Protein AF-0000000067063088 (afdb_homodimer)

Foldseek 3Di:
DPCPDDDPPDDPDPPDPDDPPPDDDPPPPDPPVDDPPLFDAQWDDDQLWIWGFQLLCFPPDTDIDTQQALVSLLVCLLVPSAAALARLQLSNLLNVRNCLSVPPFDDDLVRNLVVLLVSLVSSCVSDVLQLLSVLSSVVLSVQLVVQSPDPPRHPVNSSVVSSVVSVVSLVVFAVQQLVLQQLLLVVLCVPLPVPQAAAEEEEEADFANRNHSHCGWQNVVVVNCVVVVRHPEYEYELQPLQRRRVGPVVSRCVSNVPHYDYDHLVCLLVCLVPVRHQAYEYEFSAAEQQGKTKDFPSLQVNLLSCLVSLHAYEYTYEPSRYHHVDPYPVPRDWDWADCCSRQPDPRHGDDDPDPCPPDVDDTDTGIDIHDCVSVVRHDDHSYPPPVVVVVVPPDPVVPCPPVPPPPPPVPPPPDDDD/DDDDDDDDPDDPDPPPPDDDPDDDDPPPPDPPVDDDPLFDAQWDDDQLWIWGFQLLCFPPDTDIDTQQALVSLLVCLLVPSAAALARLQLSNLLNVRNCLSVPPFDDDLVRNLVVLLVSLVSSCVSDVLQLLSVLSSVVLSVQLVVQSPDPPRHPVNSSVVSSVVSVVSLVVFAVQQLVLQQLLLVVLCVPLPVPQAAAEEEEEADFANRNHSHCGWQNVVVVNCVVVVRHPEYEYELQPLQRRRVGPVVSRCVSNVPHYDYDHLVCLLVCLVPVRHQAYEYEFSAAEQQGKTKDFPSLQVNLLSQLVSQHAAEYTYAPSRYDHVDHYPVPRDWDFADCCSRQPDPRHGDDDPDCCPPPVDDTDGGIDIHDCVSPPRHPDHSDDPPVVVVVVPPDPVVPCPPPPPPPPPVPPDDPPDD

Sequence (836 aa):
MRLLPGRPRPLRVFRLRPRCERAPGARRKAVSATVDSMTLEAIRYSRGSLQILDQLLLPQQSRYEAVGSVRQAWEAIRAMKVRGAPAIALVGCLSLAVELQAGAGGPGLAALVAFVQDALSFLVTARPTAVNMARAARDLADLAAQEAEREGATEEAVRERVICWAEDMLDKDLRDNRSIGDLGAHHLLKRAAPQGGKVTVLTHCNTGALATAGYGTALGVIRSLHNLGRLEHAFCTETRPYNQGARLTAFELVYEQIPATLIADSMAAAAMAHQGVSAVVVGADRVVANGDTANKVGTYQLAIAAKHHGIPFYVAAPSSSCDLRLETGREIVIEERPDQELTDVNGVRIAAPGRVIAPKKARIVQQQQLKKNLEVGIRKKIEHDVVMKASTSLPKKLALLKASTKKKEASSSTKMPAMRLLPGRPRPLRVFRLRPRCERAPGARRKAVSATVDSMTLEAIRYSRGSLQILDQLLLPQQSRYEAVGSVRQAWEAIRAMKVRGAPAIALVGCLSLAVELQAGAGGPGLAALVAFVQDALSFLVTARPTAVNMARAARDLADLAAQEAEREGATEEAVRERVICWAEDMLDKDLRDNRSIGDLGAHHLLKRAAPQGGKVTVLTHCNTGALATAGYGTALGVIRSLHNLGRLEHAFCTETRPYNQGARLTAFELVYEQIPATLIADSMAAAAMAHQGVSAVVVGADRVVANGDTANKVGTYQLAIAAKHHGIPFYVAAPSSSCDLRLETGREIVIEERPDQELTDVNGVRIAAPGRVIAPKKARIVQQQQLKKNLEVGIRKKIEHDVVMKASTSLPKKLALLKASTKKKEASSSTKMPA

InterPro domains:
  IPR000649 Initiation factor 2B-related [PF01008] (81-352)
  IPR005251 Methylthioribose-1-phosphate isomerase [MF_01678] (40-368)
  IPR005251 Methylthioribose-1-phosphate isomerase [TIGR00512] (41-354)
  IPR011559 Initiation factor 2B alpha/beta/delta [TIGR00524] (70-352)
  IPR019034 Uncharacterised protein family UPF0390 [PF09495] (354-405)
  IPR027363 Methylthioribose-1-phosphate isomerase, N-terminal [G3DSA:1.20.120.420] (38-194)
  IPR037171 NagB/RpiA transferase-like [SSF100950] (39-354)
  IPR042529 Initiation factor 2B-like, C-terminal [G3DSA:3.40.50.10470] (196-380)

Radius of gyration: 35.54 Å; Cα contacts (8 Å, |Δi|>4): 1618; chains: 2; bounding box: 61×159×111 Å

Organism: Bos taurus (NCBI:txid9913)

Nearest PDB structures (foldseek):
  4ldr-assembly1_A  TM=9.037E-01  e=3.752E-55  Homo sapiens
  4ldq-assembly1_A  TM=9.040E-01  e=6.317E-54  Homo sapiens
  2a0u-assembly1_B  TM=9.306E-01  e=2.472E-36  Leishmania major
  1t9k-assembly1_A  TM=9.252E-01  e=3.957E-32  Thermotoga maritima
  6a35-assembly2_D  TM=8.766E-01  e=3.534E-31  Pyrococcus horikoshii OT3

pLDDT: mean 77.97, std 26.9, range [16.92, 98.81]

Structure (mmCIF, N/CA/C/O backbone):
data_AF-0000000067063088-model_v1
#
loop_
_entity.id
_entity.type
_entity.pdbx_description
1 polymer 'Methylthioribose-1-phosphate isomerase'
#
loop_
_atom_site.group_PDB
_atom_site.id
_atom_site.type_symbol
_atom_site.label_atom_id
_atom_site.label_alt_id
_atom_site.label_comp_id
_atom_site.label_asym_id
_atom_site.label_entity_id
_atom_site.label_seq_id
_atom_site.pdbx_PDB_ins_code
_atom_site.Cartn_x
_atom_site.Cartn_y
_atom_site.Cartn_z
_atom_site.occupancy
_atom_site.B_iso_or_equiv
_atom_site.auth_seq_id
_atom_site.auth_comp_id
_atom_site.auth_asym_id
_atom_site.auth_atom_id
_atom_site.pdbx_PDB_model_num
ATOM 1 N N . MET A 1 1 ? -11.062 62.375 70.688 1 21.91 1 MET A N 1
ATOM 2 C CA . MET A 1 1 ? -11.219 61.25 69.75 1 21.91 1 MET A CA 1
ATOM 3 C C . MET A 1 1 ? -11.328 61.75 68.312 1 21.91 1 MET A C 1
ATOM 5 O O . MET A 1 1 ? -12.086 62.688 68 1 21.91 1 MET A O 1
ATOM 9 N N . ARG A 1 2 ? -10.281 61.312 67.5 1 20.12 2 ARG A N 1
ATOM 10 C CA . ARG A 1 2 ? -9.352 61.5 66.375 1 20.12 2 ARG A CA 1
ATOM 11 C C . ARG A 1 2 ? -10.016 61.125 65.062 1 20.12 2 ARG A C 1
ATOM 13 O O . ARG A 1 2 ? -10.148 59.938 64.688 1 20.12 2 ARG A O 1
ATOM 20 N N . LEU A 1 3 ? -11.039 61.625 64.75 1 21.88 3 LEU A N 1
ATOM 21 C CA . LEU A 1 3 ? -11.836 61.25 63.562 1 21.88 3 LEU A CA 1
ATOM 22 C C . LEU A 1 3 ? -11.07 61.562 62.25 1 21.88 3 LEU A C 1
ATOM 24 O O . LEU A 1 3 ? -10.984 62.719 61.844 1 21.88 3 LEU A O 1
ATOM 28 N N . LEU A 1 4 ? -9.797 61.156 62.125 1 26.42 4 LEU A N 1
ATOM 29 C CA . LEU A 1 4 ? -9.016 61.844 61.094 1 26.42 4 LEU A CA 1
ATOM 30 C C . LEU A 1 4 ? -9.531 61.5 59.719 1 26.42 4 LEU A C 1
ATOM 32 O O . LEU A 1 4 ? -9.875 60.344 59.438 1 26.42 4 LEU A O 1
ATOM 36 N N . PRO A 1 5 ? -10.062 62.469 58.969 1 27.62 5 PRO A N 1
ATOM 37 C CA . PRO A 1 5 ? -10.758 62.312 57.688 1 27.62 5 PRO A CA 1
ATOM 38 C C . PRO A 1 5 ? -9.922 61.594 56.656 1 27.62 5 PRO A C 1
ATOM 40 O O . PRO A 1 5 ? -8.695 61.531 56.781 1 27.62 5 PRO A O 1
ATOM 43 N N . GLY A 1 6 ? -10.492 60.719 55.719 1 24.66 6 GLY A N 1
ATOM 44 C CA . GLY A 1 6 ? -10.289 59.656 54.75 1 24.66 6 GLY A CA 1
ATOM 45 C C . GLY A 1 6 ? -9.5 60.125 53.531 1 24.66 6 GLY A C 1
ATOM 46 O O . GLY A 1 6 ? -9.523 61.281 53.156 1 24.66 6 GLY A O 1
ATOM 47 N N . ARG A 1 7 ? -8.328 59.5 53.125 1 27.36 7 ARG A N 1
ATOM 48 C CA . ARG A 1 7 ? -7.133 59.625 52.312 1 27.36 7 ARG A CA 1
ATOM 49 C C . ARG A 1 7 ? -7.488 59.625 50.812 1 27.36 7 ARG A C 1
ATOM 51 O O . ARG A 1 7 ? -7.996 58.625 50.312 1 27.36 7 ARG A O 1
ATOM 58 N N . PRO A 1 8 ? -8.023 60.656 50.156 1 24.83 8 PRO A N 1
ATOM 59 C CA . PRO A 1 8 ? -8.508 60.375 48.812 1 24.83 8 PRO A CA 1
ATOM 60 C C . PRO A 1 8 ? -7.387 59.938 47.844 1 24.83 8 PRO A C 1
ATOM 62 O O . PRO A 1 8 ? -6.273 60.469 47.938 1 24.83 8 PRO A O 1
ATOM 65 N N . ARG A 1 9 ? -7.18 58.656 47.469 1 25.56 9 ARG A N 1
ATOM 66 C CA . ARG A 1 9 ? -6.094 58.062 46.688 1 25.56 9 ARG A CA 1
ATOM 67 C C . ARG A 1 9 ? -6.031 58.656 45.281 1 25.56 9 ARG A C 1
ATOM 69 O O . ARG A 1 9 ? -7.043 58.719 44.594 1 25.56 9 ARG A O 1
ATOM 76 N N . PRO A 1 10 ? -5.152 59.625 44.969 1 23.69 10 PRO A N 1
ATOM 77 C CA . PRO A 1 10 ? -5.137 60.281 43.656 1 23.69 10 PRO A CA 1
ATOM 78 C C . PRO A 1 10 ? -5 59.312 42.5 1 23.69 10 PRO A C 1
ATOM 80 O O . PRO A 1 10 ? -4.457 58.219 42.656 1 23.69 10 PRO A O 1
ATOM 83 N N . LEU A 1 11 ? -5.875 59.312 41.5 1 23.61 11 LEU A N 1
ATOM 84 C CA . LEU A 1 11 ? -6.078 58.531 40.25 1 23.61 11 LEU A CA 1
ATOM 85 C C . LEU A 1 11 ? -4.867 58.656 39.344 1 23.61 11 LEU A C 1
ATOM 87 O O . LEU A 1 11 ? -4.473 59.781 38.969 1 23.61 11 LEU A O 1
ATOM 91 N N . ARG A 1 12 ? -3.777 57.906 39.531 1 22.5 12 ARG A N 1
ATOM 92 C CA . ARG A 1 12 ? -2.58 57.906 38.688 1 22.5 12 ARG A CA 1
ATOM 93 C C . ARG A 1 12 ? -2.943 57.844 37.219 1 22.5 12 ARG A C 1
ATOM 95 O O . ARG A 1 12 ? -3.73 56.969 36.812 1 22.5 12 ARG A O 1
ATOM 102 N N . VAL A 1 13 ? -2.875 58.906 36.469 1 21.75 13 VAL A N 1
ATOM 103 C CA . VAL A 1 13 ? -3.107 59.125 35.062 1 21.75 13 VAL A CA 1
ATOM 104 C C . VAL A 1 13 ? -2.27 58.156 34.219 1 21.75 13 VAL A C 1
ATOM 106 O O . VAL A 1 13 ? -1.056 58.062 34.438 1 21.75 13 VAL A O 1
ATOM 109 N N . PHE A 1 14 ? -2.799 57.062 33.688 1 22.58 14 PHE A N 1
ATOM 110 C CA . PHE A 1 14 ? -2.32 56 32.812 1 22.58 14 PHE A CA 1
ATOM 111 C C . PHE A 1 14 ? -1.728 56.594 31.531 1 22.58 14 PHE A C 1
ATOM 113 O O . PHE A 1 14 ? -2.457 57.125 30.688 1 22.58 14 PHE A O 1
ATOM 120 N N . ARG A 1 15 ? -0.672 57.406 31.562 1 21.72 15 ARG A N 1
ATOM 121 C CA . ARG A 1 15 ? -0.221 57.938 30.281 1 21.72 15 ARG A CA 1
ATOM 122 C C . ARG A 1 15 ? -0.039 56.812 29.266 1 21.72 15 ARG A C 1
ATOM 124 O O . ARG A 1 15 ? 0.511 55.75 29.578 1 21.72 15 ARG A O 1
ATOM 131 N N . LEU A 1 16 ? -0.808 56.812 28.156 1 21.91 16 LEU A N 1
ATOM 132 C CA . LEU A 1 16 ? -0.946 56.125 26.891 1 21.91 16 LEU A CA 1
ATOM 133 C C . LEU A 1 16 ? 0.383 56.062 26.141 1 21.91 16 LEU A C 1
ATOM 135 O O . LEU A 1 16 ? 0.998 57.094 25.906 1 21.91 16 LEU A O 1
ATOM 139 N N . ARG A 1 17 ? 1.258 55 26.359 1 24.42 17 ARG A N 1
ATOM 140 C CA . ARG A 1 17 ? 2.518 54.875 25.641 1 24.42 17 ARG A CA 1
ATOM 141 C C . ARG A 1 17 ? 2.32 55.094 24.141 1 24.42 17 ARG A C 1
ATOM 143 O O . ARG A 1 17 ? 1.34 54.625 23.562 1 24.42 17 ARG A O 1
ATOM 150 N N . PRO A 1 18 ? 2.92 56.125 23.625 1 25.06 18 PRO A N 1
ATOM 151 C CA . PRO A 1 18 ? 2.854 56.594 22.234 1 25.06 18 PRO A CA 1
ATOM 152 C C . PRO A 1 18 ? 3 55.438 21.234 1 25.06 18 PRO A C 1
ATOM 154 O O . PRO A 1 18 ? 3.529 54.375 21.578 1 25.06 18 PRO A O 1
ATOM 157 N N . ARG A 1 19 ? 2.338 55.531 20.047 1 24.09 19 ARG A N 1
ATOM 158 C CA . ARG A 1 19 ? 2.053 54.938 18.734 1 24.09 19 ARG A CA 1
ATOM 159 C C . ARG A 1 19 ? 3.34 54.562 18.016 1 24.09 19 ARG A C 1
ATOM 161 O O . ARG A 1 19 ? 4.391 55.156 18.25 1 24.09 19 ARG A O 1
ATOM 168 N N . CYS A 1 20 ? 3.311 53.344 17.406 1 25.97 20 CYS A N 1
ATOM 169 C CA . CYS A 1 20 ? 4.223 52.656 16.5 1 25.97 20 CYS A CA 1
ATOM 170 C C . CYS A 1 20 ? 4.711 53.594 15.406 1 25.97 20 CYS A C 1
ATOM 172 O O . CYS A 1 20 ? 3.959 53.906 14.484 1 25.97 20 CYS A O 1
ATOM 174 N N . GLU A 1 21 ? 5.422 54.719 15.711 1 27.42 21 GLU A N 1
ATOM 175 C CA . GLU A 1 21 ? 5.996 55.562 14.664 1 27.42 21 GLU A CA 1
ATOM 176 C C . GLU A 1 21 ? 6.609 54.719 13.547 1 27.42 21 GLU A C 1
ATOM 178 O O . GLU A 1 21 ? 7.355 53.781 13.812 1 27.42 21 GLU A O 1
ATOM 183 N N . ARG A 1 22 ? 6.039 54.906 12.336 1 28.98 22 ARG A N 1
ATOM 184 C CA . ARG A 1 22 ? 6.383 54.312 11.039 1 28.98 22 ARG A CA 1
ATOM 185 C C . ARG A 1 22 ? 7.793 54.719 10.617 1 28.98 22 ARG A C 1
ATOM 187 O O . ARG A 1 22 ? 8.086 55.906 10.438 1 28.98 22 ARG A O 1
ATOM 194 N N . ALA A 1 23 ? 8.844 54.219 11.094 1 29.02 23 ALA A N 1
ATOM 195 C CA . ALA A 1 23 ? 10.141 54.688 10.617 1 29.02 23 ALA A CA 1
ATOM 196 C C . ALA A 1 23 ? 10.188 54.75 9.094 1 29.02 23 ALA A C 1
ATOM 198 O O . ALA A 1 23 ? 9.484 54 8.414 1 29.02 23 ALA A O 1
ATOM 199 N N . PRO A 1 24 ? 10.867 55.812 8.469 1 28.05 24 PRO A N 1
ATOM 200 C CA . PRO A 1 24 ? 10.953 56.219 7.066 1 28.05 24 PRO A CA 1
ATOM 201 C C . PRO A 1 24 ? 11.18 55.031 6.121 1 28.05 24 PRO A C 1
ATOM 203 O O . PRO A 1 24 ? 11.43 53.906 6.574 1 28.05 24 PRO A O 1
ATOM 206 N N . GLY A 1 25 ? 11.789 55.406 4.781 1 26.08 25 GLY A N 1
ATOM 207 C CA . GLY A 1 25 ? 11.859 54.969 3.395 1 26.08 25 GLY A CA 1
ATOM 208 C C . GLY A 1 25 ? 12.719 53.75 3.201 1 26.08 25 GLY A C 1
ATOM 209 O O . GLY A 1 25 ? 13.773 53.812 2.561 1 26.08 25 GLY A O 1
ATOM 210 N N . ALA A 1 26 ? 12.914 53 4.098 1 26.48 26 ALA A N 1
ATOM 211 C CA . ALA A 1 26 ? 13.945 52.031 3.791 1 26.48 26 ALA A CA 1
ATOM 212 C C . ALA A 1 26 ? 13.688 51.375 2.439 1 26.48 26 ALA A C 1
ATOM 214 O O . ALA A 1 26 ? 12.57 50.938 2.156 1 26.48 26 ALA A O 1
ATOM 215 N N . ARG A 1 27 ? 14.547 51.844 1.46 1 27 27 ARG A N 1
ATOM 216 C CA . ARG A 1 27 ? 14.648 51.281 0.115 1 27 27 ARG A CA 1
ATOM 217 C C . ARG A 1 27 ? 14.469 49.781 0.134 1 27 27 ARG A C 1
ATOM 219 O O . ARG A 1 27 ? 15.164 49.062 0.864 1 27 27 ARG A O 1
ATOM 226 N N . ARG A 1 28 ? 13.312 49.375 -0.038 1 22.2 28 ARG A N 1
ATOM 227 C CA . ARG A 1 28 ? 13.086 47.938 -0.26 1 22.2 28 ARG A CA 1
ATOM 228 C C . ARG A 1 28 ? 14.086 47.375 -1.26 1 22.2 28 ARG A C 1
ATOM 230 O O . ARG A 1 28 ? 14.07 47.75 -2.438 1 22.2 28 ARG A O 1
ATOM 237 N N . LYS A 1 29 ? 15.367 47.375 -0.828 1 27.12 29 LYS A N 1
ATOM 238 C CA . LYS A 1 29 ? 16.156 46.562 -1.736 1 27.12 29 LYS A CA 1
ATOM 239 C C . LYS A 1 29 ? 15.289 45.469 -2.383 1 27.12 29 LYS A C 1
ATOM 241 O O . LYS A 1 29 ? 14.398 44.906 -1.738 1 27.12 29 LYS A O 1
ATOM 246 N N . ALA A 1 30 ? 15.195 45.594 -3.711 1 25.02 30 ALA A N 1
ATOM 247 C CA . ALA A 1 30 ? 14.727 44.562 -4.613 1 25.02 30 ALA A CA 1
ATOM 248 C C . ALA A 1 30 ? 14.914 43.156 -4 1 25.02 30 ALA A C 1
ATOM 250 O O . ALA A 1 30 ? 15.945 42.906 -3.379 1 25.02 30 ALA A O 1
ATOM 251 N N . VAL A 1 31 ? 13.898 42.656 -3.484 1 27.42 31 VAL A N 1
ATOM 252 C CA . VAL A 1 31 ? 14 41.219 -3.273 1 27.42 31 VAL A CA 1
ATOM 253 C C . VAL A 1 31 ? 14.906 40.625 -4.34 1 27.42 31 VAL A C 1
ATOM 255 O O . VAL A 1 31 ? 14.562 40.594 -5.523 1 27.42 31 VAL A O 1
ATOM 258 N N . SER A 1 32 ? 16.172 41.156 -4.395 1 27.31 32 SER A N 1
ATOM 259 C CA . SER A 1 32 ? 17.062 40.312 -5.172 1 27.31 32 SER A CA 1
ATOM 260 C C . SER A 1 32 ? 16.562 38.875 -5.211 1 27.31 32 SER A C 1
ATOM 262 O O . SER A 1 32 ? 16.188 38.312 -4.18 1 27.31 32 SER A O 1
ATOM 264 N N . ALA A 1 33 ? 16 38.469 -6.301 1 31.28 33 ALA A N 1
ATOM 265 C CA . ALA A 1 33 ? 15.922 37.062 -6.633 1 31.28 33 ALA A CA 1
ATOM 266 C C . ALA A 1 33 ? 17.109 36.281 -6.043 1 31.28 33 ALA A C 1
ATOM 268 O O . ALA A 1 33 ? 18.156 36.156 -6.684 1 31.28 33 ALA A O 1
ATOM 269 N N . THR A 1 34 ? 17.547 36.875 -4.898 1 29.47 34 THR A N 1
ATOM 270 C CA . THR A 1 34 ? 18.75 36.281 -4.34 1 29.47 34 THR A CA 1
ATOM 271 C C . THR A 1 34 ? 18.812 34.781 -4.633 1 29.47 34 THR A C 1
ATOM 273 O O . THR A 1 34 ? 17.812 34.188 -5.012 1 29.47 34 THR A O 1
ATOM 276 N N . VAL A 1 35 ? 19.641 34.188 -3.883 1 29.67 35 VAL A N 1
ATOM 277 C CA . VAL A 1 35 ? 20.141 32.812 -3.865 1 29.67 35 VAL A CA 1
ATOM 278 C C . VAL A 1 35 ? 18.984 31.828 -3.92 1 29.67 35 VAL A C 1
ATOM 280 O O . VAL A 1 35 ? 17.891 32.125 -3.434 1 29.67 35 VAL A O 1
ATOM 283 N N . ASP A 1 36 ? 18.828 30.703 -4.875 1 39.09 36 ASP A N 1
ATOM 284 C CA . ASP A 1 36 ? 18.297 29.375 -5.113 1 39.09 36 ASP A CA 1
ATOM 285 C C . ASP A 1 36 ? 17.766 28.75 -3.82 1 39.09 36 ASP A C 1
ATOM 287 O O . ASP A 1 36 ? 18.531 28.234 -3.01 1 39.09 36 ASP A O 1
ATOM 291 N N . SER A 1 37 ? 16.969 29.297 -3.127 1 47.91 37 SER A N 1
ATOM 292 C CA . SER A 1 37 ? 16.484 28.641 -1.917 1 47.91 37 SER A CA 1
ATOM 293 C C . SER A 1 37 ? 16.328 27.141 -2.125 1 47.91 37 SER A C 1
ATOM 295 O O . SER A 1 37 ? 15.75 26.703 -3.129 1 47.91 37 SER A O 1
ATOM 297 N N . MET A 1 38 ? 17.109 26.297 -1.516 1 65 38 MET A N 1
ATOM 298 C CA . MET A 1 38 ? 17.312 24.844 -1.493 1 65 38 MET A CA 1
ATOM 299 C C . MET A 1 38 ? 16.031 24.125 -1.09 1 65 38 MET A C 1
ATOM 301 O O . MET A 1 38 ? 15.961 22.891 -1.182 1 65 38 MET A O 1
ATOM 305 N N . THR A 1 39 ? 14.891 24.969 -0.604 1 74.25 39 THR A N 1
ATOM 306 C CA . THR A 1 39 ? 13.703 24.219 -0.221 1 74.25 39 THR A CA 1
ATOM 307 C C . THR A 1 39 ? 12.469 24.766 -0.93 1 74.25 39 THR A C 1
ATOM 309 O O . THR A 1 39 ? 12.398 25.953 -1.249 1 74.25 39 THR A O 1
ATOM 312 N N . LEU A 1 40 ? 11.5 24.031 -1.302 1 87.5 40 LEU A N 1
ATOM 313 C CA . LEU A 1 40 ? 10.242 24.359 -1.97 1 87.5 40 LEU A CA 1
ATOM 314 C C . LEU A 1 40 ? 9.359 25.219 -1.073 1 87.5 40 LEU A C 1
ATOM 316 O O . LEU A 1 40 ? 9.336 25.031 0.145 1 87.5 40 LEU A O 1
ATOM 320 N N . GLU A 1 41 ? 8.742 26.188 -1.642 1 92.88 41 GLU A N 1
ATOM 321 C CA . GLU A 1 41 ? 7.781 27.031 -0.929 1 92.88 41 GLU A CA 1
ATOM 322 C C . GLU A 1 41 ? 6.352 26.719 -1.362 1 92.88 41 GLU A C 1
ATOM 324 O O . GLU A 1 41 ? 6.004 26.891 -2.533 1 92.88 41 GLU A O 1
ATOM 329 N N . ALA A 1 42 ? 5.531 26.359 -0.368 1 95.62 42 ALA A N 1
ATOM 330 C CA . ALA A 1 42 ? 4.145 26.031 -0.687 1 95.62 42 ALA A CA 1
ATOM 331 C C . ALA A 1 42 ? 3.256 27.266 -0.623 1 95.62 42 ALA A C 1
ATOM 333 O O . ALA A 1 42 ? 2.195 27.312 -1.25 1 95.62 42 ALA A O 1
ATOM 334 N N . ILE A 1 43 ? 3.652 28.266 0.166 1 97.44 43 ILE A N 1
ATOM 335 C CA . ILE A 1 43 ? 2.869 29.469 0.436 1 97.44 43 ILE A CA 1
ATOM 336 C C . ILE A 1 43 ? 3.734 30.719 0.218 1 97.44 43 ILE A C 1
ATOM 338 O O . ILE A 1 43 ? 4.805 30.844 0.812 1 97.44 43 ILE A O 1
ATOM 342 N N . ARG A 1 44 ? 3.301 31.531 -0.651 1 96.94 44 ARG A N 1
ATOM 343 C CA . ARG A 1 44 ? 3.914 32.844 -0.859 1 96.94 44 ARG A CA 1
ATOM 344 C C . ARG A 1 44 ? 2.969 33.938 -0.439 1 96.94 44 ARG A C 1
ATOM 346 O O . ARG A 1 44 ? 1.884 34.094 -1.007 1 96.94 44 ARG A O 1
ATOM 353 N N . TYR A 1 45 ? 3.465 34.688 0.565 1 97.94 45 TYR A N 1
ATOM 354 C CA . TYR A 1 45 ? 2.582 35.719 1.107 1 97.94 45 TYR A CA 1
ATOM 355 C C . TYR A 1 45 ? 3.314 37.031 1.245 1 97.94 45 TYR A C 1
ATOM 357 O O . TYR A 1 45 ? 4.477 37.062 1.651 1 97.94 45 TYR A O 1
ATOM 365 N N . SER A 1 46 ? 2.711 38.094 0.805 1 97.38 46 SER A N 1
ATOM 366 C CA . SER A 1 46 ? 2.938 39.469 1.162 1 97.38 46 SER A CA 1
ATOM 367 C C . SER A 1 46 ? 1.624 40.188 1.449 1 97.38 46 SER A C 1
ATOM 369 O O . SER A 1 46 ? 0.565 39.781 0.98 1 97.38 46 SER A O 1
ATOM 371 N N . ARG A 1 47 ? 1.736 41.156 2.281 1 96.88 47 ARG A N 1
ATOM 372 C CA . ARG A 1 47 ? 0.493 41.812 2.684 1 96.88 47 ARG A CA 1
ATOM 373 C C . ARG A 1 47 ? -0.357 42.156 1.47 1 96.88 47 ARG A C 1
ATOM 375 O O . ARG A 1 47 ? 0.091 42.906 0.587 1 96.88 47 ARG A O 1
ATOM 382 N N . GLY A 1 48 ? -1.531 41.562 1.392 1 97.12 48 GLY A N 1
ATOM 383 C CA . GLY A 1 48 ? -2.471 41.812 0.309 1 97.12 48 GLY A CA 1
ATOM 384 C C . GLY A 1 48 ? -2.393 40.781 -0.797 1 97.12 48 GLY A C 1
ATOM 385 O O . GLY A 1 48 ? -3.227 40.75 -1.704 1 97.12 48 GLY A O 1
ATOM 386 N N . SER A 1 49 ? -1.439 39.938 -0.645 1 98.31 49 SER A N 1
ATOM 387 C CA . SER A 1 49 ? -1.259 38.969 -1.712 1 98.31 49 SER A CA 1
ATOM 388 C C . SER A 1 49 ? -0.905 37.594 -1.15 1 98.31 49 SER A C 1
ATOM 390 O O . SER A 1 49 ? 0.007 37.469 -0.33 1 98.31 49 SER A O 1
ATOM 392 N N . LEU A 1 50 ? -1.667 36.594 -1.628 1 98.56 50 LEU A N 1
ATOM 393 C CA . LEU A 1 50 ? -1.448 35.219 -1.242 1 98.56 50 LEU A CA 1
ATOM 394 C C . LEU A 1 50 ? -1.438 34.312 -2.467 1 98.56 50 LEU A C 1
ATOM 396 O O . LEU A 1 50 ? -2.359 34.344 -3.287 1 98.56 50 LEU A O 1
ATOM 400 N N . GLN A 1 51 ? -0.354 33.594 -2.617 1 98.56 51 GLN A N 1
ATOM 401 C CA . GLN A 1 51 ? -0.257 32.562 -3.652 1 98.56 51 GLN A CA 1
ATOM 402 C C . GLN A 1 51 ? 0.049 31.188 -3.047 1 98.56 51 GLN A C 1
ATOM 404 O O . GLN A 1 51 ? 0.824 31.094 -2.094 1 98.56 51 GLN A O 1
ATOM 409 N N . ILE A 1 52 ? -0.611 30.219 -3.584 1 98.38 52 ILE A N 1
ATOM 410 C CA . ILE A 1 52 ? -0.362 28.859 -3.121 1 98.38 52 ILE A CA 1
ATOM 411 C C . ILE A 1 52 ? 0.146 28 -4.277 1 98.38 52 ILE A C 1
ATOM 413 O O . ILE A 1 52 ? -0.219 28.234 -5.434 1 98.38 52 ILE A O 1
ATOM 417 N N . LEU A 1 53 ? 1.034 27.094 -3.971 1 97.44 53 LEU A N 1
ATOM 418 C CA . LEU A 1 53 ? 1.46 26.094 -4.941 1 97.44 53 LEU A CA 1
ATOM 419 C C . LEU A 1 53 ? 0.394 25.016 -5.113 1 97.44 53 LEU A C 1
ATOM 421 O O . LEU A 1 53 ? -0.004 24.359 -4.145 1 97.44 53 LEU A O 1
ATOM 425 N N . ASP A 1 54 ? -0.133 24.875 -6.332 1 97.12 54 ASP A N 1
ATOM 426 C CA . ASP A 1 54 ? -1.114 23.812 -6.598 1 97.12 54 ASP A CA 1
ATOM 427 C C . ASP A 1 54 ? -0.471 22.438 -6.539 1 97.12 54 ASP A C 1
ATOM 429 O O . ASP A 1 54 ? 0.049 21.938 -7.543 1 97.12 54 ASP A O 1
ATOM 433 N N . GLN A 1 55 ? -0.67 21.812 -5.473 1 94.75 55 GLN A N 1
ATOM 434 C CA . GLN A 1 55 ? 0.053 20.578 -5.219 1 94.75 55 GLN A CA 1
ATOM 435 C C . GLN A 1 55 ? -0.559 19.406 -6 1 94.75 55 GLN A C 1
ATOM 437 O O . GLN A 1 55 ? 0.046 18.344 -6.105 1 94.75 55 GLN A O 1
ATOM 442 N N . LEU A 1 56 ? -1.766 19.578 -6.539 1 91.69 56 LEU A N 1
ATOM 443 C CA . LEU A 1 56 ? -2.391 18.547 -7.363 1 91.69 56 LEU A CA 1
ATOM 444 C C . LEU A 1 56 ? -1.597 18.328 -8.648 1 91.69 56 LEU A C 1
ATOM 446 O O . LEU A 1 56 ? -1.677 17.266 -9.258 1 91.69 56 LEU A O 1
ATOM 450 N N . LEU A 1 57 ? -0.81 19.281 -8.977 1 91.56 57 LEU A N 1
ATOM 451 C CA . LEU A 1 57 ? -0.111 19.234 -10.25 1 91.56 57 LEU A CA 1
ATOM 452 C C . LEU A 1 57 ? 1.3 18.688 -10.086 1 91.56 57 LEU A C 1
ATOM 454 O O . LEU A 1 57 ? 1.957 18.328 -11.07 1 91.56 57 LEU A O 1
ATOM 458 N N . LEU A 1 58 ? 1.712 18.641 -8.867 1 89.81 58 LEU A N 1
ATOM 459 C CA . LEU A 1 58 ? 3.043 18.109 -8.594 1 89.81 58 LEU A CA 1
ATOM 460 C C . LEU A 1 58 ? 3.064 16.594 -8.758 1 89.81 58 LEU A C 1
ATOM 462 O O . LEU A 1 58 ? 2.066 15.914 -8.484 1 89.81 58 LEU A O 1
ATOM 466 N N . PRO A 1 59 ? 4.168 15.977 -9.281 1 89.25 59 PRO A N 1
ATOM 467 C CA . PRO A 1 59 ? 5.465 16.625 -9.516 1 89.25 59 PRO A CA 1
ATOM 468 C C . PRO A 1 59 ? 5.621 17.141 -10.945 1 89.25 59 PRO A C 1
ATOM 470 O O . PRO A 1 59 ? 6.664 17.703 -11.289 1 89.25 59 PRO A O 1
ATOM 473 N N . GLN A 1 60 ? 4.707 17.062 -11.766 1 85.69 60 GLN A N 1
ATOM 474 C CA . GLN A 1 60 ? 4.844 17.328 -13.188 1 85.69 60 GLN A CA 1
ATOM 475 C C . GLN A 1 60 ? 4.996 18.828 -13.445 1 85.69 60 GLN A C 1
ATOM 477 O O . GLN A 1 60 ? 5.762 19.234 -14.32 1 85.69 60 GLN A O 1
ATOM 482 N N . GLN A 1 61 ? 4.199 19.562 -12.688 1 89.62 61 GLN A N 1
ATOM 483 C CA . GLN A 1 61 ? 4.199 21.016 -12.891 1 89.62 61 GLN A CA 1
ATOM 484 C C . GLN A 1 61 ? 4.164 21.75 -11.555 1 89.62 61 GLN A C 1
ATOM 486 O O . GLN A 1 61 ? 3.461 21.344 -10.625 1 89.62 61 GLN A O 1
ATOM 491 N N . SER A 1 62 ? 4.914 22.828 -11.516 1 91.94 62 SER A N 1
ATOM 492 C CA . SER A 1 62 ? 4.855 23.75 -10.391 1 91.94 62 SER A CA 1
ATOM 493 C C . SER A 1 62 ? 4.156 25.047 -10.773 1 91.94 62 SER A C 1
ATOM 495 O O . SER A 1 62 ? 4.727 25.875 -11.477 1 91.94 62 SER A O 1
ATOM 497 N N . ARG A 1 63 ? 2.934 25.141 -10.32 1 96.56 63 ARG A N 1
ATOM 498 C CA . ARG A 1 63 ? 2.137 26.312 -10.664 1 96.56 63 ARG A CA 1
ATOM 499 C C . ARG A 1 63 ? 1.566 26.969 -9.414 1 96.56 63 ARG A C 1
ATOM 501 O O . ARG A 1 63 ? 0.933 26.312 -8.586 1 96.56 63 ARG A O 1
ATOM 508 N N . TYR A 1 64 ? 1.799 28.25 -9.328 1 97.56 64 TYR A N 1
ATOM 509 C CA . TYR A 1 64 ? 1.229 29.031 -8.234 1 97.56 64 TYR A CA 1
ATOM 510 C C . TYR A 1 64 ? -0.104 29.641 -8.641 1 97.56 64 TYR A C 1
ATOM 512 O O . TYR A 1 64 ? -0.271 30.094 -9.773 1 97.56 64 TYR A O 1
ATOM 520 N N . GLU A 1 65 ? -0.998 29.641 -7.695 1 98.12 65 GLU A N 1
ATOM 521 C CA . GLU A 1 65 ? -2.311 30.25 -7.887 1 98.12 65 GLU A CA 1
ATOM 522 C C . GLU A 1 65 ? -2.58 31.312 -6.836 1 98.12 65 GLU A C 1
ATOM 524 O O . GLU A 1 65 ? -2.229 31.156 -5.664 1 98.12 65 GLU A O 1
ATOM 529 N N . ALA A 1 66 ? -3.197 32.344 -7.348 1 98.31 66 ALA A N 1
ATOM 530 C CA . ALA A 1 66 ? -3.564 33.438 -6.426 1 98.31 66 ALA A CA 1
ATOM 531 C C . ALA A 1 66 ? -4.816 33.062 -5.633 1 98.31 66 ALA A C 1
ATOM 533 O O . ALA A 1 66 ? -5.762 32.5 -6.184 1 98.31 66 ALA A O 1
ATOM 534 N N . VAL A 1 67 ? -4.762 33.344 -4.355 1 98.38 67 VAL A N 1
ATOM 535 C CA . VAL A 1 67 ? -5.91 33.188 -3.469 1 98.38 67 VAL A CA 1
ATOM 536 C C . VAL A 1 67 ? -6.316 34.562 -2.916 1 98.38 67 VAL A C 1
ATOM 538 O O . VAL A 1 67 ? -5.727 35.031 -1.946 1 98.38 67 VAL A O 1
ATOM 541 N N . GLY A 1 68 ? -7.449 35.062 -3.439 1 97.5 68 GLY A N 1
ATOM 542 C CA . GLY A 1 68 ? -7.801 36.438 -3.107 1 97.5 68 GLY A CA 1
ATOM 543 C C . GLY A 1 68 ? -8.93 36.531 -2.098 1 97.5 68 GLY A C 1
ATOM 544 O O . GLY A 1 68 ? -9.312 37.625 -1.689 1 97.5 68 GLY A O 1
ATOM 545 N N . SER A 1 69 ? -9.422 35.312 -1.708 1 98 69 SER A N 1
ATOM 546 C CA . SER A 1 69 ? -10.57 35.344 -0.802 1 98 69 SER A CA 1
ATOM 547 C C . SER A 1 69 ? -10.625 34.094 0.064 1 98 69 SER A C 1
ATOM 549 O O . SER A 1 69 ? -9.992 33.062 -0.253 1 98 69 SER A O 1
ATOM 551 N N . VAL A 1 70 ? -11.43 34.219 1.102 1 98.56 70 VAL A N 1
ATOM 552 C CA . VAL A 1 70 ? -11.688 33.094 2.012 1 98.56 70 VAL A CA 1
ATOM 553 C C . VAL A 1 70 ? -12.375 31.969 1.258 1 98.56 70 VAL A C 1
ATOM 555 O O . VAL A 1 70 ? -12.055 30.797 1.47 1 98.56 70 VAL A O 1
ATOM 558 N N . ARG A 1 71 ? -13.25 32.281 0.374 1 98.44 71 ARG A N 1
ATOM 559 C CA . ARG A 1 71 ? -13.945 31.281 -0.417 1 98.44 71 ARG A CA 1
ATOM 560 C C . ARG A 1 71 ? -12.977 30.5 -1.299 1 98.44 71 ARG A C 1
ATOM 562 O O . ARG A 1 71 ? -13.039 29.281 -1.377 1 98.44 71 ARG A O 1
ATOM 569 N N . GLN A 1 72 ? -12.07 31.219 -1.872 1 98.44 72 GLN A N 1
ATOM 570 C CA . GLN A 1 72 ? -11.07 30.562 -2.711 1 98.44 72 GLN A CA 1
ATOM 571 C C . GLN A 1 72 ? -10.156 29.672 -1.882 1 98.44 72 GLN A C 1
ATOM 573 O O . GLN A 1 72 ? -9.773 28.594 -2.328 1 98.44 72 GLN A O 1
ATOM 578 N N . ALA A 1 73 ? -9.797 30.156 -0.719 1 98.62 73 ALA A N 1
ATOM 579 C CA . ALA A 1 73 ? -8.992 29.328 0.179 1 98.62 73 ALA A CA 1
ATOM 580 C C . ALA A 1 73 ? -9.734 28.062 0.576 1 98.62 73 ALA A C 1
ATOM 582 O O . ALA A 1 73 ? -9.164 26.969 0.575 1 98.62 73 ALA A O 1
ATOM 583 N N . TRP A 1 74 ? -11.008 28.188 0.897 1 98.31 74 TRP A N 1
ATOM 584 C CA . TRP A 1 74 ? -11.844 27.047 1.258 1 98.31 74 TRP A CA 1
ATOM 585 C C . TRP A 1 74 ? -11.859 26.016 0.142 1 98.31 74 TRP A C 1
ATOM 587 O O . TRP A 1 74 ? -11.672 24.812 0.394 1 98.31 74 TRP A O 1
ATOM 597 N N . GLU A 1 75 ? -11.977 26.469 -1.031 1 98.19 75 GLU A N 1
ATOM 598 C CA . GLU A 1 75 ? -12.023 25.578 -2.189 1 98.19 75 GLU A CA 1
ATOM 599 C C . GLU A 1 75 ? -10.68 24.875 -2.398 1 98.19 75 GLU A C 1
ATOM 601 O O . GLU A 1 75 ? -10.641 23.688 -2.691 1 98.19 75 GLU A O 1
ATOM 606 N N . ALA A 1 76 ? -9.602 25.641 -2.266 1 97.81 76 ALA A N 1
ATOM 607 C CA . ALA A 1 76 ? -8.266 25.078 -2.441 1 97.81 76 ALA A CA 1
ATOM 608 C C . ALA A 1 76 ? -7.98 24 -1.395 1 97.81 76 ALA A C 1
ATOM 610 O O . ALA A 1 76 ? -7.383 22.969 -1.703 1 97.81 76 ALA A O 1
ATOM 611 N N . ILE A 1 77 ? -8.414 24.25 -0.193 1 96.56 77 ILE A N 1
ATOM 612 C CA . ILE A 1 77 ? -8.211 23.312 0.911 1 96.56 77 ILE A CA 1
ATOM 613 C C . ILE A 1 77 ? -9.078 22.078 0.7 1 96.56 77 ILE A C 1
ATOM 615 O O . ILE A 1 77 ? -8.586 20.938 0.811 1 96.56 77 ILE A O 1
ATOM 619 N N . ARG A 1 78 ? -10.297 22.266 0.308 1 94.31 78 ARG A N 1
ATOM 620 C CA . ARG A 1 78 ? -11.227 21.156 0.089 1 94.31 78 ARG A CA 1
ATOM 621 C C . ARG A 1 78 ? -10.758 20.266 -1.058 1 94.31 78 ARG A C 1
ATOM 623 O O . ARG A 1 78 ? -10.875 19.047 -0.983 1 94.31 78 ARG A O 1
ATOM 630 N N . ALA A 1 79 ? -10.211 20.922 -2.039 1 92.81 79 ALA A N 1
ATOM 631 C CA . ALA A 1 79 ? -9.75 20.188 -3.221 1 92.81 79 ALA A CA 1
ATOM 632 C C . ALA A 1 79 ? -8.367 19.594 -2.992 1 92.81 79 ALA A C 1
ATOM 634 O O . ALA A 1 79 ? -7.84 18.875 -3.848 1 92.81 79 ALA A O 1
ATOM 635 N N . MET A 1 80 ? -7.723 19.938 -1.979 1 92.06 80 MET A N 1
ATOM 636 C CA . MET A 1 80 ? -6.418 19.438 -1.55 1 92.06 80 MET A CA 1
ATOM 637 C C . MET A 1 80 ? -5.309 19.984 -2.441 1 92.06 80 MET A C 1
ATOM 639 O O . MET A 1 80 ? -4.27 19.344 -2.615 1 92.06 80 MET A O 1
ATOM 643 N N . LYS A 1 81 ? -5.637 21.188 -3.039 1 95.31 81 LYS A N 1
ATOM 644 C CA . LYS A 1 81 ? -4.52 21.938 -3.619 1 95.31 81 LYS A CA 1
ATOM 645 C C . LYS A 1 81 ? -3.51 22.328 -2.547 1 95.31 81 LYS A C 1
ATOM 647 O O . LYS A 1 81 ? -2.314 22.438 -2.824 1 95.31 81 LYS A O 1
ATOM 652 N N . VAL A 1 82 ? -4.051 22.578 -1.447 1 94.69 82 VAL A N 1
ATOM 653 C CA . VAL A 1 82 ? -3.312 22.797 -0.208 1 94.69 82 VAL A CA 1
ATOM 654 C C . VAL A 1 82 ? -3.648 21.703 0.796 1 94.69 82 VAL A C 1
ATOM 656 O O . VAL A 1 82 ? -4.82 21.438 1.076 1 94.69 82 VAL A O 1
ATOM 659 N N . ARG A 1 83 ? -2.641 21.141 1.192 1 92.19 83 ARG A N 1
ATOM 660 C CA . ARG A 1 83 ? -2.84 20.094 2.193 1 92.19 83 ARG A CA 1
ATOM 661 C C . ARG A 1 83 ? -1.782 20.188 3.289 1 92.19 83 ARG A C 1
ATOM 663 O O . ARG A 1 83 ? -0.849 20.984 3.199 1 92.19 83 ARG A O 1
ATOM 670 N N . GLY A 1 84 ? -1.961 19.312 4.395 1 92.88 84 GLY A N 1
ATOM 671 C CA . GLY A 1 84 ? -1.19 19.438 5.621 1 92.88 84 GLY A CA 1
ATOM 672 C C . GLY A 1 84 ? -1.862 20.312 6.664 1 92.88 84 GLY A C 1
ATOM 673 O O . GLY A 1 84 ? -2.197 21.469 6.391 1 92.88 84 GLY A O 1
ATOM 674 N N . ALA A 1 85 ? -1.969 19.828 7.809 1 91.25 85 ALA A N 1
ATOM 675 C CA . ALA A 1 85 ? -2.771 20.469 8.836 1 91.25 85 ALA A CA 1
ATOM 676 C C . ALA A 1 85 ? -2.264 21.891 9.117 1 91.25 85 ALA A C 1
ATOM 678 O O . ALA A 1 85 ? -3.043 22.844 9.133 1 91.25 85 ALA A O 1
ATOM 679 N N . PRO A 1 86 ? -0.962 22.125 9.242 1 93.81 86 PRO A N 1
ATOM 680 C CA . PRO A 1 86 ? -0.478 23.484 9.469 1 93.81 86 PRO A CA 1
ATOM 681 C C . PRO A 1 86 ? -0.695 24.391 8.266 1 93.81 86 PRO A C 1
ATOM 683 O O . PRO A 1 86 ? -1.112 25.547 8.422 1 93.81 86 PRO A O 1
ATOM 686 N N . ALA A 1 87 ? -0.444 23.891 7.082 1 96.69 87 ALA A N 1
ATOM 687 C CA . ALA A 1 87 ? -0.584 24.703 5.875 1 96.69 87 ALA A CA 1
ATOM 688 C C . ALA A 1 87 ? -2.039 25.109 5.656 1 96.69 87 ALA A C 1
ATOM 690 O O . ALA A 1 87 ? -2.316 26.203 5.184 1 96.69 87 ALA A O 1
ATOM 691 N N . ILE A 1 88 ? -2.918 24.234 5.941 1 96.19 88 ILE A N 1
ATOM 692 C CA . ILE A 1 88 ? -4.344 24.516 5.82 1 96.19 88 ILE A CA 1
ATOM 693 C C . ILE A 1 88 ? -4.703 25.734 6.684 1 96.19 88 ILE A C 1
ATOM 695 O O . ILE A 1 88 ? -5.363 26.656 6.219 1 96.19 88 ILE A O 1
ATOM 699 N N . ALA A 1 89 ? -4.246 25.734 7.926 1 97.06 89 ALA A N 1
ATOM 700 C CA . ALA A 1 89 ? -4.531 26.828 8.844 1 97.06 89 ALA A CA 1
ATOM 701 C C . ALA A 1 89 ? -3.895 28.125 8.352 1 97.06 89 ALA A C 1
ATOM 703 O O . ALA A 1 89 ? -4.512 29.188 8.422 1 97.06 89 ALA A O 1
ATOM 704 N N . LEU A 1 90 ? -2.727 28.047 7.875 1 97.88 90 LEU A N 1
ATOM 705 C CA . LEU A 1 90 ? -2 29.219 7.395 1 97.88 90 LEU A CA 1
ATOM 706 C C . LEU A 1 90 ? -2.713 29.844 6.203 1 97.88 90 LEU A C 1
ATOM 708 O O . LEU A 1 90 ? -2.979 31.047 6.199 1 97.88 90 LEU A O 1
ATOM 712 N N . VAL A 1 91 ? -3.029 29.016 5.242 1 98.44 91 VAL A N 1
ATOM 713 C CA . VAL A 1 91 ? -3.678 29.5 4.031 1 98.44 91 VAL A CA 1
ATOM 714 C C . VAL A 1 91 ? -5.047 30.078 4.379 1 98.44 91 VAL A C 1
ATOM 716 O O . VAL A 1 91 ? -5.438 31.125 3.846 1 98.44 91 VAL A O 1
ATOM 719 N N . GLY A 1 92 ? -5.75 29.406 5.258 1 98.44 92 GLY A N 1
ATOM 720 C CA . GLY A 1 92 ? -7.031 29.922 5.695 1 98.44 92 GLY A CA 1
ATOM 721 C C . GLY A 1 92 ? -6.93 31.297 6.324 1 98.44 92 GLY A C 1
ATOM 722 O O . GLY A 1 92 ? -7.586 32.25 5.879 1 98.44 92 GLY A O 1
ATOM 723 N N . CYS A 1 93 ? -6.082 31.484 7.285 1 98.44 93 CYS A N 1
ATOM 724 C CA . CYS A 1 93 ? -5.953 32.75 8.016 1 98.44 93 CYS A CA 1
ATOM 725 C C . CYS A 1 93 ? -5.383 33.844 7.125 1 98.44 93 CYS A C 1
ATOM 727 O O . CYS A 1 93 ? -5.812 35 7.199 1 98.44 93 CYS A O 1
ATOM 729 N N . LEU A 1 94 ? -4.449 33.469 6.301 1 98.69 94 LEU A N 1
ATOM 730 C CA . LEU A 1 94 ? -3.838 34.438 5.426 1 98.69 94 LEU A CA 1
ATOM 731 C C . LEU A 1 94 ? -4.824 34.906 4.359 1 98.69 94 LEU A C 1
ATOM 733 O O . LEU A 1 94 ? -4.789 36.062 3.943 1 98.69 94 LEU A O 1
ATOM 737 N N . SER A 1 95 ? -5.691 34 3.912 1 98.81 95 SER A N 1
ATOM 738 C CA . SER A 1 95 ? -6.715 34.438 2.961 1 98.81 95 SER A CA 1
ATOM 739 C C . SER A 1 95 ? -7.652 35.469 3.578 1 98.81 95 SER A C 1
ATOM 741 O O . SER A 1 95 ? -8.086 36.406 2.902 1 98.81 95 SER A O 1
ATOM 743 N N . LEU A 1 96 ? -7.992 35.281 4.828 1 98.75 96 LEU A N 1
ATOM 744 C CA . LEU A 1 96 ? -8.773 36.281 5.559 1 98.75 96 LEU A CA 1
ATOM 745 C C . LEU A 1 96 ? -8.039 37.594 5.629 1 98.75 96 LEU A C 1
ATOM 747 O O . LEU A 1 96 ? -8.633 38.656 5.426 1 98.75 96 LEU A O 1
ATOM 751 N N . ALA A 1 97 ? -6.738 37.562 5.906 1 98.69 97 ALA A N 1
ATOM 752 C CA . ALA A 1 97 ? -5.914 38.75 5.949 1 98.69 97 ALA A CA 1
ATOM 753 C C . ALA A 1 97 ? -5.965 39.5 4.617 1 98.69 97 ALA A C 1
ATOM 755 O O . ALA A 1 97 ? -6.043 40.719 4.59 1 98.69 97 ALA A O 1
ATOM 756 N N . VAL A 1 98 ? -5.91 38.781 3.539 1 98.69 98 VAL A N 1
ATOM 757 C CA . VAL A 1 98 ? -5.949 39.375 2.205 1 98.69 98 VAL A CA 1
ATOM 758 C C . VAL A 1 98 ? -7.281 40.094 1.999 1 98.69 98 VAL A C 1
ATOM 760 O O . VAL A 1 98 ? -7.312 41.219 1.51 1 98.69 98 VAL A O 1
ATOM 763 N N . GLU A 1 99 ? -8.383 39.469 2.393 1 98.25 99 GLU A N 1
ATOM 764 C CA . GLU A 1 99 ? -9.695 40.094 2.252 1 98.25 99 GLU A CA 1
ATOM 765 C C . GLU A 1 99 ? -9.828 41.344 3.129 1 98.25 99 GLU A C 1
ATOM 767 O O . GLU A 1 99 ? -10.398 42.344 2.707 1 98.25 99 GLU A O 1
ATOM 772 N N . LEU A 1 100 ? -9.352 41.219 4.285 1 98.38 100 LEU A N 1
ATOM 773 C CA . LEU A 1 100 ? -9.406 42.344 5.203 1 98.38 100 LEU A CA 1
ATOM 774 C C . LEU A 1 100 ? -8.586 43.5 4.672 1 98.38 100 LEU A C 1
ATOM 776 O O . LEU A 1 100 ? -9.008 44.656 4.766 1 98.38 100 LEU A O 1
ATOM 780 N N . GLN A 1 101 ? -7.41 43.188 4.191 1 98.06 101 GLN A N 1
ATOM 781 C CA . GLN A 1 101 ? -6.551 44.219 3.611 1 98.06 101 GLN A CA 1
ATOM 782 C C . GLN A 1 101 ? -7.242 44.906 2.445 1 98.06 101 GLN A C 1
ATOM 784 O O . GLN A 1 101 ? -7.043 46.094 2.227 1 98.06 101 GLN A O 1
ATOM 789 N N . ALA A 1 102 ? -8.07 44.188 1.72 1 97 102 ALA A N 1
ATOM 790 C CA . ALA A 1 102 ? -8.805 44.75 0.576 1 97 102 ALA A CA 1
ATOM 791 C C . ALA A 1 102 ? -10.039 45.5 1.028 1 97 102 ALA A C 1
ATOM 793 O O . ALA A 1 102 ? -10.75 46.094 0.208 1 97 102 ALA A O 1
ATOM 794 N N . GLY A 1 103 ? -10.375 45.406 2.271 1 96.25 103 GLY A N 1
ATOM 795 C CA . GLY A 1 103 ? -11.43 46.281 2.797 1 96.25 103 GLY A CA 1
ATOM 796 C C . GLY A 1 103 ? -12.664 45.5 3.223 1 96.25 103 GLY A C 1
ATOM 797 O O . GLY A 1 103 ? -13.68 46.094 3.598 1 96.25 103 GLY A O 1
ATOM 798 N N . ALA A 1 104 ? -12.531 44.25 3.176 1 96.56 104 ALA A N 1
ATOM 799 C CA . ALA A 1 104 ? -13.688 43.438 3.564 1 96.56 104 ALA A CA 1
ATOM 800 C C . ALA A 1 104 ? -13.977 43.594 5.055 1 96.56 104 ALA A C 1
ATOM 802 O O . ALA A 1 104 ? -13.062 43.844 5.848 1 96.56 104 ALA A O 1
ATOM 803 N N . GLY A 1 105 ? -15.211 43.375 5.367 1 92.19 105 GLY A N 1
ATOM 804 C CA . GLY A 1 105 ? -15.633 43.5 6.754 1 92.19 105 GLY A CA 1
ATOM 805 C C . GLY A 1 105 ? -15.969 44.906 7.16 1 92.19 105 GLY A C 1
ATOM 806 O O . GLY A 1 105 ? -15.258 45.844 6.793 1 92.19 105 GLY A O 1
ATOM 807 N N . GLY A 1 106 ? -17.062 45.125 7.805 1 88.31 106 GLY A N 1
ATOM 808 C CA . GLY A 1 106 ? -17.484 46.469 8.188 1 88.31 106 GLY A CA 1
ATOM 809 C C . GLY A 1 106 ? -18.703 46.938 7.418 1 88.31 106 GLY A C 1
ATOM 810 O O . GLY A 1 106 ? -19.344 46.188 6.699 1 88.31 106 GLY A O 1
ATOM 811 N N . PRO A 1 107 ? -19.016 48.25 7.445 1 93.12 107 PRO A N 1
ATOM 812 C CA . PRO A 1 107 ? -18.406 49.219 8.344 1 93.12 107 PRO A CA 1
ATOM 813 C C . PRO A 1 107 ? -18.766 49 9.805 1 93.12 107 PRO A C 1
ATOM 815 O O . PRO A 1 107 ? -19.859 48.5 10.109 1 93.12 107 PRO A O 1
ATOM 818 N N . GLY A 1 108 ? -17.875 49.312 10.719 1 95.5 108 GLY A N 1
ATOM 819 C CA . GLY A 1 108 ? -18.094 49.25 12.156 1 95.5 108 GLY A CA 1
ATOM 820 C C . GLY A 1 108 ? -17.406 48.031 12.789 1 95.5 108 GLY A C 1
ATOM 821 O O . GLY A 1 108 ? -17.156 47.031 12.117 1 95.5 108 GLY A O 1
ATOM 822 N N . LEU A 1 109 ? -17.234 48.188 14.062 1 96.44 109 LEU A N 1
ATOM 823 C CA . LEU A 1 109 ? -16.484 47.156 14.812 1 96.44 109 LEU A CA 1
ATOM 824 C C . LEU A 1 109 ? -17.281 45.875 14.898 1 96.44 109 LEU A C 1
ATOM 826 O O . LEU A 1 109 ? -16.719 44.781 14.703 1 96.44 109 LEU A O 1
ATOM 830 N N . ALA A 1 110 ? -18.531 45.969 15.148 1 96.5 110 ALA A N 1
ATOM 831 C CA . ALA A 1 110 ? -19.375 44.781 15.297 1 96.5 110 ALA A CA 1
ATOM 832 C C . ALA A 1 110 ? -19.438 43.969 13.992 1 96.5 110 ALA A C 1
ATOM 834 O O . ALA A 1 110 ? -19.375 42.75 14 1 96.5 110 ALA A O 1
ATOM 835 N N . ALA A 1 111 ? -19.594 44.688 12.914 1 97.31 111 ALA A N 1
ATOM 836 C CA . ALA A 1 111 ? -19.672 44.031 11.602 1 97.31 111 ALA A CA 1
ATOM 837 C C . ALA A 1 111 ? -18.344 43.406 11.219 1 97.31 111 ALA A C 1
ATOM 839 O O . ALA A 1 111 ? -18.328 42.312 10.602 1 97.31 111 ALA A O 1
ATOM 840 N N . LEU A 1 112 ? -17.281 44.094 11.562 1 98.12 112 LEU A N 1
ATOM 841 C CA . LEU A 1 112 ? -15.961 43.562 11.281 1 98.12 112 LEU A CA 1
ATOM 842 C C . LEU A 1 112 ? -15.734 42.25 12.047 1 98.12 112 LEU A C 1
ATOM 844 O O . LEU A 1 112 ? -15.289 41.25 11.469 1 98.12 112 LEU A O 1
ATOM 848 N N . VAL A 1 113 ? -16.062 42.25 13.281 1 98.38 113 VAL A N 1
ATOM 849 C CA . VAL A 1 113 ? -15.875 41.062 14.133 1 98.38 113 VAL A CA 1
ATOM 850 C C . VAL A 1 113 ? -16.75 39.938 13.633 1 98.38 113 VAL A C 1
ATOM 852 O O . VAL A 1 113 ? -16.312 38.781 13.57 1 98.38 113 VAL A O 1
ATOM 855 N N . ALA A 1 114 ? -17.953 40.219 13.258 1 98.19 114 ALA A N 1
ATOM 856 C CA . ALA A 1 114 ? -18.859 39.188 12.727 1 98.19 114 ALA A CA 1
ATOM 857 C C . ALA A 1 114 ? -18.312 38.594 11.438 1 98.19 114 ALA A C 1
ATOM 859 O O . ALA A 1 114 ? -18.406 37.375 11.219 1 98.19 114 ALA A O 1
ATOM 860 N N . PHE A 1 115 ? -17.797 39.438 10.625 1 98.19 115 PHE A N 1
ATOM 861 C CA . PHE A 1 115 ? -17.219 39 9.367 1 98.19 115 PHE A CA 1
ATOM 862 C C . PHE A 1 115 ? -16.078 38.031 9.617 1 98.19 115 PHE A C 1
ATOM 864 O O . PHE A 1 115 ? -15.992 36.969 8.984 1 98.19 115 PHE A O 1
ATOM 871 N N . VAL A 1 116 ? -15.164 38.438 10.523 1 98.69 116 VAL A N 1
ATOM 872 C CA . VAL A 1 116 ? -14.008 37.594 10.867 1 98.69 116 VAL A CA 1
ATOM 873 C C . VAL A 1 116 ? -14.477 36.25 11.414 1 98.69 116 VAL A C 1
ATOM 875 O O . VAL A 1 116 ? -14.016 35.188 10.961 1 98.69 116 VAL A O 1
ATOM 878 N N . GLN A 1 117 ? -15.43 36.25 12.25 1 98.5 117 GLN A N 1
ATOM 879 C CA . GLN A 1 117 ? -15.93 35.031 12.883 1 98.5 117 GLN A CA 1
ATOM 880 C C . GLN A 1 117 ? -16.609 34.125 11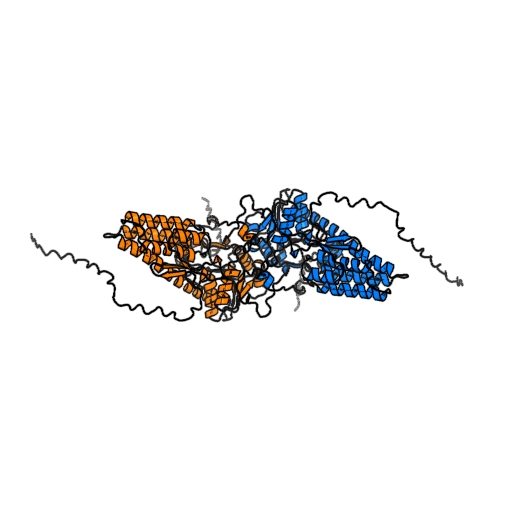.859 1 98.5 117 GLN A C 1
ATOM 882 O O . GLN A 1 117 ? -16.375 32.906 11.859 1 98.5 117 GLN A O 1
ATOM 887 N N . ASP A 1 118 ? -17.359 34.656 10.969 1 98.44 118 ASP A N 1
ATOM 888 C CA . ASP A 1 118 ? -18.062 33.906 9.945 1 98.44 118 ASP A CA 1
ATOM 889 C C . ASP A 1 118 ? -17.062 33.281 8.961 1 98.44 118 ASP A C 1
ATOM 891 O O . ASP A 1 118 ? -17.219 32.094 8.578 1 98.44 118 ASP A O 1
ATOM 895 N N . ALA A 1 119 ? -16.125 34.094 8.594 1 98.62 119 ALA A N 1
ATOM 896 C CA . ALA A 1 119 ? -15.102 33.594 7.668 1 98.62 119 ALA A CA 1
ATOM 897 C C . ALA A 1 119 ? -14.328 32.438 8.266 1 98.62 119 ALA A C 1
ATOM 899 O O . ALA A 1 119 ? -14.086 31.422 7.586 1 98.62 119 ALA A O 1
ATOM 900 N N . LEU A 1 120 ? -14.008 32.594 9.492 1 98.31 120 LEU A N 1
ATOM 901 C CA . LEU A 1 120 ? -13.234 31.547 10.18 1 98.31 120 LEU A CA 1
ATOM 902 C C . LEU A 1 120 ? -14.07 30.281 10.352 1 98.31 120 LEU A C 1
ATOM 904 O O . LEU A 1 120 ? -13.57 29.17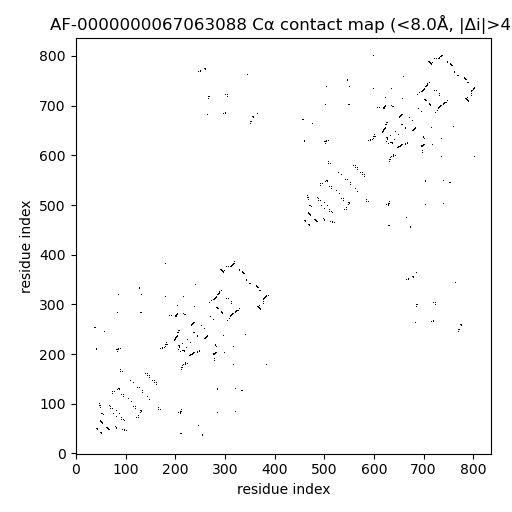2 10.141 1 98.31 120 LEU A O 1
ATOM 908 N N . SER A 1 121 ? -15.312 30.391 10.641 1 97.44 121 SER A N 1
ATOM 909 C CA . SER A 1 121 ? -16.219 29.25 10.766 1 97.44 121 SER A CA 1
ATOM 910 C C . SER A 1 121 ? -16.375 28.516 9.438 1 97.44 121 SER A C 1
ATOM 912 O O . SER A 1 121 ? -16.422 27.281 9.406 1 97.44 121 SER A O 1
ATOM 914 N N . PHE A 1 122 ? -16.453 29.281 8.414 1 97.75 122 PHE A N 1
ATOM 915 C CA . PHE A 1 122 ? -16.562 28.734 7.066 1 97.75 122 PHE A CA 1
ATOM 916 C C . PHE A 1 122 ? -15.32 27.938 6.699 1 97.75 122 PHE A C 1
ATOM 918 O O . PHE A 1 122 ? -15.422 26.812 6.199 1 97.75 122 PHE A O 1
ATOM 925 N N . LEU A 1 123 ? -14.148 28.438 7.047 1 98.06 123 LEU A N 1
ATOM 926 C CA . LEU A 1 123 ? -12.867 27.812 6.719 1 98.06 123 LEU A CA 1
ATOM 927 C C . LEU A 1 123 ? -12.711 26.484 7.449 1 98.06 123 LEU A C 1
ATOM 929 O O . LEU A 1 123 ? -12.148 25.531 6.898 1 98.06 123 LEU A O 1
ATOM 933 N N . VAL A 1 124 ? -13.211 26.344 8.633 1 96.12 124 VAL A N 1
ATOM 934 C CA . VAL A 1 124 ? -13.094 25.141 9.453 1 96.12 124 VAL A CA 1
ATOM 935 C C . VAL A 1 124 ? -13.828 23.984 8.781 1 96.12 124 VAL A C 1
ATOM 937 O O . VAL A 1 124 ? -13.445 22.828 8.938 1 96.12 124 VAL A O 1
ATOM 940 N N . THR A 1 125 ? -14.781 24.25 7.945 1 94.94 125 THR A N 1
ATOM 941 C CA . THR A 1 125 ? -15.617 23.203 7.344 1 94.94 125 THR A CA 1
ATOM 942 C C . THR A 1 125 ? -14.93 22.594 6.137 1 94.94 125 THR A C 1
ATOM 944 O O . THR A 1 125 ? -15.352 21.547 5.637 1 94.94 125 THR A O 1
ATOM 947 N N . ALA A 1 126 ? -13.859 23.188 5.738 1 93.75 126 ALA A N 1
ATOM 948 C CA . ALA A 1 126 ? -13.211 22.703 4.527 1 93.75 126 ALA A CA 1
ATOM 949 C C . ALA A 1 126 ? -12.656 21.297 4.73 1 93.75 126 ALA A C 1
ATOM 951 O O . ALA A 1 126 ? -12.789 20.438 3.855 1 93.75 126 ALA A O 1
ATOM 952 N N . ARG A 1 127 ? -12 20.984 5.852 1 87.75 127 ARG A N 1
ATOM 953 C CA . ARG A 1 127 ? -11.477 19.672 6.266 1 87.75 127 ARG A CA 1
ATOM 954 C C . ARG A 1 127 ? -11.461 19.547 7.785 1 87.75 127 ARG A C 1
ATOM 956 O O . ARG A 1 127 ? -10.422 19.734 8.414 1 87.75 127 ARG A O 1
ATOM 963 N N . PRO A 1 128 ? -12.484 19.047 8.367 1 82.19 128 PRO A N 1
ATOM 964 C CA . PRO A 1 128 ? -12.703 19.094 9.812 1 82.19 128 PRO A CA 1
ATOM 965 C C . PRO A 1 128 ? -11.703 18.25 10.594 1 82.19 128 PRO A C 1
ATOM 967 O O . PRO A 1 128 ? -11.531 18.453 11.797 1 82.19 128 PRO A O 1
ATOM 970 N N . THR A 1 129 ? -11.016 17.375 9.961 1 79.75 129 THR A N 1
ATOM 971 C CA . THR A 1 129 ? -10.062 16.531 10.672 1 79.75 129 THR A CA 1
ATOM 972 C C . THR A 1 129 ? -8.805 17.328 11.016 1 79.75 129 THR A C 1
ATOM 974 O O . THR A 1 129 ? -8.117 17.016 11.992 1 79.75 129 THR A O 1
ATOM 977 N N . ALA A 1 130 ? -8.547 18.281 10.18 1 79.19 130 ALA A N 1
ATOM 978 C CA . ALA A 1 130 ? -7.395 19.141 10.438 1 79.19 130 ALA A CA 1
ATOM 979 C C . ALA A 1 130 ? -7.672 20.094 11.586 1 79.19 130 ALA A C 1
ATOM 981 O O . ALA A 1 130 ? -8.312 21.141 11.398 1 79.19 130 ALA A O 1
ATOM 982 N N . VAL A 1 131 ? -7.078 19.812 12.719 1 86.56 131 VAL A N 1
ATOM 983 C CA . VAL A 1 131 ? -7.426 20.531 13.945 1 86.56 131 VAL A CA 1
ATOM 984 C C . VAL A 1 131 ? -6.801 21.922 13.922 1 86.56 131 VAL A C 1
ATOM 986 O O . VAL A 1 131 ? -7.309 22.844 14.562 1 86.56 131 VAL A O 1
ATOM 989 N N . ASN A 1 132 ? -5.73 22.062 13.164 1 91.94 132 ASN A N 1
ATOM 990 C CA . ASN A 1 132 ? -4.992 23.328 13.156 1 91.94 132 ASN A CA 1
ATOM 991 C C . ASN A 1 132 ? -5.879 24.5 12.734 1 91.94 132 ASN A C 1
ATOM 993 O O . ASN A 1 132 ? -5.82 25.578 13.336 1 91.94 132 ASN A O 1
ATOM 997 N N . MET A 1 133 ? -6.73 24.281 11.773 1 94.38 133 MET A N 1
ATOM 998 C CA . MET A 1 133 ? -7.609 25.344 11.305 1 94.38 133 MET A CA 1
ATOM 999 C C . MET A 1 133 ? -8.648 25.703 12.367 1 94.38 133 MET A C 1
ATOM 1001 O O . MET A 1 133 ? -8.922 26.891 12.594 1 94.38 133 MET A O 1
ATOM 1005 N N . ALA A 1 134 ? -9.148 24.703 12.969 1 92.88 134 ALA A N 1
ATOM 1006 C CA . ALA A 1 134 ? -10.141 24.938 14.016 1 92.88 134 ALA A CA 1
ATOM 1007 C C . ALA A 1 134 ? -9.531 25.719 15.18 1 92.88 134 ALA A C 1
ATOM 1009 O O . ALA A 1 134 ? -10.148 26.641 15.711 1 92.88 134 ALA A O 1
ATOM 1010 N N . ARG A 1 135 ? -8.391 25.328 15.617 1 92.19 135 ARG A N 1
ATOM 1011 C CA . ARG A 1 135 ? -7.703 26.016 16.703 1 92.19 135 ARG A CA 1
ATOM 1012 C C . ARG A 1 135 ? -7.383 27.453 16.312 1 92.19 135 ARG A C 1
ATOM 1014 O O . ARG A 1 135 ? -7.609 28.375 17.109 1 92.19 135 ARG A O 1
ATOM 1021 N N . ALA A 1 136 ? -6.812 27.641 15.156 1 95.81 136 ALA A N 1
ATOM 1022 C CA . ALA A 1 136 ? -6.5 28.984 14.68 1 95.81 136 ALA A CA 1
ATOM 1023 C C . ALA A 1 136 ? -7.758 29.844 14.602 1 95.81 136 ALA A C 1
ATOM 1025 O O . ALA A 1 136 ? -7.723 31.031 14.938 1 95.81 136 ALA A O 1
ATOM 1026 N N . ALA A 1 137 ? -8.828 29.219 14.141 1 97 137 ALA A N 1
ATOM 1027 C CA . ALA A 1 137 ? -10.102 29.938 14.039 1 97 137 ALA A CA 1
ATOM 1028 C C . ALA A 1 137 ? -10.562 30.422 15.414 1 97 137 ALA A C 1
ATOM 1030 O O . ALA A 1 137 ? -10.977 31.578 15.562 1 97 137 ALA A O 1
ATOM 1031 N N . ARG A 1 138 ? -10.492 29.562 16.359 1 95 138 ARG A N 1
ATOM 1032 C CA . ARG A 1 138 ? -10.898 29.938 17.719 1 95 138 ARG A CA 1
ATOM 1033 C C . ARG A 1 138 ? -10.016 31.047 18.266 1 95 138 ARG A C 1
ATOM 1035 O O . ARG A 1 138 ? -10.523 32.062 18.781 1 95 138 ARG A O 1
ATOM 1042 N N . ASP A 1 139 ? -8.734 30.891 18.188 1 95.88 139 ASP A N 1
ATOM 1043 C CA . ASP A 1 139 ? -7.785 31.859 18.734 1 95.88 139 ASP A CA 1
ATOM 1044 C C . ASP A 1 139 ? -7.945 33.219 18.062 1 95.88 139 ASP A C 1
ATOM 1046 O O . ASP A 1 139 ? -7.945 34.25 18.734 1 95.88 139 ASP A O 1
ATOM 1050 N N . LEU A 1 140 ? -8.062 33.219 16.766 1 97.69 140 LEU A N 1
ATOM 1051 C CA . LEU A 1 140 ? -8.148 34.469 16.016 1 97.69 140 LEU A CA 1
ATOM 1052 C C . LEU A 1 140 ? -9.484 35.156 16.25 1 97.69 140 LEU A C 1
ATOM 1054 O O . LEU A 1 140 ? -9.547 36.375 16.328 1 97.69 140 LEU A O 1
ATOM 1058 N N . ALA A 1 141 ? -10.57 34.375 16.266 1 97.94 141 ALA A N 1
ATOM 1059 C CA . ALA A 1 141 ? -11.875 34.938 16.594 1 97.94 141 ALA A CA 1
ATOM 1060 C C . ALA A 1 141 ? -11.867 35.594 17.969 1 97.94 141 ALA A C 1
ATOM 1062 O O . ALA A 1 141 ? -12.398 36.719 18.141 1 97.94 141 ALA A O 1
ATOM 1063 N N . ASP A 1 142 ? -11.305 34.906 18.922 1 97.44 142 ASP A N 1
ATOM 1064 C CA . ASP A 1 142 ? -11.203 35.438 20.266 1 97.44 142 ASP A CA 1
ATOM 1065 C C . ASP A 1 142 ? -10.375 36.719 20.281 1 97.44 142 ASP A C 1
ATOM 1067 O O . ASP A 1 142 ? -10.727 37.688 20.969 1 97.44 142 ASP A O 1
ATOM 1071 N N . LEU A 1 143 ? -9.312 36.656 19.609 1 97.75 143 LEU A N 1
ATOM 1072 C CA . LEU A 1 143 ? -8.461 37.844 19.531 1 97.75 143 LEU A CA 1
ATOM 1073 C C . LEU A 1 143 ? -9.234 39.031 18.969 1 97.75 143 LEU A C 1
ATOM 1075 O O . LEU A 1 143 ? -9.156 40.125 19.5 1 97.75 143 LEU A O 1
ATOM 1079 N N . ALA A 1 144 ? -9.922 38.844 17.828 1 98.06 144 ALA A N 1
ATOM 1080 C CA . ALA A 1 144 ? -10.695 39.906 17.203 1 98.06 144 ALA A CA 1
ATOM 1081 C C . ALA A 1 144 ? -11.734 40.5 18.156 1 98.06 144 ALA A C 1
ATOM 1083 O O . ALA A 1 144 ? -11.898 41.719 18.25 1 98.06 144 ALA A O 1
ATOM 1084 N N . ALA A 1 145 ? -12.406 39.594 18.859 1 97.62 145 ALA A N 1
ATOM 1085 C CA . ALA A 1 145 ? -13.43 40 19.812 1 97.62 145 ALA A CA 1
ATOM 1086 C C . ALA A 1 145 ? -12.82 40.812 20.953 1 97.62 145 ALA A C 1
ATOM 1088 O O . ALA A 1 145 ? -13.344 41.875 21.328 1 97.62 145 ALA A O 1
ATOM 1089 N N . GLN A 1 146 ? -11.742 40.312 21.516 1 97.62 146 GLN A N 1
ATOM 1090 C CA . GLN A 1 146 ? -11.07 40.969 22.625 1 97.62 146 GLN A CA 1
ATOM 1091 C C . GLN A 1 146 ? -10.555 42.344 22.219 1 97.62 146 GLN A C 1
ATOM 1093 O O . GLN A 1 146 ? -10.688 43.312 22.969 1 97.62 146 GLN A O 1
ATOM 1098 N N . GLU A 1 147 ? -9.906 42.375 21.047 1 97.31 147 GLU A N 1
ATOM 1099 C CA . GLU A 1 147 ? -9.391 43.656 20.562 1 97.31 147 GLU A CA 1
ATOM 1100 C C . GLU A 1 147 ? -10.516 44.656 20.344 1 97.31 147 GLU A C 1
ATOM 1102 O O . GLU A 1 147 ? -10.32 45.875 20.547 1 97.31 147 GLU A O 1
ATOM 1107 N N . ALA A 1 148 ? -11.633 44.25 19.859 1 96.88 148 ALA A N 1
ATOM 1108 C CA . ALA A 1 148 ? -12.773 45.125 19.594 1 96.88 148 ALA A CA 1
ATOM 1109 C C . ALA A 1 148 ? -13.359 45.688 20.891 1 96.88 148 ALA A C 1
ATOM 1111 O O . ALA A 1 148 ? -14 46.719 20.906 1 96.88 148 ALA A O 1
ATOM 1112 N N . GLU A 1 149 ? -13.211 44.938 21.969 1 96.44 149 GLU A N 1
ATOM 1113 C CA . GLU A 1 149 ? -13.773 45.344 23.25 1 96.44 149 GLU A CA 1
ATOM 1114 C C . GLU A 1 149 ? -12.859 46.312 24 1 96.44 149 GLU A C 1
ATOM 1116 O O . GLU A 1 149 ? -13.266 46.906 24.984 1 96.44 149 GLU A O 1
ATOM 1121 N N . ARG A 1 150 ? -11.695 46.438 23.516 1 95.62 150 ARG A N 1
ATOM 1122 C CA . ARG A 1 150 ? -10.766 47.375 24.172 1 95.62 150 ARG A CA 1
ATOM 1123 C C . ARG A 1 150 ? -11.258 48.812 24.078 1 95.62 150 ARG A C 1
ATOM 1125 O O . ARG A 1 150 ? -11.867 49.188 23.094 1 95.62 150 ARG A O 1
ATOM 1132 N N . GLU A 1 151 ? -10.922 49.531 25.109 1 95.5 151 GLU A N 1
ATOM 1133 C CA . GLU A 1 151 ? -11.273 50.969 25.094 1 95.5 151 GLU A CA 1
ATOM 1134 C C . GLU A 1 151 ? -10.57 51.688 23.953 1 95.5 151 GLU A C 1
ATOM 1136 O O . GLU A 1 151 ? -9.352 51.594 23.797 1 95.5 151 GLU A O 1
ATOM 1141 N N . GLY A 1 152 ? -11.383 52.438 23.188 1 95 152 GLY A N 1
ATOM 1142 C CA . GLY A 1 152 ? -10.828 53.219 22.109 1 95 152 GLY A CA 1
ATOM 1143 C C . GLY A 1 152 ? -10.547 52.406 20.859 1 95 152 GLY A C 1
ATOM 1144 O O . GLY A 1 152 ? -9.914 52.875 19.922 1 95 152 GLY A O 1
ATOM 1145 N N . ALA A 1 153 ? -11.062 51.156 20.859 1 96.62 153 ALA A N 1
ATOM 1146 C CA . ALA A 1 153 ? -10.852 50.281 19.703 1 96.62 153 ALA A CA 1
ATOM 1147 C C . ALA A 1 153 ? -11.461 50.875 18.438 1 96.62 153 ALA A C 1
ATOM 1149 O O . ALA A 1 153 ? -12.578 51.406 18.469 1 96.62 153 ALA A O 1
ATOM 1150 N N . THR A 1 154 ? -10.672 50.906 17.359 1 96.94 154 THR A N 1
ATOM 1151 C CA . THR A 1 154 ? -11.172 51.312 16.062 1 96.94 154 THR A CA 1
ATOM 1152 C C . THR A 1 154 ? -11.203 50.125 15.086 1 96.94 154 THR A C 1
ATOM 1154 O O . THR A 1 154 ? -10.516 49.125 15.297 1 96.94 154 THR A O 1
ATOM 1157 N N . GLU A 1 155 ? -12.016 50.25 14.102 1 97 155 GLU A N 1
ATOM 1158 C CA . GLU A 1 155 ? -12.094 49.25 13.047 1 97 155 GLU A CA 1
ATOM 1159 C C . GLU A 1 155 ? -10.711 49 12.438 1 97 155 GLU A C 1
ATOM 1161 O O . GLU A 1 155 ? -10.336 47.844 12.219 1 97 155 GLU A O 1
ATOM 1166 N N . GLU A 1 156 ? -10.039 50.062 12.219 1 96.69 156 GLU A N 1
ATOM 1167 C CA . GLU A 1 156 ? -8.719 49.969 11.602 1 96.69 156 GLU A CA 1
ATOM 1168 C C . GLU A 1 156 ? -7.73 49.219 12.492 1 96.69 156 GLU A C 1
ATOM 1170 O O . GLU A 1 156 ? -6.949 48.406 12.016 1 96.69 156 GLU A O 1
ATOM 1175 N N . ALA A 1 157 ? -7.801 49.469 13.758 1 97.19 157 ALA A N 1
ATOM 1176 C CA . ALA A 1 157 ? -6.883 48.812 14.703 1 97.19 157 ALA A CA 1
ATOM 1177 C C . ALA A 1 157 ? -7.16 47.344 14.82 1 97.19 157 ALA A C 1
ATOM 1179 O O . ALA A 1 157 ? -6.23 46.531 14.867 1 97.19 157 ALA A O 1
ATOM 1180 N N . VAL A 1 158 ? -8.438 47.031 14.922 1 98.06 158 VAL A N 1
ATOM 1181 C CA . VAL A 1 158 ? -8.812 45.625 15.039 1 98.06 158 VAL A CA 1
ATOM 1182 C C . VAL A 1 158 ? -8.445 44.875 13.75 1 98.06 158 VAL A C 1
ATOM 1184 O O . VAL A 1 158 ? -7.898 43.781 13.797 1 98.06 158 VAL A O 1
ATOM 1187 N N . ARG A 1 159 ? -8.734 45.469 12.609 1 98.06 159 ARG A N 1
ATOM 1188 C CA . ARG A 1 159 ? -8.367 44.938 11.312 1 98.06 159 ARG A CA 1
ATOM 1189 C C . ARG A 1 159 ? -6.871 44.656 11.227 1 98.06 159 ARG A C 1
ATOM 1191 O O . ARG A 1 159 ? -6.449 43.562 10.828 1 98.06 159 ARG A O 1
ATOM 1198 N N . GLU A 1 160 ? -6.133 45.625 11.641 1 98.06 160 GLU A N 1
ATOM 1199 C CA . GLU A 1 160 ? -4.68 45.5 11.609 1 98.06 160 GLU A CA 1
ATOM 1200 C C . GLU A 1 160 ? -4.191 44.375 12.516 1 98.06 160 GLU A C 1
ATOM 1202 O O . GLU A 1 160 ? -3.277 43.625 12.156 1 98.06 160 GLU A O 1
ATOM 1207 N N . ARG A 1 161 ? -4.762 44.25 13.648 1 98.06 161 ARG A N 1
ATOM 1208 C CA . ARG A 1 161 ? -4.352 43.219 14.602 1 98.06 161 ARG A CA 1
ATOM 1209 C C . ARG A 1 161 ? -4.625 41.812 14.055 1 98.06 161 ARG A C 1
ATOM 1211 O O . ARG A 1 161 ? -3.82 40.906 14.242 1 98.06 161 ARG A O 1
ATOM 1218 N N . VAL A 1 162 ? -5.762 41.625 13.43 1 98.44 162 VAL A N 1
ATOM 1219 C CA . VAL A 1 162 ? -6.121 40.344 12.859 1 98.44 162 VAL A CA 1
ATOM 1220 C C . VAL A 1 162 ? -5.141 40 11.742 1 98.44 162 VAL A C 1
ATOM 1222 O O . VAL A 1 162 ? -4.656 38.875 11.672 1 98.44 162 VAL A O 1
ATOM 1225 N N . ILE A 1 163 ? -4.848 40.969 10.875 1 98.5 163 ILE A N 1
ATOM 1226 C CA . ILE A 1 163 ? -3.93 40.75 9.766 1 98.5 163 ILE A CA 1
ATOM 1227 C C . ILE A 1 163 ? -2.549 40.375 10.297 1 98.5 163 ILE A C 1
ATOM 1229 O O . ILE A 1 163 ? -1.947 39.406 9.859 1 98.5 163 ILE A O 1
ATOM 1233 N N . CYS A 1 164 ? -2.072 41.062 11.305 1 98.31 164 CYS A N 1
ATOM 1234 C CA . CYS A 1 164 ? -0.758 40.812 11.883 1 98.31 164 CYS A CA 1
ATOM 1235 C C . CYS A 1 164 ? -0.697 39.438 12.523 1 98.31 164 CYS A C 1
ATOM 1237 O O . CYS A 1 164 ? 0.33 38.75 12.453 1 98.31 164 CYS A O 1
ATOM 1239 N N . TRP A 1 165 ? -1.731 39.062 13.133 1 97.88 165 TRP A N 1
ATOM 1240 C CA . TRP A 1 165 ? -1.784 37.75 13.758 1 97.88 165 TRP A CA 1
ATOM 1241 C C . TRP A 1 165 ? -1.59 36.625 12.719 1 97.88 165 TRP A C 1
ATOM 1243 O O . TRP A 1 165 ? -0.828 35.688 12.945 1 97.88 165 TRP A O 1
ATOM 1253 N N . ALA A 1 166 ? -2.279 36.781 11.625 1 97.88 166 ALA A N 1
ATOM 1254 C CA . ALA A 1 166 ? -2.156 35.781 10.547 1 97.88 166 ALA A CA 1
ATOM 1255 C C . ALA A 1 166 ? -0.737 35.75 9.984 1 97.88 166 ALA A C 1
ATOM 1257 O O . ALA A 1 166 ? -0.195 34.688 9.695 1 97.88 166 ALA A O 1
ATOM 1258 N N . GLU A 1 167 ? -0.122 36.938 9.836 1 97.75 167 GLU A N 1
ATOM 1259 C CA . GLU A 1 167 ? 1.251 37.031 9.352 1 97.75 167 GLU A CA 1
ATOM 1260 C C . GLU A 1 167 ? 2.236 36.406 10.336 1 97.75 167 GLU A C 1
ATOM 1262 O O . GLU A 1 167 ? 3.17 35.719 9.93 1 97.75 167 GLU A O 1
ATOM 1267 N N . ASP A 1 168 ? 1.999 36.625 11.602 1 96.94 168 ASP A N 1
ATOM 1268 C CA . ASP A 1 168 ? 2.852 36.062 12.641 1 96.94 168 ASP A CA 1
ATOM 1269 C C . ASP A 1 168 ? 2.756 34.531 12.672 1 96.94 168 ASP A C 1
ATOM 1271 O O . ASP A 1 168 ? 3.723 33.844 13.016 1 96.94 168 ASP A O 1
ATOM 1275 N N . MET A 1 169 ? 1.607 34.031 12.352 1 95.88 169 MET A N 1
ATOM 1276 C CA . MET A 1 169 ? 1.406 32.594 12.312 1 95.88 169 MET A CA 1
ATOM 1277 C C . MET A 1 169 ? 2.381 31.922 11.336 1 95.88 169 MET A C 1
ATOM 1279 O O . MET A 1 169 ? 2.871 30.828 11.594 1 95.88 169 MET A O 1
ATOM 1283 N N . LEU A 1 170 ? 2.588 32.594 10.227 1 95.12 170 LEU A N 1
ATOM 1284 C CA . LEU A 1 170 ? 3.492 32.062 9.211 1 95.12 170 LEU A CA 1
ATOM 1285 C C . LEU A 1 170 ? 4.914 31.938 9.75 1 95.12 170 LEU A C 1
ATOM 1287 O O . LEU A 1 170 ? 5.547 30.891 9.609 1 95.12 170 LEU A O 1
ATOM 1291 N N . ASP A 1 171 ? 5.363 32.938 10.398 1 93.94 171 ASP A N 1
ATOM 1292 C CA . ASP A 1 171 ? 6.703 32.969 10.969 1 93.94 171 ASP A CA 1
ATOM 1293 C C . ASP A 1 171 ? 6.832 31.969 12.109 1 93.94 171 ASP A C 1
ATOM 1295 O O . ASP A 1 171 ? 7.852 31.281 12.234 1 93.94 171 ASP A O 1
ATOM 1299 N N . LYS A 1 172 ? 5.867 31.922 12.906 1 93.44 172 LYS A N 1
ATOM 1300 C CA . LYS A 1 172 ? 5.871 31 14.047 1 93.44 172 LYS A CA 1
ATOM 1301 C C . LYS A 1 172 ? 5.93 29.547 13.578 1 93.44 172 LYS A C 1
ATOM 1303 O O . LYS A 1 172 ? 6.633 28.719 14.164 1 93.44 172 LYS A O 1
ATOM 1308 N N . ASP A 1 173 ? 5.137 29.25 12.57 1 94.38 173 ASP A N 1
ATOM 1309 C CA . ASP A 1 173 ? 5.117 27.891 12.047 1 94.38 173 ASP A CA 1
ATOM 1310 C C . ASP A 1 173 ? 6.492 27.469 11.531 1 94.38 173 ASP A C 1
ATOM 1312 O O . ASP A 1 173 ? 6.93 26.344 11.75 1 94.38 173 ASP A O 1
ATOM 1316 N N . LEU A 1 174 ? 7.168 28.406 10.867 1 93.5 174 LEU A N 1
ATOM 1317 C CA . LEU A 1 174 ? 8.5 28.125 10.344 1 93.5 174 LEU A CA 1
ATOM 1318 C C . LEU A 1 174 ? 9.484 27.859 11.477 1 93.5 174 LEU A C 1
ATOM 1320 O O . LEU A 1 174 ? 10.266 26.906 11.422 1 93.5 174 LEU A O 1
ATOM 1324 N N . ARG A 1 175 ? 9.43 28.656 12.5 1 92.56 175 ARG A N 1
ATOM 1325 C CA . ARG A 1 175 ? 10.305 28.5 13.656 1 92.56 175 ARG A CA 1
ATOM 1326 C C . ARG A 1 175 ? 10.016 27.188 14.383 1 92.56 175 ARG A C 1
ATOM 1328 O O . ARG A 1 175 ? 10.938 26.484 14.773 1 92.56 175 ARG A O 1
ATOM 1335 N N . ASP A 1 176 ? 8.781 26.891 14.547 1 91.44 176 ASP A N 1
ATOM 1336 C CA . ASP A 1 176 ? 8.375 25.656 15.203 1 91.44 176 ASP A CA 1
ATOM 1337 C C . ASP A 1 176 ? 8.867 24.438 14.43 1 91.44 176 ASP A C 1
ATOM 1339 O O . ASP A 1 176 ? 9.367 23.484 15.023 1 91.44 176 ASP A O 1
ATOM 1343 N N . ASN A 1 177 ? 8.734 24.5 13.117 1 93.31 177 ASN A N 1
ATOM 1344 C CA . ASN A 1 177 ? 9.148 23.375 12.281 1 93.31 177 ASN A CA 1
ATOM 1345 C C . ASN A 1 177 ? 10.648 23.141 12.359 1 93.31 177 ASN A C 1
ATOM 1347 O O . ASN A 1 177 ? 11.094 21.984 12.43 1 93.31 177 ASN A O 1
ATOM 1351 N N . ARG A 1 178 ? 11.414 24.234 12.375 1 93.06 178 ARG A N 1
ATOM 1352 C CA . ARG A 1 178 ? 12.859 24.094 12.516 1 93.06 178 ARG A CA 1
ATOM 1353 C C . ARG A 1 178 ? 13.219 23.5 13.875 1 93.06 178 ARG A C 1
ATOM 1355 O O . ARG A 1 178 ? 14.102 22.641 13.961 1 93.06 178 ARG A O 1
ATOM 1362 N N . SER A 1 179 ? 12.531 23.938 14.859 1 91.44 179 SER A N 1
ATOM 1363 C CA . SER A 1 179 ? 12.758 23.422 16.203 1 91.44 179 SER A CA 1
ATOM 1364 C C . SER A 1 179 ? 12.406 21.938 16.297 1 91.44 179 SER A C 1
ATOM 1366 O O . SER A 1 179 ? 13.164 21.156 16.875 1 91.44 179 SER A O 1
ATOM 1368 N N . ILE A 1 180 ? 11.305 21.547 15.734 1 91.94 180 ILE A N 1
ATOM 1369 C CA . ILE A 1 180 ? 10.891 20.141 15.711 1 91.94 180 ILE A CA 1
ATOM 1370 C C . ILE A 1 180 ? 11.953 19.297 15.023 1 91.94 180 ILE A C 1
ATOM 1372 O O . ILE A 1 180 ? 12.336 18.234 15.523 1 91.94 180 ILE A O 1
ATOM 1376 N N . GLY A 1 181 ? 12.398 19.812 13.859 1 93.81 181 GLY A N 1
ATOM 1377 C CA . GLY A 1 181 ? 13.43 19.094 13.117 1 93.81 181 GLY A CA 1
ATOM 1378 C C . GLY A 1 181 ? 14.695 18.875 13.922 1 93.81 181 GLY A C 1
ATOM 1379 O O . GLY A 1 181 ? 15.195 17.75 14.008 1 93.81 181 GLY A O 1
ATOM 1380 N N . ASP A 1 182 ? 15.148 19.922 14.555 1 92.5 182 ASP A N 1
ATOM 1381 C CA . ASP A 1 182 ? 16.422 19.875 15.273 1 92.5 182 ASP A CA 1
ATOM 1382 C C . ASP A 1 182 ? 16.297 19.031 16.531 1 92.5 182 ASP A C 1
ATOM 1384 O O . ASP A 1 182 ? 17.141 18.156 16.797 1 92.5 182 ASP A O 1
ATOM 1388 N N . LEU A 1 183 ? 15.305 19.234 17.312 1 90.31 183 LEU A N 1
ATOM 1389 C CA . LEU A 1 183 ? 15.102 18.484 18.531 1 90.31 183 LEU A CA 1
ATOM 1390 C C . LEU A 1 183 ? 14.852 17 18.234 1 90.31 183 LEU A C 1
ATOM 1392 O O . LEU A 1 183 ? 15.367 16.125 18.922 1 90.31 183 LEU A O 1
ATOM 1396 N N . GLY A 1 184 ? 14.039 16.828 17.203 1 92.5 184 GLY A N 1
ATOM 1397 C CA . GLY A 1 184 ? 13.773 15.461 16.797 1 92.5 184 GLY A CA 1
ATOM 1398 C C . GLY A 1 184 ? 15.016 14.711 16.359 1 92.5 184 GLY A C 1
ATOM 1399 O O . GLY A 1 184 ? 15.219 13.555 16.734 1 92.5 184 GLY A O 1
ATOM 1400 N N . ALA A 1 185 ? 15.82 15.367 15.547 1 94.25 185 ALA A N 1
ATOM 1401 C CA . ALA A 1 185 ? 17.062 14.758 15.078 1 94.25 185 ALA A CA 1
ATOM 1402 C C . ALA A 1 185 ? 17.969 14.398 16.25 1 94.25 185 ALA A C 1
ATOM 1404 O O . ALA A 1 185 ? 18.5 13.289 16.312 1 94.25 185 ALA A O 1
ATOM 1405 N N . HIS A 1 186 ? 18.078 15.273 17.219 1 91.44 186 HIS A N 1
ATOM 1406 C CA . HIS A 1 186 ? 18.938 15.039 18.375 1 91.44 186 HIS A CA 1
ATOM 1407 C C . HIS A 1 186 ? 18.422 13.883 19.219 1 91.44 186 HIS A C 1
ATOM 1409 O O . HIS A 1 186 ? 19.203 13.023 19.656 1 91.44 186 HIS A O 1
ATOM 1415 N N . HIS A 1 187 ? 17.141 13.844 19.484 1 89.06 187 HIS A N 1
ATOM 1416 C CA . HIS A 1 187 ? 16.562 12.781 20.297 1 89.06 187 HIS A CA 1
ATOM 1417 C C . HIS A 1 187 ? 16.734 11.422 19.609 1 89.06 187 HIS A C 1
ATOM 1419 O O . HIS A 1 187 ? 17.078 10.438 20.266 1 89.06 187 HIS A O 1
ATOM 1425 N N . LEU A 1 188 ? 16.453 11.461 18.312 1 90.5 188 LEU A N 1
ATOM 1426 C CA . LEU A 1 188 ? 16.547 10.227 17.531 1 90.5 188 LEU A CA 1
ATOM 1427 C C . LEU A 1 188 ? 17.969 9.688 17.547 1 90.5 188 LEU A C 1
ATOM 1429 O O . LEU A 1 188 ? 18.188 8.492 17.734 1 90.5 188 LEU A O 1
ATOM 1433 N N . LEU A 1 189 ? 18.938 10.555 17.406 1 93.19 189 LEU A N 1
ATOM 1434 C CA . LEU A 1 189 ? 20.344 10.141 17.391 1 93.19 189 LEU A CA 1
ATOM 1435 C C . LEU A 1 189 ? 20.766 9.609 18.75 1 93.19 189 LEU A C 1
ATOM 1437 O O . LEU A 1 189 ? 21.5 8.617 18.828 1 93.19 189 LEU A O 1
ATOM 1441 N N . LYS A 1 190 ? 20.312 10.234 19.797 1 88.94 190 LYS A N 1
ATOM 1442 C CA . LYS A 1 190 ? 20.656 9.797 21.141 1 88.94 190 LYS A CA 1
ATOM 1443 C C . LYS A 1 190 ? 20.156 8.375 21.406 1 88.94 190 LYS A C 1
ATOM 1445 O O . LYS A 1 190 ? 20.812 7.598 22.094 1 88.94 190 LYS A O 1
ATOM 1450 N N . ARG A 1 191 ? 19.094 8.039 20.781 1 86.19 191 ARG A N 1
ATOM 1451 C CA . ARG A 1 191 ? 18.484 6.742 21.047 1 86.19 191 ARG A CA 1
ATOM 1452 C C . ARG A 1 191 ? 18.969 5.699 20.031 1 86.19 191 ARG A C 1
ATOM 1454 O O . ARG A 1 191 ? 19.328 4.586 20.422 1 86.19 191 ARG A O 1
ATOM 1461 N N . ALA A 1 192 ? 18.969 6.047 18.781 1 89.56 192 ALA A N 1
ATOM 1462 C CA . ALA A 1 192 ? 19.188 5.066 17.719 1 89.56 192 ALA A CA 1
ATOM 1463 C C . ALA A 1 192 ? 20.672 4.941 17.391 1 89.56 192 ALA A C 1
ATOM 1465 O O . ALA A 1 192 ? 21.109 3.924 16.844 1 89.56 192 ALA A O 1
ATOM 1466 N N . ALA A 1 193 ? 21.406 5.992 17.672 1 92.62 193 ALA A N 1
ATOM 1467 C CA . ALA A 1 193 ? 22.828 5.98 17.359 1 92.62 193 ALA A CA 1
ATOM 1468 C C . ALA A 1 193 ? 23.641 6.672 18.469 1 92.62 193 ALA A C 1
ATOM 1470 O O . ALA A 1 193 ? 24.406 7.594 18.188 1 92.62 193 ALA A O 1
ATOM 1471 N N . PRO A 1 194 ? 23.672 6.094 19.547 1 87.81 194 PRO A N 1
ATOM 1472 C CA . PRO A 1 194 ? 24.344 6.754 20.672 1 87.81 194 PRO A CA 1
ATOM 1473 C C . PRO A 1 194 ? 25.859 6.824 20.484 1 87.81 194 PRO A C 1
ATOM 1475 O O . PRO A 1 194 ? 26.516 7.715 21.031 1 87.81 194 PRO A O 1
ATOM 1478 N N . GLN A 1 195 ? 26.391 6.031 19.656 1 92.62 195 GLN A N 1
ATOM 1479 C CA . GLN A 1 195 ? 27.844 6.004 19.453 1 92.62 195 GLN A CA 1
ATOM 1480 C C . GLN A 1 195 ? 28.25 6.879 18.281 1 92.62 195 GLN A C 1
ATOM 1482 O O . GLN A 1 195 ? 29.422 6.875 17.875 1 92.62 195 GLN A O 1
ATOM 1487 N N . GLY A 1 196 ? 27.391 7.598 17.703 1 90.88 196 GLY A N 1
ATOM 1488 C CA . GLY A 1 196 ? 27.734 8.57 16.688 1 90.88 196 GLY A CA 1
ATOM 1489 C C . GLY A 1 196 ? 27.547 8.047 15.266 1 90.88 196 GLY A C 1
ATOM 1490 O O . GLY A 1 196 ? 28.016 8.656 14.305 1 90.88 196 GLY A O 1
ATOM 1491 N N . GLY A 1 197 ? 26.922 7.016 14.977 1 94.69 197 GLY A N 1
ATOM 1492 C CA . GLY A 1 197 ? 26.688 6.496 13.633 1 94.69 197 GLY A CA 1
ATOM 1493 C C . GLY A 1 197 ? 25.547 7.184 12.914 1 94.69 197 GLY A C 1
ATOM 1494 O O . GLY A 1 197 ? 24.891 8.062 13.477 1 94.69 197 GLY A O 1
ATOM 1495 N N . LYS A 1 198 ? 25.453 6.926 11.586 1 97.94 198 LYS A N 1
ATOM 1496 C CA . LYS A 1 198 ? 24.344 7.441 10.789 1 97.94 198 LYS A CA 1
ATOM 1497 C C . LYS A 1 198 ? 23.094 6.598 10.977 1 97.94 198 LYS A C 1
ATOM 1499 O O . LYS A 1 198 ? 23.156 5.469 11.469 1 97.94 198 LYS A O 1
ATOM 1504 N N . VAL A 1 199 ? 22.016 7.223 10.641 1 97.88 199 VAL A N 1
ATOM 1505 C CA . VAL A 1 199 ? 20.75 6.52 10.852 1 97.88 199 VAL A CA 1
ATOM 1506 C C . VAL A 1 199 ? 19.969 6.453 9.539 1 97.88 199 VAL A C 1
ATOM 1508 O O . VAL A 1 199 ? 20.141 7.312 8.672 1 97.88 199 VAL A O 1
ATOM 1511 N N . THR A 1 200 ? 19.188 5.371 9.398 1 97.62 200 THR A N 1
ATOM 1512 C CA . THR A 1 200 ? 18.203 5.211 8.336 1 97.62 200 THR A CA 1
ATOM 1513 C C . THR A 1 200 ? 16.797 5.43 8.867 1 97.62 200 THR A C 1
ATOM 1515 O O . THR A 1 200 ? 16.391 4.801 9.852 1 97.62 200 THR A O 1
ATOM 1518 N N . VAL A 1 201 ? 16.062 6.359 8.195 1 97.62 201 VAL A N 1
ATOM 1519 C CA . VAL A 1 201 ? 14.773 6.758 8.734 1 97.62 201 VAL A CA 1
ATOM 1520 C C . VAL A 1 201 ? 13.68 6.477 7.711 1 97.62 201 VAL A C 1
ATOM 1522 O O . VAL A 1 201 ? 13.875 6.695 6.512 1 97.62 201 VAL A O 1
ATOM 1525 N N . LEU A 1 202 ? 12.562 5.93 8.188 1 97.44 202 LEU A N 1
ATOM 1526 C CA . LEU A 1 202 ? 11.375 5.711 7.359 1 97.44 202 LEU A CA 1
ATOM 1527 C C . LEU A 1 202 ? 10.281 6.707 7.711 1 97.44 202 LEU A C 1
ATOM 1529 O O . LEU A 1 202 ? 10.039 6.984 8.891 1 97.44 202 LEU A O 1
ATOM 1533 N N . THR A 1 203 ? 9.656 7.281 6.668 1 97.62 203 THR A N 1
ATOM 1534 C CA . THR A 1 203 ? 8.57 8.227 6.902 1 97.62 203 THR A CA 1
ATOM 1535 C C . THR A 1 203 ? 7.379 7.91 6.004 1 97.62 203 THR A C 1
ATOM 1537 O O . THR A 1 203 ? 7.461 7.035 5.141 1 97.62 203 THR A O 1
ATOM 1540 N N . HIS A 1 204 ? 6.234 8.555 6.293 1 97.06 204 HIS A N 1
ATOM 1541 C CA . HIS A 1 204 ? 4.953 8.297 5.648 1 97.06 204 HIS A CA 1
ATOM 1542 C C . HIS A 1 204 ? 4.219 9.602 5.332 1 97.06 204 HIS A C 1
ATOM 1544 O O . HIS A 1 204 ? 4.348 10.578 6.066 1 97.06 204 HIS A O 1
ATOM 1550 N N . CYS A 1 205 ? 3.502 9.578 4.227 1 96.62 205 CYS A N 1
ATOM 1551 C CA . CYS A 1 205 ? 2.773 10.75 3.756 1 96.62 205 CYS A CA 1
ATOM 1552 C C . CYS A 1 205 ? 3.725 11.914 3.479 1 96.62 205 CYS A C 1
ATOM 1554 O O . CYS A 1 205 ? 4.867 11.695 3.07 1 96.62 205 CYS A O 1
ATOM 1556 N N . ASN A 1 206 ? 3.254 13.094 3.422 1 96.94 206 ASN A N 1
ATOM 1557 C CA . ASN A 1 206 ? 4.094 14.273 3.236 1 96.94 206 ASN A CA 1
ATOM 1558 C C . ASN A 1 206 ? 3.984 15.234 4.418 1 96.94 206 ASN A C 1
ATOM 1560 O O . ASN A 1 206 ? 2.9 15.742 4.707 1 96.94 206 ASN A O 1
ATOM 1564 N N . THR A 1 207 ? 5.055 15.359 4.957 1 96.75 207 THR A N 1
ATOM 1565 C CA . THR A 1 207 ? 5.148 16.203 6.148 1 96.75 207 THR A CA 1
ATOM 1566 C C . THR A 1 207 ? 6.27 17.219 6.004 1 96.75 207 THR A C 1
ATOM 1568 O O . THR A 1 207 ? 6.953 17.547 6.98 1 96.75 207 THR A O 1
ATOM 1571 N N . GLY A 1 208 ? 6.543 17.672 4.801 1 96.81 208 GLY A N 1
ATOM 1572 C CA . GLY A 1 208 ? 7.648 18.562 4.512 1 96.81 208 GLY A CA 1
ATOM 1573 C C . GLY A 1 208 ? 7.219 20.016 4.336 1 96.81 208 GLY A C 1
ATOM 1574 O O . GLY A 1 208 ? 6.281 20.469 4.996 1 96.81 208 GLY A O 1
ATOM 1575 N N . ALA A 1 209 ? 7.988 20.672 3.584 1 95.94 209 ALA A N 1
ATOM 1576 C CA . ALA A 1 209 ? 7.766 22.094 3.326 1 95.94 209 ALA A CA 1
ATOM 1577 C C . ALA A 1 209 ? 6.43 22.312 2.623 1 95.94 209 ALA A C 1
ATOM 1579 O O . ALA A 1 209 ? 5.785 23.344 2.824 1 95.94 209 ALA A O 1
ATOM 1580 N N . LEU A 1 210 ? 5.949 21.359 1.876 1 96.25 210 LEU A N 1
ATOM 1581 C CA . LEU A 1 210 ? 4.711 21.5 1.121 1 96.25 210 LEU A CA 1
ATOM 1582 C C . LEU A 1 210 ? 3.498 21.391 2.043 1 96.25 210 LEU A C 1
ATOM 1584 O O . LEU 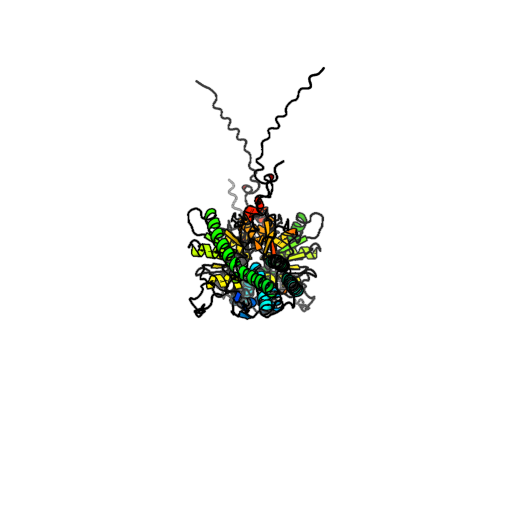A 1 210 ? 2.393 21.797 1.668 1 96.25 210 LEU A O 1
ATOM 1588 N N . ALA A 1 211 ? 3.717 20.844 3.246 1 96 211 ALA A N 1
ATOM 1589 C CA . ALA A 1 211 ? 2.615 20.625 4.18 1 96 211 ALA A CA 1
ATOM 1590 C C . ALA A 1 211 ? 2.609 21.688 5.277 1 96 211 ALA A C 1
ATOM 1592 O O . ALA A 1 211 ? 1.773 21.641 6.184 1 96 211 ALA A O 1
ATOM 1593 N N . THR A 1 212 ? 3.537 22.656 5.254 1 95.38 212 THR A N 1
ATOM 1594 C CA . THR A 1 212 ? 3.725 23.656 6.301 1 95.38 212 THR A CA 1
ATOM 1595 C C . THR A 1 212 ? 4.152 24.984 5.699 1 95.38 212 THR A C 1
ATOM 1597 O O . THR A 1 212 ? 4 25.203 4.496 1 95.38 212 THR A O 1
ATOM 1600 N N . ALA A 1 213 ? 4.605 25.891 6.629 1 94.25 213 ALA A N 1
ATOM 1601 C CA . ALA A 1 213 ? 5.168 27.156 6.156 1 94.25 213 ALA A CA 1
ATOM 1602 C C . ALA A 1 213 ? 6.555 26.953 5.551 1 94.25 213 ALA A C 1
ATOM 1604 O O . ALA A 1 213 ? 7.043 27.797 4.801 1 94.25 213 ALA A O 1
ATOM 1605 N N . GLY A 1 214 ? 7.129 25.859 5.875 1 93.75 214 GLY A N 1
ATOM 1606 C CA . GLY A 1 214 ? 8.469 25.5 5.438 1 93.75 214 GLY A CA 1
ATOM 1607 C C . GLY A 1 214 ? 9.148 24.5 6.352 1 93.75 214 GLY A C 1
ATOM 1608 O O . GLY A 1 214 ? 8.711 24.297 7.484 1 93.75 214 GLY A O 1
ATOM 1609 N N . TYR A 1 215 ? 10.148 23.828 5.809 1 93.81 215 TYR A N 1
ATOM 1610 C CA . TYR A 1 215 ? 10.992 22.875 6.523 1 93.81 215 TYR A CA 1
ATOM 1611 C C . TYR A 1 215 ? 10.258 21.562 6.777 1 93.81 215 TYR A C 1
ATOM 1613 O O . TYR A 1 215 ? 10.695 20.5 6.336 1 93.81 215 TYR A O 1
ATOM 1621 N N . GLY A 1 216 ? 9.031 21.688 7.504 1 95.38 216 GLY A N 1
ATOM 1622 C CA . GLY A 1 216 ? 8.227 20.484 7.75 1 95.38 216 GLY A CA 1
ATOM 1623 C C . GLY A 1 216 ? 8.352 19.969 9.172 1 95.38 216 GLY A C 1
ATOM 1624 O O . GLY A 1 216 ? 9.094 20.531 9.977 1 95.38 216 GLY A O 1
ATOM 1625 N N . THR A 1 217 ? 7.586 18.859 9.438 1 94.44 217 THR A N 1
ATOM 1626 C CA . THR A 1 217 ? 7.609 18.234 10.75 1 94.44 217 THR A CA 1
ATOM 1627 C C . THR A 1 217 ? 8.461 16.969 10.734 1 94.44 217 THR A C 1
ATOM 1629 O O . THR A 1 217 ? 9.68 17.031 10.93 1 94.44 217 THR A O 1
ATOM 1632 N N . ALA A 1 218 ? 7.855 15.852 10.305 1 96 218 ALA A N 1
ATOM 1633 C CA . ALA A 1 218 ? 8.633 14.609 10.242 1 96 218 ALA A CA 1
ATOM 1634 C C . ALA A 1 218 ? 9.742 14.719 9.203 1 96 218 ALA A C 1
ATOM 1636 O O . ALA A 1 218 ? 10.875 14.281 9.445 1 96 218 ALA A O 1
ATOM 1637 N N . LEU A 1 219 ? 9.422 15.266 8.062 1 97.25 219 LEU A N 1
ATOM 1638 C CA . LEU A 1 219 ? 10.453 15.453 7.047 1 97.25 219 LEU A CA 1
ATOM 1639 C C . LEU A 1 219 ? 11.484 16.484 7.504 1 97.25 219 LEU A C 1
ATOM 1641 O O . LEU A 1 219 ? 12.641 16.438 7.078 1 97.25 219 LEU A O 1
ATOM 1645 N N . GLY A 1 220 ? 11.031 17.469 8.375 1 96.25 220 GLY A N 1
ATOM 1646 C CA . GLY A 1 220 ? 11.977 18.375 9.008 1 96.25 220 GLY A CA 1
ATOM 1647 C C . GLY A 1 220 ? 13.031 17.656 9.828 1 96.25 220 GLY A C 1
ATOM 1648 O O . GLY A 1 220 ? 14.203 18.047 9.82 1 96.25 220 GLY A O 1
ATOM 1649 N N . VAL A 1 221 ? 12.633 16.594 10.516 1 95.62 221 VAL A N 1
ATOM 1650 C CA . VAL A 1 221 ? 13.57 15.781 11.289 1 95.62 221 VAL A CA 1
ATOM 1651 C C . VAL A 1 221 ? 14.594 15.141 10.352 1 95.62 221 VAL A C 1
ATOM 1653 O O . VAL A 1 221 ? 15.797 15.156 10.633 1 95.62 221 VAL A O 1
ATOM 1656 N N . ILE A 1 222 ? 14.156 14.633 9.273 1 97.62 222 ILE A N 1
ATOM 1657 C CA . ILE A 1 222 ? 15.023 14.008 8.289 1 97.62 222 ILE A CA 1
ATOM 1658 C C . ILE A 1 222 ? 15.984 15.047 7.711 1 97.62 222 ILE A C 1
ATOM 1660 O O . ILE A 1 222 ? 17.172 14.781 7.543 1 97.62 222 ILE A O 1
ATOM 1664 N N . ARG A 1 223 ? 15.477 16.25 7.449 1 97.12 223 ARG A N 1
ATOM 1665 C CA . ARG A 1 223 ? 16.312 17.344 6.953 1 97.12 223 ARG A CA 1
ATOM 1666 C C . ARG A 1 223 ? 17.406 17.688 7.953 1 97.12 223 ARG A C 1
ATOM 1668 O O . ARG A 1 223 ? 18.562 17.875 7.57 1 97.12 223 ARG A O 1
ATOM 1675 N N . SER A 1 224 ? 17 17.797 9.18 1 96.62 224 SER A N 1
ATOM 1676 C CA . SER A 1 224 ? 17.969 18.125 10.219 1 96.62 224 SER A CA 1
ATOM 1677 C C . SER A 1 224 ? 19.047 17.047 10.344 1 96.62 224 SER A C 1
ATOM 1679 O O . SER A 1 224 ? 20.219 17.359 10.5 1 96.62 224 SER A O 1
ATOM 1681 N N . LEU A 1 225 ? 18.641 15.766 10.281 1 97.69 225 LEU A N 1
ATOM 1682 C CA . LEU A 1 225 ? 19.594 14.664 10.297 1 97.69 225 LEU A CA 1
ATOM 1683 C C . LEU A 1 225 ? 20.562 14.773 9.133 1 97.69 225 LEU A C 1
ATOM 1685 O O . LEU A 1 225 ? 21.766 14.539 9.289 1 97.69 225 LEU A O 1
ATOM 1689 N N . HIS A 1 226 ? 20.047 15.094 7.984 1 97.56 226 HIS A N 1
ATOM 1690 C CA . HIS A 1 226 ? 20.875 15.25 6.785 1 97.56 226 HIS A CA 1
ATOM 1691 C C . HIS A 1 226 ? 21.859 16.406 6.938 1 97.56 226 HIS A C 1
ATOM 1693 O O . HIS A 1 226 ? 23.031 16.281 6.59 1 97.56 226 HIS A O 1
ATOM 1699 N N . ASN A 1 227 ? 21.375 17.5 7.422 1 97.06 227 ASN A N 1
ATOM 1700 C CA . ASN A 1 227 ? 22.203 18.688 7.625 1 97.06 227 ASN A CA 1
ATOM 1701 C C . ASN A 1 227 ? 23.344 18.406 8.609 1 97.06 227 ASN A C 1
ATOM 1703 O O . ASN A 1 227 ? 24.422 18.984 8.484 1 97.06 227 ASN A O 1
ATOM 1707 N N . LEU A 1 228 ? 23.078 17.516 9.555 1 97 228 LEU A N 1
ATOM 1708 C CA . LEU A 1 228 ? 24.078 17.141 10.547 1 97 228 LEU A CA 1
ATOM 1709 C C . LEU A 1 228 ? 25.047 16.109 9.977 1 97 228 LEU A C 1
ATOM 1711 O O . LEU A 1 228 ? 26.031 15.75 10.633 1 97 228 LEU A O 1
ATOM 1715 N N . GLY A 1 229 ? 24.75 15.648 8.758 1 97.44 229 GLY A N 1
ATOM 1716 C CA . GLY A 1 229 ? 25.562 14.602 8.164 1 97.44 229 GLY A CA 1
ATOM 1717 C C . GLY A 1 229 ? 25.359 13.25 8.828 1 97.44 229 GLY A C 1
ATOM 1718 O O . GLY A 1 229 ? 26.234 12.383 8.758 1 97.44 229 GLY A O 1
ATOM 1719 N N . ARG A 1 230 ? 24.234 13.102 9.484 1 98.06 230 ARG A N 1
ATOM 1720 C CA . ARG A 1 230 ? 24 11.898 10.273 1 98.06 230 ARG A CA 1
ATOM 1721 C C . ARG A 1 230 ? 22.859 11.07 9.68 1 98.06 230 ARG A C 1
ATOM 1723 O O . ARG A 1 230 ? 22.406 10.109 10.305 1 98.06 230 ARG A O 1
ATOM 1730 N N . LEU A 1 231 ? 22.375 11.453 8.531 1 98 231 LEU A N 1
ATOM 1731 C CA . LEU A 1 231 ? 21.422 10.641 7.785 1 98 231 LEU A CA 1
ATOM 1732 C C . LEU A 1 231 ? 22.141 9.719 6.805 1 98 231 LEU A C 1
ATOM 1734 O O . LEU A 1 231 ? 22.891 10.18 5.941 1 98 231 LEU A O 1
ATOM 1738 N N . GLU A 1 232 ? 21.984 8.492 7.012 1 97.12 232 GLU A N 1
ATOM 1739 C CA . GLU A 1 232 ? 22.469 7.535 6.02 1 97.12 232 GLU A CA 1
ATOM 1740 C C . GLU A 1 232 ? 21.531 7.457 4.816 1 97.12 232 GLU A C 1
ATOM 1742 O O . GLU A 1 232 ? 21.969 7.527 3.672 1 97.12 232 GLU A O 1
ATOM 1747 N N . HIS A 1 233 ? 20.25 7.312 5.141 1 95.44 233 HIS A N 1
ATOM 1748 C CA . HIS A 1 233 ? 19.25 7.094 4.09 1 95.44 233 HIS A CA 1
ATOM 1749 C C . HIS A 1 233 ? 17.844 7.316 4.613 1 95.44 233 HIS A C 1
ATOM 1751 O O . HIS A 1 233 ? 17.578 7.109 5.797 1 95.44 233 HIS A O 1
ATOM 1757 N N . ALA A 1 234 ? 16.984 7.809 3.719 1 96.38 234 ALA A N 1
ATOM 1758 C CA . ALA A 1 234 ? 15.562 7.922 4.051 1 96.38 234 ALA A CA 1
ATOM 1759 C C . ALA A 1 234 ? 14.719 7.027 3.154 1 96.38 234 ALA A C 1
ATOM 1761 O O . ALA A 1 234 ? 14.969 6.922 1.952 1 96.38 234 ALA A O 1
ATOM 1762 N N . PHE A 1 235 ? 13.742 6.336 3.777 1 95.25 235 PHE A N 1
ATOM 1763 C CA . PHE A 1 235 ? 12.695 5.645 3.033 1 95.25 235 PHE A CA 1
ATOM 1764 C C . PHE A 1 235 ? 11.367 6.387 3.146 1 95.25 235 PHE A C 1
ATOM 1766 O O . PHE A 1 235 ? 10.953 6.762 4.246 1 95.25 235 PHE A O 1
ATOM 1773 N N . CYS A 1 236 ? 10.742 6.66 2.053 1 96 236 CYS A N 1
ATOM 1774 C CA . CYS A 1 236 ? 9.383 7.195 2.088 1 96 236 CYS A CA 1
ATOM 1775 C C . CYS A 1 236 ? 8.414 6.27 1.365 1 96 236 CYS A C 1
ATOM 1777 O O . CYS A 1 236 ? 8.734 5.734 0.301 1 96 236 CYS A O 1
ATOM 1779 N N . THR A 1 237 ? 7.328 6.051 1.965 1 95.62 237 THR A N 1
ATOM 1780 C CA . THR A 1 237 ? 6.316 5.199 1.349 1 95.62 237 THR A CA 1
ATOM 1781 C C . THR A 1 237 ? 5.5 5.98 0.325 1 95.62 237 THR A C 1
ATOM 1783 O O . THR A 1 237 ? 5.371 7.203 0.428 1 95.62 237 THR A O 1
ATOM 1786 N N . GLU A 1 238 ? 4.98 5.305 -0.61 1 93.69 238 GLU A N 1
ATOM 1787 C CA . GLU A 1 238 ? 4.215 5.957 -1.669 1 93.69 238 GLU A CA 1
ATOM 1788 C C . GLU A 1 238 ? 2.945 6.598 -1.117 1 93.69 238 GLU A C 1
ATOM 1790 O O . GLU A 1 238 ? 2.488 7.621 -1.629 1 93.69 238 GLU A O 1
ATOM 1795 N N . THR A 1 239 ? 2.342 6.008 -0.101 1 94.94 239 THR A N 1
ATOM 1796 C CA . THR A 1 239 ? 1.203 6.535 0.642 1 94.94 239 THR A CA 1
ATOM 1797 C C . THR A 1 239 ? -0.058 6.52 -0.217 1 94.94 239 THR A C 1
ATOM 1799 O O . THR A 1 239 ? -0.689 7.562 -0.42 1 94.94 239 THR A O 1
ATOM 1802 N N . ARG A 1 240 ? -0.369 5.336 -0.584 1 92.06 240 ARG A N 1
ATOM 1803 C CA . ARG A 1 240 ? -1.674 5.152 -1.21 1 92.06 240 ARG A CA 1
ATOM 1804 C C . ARG A 1 240 ? -2.801 5.48 -0.237 1 92.06 240 ARG A C 1
ATOM 1806 O O . ARG A 1 240 ? -2.637 5.348 0.978 1 92.06 240 ARG A O 1
ATOM 1813 N N . PRO A 1 241 ? -4.012 6.059 -0.789 1 89.06 241 PRO A N 1
ATOM 1814 C CA . PRO A 1 241 ? -4.422 6.086 -2.195 1 89.06 241 PRO A CA 1
ATOM 1815 C C . PRO A 1 241 ? -4.016 7.379 -2.9 1 89.06 241 PRO A C 1
ATOM 1817 O O . PRO A 1 241 ? -3.957 7.422 -4.133 1 89.06 241 PRO A O 1
ATOM 1820 N N . TYR A 1 242 ? -3.68 8.453 -2.143 1 86.81 242 TYR A N 1
ATOM 1821 C CA . TYR A 1 242 ? -3.494 9.766 -2.764 1 86.81 242 TYR A CA 1
ATOM 1822 C C . TYR A 1 242 ? -2.047 9.961 -3.197 1 86.81 242 TYR A C 1
ATOM 1824 O O . TYR A 1 242 ? -1.729 10.914 -3.91 1 86.81 242 TYR A O 1
ATOM 1832 N N . ASN A 1 243 ? -1.146 9.109 -2.787 1 91.56 243 ASN A N 1
ATOM 1833 C CA . ASN A 1 243 ? 0.252 9.055 -3.201 1 91.56 243 ASN A CA 1
ATOM 1834 C C . ASN A 1 243 ? 1.015 10.297 -2.752 1 91.56 243 ASN A C 1
ATOM 1836 O O . ASN A 1 243 ? 1.851 10.82 -3.492 1 91.56 243 ASN A O 1
ATOM 1840 N N . GLN A 1 244 ? 0.713 10.758 -1.595 1 93.81 244 GLN A N 1
ATOM 1841 C CA . GLN A 1 244 ? 1.431 11.93 -1.119 1 93.81 244 GLN A CA 1
ATOM 1842 C C . GLN A 1 244 ? 2.926 11.656 -1 1 93.81 244 GLN A C 1
ATOM 1844 O O . GLN A 1 244 ? 3.748 12.539 -1.231 1 93.81 244 GLN A O 1
ATOM 1849 N N . GLY A 1 245 ? 3.271 10.469 -0.652 1 95.12 245 GLY A N 1
ATOM 1850 C CA . GLY A 1 245 ? 4.684 10.125 -0.569 1 95.12 245 GLY A CA 1
ATOM 1851 C C . GLY A 1 245 ? 5.371 10.102 -1.92 1 95.12 245 GLY A C 1
ATOM 1852 O O . GLY A 1 245 ? 6.418 10.719 -2.1 1 95.12 245 GLY A O 1
ATOM 1853 N N . ALA A 1 246 ? 4.789 9.5 -2.842 1 92.06 246 ALA A N 1
ATOM 1854 C CA . ALA A 1 246 ? 5.383 9.344 -4.168 1 92.06 246 ALA A CA 1
ATOM 1855 C C . ALA A 1 246 ? 5.426 10.672 -4.91 1 92.06 246 ALA A C 1
ATOM 1857 O O . ALA A 1 246 ? 6.391 10.961 -5.621 1 92.06 246 ALA A O 1
ATOM 1858 N N . ARG A 1 247 ? 4.445 11.484 -4.703 1 91.75 247 ARG A N 1
ATOM 1859 C CA . ARG A 1 247 ? 4.312 12.703 -5.496 1 91.75 247 ARG A CA 1
ATOM 1860 C C . ARG A 1 247 ? 5.031 13.867 -4.828 1 91.75 247 ARG A C 1
ATOM 1862 O O . ARG A 1 247 ? 5.66 14.688 -5.504 1 91.75 247 ARG A O 1
ATOM 1869 N N . LEU A 1 248 ? 4.883 13.891 -3.494 1 94.94 248 LEU A N 1
ATOM 1870 C CA . LEU A 1 248 ? 5.289 15.109 -2.812 1 94.94 248 LEU A CA 1
ATOM 1871 C C . LEU A 1 248 ? 6.551 14.883 -1.988 1 94.94 248 LEU A C 1
ATOM 1873 O O . LEU A 1 248 ? 7.547 15.586 -2.162 1 94.94 248 LEU A O 1
ATOM 1877 N N . THR A 1 249 ? 6.523 13.938 -1.141 1 96.25 249 THR A N 1
ATOM 1878 C CA . THR A 1 249 ? 7.688 13.688 -0.297 1 96.25 249 THR A CA 1
ATOM 1879 C C . THR A 1 249 ? 8.906 13.344 -1.147 1 96.25 249 THR A C 1
ATOM 1881 O O . THR A 1 249 ? 9.984 13.914 -0.954 1 96.25 249 THR A O 1
ATOM 1884 N N . ALA A 1 250 ? 8.711 12.445 -2.066 1 93.62 250 ALA A N 1
ATOM 1885 C CA . ALA A 1 250 ? 9.812 12.094 -2.967 1 93.62 250 ALA A CA 1
ATOM 1886 C C . ALA A 1 250 ? 10.289 13.32 -3.744 1 93.62 250 ALA A C 1
ATOM 1888 O O . ALA A 1 250 ? 11.5 13.492 -3.951 1 93.62 250 ALA A O 1
ATOM 1889 N N . PHE A 1 251 ? 9.398 14.125 -4.145 1 92.62 251 PHE A N 1
ATOM 1890 C CA . PHE A 1 251 ? 9.719 15.352 -4.871 1 92.62 251 PHE A CA 1
ATOM 1891 C C . PHE A 1 251 ? 10.609 16.266 -4.035 1 92.62 251 PHE A C 1
ATOM 1893 O O . PHE A 1 251 ? 11.625 16.75 -4.52 1 92.62 251 PHE A O 1
ATOM 1900 N N . GLU A 1 252 ? 10.266 16.453 -2.793 1 94.31 252 GLU A N 1
ATOM 1901 C CA . GLU A 1 252 ? 11.062 17.281 -1.899 1 94.31 252 GLU A CA 1
ATOM 1902 C C . GLU A 1 252 ? 12.445 16.688 -1.662 1 94.31 252 GLU A C 1
ATOM 1904 O O . GLU A 1 252 ? 13.445 17.406 -1.666 1 94.31 252 GLU A O 1
ATOM 1909 N N . LEU A 1 253 ? 12.508 15.414 -1.439 1 93.38 253 LEU A N 1
ATOM 1910 C CA . LEU A 1 253 ? 13.773 14.742 -1.162 1 93.38 253 LEU A CA 1
ATOM 1911 C C . LEU A 1 253 ? 14.719 14.844 -2.355 1 93.38 253 LEU A C 1
ATOM 1913 O O . LEU A 1 253 ? 15.906 15.109 -2.189 1 93.38 253 LEU A O 1
ATOM 1917 N N . VAL A 1 254 ? 14.148 14.672 -3.496 1 89.44 254 VAL A N 1
ATOM 1918 C CA . VAL A 1 254 ? 14.953 14.789 -4.711 1 89.44 254 VAL A CA 1
ATOM 1919 C C . VAL A 1 254 ? 15.391 16.234 -4.898 1 89.44 254 VAL A C 1
ATOM 1921 O O . VAL A 1 254 ? 16.562 16.5 -5.199 1 89.44 254 VAL A O 1
ATOM 1924 N N . TYR A 1 255 ? 14.453 17.125 -4.727 1 88.56 255 TYR A N 1
ATOM 1925 C CA . TYR A 1 255 ? 14.711 18.547 -4.891 1 88.56 255 TYR A CA 1
ATOM 1926 C C . TYR A 1 255 ? 15.867 19 -3.998 1 88.56 255 TYR A C 1
ATOM 1928 O O . TYR A 1 255 ? 16.688 19.812 -4.402 1 88.56 255 TYR A O 1
ATOM 1936 N N . GLU A 1 256 ? 15.984 18.391 -2.867 1 92.69 256 GLU A N 1
ATOM 1937 C CA . GLU A 1 256 ? 16.984 18.812 -1.883 1 92.69 256 GLU A CA 1
ATOM 1938 C C . GLU A 1 256 ? 18.172 17.859 -1.874 1 92.69 256 GLU A C 1
ATOM 1940 O O . GLU A 1 256 ? 19.062 17.984 -1.033 1 92.69 256 GLU A O 1
ATOM 1945 N N . GLN A 1 257 ? 18.188 16.891 -2.76 1 90.75 257 GLN A N 1
ATOM 1946 C CA . GLN A 1 257 ? 19.266 15.93 -2.936 1 90.75 257 GLN A CA 1
ATOM 1947 C C . GLN A 1 257 ? 19.531 15.164 -1.645 1 90.75 257 GLN A C 1
ATOM 1949 O O . GLN A 1 257 ? 20.688 14.977 -1.259 1 90.75 257 GLN A O 1
ATOM 1954 N N . ILE A 1 258 ? 18.547 14.867 -0.915 1 93.5 258 ILE A N 1
ATOM 1955 C CA . ILE A 1 258 ? 18.641 14 0.254 1 93.5 258 ILE A CA 1
ATOM 1956 C C . ILE A 1 258 ? 18.594 12.539 -0.184 1 93.5 258 ILE A C 1
ATOM 1958 O O . ILE A 1 258 ? 17.719 12.141 -0.961 1 93.5 258 ILE A O 1
ATOM 1962 N N . PRO A 1 259 ? 19.578 11.742 0.236 1 93.44 259 PRO A N 1
ATOM 1963 C CA . PRO A 1 259 ? 19.547 10.336 -0.163 1 93.44 259 PRO A CA 1
ATOM 1964 C C . PRO A 1 259 ? 18.281 9.609 0.323 1 93.44 259 PRO A C 1
ATOM 1966 O O . PRO A 1 259 ? 18.062 9.484 1.531 1 93.44 259 PRO A O 1
ATOM 1969 N N . ALA A 1 260 ? 17.5 9.148 -0.656 1 93.5 260 ALA A N 1
ATOM 1970 C CA . ALA A 1 260 ? 16.219 8.555 -0.277 1 93.5 260 ALA A CA 1
ATOM 1971 C C . ALA A 1 260 ? 15.773 7.516 -1.297 1 93.5 260 ALA A C 1
ATOM 1973 O O . ALA A 1 260 ? 16.312 7.457 -2.408 1 93.5 260 ALA A O 1
ATOM 1974 N N . THR A 1 261 ? 14.906 6.605 -0.853 1 91.94 261 THR A N 1
ATOM 1975 C CA . THR A 1 261 ? 14.281 5.598 -1.699 1 91.94 261 THR A CA 1
ATOM 1976 C C . THR A 1 261 ? 12.766 5.59 -1.494 1 91.94 261 THR A C 1
ATOM 1978 O O . THR A 1 261 ? 12.289 5.582 -0.358 1 91.94 261 THR A O 1
ATOM 1981 N N . LEU A 1 262 ? 12.047 5.668 -2.605 1 93.19 262 LEU A N 1
ATOM 1982 C CA . LEU A 1 262 ? 10.594 5.488 -2.58 1 93.19 262 LEU A CA 1
ATOM 1983 C C . LEU A 1 262 ? 10.234 4.004 -2.555 1 93.19 262 LEU A C 1
ATOM 1985 O O . LEU A 1 262 ? 10.766 3.219 -3.346 1 93.19 262 LEU A O 1
ATOM 1989 N N . ILE A 1 263 ? 9.383 3.65 -1.604 1 92.25 263 ILE A N 1
ATOM 1990 C CA . ILE A 1 263 ? 8.938 2.262 -1.548 1 92.25 263 ILE A CA 1
ATOM 1991 C C . ILE A 1 263 ? 7.41 2.207 -1.519 1 92.25 263 ILE A C 1
ATOM 1993 O O . ILE A 1 263 ? 6.754 3.199 -1.188 1 92.25 263 ILE A O 1
ATOM 1997 N N . ALA A 1 264 ? 6.855 1.07 -1.92 1 92.94 264 ALA A N 1
ATOM 1998 C CA . ALA A 1 264 ? 5.422 0.84 -1.751 1 92.94 264 ALA A CA 1
ATOM 1999 C C . ALA A 1 264 ? 5.055 0.73 -0.274 1 92.94 264 ALA A C 1
ATOM 2001 O O . ALA A 1 264 ? 5.902 0.394 0.559 1 92.94 264 ALA A O 1
ATOM 2002 N N . ASP A 1 265 ? 3.801 1.059 0.059 1 94.75 265 ASP A N 1
ATOM 2003 C CA . ASP A 1 265 ? 3.35 0.936 1.441 1 94.75 265 ASP A CA 1
ATOM 2004 C C . ASP A 1 265 ? 3.545 -0.488 1.959 1 94.75 265 ASP A C 1
ATOM 2006 O O . ASP A 1 265 ? 3.84 -0.689 3.139 1 94.75 265 ASP A O 1
ATOM 2010 N N . SER A 1 266 ? 3.455 -1.437 1.09 1 92.75 266 SER A N 1
ATOM 2011 C CA . SER A 1 266 ? 3.521 -2.852 1.438 1 92.75 266 SER A CA 1
ATOM 2012 C C . SER A 1 266 ? 4.957 -3.291 1.693 1 92.75 266 SER A C 1
ATOM 2014 O O . SER A 1 266 ? 5.199 -4.387 2.203 1 92.75 266 SER A O 1
ATOM 2016 N N . MET A 1 267 ? 5.934 -2.498 1.452 1 92.75 267 MET A N 1
ATOM 2017 C CA . MET A 1 267 ? 7.344 -2.863 1.547 1 92.75 267 MET A CA 1
ATOM 2018 C C . MET A 1 267 ? 7.949 -2.365 2.857 1 92.75 267 MET A C 1
ATOM 2020 O O . MET A 1 267 ? 9.102 -2.66 3.164 1 92.75 267 MET A O 1
ATOM 2024 N N . ALA A 1 268 ? 7.148 -1.676 3.637 1 94.44 268 ALA A N 1
ATOM 2025 C CA . ALA A 1 268 ? 7.695 -0.984 4.801 1 94.44 268 ALA A CA 1
ATOM 2026 C C . ALA A 1 268 ? 8.25 -1.978 5.82 1 94.44 268 ALA A C 1
ATOM 2028 O O . ALA A 1 268 ? 9.359 -1.801 6.332 1 94.44 268 ALA A O 1
ATOM 2029 N N . ALA A 1 269 ? 7.504 -3.033 6.109 1 92.31 269 ALA A N 1
ATOM 2030 C CA . ALA A 1 269 ? 7.965 -4.016 7.09 1 92.31 269 ALA A CA 1
ATOM 2031 C C . ALA A 1 269 ? 9.25 -4.691 6.625 1 92.31 269 ALA A C 1
ATOM 2033 O O . ALA A 1 269 ? 10.148 -4.945 7.426 1 92.31 269 ALA A O 1
ATOM 2034 N N . ALA A 1 270 ? 9.352 -4.988 5.363 1 90.06 270 ALA A N 1
ATOM 2035 C CA . ALA A 1 270 ? 10.562 -5.594 4.82 1 90.06 270 ALA A CA 1
ATOM 2036 C C . ALA A 1 270 ? 11.75 -4.645 4.945 1 90.06 270 ALA A C 1
ATOM 2038 O O . ALA A 1 270 ? 12.867 -5.078 5.234 1 90.06 270 ALA A O 1
ATOM 2039 N N . ALA A 1 271 ? 11.516 -3.379 4.668 1 92.38 271 ALA A N 1
ATOM 2040 C CA . ALA A 1 271 ? 12.57 -2.389 4.84 1 92.38 271 ALA A CA 1
ATOM 2041 C C . ALA A 1 271 ? 13.055 -2.346 6.285 1 92.38 271 ALA A C 1
ATOM 2043 O O . ALA A 1 271 ? 14.258 -2.262 6.543 1 92.38 271 ALA A O 1
ATOM 2044 N N . MET A 1 272 ? 12.141 -2.432 7.227 1 91.81 272 MET A N 1
ATOM 2045 C CA . MET A 1 272 ? 12.492 -2.436 8.641 1 91.81 272 MET A CA 1
ATOM 2046 C C . MET A 1 272 ? 13.312 -3.672 9 1 91.81 272 MET A C 1
ATOM 2048 O O . MET A 1 272 ? 14.242 -3.596 9.797 1 91.81 272 MET A O 1
ATOM 2052 N N . ALA A 1 273 ? 13 -4.727 8.359 1 88.88 273 ALA A N 1
ATOM 2053 C CA . ALA A 1 273 ? 13.656 -6 8.672 1 88.88 273 ALA A CA 1
ATOM 2054 C C . ALA A 1 273 ? 15.039 -6.074 8.031 1 88.88 273 ALA A C 1
ATOM 2056 O O . ALA A 1 273 ? 15.969 -6.645 8.609 1 88.88 273 ALA A O 1
ATOM 2057 N N . HIS A 1 274 ? 15.219 -5.457 6.82 1 87.56 274 HIS A N 1
ATOM 2058 C CA . HIS A 1 274 ? 16.375 -5.871 6.035 1 87.56 274 HIS A CA 1
ATOM 2059 C C . HIS A 1 274 ? 17.203 -4.664 5.598 1 87.56 274 HIS A C 1
ATOM 2061 O O . HIS A 1 274 ? 18.312 -4.824 5.066 1 87.56 274 HIS A O 1
ATOM 2067 N N . GLN A 1 275 ? 16.688 -3.479 5.797 1 91.94 275 GLN A N 1
ATOM 2068 C CA . GLN A 1 275 ? 17.391 -2.334 5.223 1 91.94 275 GLN A CA 1
ATOM 2069 C C . GLN A 1 275 ? 17.891 -1.397 6.316 1 91.94 275 GLN A C 1
ATOM 2071 O O . GLN A 1 275 ? 18.109 -0.208 6.074 1 91.94 275 GLN A O 1
ATOM 2076 N N . GLY A 1 276 ? 17.922 -1.842 7.543 1 92.75 276 GLY A N 1
ATOM 2077 C CA . GLY A 1 276 ? 18.594 -1.128 8.625 1 92.75 276 GLY A CA 1
ATOM 2078 C C . GLY A 1 276 ? 17.828 0.106 9.078 1 92.75 276 GLY A C 1
ATOM 2079 O O . GLY A 1 276 ? 18.438 1.101 9.477 1 92.75 276 GLY A O 1
ATOM 2080 N N . VAL A 1 277 ? 16.547 0.069 8.961 1 95.75 277 VAL A N 1
ATOM 2081 C CA . VAL A 1 277 ? 15.75 1.196 9.438 1 95.75 277 VAL A CA 1
ATOM 2082 C C . VAL A 1 277 ? 15.945 1.367 10.945 1 95.75 277 VAL A C 1
ATOM 2084 O O . VAL A 1 277 ? 15.734 0.428 11.711 1 95.75 277 VAL A O 1
ATOM 2087 N N . SER A 1 278 ? 16.297 2.625 11.367 1 94.56 278 SER A N 1
ATOM 2088 C CA . SER A 1 278 ? 16.625 2.904 12.758 1 94.56 278 SER A CA 1
ATOM 2089 C C . SER A 1 278 ? 15.438 3.514 13.5 1 94.56 278 SER A C 1
ATOM 2091 O O . SER A 1 278 ? 15.344 3.408 14.719 1 94.56 278 SER A O 1
ATOM 2093 N N . ALA A 1 279 ? 14.625 4.168 12.758 1 93.75 279 ALA A N 1
ATOM 2094 C CA . ALA A 1 279 ? 13.484 4.863 13.336 1 93.75 279 ALA A CA 1
ATOM 2095 C C . ALA A 1 279 ? 12.422 5.16 12.281 1 93.75 279 ALA A C 1
ATOM 2097 O O . ALA A 1 279 ? 12.719 5.211 11.086 1 93.75 279 ALA A O 1
ATOM 2098 N N . VAL A 1 280 ? 11.219 5.23 12.773 1 95.31 280 VAL A N 1
ATOM 2099 C CA . VAL A 1 280 ? 10.125 5.734 11.953 1 95.31 280 VAL A CA 1
ATOM 2100 C C . VAL A 1 280 ? 9.648 7.082 12.492 1 95.31 280 VAL A C 1
ATOM 2102 O O . VAL A 1 280 ? 9.453 7.238 13.703 1 95.31 280 VAL A O 1
ATOM 2105 N N . VAL A 1 281 ? 9.539 8.109 11.625 1 94.38 281 VAL A N 1
ATOM 2106 C CA . VAL A 1 281 ? 9.039 9.414 12.031 1 94.38 281 VAL A CA 1
ATOM 2107 C C . VAL A 1 281 ? 7.891 9.836 11.125 1 94.38 281 VAL A C 1
ATOM 2109 O O . VAL A 1 281 ? 8.023 9.836 9.898 1 94.38 281 VAL A O 1
ATOM 2112 N N . VAL A 1 282 ? 6.742 10.133 11.711 1 95.06 282 VAL A N 1
ATOM 2113 C CA . VAL A 1 282 ? 5.57 10.555 10.945 1 95.06 282 VAL A CA 1
ATOM 2114 C C . VAL A 1 282 ? 5.016 11.852 11.531 1 95.06 282 VAL A C 1
ATOM 2116 O O . VAL A 1 282 ? 5.449 12.297 12.594 1 95.06 282 VAL A O 1
ATOM 2119 N N . GLY A 1 283 ? 4.121 12.508 10.758 1 92 283 GLY A N 1
ATOM 2120 C CA . GLY A 1 283 ? 3.402 13.672 11.25 1 92 283 GLY A CA 1
ATOM 2121 C C . GLY A 1 283 ? 2.111 13.312 11.969 1 92 283 GLY A C 1
ATOM 2122 O O . GLY A 1 283 ? 1.911 12.164 12.367 1 92 283 GLY A O 1
ATOM 2123 N N . ALA A 1 284 ? 1.341 14.391 12.234 1 89.5 284 ALA A N 1
ATOM 2124 C CA . ALA A 1 284 ? 0.039 14.195 12.867 1 89.5 284 ALA A CA 1
ATOM 2125 C C . ALA A 1 284 ? -0.959 15.25 12.406 1 89.5 284 ALA A C 1
ATOM 2127 O O . ALA A 1 284 ? -0.606 16.422 12.258 1 89.5 284 ALA A O 1
ATOM 2128 N N . ASP A 1 285 ? -2.158 14.773 12.141 1 89 285 ASP A N 1
ATOM 2129 C CA . ASP A 1 285 ? -3.266 15.703 11.93 1 89 285 ASP A CA 1
ATOM 2130 C C . ASP A 1 285 ? -3.842 16.188 13.258 1 89 285 ASP A C 1
ATOM 2132 O O . ASP A 1 285 ? -4.324 17.312 13.367 1 89 285 ASP A O 1
ATOM 2136 N N . ARG A 1 286 ? -3.758 15.211 14.18 1 86.44 286 ARG A N 1
ATOM 2137 C CA . ARG A 1 286 ? -4.277 15.508 15.508 1 86.44 286 ARG A CA 1
ATOM 2138 C C . ARG A 1 286 ? -3.701 14.555 16.547 1 86.44 286 ARG A C 1
ATOM 2140 O O . ARG A 1 286 ? -3.598 13.352 16.312 1 86.44 286 ARG A O 1
ATOM 2147 N N . VAL A 1 287 ? -3.229 15.125 17.641 1 85.81 287 VAL A N 1
ATOM 2148 C CA . VAL A 1 287 ? -2.809 14.367 18.828 1 85.81 287 VAL A CA 1
ATOM 2149 C C . VAL A 1 287 ? -3.701 14.727 20.016 1 85.81 287 VAL A C 1
ATOM 2151 O O . VAL A 1 287 ? -3.844 15.898 20.359 1 85.81 287 VAL A O 1
ATOM 2154 N N . VAL A 1 288 ? -4.293 13.711 20.656 1 86.19 288 VAL A N 1
ATOM 2155 C CA . VAL A 1 288 ? -5.258 14.016 21.703 1 86.19 288 VAL A CA 1
ATOM 2156 C C . VAL A 1 288 ? -4.629 13.75 23.078 1 86.19 288 VAL A C 1
ATOM 2158 O O . VAL A 1 288 ? -3.451 13.398 23.172 1 86.19 288 VAL A O 1
ATOM 2161 N N . ALA A 1 289 ? -5.289 13.859 24.172 1 81.12 289 ALA A N 1
ATOM 2162 C CA . ALA A 1 289 ? -4.77 13.961 25.531 1 81.12 289 ALA A CA 1
ATOM 2163 C C . ALA A 1 289 ? -4.035 12.688 25.938 1 81.12 289 ALA A C 1
ATOM 2165 O O . ALA A 1 289 ? -2.996 12.75 26.609 1 81.12 289 ALA A O 1
ATOM 2166 N N . ASN A 1 290 ? -4.562 11.539 25.578 1 77.38 290 ASN A N 1
ATOM 2167 C CA . ASN A 1 290 ? -3.938 10.297 26.016 1 77.38 290 ASN A CA 1
ATOM 2168 C C . ASN A 1 290 ? -2.818 9.875 25.062 1 77.38 290 ASN A C 1
ATOM 2170 O O . ASN A 1 290 ? -2.266 8.781 25.203 1 77.38 290 ASN A O 1
ATOM 2174 N N . GLY A 1 291 ? -2.596 10.703 24 1 79.38 291 GLY A N 1
ATOM 2175 C CA . GLY A 1 291 ? -1.5 10.422 23.078 1 79.38 291 GLY A CA 1
ATOM 2176 C C . GLY A 1 291 ? -1.953 9.758 21.797 1 79.38 291 GLY A C 1
ATOM 2177 O O . GLY A 1 291 ? -1.17 9.625 20.859 1 79.38 291 GLY A O 1
ATOM 2178 N N . ASP A 1 292 ? -3.254 9.359 21.812 1 83.69 292 ASP A N 1
ATOM 2179 C CA . ASP A 1 292 ? -3.76 8.852 20.547 1 83.69 292 ASP A CA 1
ATOM 2180 C C . ASP A 1 292 ? -3.561 9.875 19.422 1 83.69 292 ASP A C 1
ATOM 2182 O O . ASP A 1 292 ? -3.68 11.078 19.656 1 83.69 292 ASP A O 1
ATOM 2186 N N . THR A 1 293 ? -3.197 9.352 18.25 1 87.38 293 THR A N 1
ATOM 2187 C CA . THR A 1 293 ? -2.828 10.242 17.156 1 87.38 293 THR A CA 1
ATOM 2188 C C . THR A 1 293 ? -3.564 9.852 15.875 1 87.38 293 THR A C 1
ATOM 2190 O O . THR A 1 293 ? -3.617 8.68 15.516 1 87.38 293 THR A O 1
ATOM 2193 N N . ALA A 1 294 ? -4.215 10.867 15.258 1 89.5 294 ALA A N 1
ATOM 2194 C CA . ALA A 1 294 ? -4.762 10.656 13.922 1 89.5 294 ALA A CA 1
ATOM 2195 C C . ALA A 1 294 ? -3.777 11.117 12.852 1 89.5 294 ALA A C 1
ATOM 2197 O O . ALA A 1 294 ? -3.242 12.227 12.922 1 89.5 294 ALA A O 1
ATOM 2198 N N . ASN A 1 295 ? -3.467 10.266 11.969 1 90.75 295 ASN A N 1
ATOM 2199 C CA . ASN A 1 295 ? -2.609 10.547 10.82 1 90.75 295 ASN A CA 1
ATOM 2200 C C . ASN A 1 295 ? -3.033 9.742 9.594 1 90.75 295 ASN A C 1
ATOM 2202 O O . ASN A 1 295 ? -4.047 9.039 9.625 1 90.75 295 ASN A O 1
ATOM 2206 N N . LYS A 1 296 ? -2.332 9.992 8.57 1 92.56 296 LYS A N 1
ATOM 2207 C CA . LYS A 1 296 ? -2.627 9.391 7.273 1 92.56 296 LYS A CA 1
ATOM 2208 C C . LYS A 1 296 ? -2.844 7.883 7.402 1 92.56 296 LYS A C 1
ATOM 2210 O O . LYS A 1 296 ? -2.17 7.223 8.195 1 92.56 296 LYS A O 1
ATOM 2215 N N . VAL A 1 297 ? -3.791 7.371 6.605 1 92.38 297 VAL A N 1
ATOM 2216 C CA . VAL A 1 297 ? -3.988 5.93 6.527 1 92.38 297 VAL A CA 1
ATOM 2217 C C . VAL A 1 297 ? -2.656 5.238 6.242 1 92.38 297 VAL A C 1
ATOM 2219 O O . VAL A 1 297 ? -1.854 5.73 5.445 1 92.38 297 VAL A O 1
ATOM 2222 N N . GLY A 1 298 ? -2.395 4.137 6.953 1 94 298 GLY A N 1
ATOM 2223 C CA . GLY A 1 298 ? -1.126 3.432 6.875 1 94 298 GLY A CA 1
ATOM 2224 C C . GLY A 1 298 ? -0.247 3.646 8.094 1 94 298 GLY A C 1
ATOM 2225 O O . GLY A 1 298 ? 0.651 2.848 8.367 1 94 298 GLY A O 1
ATOM 2226 N N . THR A 1 299 ? -0.485 4.754 8.781 1 93.12 299 THR A N 1
ATOM 2227 C CA . THR A 1 299 ? 0.324 5.074 9.953 1 93.12 299 THR A CA 1
ATOM 2228 C C . THR A 1 299 ? 0.167 4.004 11.023 1 93.12 299 THR A C 1
ATOM 2230 O O . THR A 1 299 ? 1.152 3.576 11.633 1 93.12 299 THR A O 1
ATOM 2233 N N . TYR A 1 300 ? -1.041 3.545 11.34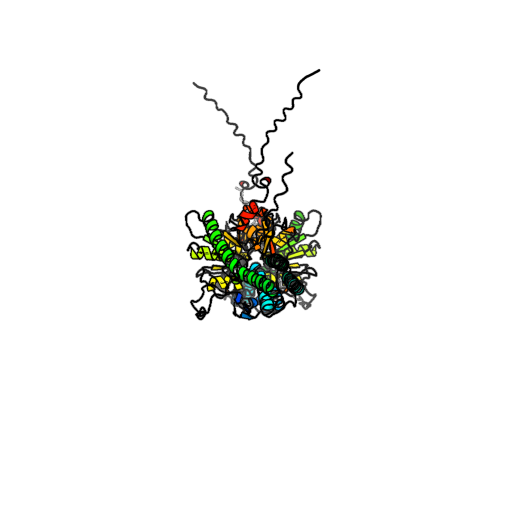4 1 91.25 300 TYR A N 1
ATOM 2234 C CA . TYR A 1 300 ? -1.318 2.502 12.32 1 91.25 300 TYR A CA 1
ATOM 2235 C C . TYR A 1 300 ? -0.562 1.222 11.984 1 91.25 300 TYR A C 1
ATOM 2237 O O . TYR A 1 300 ? 0.064 0.616 12.859 1 91.25 300 TYR A O 1
ATOM 2245 N N . GLN A 1 301 ? -0.603 0.888 10.758 1 93.12 301 GLN A N 1
ATOM 2246 C CA . GLN A 1 301 ? 0.078 -0.309 10.273 1 93.12 301 GLN A CA 1
ATOM 2247 C C . GLN A 1 301 ? 1.591 -0.179 10.422 1 93.12 301 GLN A C 1
ATOM 2249 O O . GLN A 1 301 ? 2.271 -1.147 10.758 1 93.12 301 GLN A O 1
ATOM 2254 N N . LEU A 1 302 ? 2.143 0.955 10.102 1 93.94 302 LEU A N 1
ATOM 2255 C CA . LEU A 1 302 ? 3.57 1.208 10.258 1 93.94 302 LEU A CA 1
ATOM 2256 C C . LEU A 1 302 ? 3.986 1.107 11.719 1 93.94 302 LEU A C 1
ATOM 2258 O O . LEU A 1 302 ? 5.059 0.587 12.031 1 93.94 302 LEU A O 1
ATOM 2262 N N . ALA A 1 303 ? 3.139 1.603 12.594 1 91.62 303 ALA A N 1
ATOM 2263 C CA . ALA A 1 303 ? 3.438 1.54 14.023 1 91.62 303 ALA A CA 1
ATOM 2264 C C . ALA A 1 303 ? 3.504 0.095 14.508 1 91.62 303 ALA A C 1
ATOM 2266 O O . ALA A 1 303 ? 4.379 -0.262 15.297 1 91.62 303 ALA A O 1
ATOM 2267 N N . ILE A 1 304 ? 2.584 -0.729 14.055 1 90.81 304 ILE A N 1
ATOM 2268 C CA . ILE A 1 304 ? 2.578 -2.146 14.398 1 90.81 304 ILE A CA 1
ATOM 2269 C C . ILE A 1 304 ? 3.867 -2.803 13.914 1 90.81 304 ILE A C 1
ATOM 2271 O O . ILE A 1 304 ? 4.504 -3.561 14.648 1 90.81 304 ILE A O 1
ATOM 2275 N N . ALA A 1 305 ? 4.258 -2.5 12.656 1 91.94 305 ALA A N 1
ATOM 2276 C CA . ALA A 1 305 ? 5.473 -3.072 12.07 1 91.94 305 ALA A CA 1
ATOM 2277 C C . ALA A 1 305 ? 6.711 -2.623 12.844 1 91.94 305 ALA A C 1
ATOM 2279 O O . ALA A 1 305 ? 7.613 -3.422 13.094 1 91.94 305 ALA A O 1
ATOM 2280 N N . ALA A 1 306 ? 6.746 -1.363 13.164 1 90.88 306 ALA A N 1
ATOM 2281 C CA . ALA A 1 306 ? 7.875 -0.844 13.938 1 90.88 306 ALA A CA 1
ATOM 2282 C C . ALA A 1 306 ? 7.984 -1.543 15.289 1 90.88 306 ALA A C 1
ATOM 2284 O O . ALA A 1 306 ? 9.078 -1.94 15.703 1 90.88 306 ALA A O 1
ATOM 2285 N N . LYS A 1 307 ? 6.871 -1.693 15.969 1 87.56 307 LYS A N 1
ATOM 2286 C CA . LYS A 1 307 ? 6.844 -2.391 17.25 1 87.56 307 LYS A CA 1
ATOM 2287 C C . LYS A 1 307 ? 7.371 -3.816 17.109 1 87.56 307 LYS A C 1
ATOM 2289 O O . LYS A 1 307 ? 8.18 -4.266 17.922 1 87.56 307 LYS A O 1
ATOM 2294 N N . HIS A 1 308 ? 6.922 -4.465 16.125 1 87.69 308 HIS A N 1
ATOM 2295 C CA . HIS A 1 308 ? 7.332 -5.844 15.883 1 87.69 308 HIS A CA 1
ATOM 2296 C C . HIS A 1 308 ? 8.844 -5.949 15.734 1 87.69 308 HIS A C 1
ATOM 2298 O O . HIS A 1 308 ? 9.453 -6.926 16.188 1 87.69 308 HIS A O 1
ATOM 2304 N N . HIS A 1 309 ? 9.477 -4.957 15.172 1 89.94 309 HIS A N 1
ATOM 2305 C CA . HIS A 1 309 ? 10.906 -5.012 14.867 1 89.94 309 HIS A CA 1
ATOM 2306 C C . HIS A 1 309 ? 11.727 -4.285 15.93 1 89.94 309 HIS A C 1
ATOM 2308 O O . HIS A 1 309 ? 12.945 -4.156 15.805 1 89.94 309 HIS A O 1
ATOM 2314 N N . GLY A 1 310 ? 11.062 -3.758 16.906 1 86.69 310 GLY A N 1
ATOM 2315 C CA . GLY A 1 310 ? 11.766 -3.053 17.969 1 86.69 310 GLY A CA 1
ATOM 2316 C C . GLY A 1 310 ? 12.344 -1.724 17.516 1 86.69 310 GLY A C 1
ATOM 2317 O O . GLY A 1 310 ? 13.414 -1.313 17.984 1 86.69 310 GLY A O 1
ATOM 2318 N N . ILE A 1 311 ? 11.734 -1.136 16.594 1 90 311 ILE A N 1
ATOM 2319 C CA . ILE A 1 311 ? 12.18 0.138 16.031 1 90 311 ILE A CA 1
ATOM 2320 C C . ILE A 1 311 ? 11.367 1.278 16.656 1 90 311 ILE A C 1
ATOM 2322 O O . ILE A 1 311 ? 10.141 1.215 16.703 1 90 311 ILE A O 1
ATOM 2326 N N . PRO A 1 312 ? 12.031 2.359 17.172 1 88.38 312 PRO A N 1
ATOM 2327 C CA . PRO A 1 312 ? 11.281 3.492 17.719 1 88.38 312 PRO A CA 1
ATOM 2328 C C . PRO A 1 312 ? 10.398 4.172 16.672 1 88.38 312 PRO A C 1
ATOM 2330 O O . PRO A 1 312 ? 10.805 4.32 15.516 1 88.38 312 PRO A O 1
ATOM 2333 N N . PHE A 1 313 ? 9.227 4.535 17.156 1 90.88 313 PHE A N 1
ATOM 2334 C CA . PHE A 1 313 ? 8.234 5.199 16.312 1 90.88 313 PHE A CA 1
ATOM 2335 C C . PHE A 1 313 ? 7.902 6.582 16.875 1 90.88 313 PHE A C 1
ATOM 2337 O O . PHE A 1 313 ? 7.371 6.707 17.969 1 90.88 313 PHE A O 1
ATOM 2344 N N . TYR A 1 314 ? 8.141 7.645 16.016 1 89.25 314 TYR A N 1
ATOM 2345 C CA . TYR A 1 314 ? 7.984 9.016 16.484 1 89.25 314 TYR A CA 1
ATOM 2346 C C . TYR A 1 314 ? 6.855 9.719 15.734 1 89.25 314 TYR A C 1
ATOM 2348 O O . TYR A 1 314 ? 6.707 9.555 14.516 1 89.25 314 TYR A O 1
ATOM 2356 N N . VAL A 1 315 ? 6.105 10.477 16.547 1 90.38 315 VAL A N 1
ATOM 2357 C CA . VAL A 1 315 ? 5.184 11.445 15.969 1 90.38 315 VAL A CA 1
ATOM 2358 C C . VAL A 1 315 ? 5.742 12.859 16.141 1 90.38 315 VAL A C 1
ATOM 2360 O O . VAL A 1 315 ? 5.926 13.328 17.266 1 90.38 315 VAL A O 1
ATOM 2363 N N . ALA A 1 316 ? 6.109 13.461 15.023 1 91.69 316 ALA A N 1
ATOM 2364 C CA . ALA A 1 316 ? 6.594 14.836 15.031 1 91.69 316 ALA A CA 1
ATOM 2365 C C . ALA A 1 316 ? 5.461 15.82 14.75 1 91.69 316 ALA A C 1
ATOM 2367 O O . ALA A 1 316 ? 4.93 15.867 13.633 1 91.69 316 ALA A O 1
ATOM 2368 N N . ALA A 1 317 ? 5.102 16.609 15.734 1 88.88 317 ALA A N 1
ATOM 2369 C CA . ALA A 1 317 ? 3.959 17.5 15.562 1 88.88 317 ALA A CA 1
ATOM 2370 C C . ALA A 1 317 ? 4.133 18.781 16.375 1 88.88 317 ALA A C 1
ATOM 2372 O O . ALA A 1 317 ? 4.668 18.75 17.484 1 88.88 317 ALA A O 1
ATOM 2373 N N . PRO A 1 318 ? 3.742 19.891 15.781 1 87.81 318 PRO A N 1
ATOM 2374 C CA . PRO A 1 318 ? 3.695 21.109 16.594 1 87.81 318 PRO A CA 1
ATOM 2375 C C . PRO A 1 318 ? 2.598 21.078 17.656 1 87.81 318 PRO A C 1
ATOM 2377 O O . PRO A 1 318 ? 1.672 20.266 17.562 1 87.81 318 PRO A O 1
ATOM 2380 N N . SER A 1 319 ? 2.705 21.922 18.562 1 85.12 319 SER A N 1
ATOM 2381 C CA . SER A 1 319 ? 1.718 21.984 19.641 1 85.12 319 SER A CA 1
ATOM 2382 C C . SER A 1 319 ? 0.334 22.328 19.094 1 85.12 319 SER A C 1
ATOM 2384 O O . SER A 1 319 ? -0.681 21.938 19.672 1 85.12 319 SER A O 1
ATOM 2386 N N . SER A 1 320 ? 0.292 23.016 17.953 1 86.12 320 SER A N 1
ATOM 2387 C CA . SER A 1 320 ? -0.981 23.391 17.344 1 86.12 320 SER A CA 1
ATOM 2388 C C . SER A 1 320 ? -1.74 22.156 16.844 1 86.12 320 SER A C 1
ATOM 2390 O O . SER A 1 320 ? -2.943 22.234 16.594 1 86.12 320 SER A O 1
ATOM 2392 N N . SER A 1 321 ? -1.062 21.016 16.703 1 87.38 321 SER A N 1
ATOM 2393 C CA . SER A 1 321 ? -1.713 19.781 16.266 1 87.38 321 SER A CA 1
ATOM 2394 C C . SER A 1 321 ? -2.221 18.984 17.469 1 87.38 321 SER A C 1
ATOM 2396 O O . SER A 1 321 ? -2.84 17.922 17.281 1 87.38 321 SER A O 1
ATOM 2398 N N . CYS A 1 322 ? -2.023 19.484 18.609 1 84.62 322 CYS A N 1
ATOM 2399 C CA . CYS A 1 322 ? -2.477 18.797 19.812 1 84.62 322 CYS A CA 1
ATOM 2400 C C . CYS A 1 322 ? -3.838 19.328 20.266 1 84.62 322 CYS A C 1
ATOM 2402 O O . CYS A 1 322 ? -4.043 20.531 20.344 1 84.62 322 CYS A O 1
ATOM 2404 N N . ASP A 1 323 ? -4.746 18.484 20.406 1 84.25 323 ASP A N 1
ATOM 2405 C CA . ASP A 1 323 ? -6.074 18.797 20.922 1 84.25 323 ASP A CA 1
ATOM 2406 C C . ASP A 1 323 ? -6.32 18.094 22.266 1 84.25 323 ASP A C 1
ATOM 2408 O O . ASP A 1 323 ? -6.91 17.016 22.312 1 84.25 323 ASP A O 1
ATOM 2412 N N . LEU A 1 324 ? -6 18.797 23.312 1 83.38 324 LEU A N 1
ATOM 2413 C CA . LEU A 1 324 ? -6.02 18.203 24.656 1 83.38 324 LEU A CA 1
ATOM 2414 C C . LEU A 1 324 ? -7.438 18.172 25.203 1 83.38 324 LEU A C 1
ATOM 2416 O O . LEU A 1 324 ? -7.68 17.562 26.25 1 83.38 324 LEU A O 1
ATOM 2420 N N . ARG A 1 325 ? -8.383 18.75 24.531 1 84.25 325 ARG A N 1
ATOM 2421 C CA . ARG A 1 325 ? -9.789 18.703 24.938 1 84.25 325 ARG A CA 1
ATOM 2422 C C . ARG A 1 325 ? -10.398 17.328 24.688 1 84.25 325 ARG A C 1
ATOM 2424 O O . ARG A 1 325 ? -11.367 16.953 25.344 1 84.25 325 ARG A O 1
ATOM 2431 N N . LEU A 1 326 ? -9.836 16.656 23.719 1 86.44 326 LEU A N 1
ATOM 2432 C CA . LEU A 1 326 ? -10.281 15.289 23.453 1 86.44 326 LEU A CA 1
ATOM 2433 C C . LEU A 1 326 ? -9.469 14.289 24.266 1 86.44 326 LEU A C 1
ATOM 2435 O O . LEU A 1 326 ? -8.242 14.297 24.234 1 86.44 326 LEU A O 1
ATOM 2439 N N . GLU A 1 327 ? -10.156 13.438 24.953 1 85.19 327 GLU A N 1
ATOM 2440 C CA . GLU A 1 327 ? -9.492 12.531 25.891 1 85.19 327 GLU A CA 1
ATOM 2441 C C . GLU A 1 327 ? -8.812 11.375 25.156 1 85.19 327 GLU A C 1
ATOM 2443 O O . GLU A 1 327 ? -7.703 10.977 25.5 1 85.19 327 GLU A O 1
ATOM 2448 N N . THR A 1 328 ? -9.648 10.867 24.188 1 85.06 328 THR A N 1
ATOM 2449 C CA . THR A 1 328 ? -9.125 9.711 23.469 1 85.06 328 THR A CA 1
ATOM 2450 C C . THR A 1 328 ? -9.359 9.852 21.969 1 85.06 328 THR A C 1
ATOM 2452 O O . THR A 1 328 ? -10.117 10.727 21.531 1 85.06 328 THR A O 1
ATOM 2455 N N . GLY A 1 329 ? -8.703 9.008 21.25 1 85.31 329 GLY A N 1
ATOM 2456 C CA . GLY A 1 329 ? -8.812 9.023 19.812 1 85.31 329 GLY A CA 1
ATOM 2457 C C . GLY A 1 329 ? -10.195 8.648 19.312 1 85.31 329 GLY A C 1
ATOM 2458 O O . GLY A 1 329 ? -10.539 8.898 18.156 1 85.31 329 GLY A O 1
ATOM 2459 N N . ARG A 1 330 ? -11.023 8.07 20.109 1 84.5 330 ARG A N 1
ATOM 2460 C CA . ARG A 1 330 ? -12.359 7.641 19.703 1 84.5 330 ARG A CA 1
ATOM 2461 C C . ARG A 1 330 ? -13.211 8.828 19.266 1 84.5 330 ARG A C 1
ATOM 2463 O O . ARG A 1 330 ? -14.141 8.68 18.469 1 84.5 330 ARG A O 1
ATOM 2470 N N . GLU A 1 331 ? -12.789 9.953 19.672 1 86.12 331 GLU A N 1
ATOM 2471 C CA . GLU A 1 331 ? -13.586 11.156 19.422 1 86.12 331 GLU A CA 1
ATOM 2472 C C . GLU A 1 331 ? -13.117 11.859 18.156 1 86.12 331 GLU A C 1
ATOM 2474 O O . GLU A 1 331 ? -13.75 12.82 17.703 1 86.12 331 GLU A O 1
ATOM 2479 N N . ILE A 1 332 ? -12.039 11.375 17.609 1 84.81 332 ILE A N 1
ATOM 2480 C CA . ILE A 1 332 ? -11.516 12.016 16.406 1 84.81 332 ILE A CA 1
ATOM 2481 C C . ILE A 1 332 ? -12.375 11.641 15.203 1 84.81 332 ILE A C 1
ATOM 2483 O O . ILE A 1 332 ? -12.625 10.461 14.961 1 84.81 332 ILE A O 1
ATOM 2487 N N . VAL A 1 333 ? -12.797 12.648 14.477 1 81.62 333 VAL A N 1
ATOM 2488 C CA . VAL A 1 333 ? -13.57 12.391 13.266 1 81.62 333 VAL A CA 1
ATOM 2489 C C . VAL A 1 333 ? -12.617 12.008 12.125 1 81.62 333 VAL A C 1
ATOM 2491 O O . VAL A 1 333 ? -11.703 12.766 11.797 1 81.62 333 VAL A O 1
ATOM 2494 N N . ILE A 1 334 ? -12.891 10.859 11.602 1 81.56 334 ILE A N 1
ATOM 2495 C CA . ILE A 1 334 ? -12.047 10.375 10.516 1 81.56 334 ILE A CA 1
ATOM 2496 C C . ILE A 1 334 ? -12.602 10.852 9.172 1 81.56 334 ILE A C 1
ATOM 2498 O O . ILE A 1 334 ? -13.805 10.758 8.93 1 81.56 334 ILE A O 1
ATOM 2502 N N . GLU A 1 335 ? -11.742 11.422 8.344 1 81.56 335 GLU A N 1
ATOM 2503 C CA . GLU A 1 335 ? -12.133 11.898 7.023 1 81.56 335 GLU A CA 1
ATOM 2504 C C . GLU A 1 335 ? -12.305 10.734 6.047 1 81.56 335 GLU A C 1
ATOM 2506 O O . GLU A 1 335 ? -11.438 9.875 5.941 1 81.56 335 GLU A O 1
ATOM 2511 N N . GLU A 1 336 ? -13.43 10.75 5.398 1 81.62 336 GLU A N 1
ATOM 2512 C CA . GLU A 1 336 ? -13.688 9.797 4.324 1 81.62 336 GLU A CA 1
ATOM 2513 C C . GLU A 1 336 ? -13.734 10.492 2.969 1 81.62 336 GLU A C 1
ATOM 2515 O O . GLU A 1 336 ? -14.266 11.602 2.854 1 81.62 336 GLU A O 1
ATOM 2520 N N . ARG A 1 337 ? -13.109 9.875 2.059 1 83.25 337 ARG A N 1
ATOM 2521 C CA . ARG A 1 337 ? -13.008 10.445 0.719 1 83.25 337 ARG A CA 1
ATOM 2522 C C . ARG A 1 337 ? -13.594 9.5 -0.323 1 83.25 337 ARG A C 1
ATOM 2524 O O . ARG A 1 337 ? -13.828 8.32 -0.035 1 83.25 337 ARG A O 1
ATOM 2531 N N . PRO A 1 338 ? -13.797 10.047 -1.545 1 82.38 338 PRO A N 1
ATOM 2532 C CA . PRO A 1 338 ? -14.398 9.219 -2.598 1 82.38 338 PRO A CA 1
ATOM 2533 C C . PRO A 1 338 ? -13.531 8.016 -2.965 1 82.38 338 PRO A C 1
ATOM 2535 O O . PRO A 1 338 ? -12.297 8.109 -2.957 1 82.38 338 PRO A O 1
ATOM 2538 N N . ASP A 1 339 ? -14.18 6.926 -3.443 1 84.06 339 ASP A N 1
ATOM 2539 C CA . ASP A 1 339 ? -13.516 5.668 -3.787 1 84.06 339 ASP A CA 1
ATOM 2540 C C . ASP A 1 339 ? -12.633 5.836 -5.016 1 84.06 339 ASP A C 1
ATOM 2542 O O . ASP A 1 339 ? -11.68 5.07 -5.211 1 84.06 339 ASP A O 1
ATOM 2546 N N . GLN A 1 340 ? -12.938 6.824 -5.773 1 84.38 340 GLN A N 1
ATOM 2547 C CA . GLN A 1 340 ? -12.203 7.062 -7.012 1 84.38 340 GLN A CA 1
ATOM 2548 C C . GLN A 1 340 ? -10.727 7.359 -6.73 1 84.38 340 GLN A C 1
ATOM 2550 O O . GLN A 1 340 ? -9.875 7.117 -7.582 1 84.38 340 GLN A O 1
ATOM 2555 N N . GLU A 1 341 ? -10.492 7.832 -5.508 1 85.19 341 GLU A N 1
ATOM 2556 C CA . GLU A 1 341 ? -9.109 8.109 -5.152 1 85.19 341 GLU A CA 1
ATOM 2557 C C . GLU A 1 341 ? -8.281 6.832 -5.098 1 85.19 341 GLU A C 1
ATOM 2559 O O . GLU A 1 341 ? -7.062 6.863 -5.273 1 85.19 341 GLU A O 1
ATOM 2564 N N . LEU A 1 342 ? -8.984 5.75 -4.859 1 86.38 342 LEU A N 1
ATOM 2565 C CA . LEU A 1 342 ? -8.312 4.453 -4.824 1 86.38 342 LEU A CA 1
ATOM 2566 C C . LEU A 1 342 ? -8.328 3.793 -6.195 1 86.38 342 LEU A C 1
ATOM 2568 O O . LEU A 1 342 ? -7.32 3.238 -6.637 1 86.38 342 LEU A O 1
ATOM 2572 N N . THR A 1 343 ? -9.383 3.955 -6.91 1 86.19 343 THR A N 1
ATOM 2573 C CA . THR A 1 343 ? -9.602 3.15 -8.109 1 86.19 343 THR A CA 1
ATOM 2574 C C . THR A 1 343 ? -9.008 3.838 -9.336 1 86.19 343 THR A C 1
ATOM 2576 O O . THR A 1 343 ? -8.781 3.197 -10.359 1 86.19 343 THR A O 1
ATOM 2579 N N . ASP A 1 344 ? -8.836 5.117 -9.148 1 83.19 344 ASP A N 1
ATOM 2580 C CA . ASP A 1 344 ? -8.367 5.879 -10.297 1 83.19 344 ASP A CA 1
ATOM 2581 C C . ASP A 1 344 ? -7.051 6.594 -9.984 1 83.19 344 ASP A C 1
ATOM 2583 O O . ASP A 1 344 ? -6.863 7.105 -8.883 1 83.19 344 ASP A O 1
ATOM 2587 N N . VAL A 1 345 ? -6.16 6.488 -11 1 75.62 345 VAL A N 1
ATOM 2588 C CA . VAL A 1 345 ? -4.922 7.254 -10.922 1 75.62 345 VAL A CA 1
ATOM 2589 C C . VAL A 1 345 ? -4.797 8.156 -12.148 1 75.62 345 VAL A C 1
ATOM 2591 O O . VAL A 1 345 ? -4.738 7.676 -13.281 1 75.62 345 VAL A O 1
ATOM 2594 N N . ASN A 1 346 ? -4.75 9.422 -11.938 1 73.06 346 ASN A N 1
ATOM 2595 C CA . ASN A 1 346 ? -4.664 10.406 -13.016 1 73.06 346 ASN A CA 1
ATOM 2596 C C . ASN A 1 346 ? -5.754 10.195 -14.062 1 73.06 346 ASN A C 1
ATOM 2598 O O . ASN A 1 346 ? -5.477 10.164 -15.258 1 73.06 346 ASN A O 1
ATOM 2602 N N . GLY A 1 347 ? -6.91 9.922 -13.562 1 72.69 347 GLY A N 1
ATOM 2603 C CA . GLY A 1 347 ? -8.07 9.812 -14.43 1 72.69 347 GLY A CA 1
ATOM 2604 C C . GLY A 1 347 ? -8.195 8.445 -15.086 1 72.69 347 GLY A C 1
ATOM 2605 O O . GLY A 1 347 ? -9.164 8.188 -15.805 1 72.69 347 GLY A O 1
ATOM 2606 N N . VAL A 1 348 ? -7.254 7.645 -14.859 1 75 348 VAL A N 1
ATOM 2607 C CA . VAL A 1 348 ? -7.305 6.312 -15.453 1 75 348 VAL A CA 1
ATOM 2608 C C . VAL A 1 348 ? -7.695 5.289 -14.383 1 75 348 VAL A C 1
ATOM 2610 O O . VAL A 1 348 ? -7.047 5.195 -13.344 1 75 348 VAL A O 1
ATOM 2613 N N . ARG A 1 349 ? -8.703 4.582 -14.719 1 81.38 349 ARG A N 1
ATOM 2614 C CA . ARG A 1 349 ? -9.18 3.57 -13.773 1 81.38 349 ARG A CA 1
ATOM 2615 C C . ARG A 1 349 ? -8.289 2.336 -13.805 1 81.38 349 ARG A C 1
ATOM 2617 O O . ARG A 1 349 ? -7.984 1.805 -14.875 1 81.38 349 ARG A O 1
ATOM 2624 N N . ILE A 1 350 ? -7.883 1.914 -12.68 1 75.88 350 ILE A N 1
ATOM 2625 C CA . ILE A 1 350 ? -6.977 0.774 -12.617 1 75.88 350 ILE A CA 1
ATOM 2626 C C . ILE A 1 350 ? -7.684 -0.413 -11.969 1 75.88 350 ILE A C 1
ATOM 2628 O O . ILE A 1 350 ? -7.215 -1.551 -12.062 1 75.88 350 ILE A O 1
ATOM 2632 N N . ALA A 1 351 ? -8.773 -0.15 -11.352 1 76 351 ALA A N 1
ATOM 2633 C CA . ALA A 1 351 ? -9.477 -1.208 -10.633 1 76 351 ALA A CA 1
ATOM 2634 C C . ALA A 1 351 ? -10.672 -1.72 -11.43 1 76 351 ALA A C 1
ATOM 2636 O O . ALA A 1 351 ? -11.234 -0.989 -12.25 1 76 351 ALA A O 1
ATOM 2637 N N . ALA A 1 352 ? -10.906 -3.053 -11.406 1 72.75 352 ALA A N 1
ATOM 2638 C CA . ALA A 1 352 ? -12.102 -3.633 -12.008 1 72.75 352 ALA A CA 1
ATOM 2639 C C . ALA A 1 352 ? -13.359 -2.955 -11.477 1 72.75 352 ALA A C 1
ATOM 2641 O O . ALA A 1 352 ? -13.391 -2.473 -10.344 1 72.75 352 ALA A O 1
ATOM 2642 N N . PRO A 1 353 ? -14.367 -2.812 -12.75 1 61.88 353 PRO A N 1
ATOM 2643 C CA . PRO A 1 353 ? -15.641 -2.279 -12.25 1 61.88 353 PRO A CA 1
ATOM 2644 C C . PRO A 1 353 ? -16.25 -3.146 -11.156 1 61.88 353 PRO A C 1
ATOM 2646 O O . PRO A 1 353 ? -16.078 -4.367 -11.156 1 61.88 353 PRO A O 1
ATOM 2649 N N . GLY A 1 354 ? -16.734 -2.904 -10.289 1 53.47 354 GLY A N 1
ATOM 2650 C CA . GLY A 1 354 ? -17.391 -3.6 -9.188 1 53.47 354 GLY A CA 1
ATOM 2651 C C . GLY A 1 354 ? -17.391 -2.803 -7.895 1 53.47 354 GLY A C 1
ATOM 2652 O O . GLY A 1 354 ? -16.797 -1.722 -7.828 1 53.47 354 GLY A O 1
ATOM 2653 N N . ARG A 1 355 ? -18.328 -3.195 -7.156 1 46.31 355 ARG A N 1
ATOM 2654 C CA . ARG A 1 355 ? -18.328 -2.535 -5.852 1 46.31 355 ARG A CA 1
ATOM 2655 C C . ARG A 1 355 ? -16.922 -2.459 -5.281 1 46.31 355 ARG A C 1
ATOM 2657 O O . ARG A 1 355 ? -16.25 -3.482 -5.145 1 46.31 355 ARG A O 1
ATOM 2664 N N . VAL A 1 356 ? -15.914 -1.802 -5.902 1 46.12 356 VAL A N 1
ATOM 2665 C CA . VAL A 1 356 ? -15.188 -1.515 -4.668 1 46.12 356 VAL A CA 1
ATOM 2666 C C . VAL A 1 356 ? -16.109 -1.704 -3.467 1 46.12 356 VAL A C 1
ATOM 2668 O O . VAL A 1 356 ? -17.094 -0.986 -3.318 1 46.12 356 VAL A O 1
ATOM 2671 N N . ILE A 1 357 ? -16.609 -3.045 -3.559 1 40.5 357 ILE A N 1
ATOM 2672 C CA . ILE A 1 357 ? -17.781 -3.574 -2.885 1 40.5 357 ILE A CA 1
ATOM 2673 C C . ILE A 1 357 ? -18.031 -2.812 -1.583 1 40.5 357 ILE A C 1
ATOM 2675 O O . ILE A 1 357 ? -17.453 -3.148 -0.547 1 40.5 357 ILE A O 1
ATOM 2679 N N . ALA A 1 358 ? -17.812 -1.778 -1.613 1 34.88 358 ALA A N 1
ATOM 2680 C CA . ALA A 1 358 ? -18.141 -0.948 -0.457 1 34.88 358 ALA A CA 1
ATOM 2681 C C . ALA A 1 358 ? -19.641 -1.032 -0.127 1 34.88 358 ALA A C 1
ATOM 2683 O O . ALA A 1 358 ? -20.469 -1.13 -1.027 1 34.88 358 ALA A O 1
ATOM 2684 N N . PRO A 1 359 ? -20.031 -1.777 0.755 1 35.41 359 PRO A N 1
ATOM 2685 C CA . PRO A 1 359 ? -21.375 -1.311 1.077 1 35.41 359 PRO A CA 1
ATOM 2686 C C . PRO A 1 359 ? -21.688 0.072 0.502 1 35.41 359 PRO A C 1
ATOM 2688 O O . PRO A 1 359 ? -20.75 0.817 0.165 1 35.41 359 PRO A O 1
ATOM 2691 N N . LYS A 1 360 ? -23.016 0.412 0.103 1 38.19 360 LYS A N 1
ATOM 2692 C CA . LYS A 1 360 ? -23.547 1.673 -0.399 1 38.19 360 LYS A CA 1
ATOM 2693 C C . LYS A 1 360 ? -22.594 2.826 -0.132 1 38.19 360 LYS A C 1
ATOM 2695 O O . LYS A 1 360 ? -22.5 3.766 -0.927 1 38.19 360 LYS A O 1
ATOM 2700 N N . LYS A 1 361 ? -21.766 3.002 0.935 1 47.53 361 LYS A N 1
ATOM 2701 C CA . LYS A 1 361 ? -20.969 4.18 1.298 1 47.53 361 LYS A CA 1
ATOM 2702 C C . LYS A 1 361 ? -19.484 3.852 1.343 1 47.53 361 LYS A C 1
ATOM 2704 O O . LYS A 1 361 ? -18.922 3.652 2.42 1 47.53 361 LYS A O 1
ATOM 2709 N N . ALA A 1 362 ? -18.906 3.193 0.31 1 49.97 362 ALA A N 1
ATOM 2710 C CA . ALA A 1 362 ? -17.469 2.967 0.441 1 49.97 362 ALA A CA 1
ATOM 2711 C C . ALA A 1 362 ? -16.688 4.285 0.416 1 49.97 362 ALA A C 1
ATOM 2713 O O . ALA A 1 362 ? -16.969 5.156 -0.413 1 49.97 362 ALA A O 1
ATOM 2714 N N . ARG A 1 363 ? -16.109 4.629 1.405 1 62.31 363 ARG A N 1
ATOM 2715 C CA . ARG A 1 363 ? -15.281 5.809 1.626 1 62.31 363 ARG A CA 1
ATOM 2716 C C . ARG A 1 363 ? -13.867 5.41 2.043 1 62.31 363 ARG A C 1
ATOM 2718 O O . ARG A 1 363 ? -13.664 4.359 2.654 1 62.31 363 ARG A O 1
ATOM 2725 N N . ILE A 1 364 ? -12.992 6.012 1.295 1 65.69 364 ILE A N 1
ATOM 2726 C CA . ILE A 1 364 ? -11.594 5.805 1.666 1 65.69 364 ILE A CA 1
ATOM 2727 C C . ILE A 1 364 ? -11.289 6.539 2.971 1 65.69 364 ILE A C 1
ATOM 2729 O O . ILE A 1 364 ? -11.656 7.707 3.131 1 65.69 364 ILE A O 1
ATOM 2733 N N . VAL A 1 365 ? -10.781 5.75 3.807 1 69.38 365 VAL A N 1
ATOM 2734 C CA . VAL A 1 365 ? -10.297 6.355 5.043 1 69.38 365 VAL A CA 1
ATOM 2735 C C . VAL A 1 365 ? -8.961 7.055 4.789 1 69.38 365 VAL A C 1
ATOM 2737 O O . VAL A 1 365 ? -8.031 6.453 4.242 1 69.38 365 VAL A O 1
ATOM 2740 N N . GLN A 1 366 ? -8.961 8.281 5.09 1 71.12 366 GLN A N 1
ATOM 2741 C CA . GLN A 1 366 ? -7.742 9.047 4.816 1 71.12 366 GLN A CA 1
ATOM 2742 C C . GLN A 1 366 ? -6.832 9.086 6.043 1 71.12 366 GLN A C 1
ATOM 2744 O O . GLN A 1 366 ? -5.641 9.367 5.926 1 71.12 366 GLN A O 1
ATOM 2749 N N . GLN A 1 367 ? -7.477 8.781 7.195 1 73.25 367 GLN A N 1
ATOM 2750 C CA . GLN A 1 367 ? -6.695 8.836 8.43 1 73.25 367 GLN A CA 1
ATOM 2751 C C . GLN A 1 367 ? -6.969 7.617 9.305 1 73.25 367 GLN A C 1
ATOM 2753 O O . GLN A 1 367 ? -8.031 7.004 9.211 1 73.25 367 GLN A O 1
ATOM 2758 N N . GLN A 1 368 ? -5.91 7.258 10.078 1 74.19 368 GLN A N 1
ATOM 2759 C CA . GLN A 1 368 ? -6.047 6.18 11.055 1 74.19 368 GLN A CA 1
ATOM 2760 C C . GLN A 1 368 ? -5.527 6.605 12.422 1 74.19 368 GLN A C 1
ATOM 2762 O O . GLN A 1 368 ? -4.625 7.441 12.516 1 74.19 368 GLN A O 1
ATOM 2767 N N . GLN A 1 369 ? -6.195 5.992 13.422 1 73.5 369 GLN A N 1
ATOM 2768 C CA . GLN A 1 369 ? -5.82 6.309 14.797 1 73.5 369 GLN A CA 1
ATOM 2769 C C . GLN A 1 369 ? -4.699 5.398 15.281 1 73.5 369 GLN A C 1
ATOM 2771 O O . GLN A 1 369 ? -4.746 4.184 15.086 1 73.5 369 GLN A O 1
ATOM 2776 N N . LEU A 1 370 ? -3.635 5.98 15.789 1 73.69 370 LEU A N 1
ATOM 2777 C CA . LEU A 1 370 ? -2.568 5.297 16.516 1 73.69 370 LEU A CA 1
ATOM 2778 C C . LEU A 1 370 ? -2.848 5.285 18.016 1 73.69 370 LEU A C 1
ATOM 2780 O O . LEU A 1 370 ? -2.967 6.344 18.625 1 73.69 370 LEU A O 1
ATOM 2784 N N . LYS A 1 371 ? -3.014 3.969 18.562 1 71.56 371 LYS A N 1
ATOM 2785 C CA . LYS A 1 371 ? -3.25 3.867 20 1 71.56 371 LYS A CA 1
ATOM 2786 C C . LYS A 1 371 ? -1.946 4.004 20.781 1 71.56 371 LYS A C 1
ATOM 2788 O O . LYS A 1 371 ? -0.917 3.453 20.391 1 71.56 371 LYS A O 1
ATOM 2793 N N . LYS A 1 372 ? -2.051 4.699 21.891 1 61.16 372 LYS A N 1
ATOM 2794 C CA . LYS A 1 372 ? -0.889 4.977 22.719 1 61.16 372 LYS A CA 1
ATOM 2795 C C . LYS A 1 372 ? -0.217 3.686 23.172 1 61.16 372 LYS A C 1
ATOM 2797 O O . LYS A 1 372 ? 1.009 3.625 23.297 1 61.16 372 LYS A O 1
ATOM 2802 N N . ASN A 1 373 ? -1.088 2.689 23.422 1 52.22 373 ASN A N 1
ATOM 2803 C CA . ASN A 1 373 ? -0.548 1.445 23.953 1 52.22 373 ASN A CA 1
ATOM 2804 C C . ASN A 1 373 ? 0.29 0.704 22.906 1 52.22 373 ASN A C 1
ATOM 2806 O O . ASN A 1 373 ? 0.967 -0.273 23.234 1 52.22 373 ASN A O 1
ATOM 2810 N N . LEU A 1 374 ? -0.078 1.021 21.672 1 50.78 374 LEU A N 1
ATOM 2811 C CA . LEU A 1 374 ? 0.909 0.49 20.734 1 50.78 374 LEU A CA 1
ATOM 2812 C C . LEU A 1 374 ? 2.297 1.043 21.047 1 50.78 374 LEU A C 1
ATOM 2814 O O . LEU A 1 374 ? 3.26 0.74 20.328 1 50.78 374 LEU A O 1
ATOM 2818 N N . GLU A 1 375 ? 2.293 1.903 22.094 1 47.12 375 GLU A N 1
ATOM 2819 C CA . GLU A 1 375 ? 3.328 2.814 22.562 1 47.12 375 GLU A CA 1
ATOM 2820 C C . GLU A 1 375 ? 4.617 2.064 22.891 1 47.12 375 GLU A C 1
ATOM 2822 O O . GLU A 1 375 ? 5.715 2.602 22.719 1 47.12 375 GLU A O 1
ATOM 2827 N N . VAL A 1 376 ? 4.473 0.856 23.328 1 40.5 376 VAL A N 1
ATOM 2828 C CA . VAL A 1 376 ? 5.816 0.438 23.703 1 40.5 376 VAL A CA 1
ATOM 2829 C C . VAL A 1 376 ? 6.801 0.778 22.594 1 40.5 376 VAL A C 1
ATOM 2831 O O . VAL A 1 376 ? 7.941 1.162 22.859 1 40.5 376 VAL A O 1
ATOM 2834 N N . GLY A 1 377 ? 6.316 0.726 21.484 1 39.34 377 GLY A N 1
ATOM 2835 C CA . GLY A 1 377 ? 7.227 1.07 20.406 1 39.34 377 GLY A CA 1
ATOM 2836 C C . GLY A 1 377 ? 7.145 2.529 20 1 39.34 377 GLY A C 1
ATOM 2837 O O . GLY A 1 377 ? 7.969 3.01 19.219 1 39.34 377 GLY A O 1
ATOM 2838 N N . ILE A 1 378 ? 6.008 3.135 20.328 1 44.25 378 ILE A N 1
ATOM 2839 C CA . ILE A 1 378 ? 5.871 4.512 19.875 1 44.25 378 ILE A CA 1
ATOM 2840 C C . ILE A 1 378 ? 6.582 5.453 20.844 1 44.25 378 ILE A C 1
ATOM 2842 O O . ILE A 1 378 ? 6.266 5.492 22.031 1 44.25 378 ILE A O 1
ATOM 2846 N N . ARG A 1 379 ? 7.785 5.75 20.516 1 45.84 379 ARG A N 1
ATOM 2847 C CA . ARG A 1 379 ? 8.5 6.746 21.312 1 45.84 379 ARG A CA 1
ATOM 2848 C C . ARG A 1 379 ? 7.832 8.117 21.203 1 45.84 379 ARG A C 1
ATOM 2850 O O . ARG A 1 379 ? 7.082 8.367 20.25 1 45.84 379 ARG A O 1
ATOM 2857 N N . LYS A 1 380 ? 8.172 8.992 22.188 1 47.22 380 LYS A N 1
ATOM 2858 C CA . LYS A 1 380 ? 7.621 10.289 22.578 1 47.22 380 LYS A CA 1
ATOM 2859 C C . LYS A 1 380 ? 7.504 11.219 21.375 1 47.22 380 LYS A C 1
ATOM 2861 O O . LYS A 1 380 ? 8.336 11.172 20.469 1 47.22 380 LYS A O 1
ATOM 2866 N N . LYS A 1 381 ? 6.285 11.617 21.312 1 51 381 LYS A N 1
ATOM 2867 C CA . LYS A 1 381 ? 6.074 12.797 20.484 1 51 381 LYS A CA 1
ATOM 2868 C C . LYS A 1 381 ? 7.195 13.82 20.688 1 51 381 LYS A C 1
ATOM 2870 O O . LYS A 1 381 ? 7.629 14.055 21.812 1 51 381 LYS A O 1
ATOM 2875 N N . ILE A 1 382 ? 7.953 14.078 19.672 1 45.53 382 ILE A N 1
ATOM 2876 C CA . ILE A 1 382 ? 8.961 15.133 19.734 1 45.53 382 ILE A CA 1
ATOM 2877 C C . ILE A 1 382 ? 8.266 16.484 19.859 1 45.53 382 ILE A C 1
ATOM 2879 O O . ILE A 1 382 ? 7.637 16.953 18.906 1 45.53 382 ILE A O 1
ATOM 2883 N N . GLU A 1 383 ? 7.527 16.609 20.922 1 46.97 383 GLU A N 1
ATOM 2884 C CA . GLU A 1 383 ? 6.953 17.938 21.156 1 46.97 383 GLU A CA 1
ATOM 2885 C C . GLU A 1 383 ? 8.016 18.938 21.578 1 46.97 383 GLU A C 1
ATOM 2887 O O . GLU A 1 383 ? 8.859 18.625 22.438 1 46.97 383 GLU A O 1
ATOM 2892 N N . HIS A 1 384 ? 8.539 19.828 20.891 1 38.72 384 HIS A N 1
ATOM 2893 C CA . HIS A 1 384 ? 9.375 20.859 21.516 1 38.72 384 HIS A CA 1
ATOM 2894 C C . HIS A 1 384 ? 8.695 21.453 22.75 1 38.72 384 HIS A C 1
ATOM 2896 O O . HIS A 1 384 ? 9.102 21.172 23.875 1 38.72 384 HIS A O 1
ATOM 2902 N N . ASP A 1 385 ? 8.648 22.938 22.828 1 34.75 385 ASP A N 1
ATOM 2903 C CA . ASP A 1 385 ? 8.328 23.797 23.953 1 34.75 385 ASP A CA 1
ATOM 2904 C C . ASP A 1 385 ? 6.957 23.469 24.531 1 34.75 385 ASP A C 1
ATOM 2906 O O . ASP A 1 385 ? 6.652 23.844 25.672 1 34.75 385 ASP A O 1
ATOM 2910 N N . VAL A 1 386 ? 5.988 23.25 23.797 1 32.22 386 VAL A N 1
ATOM 2911 C CA . VAL A 1 386 ? 4.66 23.266 24.406 1 32.22 386 VAL A CA 1
ATOM 2912 C C . VAL A 1 386 ? 4.426 21.969 25.188 1 32.22 386 VAL A C 1
ATOM 2914 O O . VAL A 1 386 ? 3.477 21.875 25.969 1 32.22 386 VAL A O 1
ATOM 2917 N N . VAL A 1 387 ? 4.965 20.844 24.844 1 31.72 387 VAL A N 1
ATOM 2918 C CA . VAL A 1 387 ? 4.516 19.766 25.734 1 31.72 387 VAL A CA 1
ATOM 2919 C C . VAL A 1 387 ? 5.031 20.031 27.156 1 31.72 387 VAL A C 1
ATOM 2921 O O . VAL A 1 387 ? 4.469 19.516 28.125 1 31.72 387 VAL A O 1
ATOM 2924 N N . MET A 1 388 ? 6.055 20.625 27.312 1 29.22 388 MET A N 1
ATOM 2925 C CA . MET A 1 388 ? 6.523 20.844 28.688 1 29.22 388 MET A CA 1
ATOM 2926 C C . MET A 1 388 ? 5.602 21.812 29.422 1 29.22 388 MET A C 1
ATOM 2928 O O . MET A 1 388 ? 5.457 21.719 30.641 1 29.22 388 MET A O 1
ATOM 2932 N N . LYS A 1 389 ? 5.188 23 28.828 1 30.83 389 LYS A N 1
ATOM 2933 C CA . LYS A 1 389 ? 4.367 23.875 29.672 1 30.83 389 LYS A CA 1
ATOM 2934 C C . LYS A 1 389 ? 3.021 23.219 29.984 1 30.83 389 LYS A C 1
ATOM 2936 O O . LYS A 1 389 ? 2.395 23.531 31 1 30.83 389 LYS A O 1
ATOM 2941 N N . ALA A 1 390 ? 2.414 22.5 29.156 1 28.69 390 ALA A N 1
ATOM 2942 C CA . ALA A 1 390 ? 1.129 21.938 29.562 1 28.69 390 ALA A CA 1
ATOM 2943 C C . ALA A 1 390 ? 1.314 20.844 30.609 1 28.69 390 ALA A C 1
ATOM 2945 O O . ALA A 1 390 ? 0.371 20.469 31.312 1 28.69 390 ALA A O 1
ATOM 2946 N N . SER A 1 391 ? 2.359 20.156 30.703 1 28.89 391 SER A N 1
ATOM 2947 C CA . SER A 1 391 ? 2.547 19.219 31.812 1 28.89 391 SER A CA 1
ATOM 2948 C C . SER A 1 391 ? 2.594 19.938 33.156 1 28.89 391 SER A C 1
ATOM 2950 O O . SER A 1 391 ? 2.547 19.312 34.188 1 28.89 391 SER A O 1
ATOM 2952 N N . THR A 1 392 ? 3.039 21.031 33.281 1 28.64 392 THR A N 1
ATOM 2953 C CA . THR A 1 392 ? 3.127 21.594 34.625 1 28.64 392 THR A CA 1
ATOM 2954 C C . THR A 1 392 ? 1.734 21.859 35.188 1 28.64 392 THR A C 1
ATOM 2956 O O . THR A 1 392 ? 1.574 22.047 36.406 1 28.64 392 THR A O 1
ATOM 2959 N N . SER A 1 393 ? 0.716 22.328 34.5 1 28.19 393 SER A N 1
ATOM 2960 C CA . SER A 1 393 ? -0.557 22.5 35.188 1 28.19 393 SER A CA 1
ATOM 2961 C C . SER A 1 393 ? -1.296 21.172 35.312 1 28.19 393 SER A C 1
ATOM 2963 O O . SER A 1 393 ? -2.459 21.141 35.719 1 28.19 393 SER A O 1
ATOM 2965 N N . LEU A 1 394 ? -0.845 20.094 34.656 1 26.66 394 LEU A N 1
ATOM 2966 C CA . LEU A 1 394 ? -1.521 18.859 35.031 1 26.66 394 LEU A CA 1
ATOM 2967 C C . LEU A 1 394 ? -1.107 18.422 36.438 1 26.66 394 LEU A C 1
ATOM 2969 O O . LEU A 1 394 ? 0.063 18.547 36.812 1 26.66 394 LEU A O 1
ATOM 2973 N N . PRO A 1 395 ? -2.082 18.281 37.438 1 26.56 395 PRO A N 1
ATOM 2974 C CA . PRO A 1 395 ? -1.732 17.797 38.781 1 26.56 395 PRO A CA 1
ATOM 2975 C C . PRO A 1 395 ? -0.794 16.594 38.719 1 26.56 395 PRO A C 1
ATOM 2977 O O . PRO A 1 395 ? -0.765 15.859 37.719 1 26.56 395 PRO A O 1
ATOM 2980 N N . LYS A 1 396 ? 0.175 16.469 39.625 1 26.67 396 LYS A N 1
ATOM 2981 C CA . LYS A 1 396 ? 1.21 15.508 40.031 1 26.67 396 LYS A CA 1
ATOM 2982 C C . LYS A 1 396 ? 0.719 14.07 39.844 1 26.67 396 LYS A C 1
ATOM 2984 O O . LYS A 1 396 ? 1.521 13.148 39.688 1 26.67 396 LYS A O 1
ATOM 2989 N N . LYS A 1 397 ? -0.547 13.805 40.188 1 26.41 397 LYS A N 1
ATOM 2990 C CA . LYS A 1 397 ? -0.91 12.406 40.438 1 26.41 397 LYS A CA 1
ATOM 2991 C C . LYS A 1 397 ? -0.689 11.57 39.156 1 26.41 397 LYS A C 1
ATOM 2993 O O . LYS A 1 397 ? -0.703 10.344 39.219 1 26.41 397 LYS A O 1
ATOM 2998 N N . LEU A 1 398 ? -0.985 12.156 38.062 1 22.89 398 LEU A N 1
ATOM 2999 C CA . LEU A 1 398 ? -0.998 11.141 37.031 1 22.89 398 LEU A CA 1
ATOM 3000 C C . LEU A 1 398 ? 0.419 10.82 36.562 1 22.89 398 LEU A C 1
ATOM 3002 O O . LEU A 1 398 ? 0.607 10.07 35.594 1 22.89 398 LEU A O 1
ATOM 3006 N N . ALA A 1 399 ? 1.393 11.594 37.062 1 23.59 399 ALA A N 1
ATOM 3007 C CA . ALA A 1 399 ? 2.771 11.211 36.781 1 23.59 399 ALA A CA 1
ATOM 3008 C C . ALA A 1 399 ? 3.043 9.773 37.25 1 23.59 399 ALA A C 1
ATOM 3010 O O . ALA A 1 399 ? 3.496 8.945 36.438 1 23.59 399 ALA A O 1
ATOM 3011 N N . LEU A 1 400 ? 3.934 9.586 38.375 1 24.41 400 LEU A N 1
ATOM 3012 C CA . LEU A 1 400 ? 4.617 8.445 38.969 1 24.41 400 LEU A CA 1
ATOM 3013 C C . LEU A 1 400 ? 3.654 7.609 39.812 1 24.41 400 LEU A C 1
ATOM 3015 O O . LEU A 1 400 ? 3.385 7.938 40.969 1 24.41 400 LEU A O 1
ATOM 3019 N N . LEU A 1 401 ? 2.424 7.488 39.438 1 23.81 401 LEU A N 1
ATOM 3020 C CA . LEU A 1 401 ? 1.735 6.621 40.375 1 23.81 401 LEU A CA 1
ATOM 3021 C C . LEU A 1 401 ? 2.498 5.312 40.562 1 23.81 401 LEU A C 1
ATOM 3023 O O . LEU A 1 401 ? 2.539 4.473 39.688 1 23.81 401 LEU A O 1
ATOM 3027 N N . LYS A 1 402 ? 3.793 5.543 41.094 1 25.38 402 LYS A N 1
ATOM 3028 C CA . LYS A 1 402 ? 4.438 4.41 41.75 1 25.38 402 LYS A CA 1
ATOM 3029 C C . LYS A 1 402 ? 3.461 3.68 42.656 1 25.38 402 LYS A C 1
ATOM 3031 O O . LYS A 1 402 ? 2.758 4.312 43.469 1 25.38 402 LYS A O 1
ATOM 3036 N N . ALA A 1 403 ? 2.98 2.455 42.156 1 23.34 403 ALA A N 1
ATOM 3037 C CA . ALA A 1 403 ? 2.246 1.476 42.969 1 23.34 403 ALA A CA 1
ATOM 3038 C C . ALA A 1 403 ? 2.775 1.422 44.406 1 23.34 403 ALA A C 1
ATOM 3040 O O . ALA A 1 403 ? 3.936 1.069 44.625 1 23.34 403 ALA A O 1
ATOM 3041 N N . SER A 1 404 ? 2.637 2.447 45.125 1 23.53 404 SER A N 1
ATOM 3042 C CA . SER A 1 404 ? 2.906 2.252 46.562 1 23.53 404 SER A CA 1
ATOM 3043 C C . SER A 1 404 ? 2.342 0.924 47.031 1 23.53 404 SER A C 1
ATOM 3045 O O . SER A 1 404 ? 1.162 0.63 46.844 1 23.53 404 SER A O 1
ATOM 3047 N N . THR A 1 405 ? 3.229 -0.125 46.875 1 25.89 405 THR A N 1
ATOM 3048 C CA . THR A 1 405 ? 3.045 -1.372 47.625 1 25.89 405 THR A CA 1
ATOM 3049 C C . THR A 1 405 ? 2.621 -1.096 49.062 1 25.89 405 THR A C 1
ATOM 3051 O O . THR A 1 405 ? 3.438 -0.674 49.875 1 25.89 405 THR A O 1
ATOM 3054 N N . LYS A 1 406 ? 1.685 -0.268 49.219 1 26.2 406 LYS A N 1
ATOM 3055 C CA . LYS A 1 406 ? 1.238 -0.199 50.594 1 26.2 406 LYS A CA 1
ATOM 3056 C C . LYS A 1 406 ? 1.126 -1.593 51.219 1 26.2 406 LYS A C 1
ATOM 3058 O O . LYS A 1 406 ? 0.386 -2.439 50.719 1 26.2 406 LYS A O 1
ATOM 3063 N N . LYS A 1 407 ? 2.227 -1.951 51.875 1 26.47 407 LYS A N 1
ATOM 3064 C CA . LYS A 1 407 ? 2.242 -2.963 52.938 1 26.47 407 LYS A CA 1
ATOM 3065 C C . LYS A 1 407 ? 1.08 -2.768 53.906 1 26.47 407 LYS A C 1
ATOM 3067 O O . LYS A 1 407 ? 1.166 -1.955 54.844 1 26.47 407 LYS A O 1
ATOM 3072 N N . LYS A 1 408 ? -0.074 -2.344 53.5 1 24.88 408 LYS A N 1
ATOM 3073 C CA . LYS A 1 408 ? -0.976 -2.367 54.656 1 24.88 408 LYS A CA 1
ATOM 3074 C C . LYS A 1 408 ? -0.977 -3.738 55.312 1 24.88 408 LYS A C 1
ATOM 3076 O O . LYS A 1 408 ? -1.391 -4.73 54.719 1 24.88 408 LYS A O 1
ATOM 3081 N N . GLU A 1 409 ? 0.063 -3.932 56.125 1 23.27 409 GLU A N 1
ATOM 3082 C CA . GLU A 1 409 ? -0.025 -4.938 57.188 1 23.27 409 GLU A CA 1
ATOM 3083 C C . GLU A 1 409 ? -1.336 -4.82 57.938 1 23.27 409 GLU A C 1
ATOM 3085 O O . GLU A 1 409 ? -1.588 -3.803 58.594 1 23.27 409 GLU A O 1
ATOM 3090 N N . ALA A 1 410 ? -2.48 -5.016 57.344 1 22.53 410 ALA A N 1
ATOM 3091 C CA . ALA A 1 410 ? -3.693 -5.199 58.125 1 22.53 410 ALA A CA 1
ATOM 3092 C C . ALA A 1 410 ? -3.422 -6.074 59.344 1 22.53 410 ALA A C 1
ATOM 3094 O O . ALA A 1 410 ? -2.988 -7.223 59.219 1 22.53 410 ALA A O 1
ATOM 3095 N N . SER A 1 411 ? -2.857 -5.457 60.438 1 23 411 SER A N 1
ATOM 3096 C CA . SER A 1 411 ? -2.809 -6.008 61.781 1 23 411 SER A CA 1
ATOM 3097 C C . SER A 1 411 ? -4.141 -6.645 62.156 1 23 411 SER A C 1
ATOM 3099 O O . SER A 1 411 ? -5.145 -5.945 62.344 1 23 411 SER A O 1
ATOM 3101 N N . SER A 1 412 ? -4.598 -7.652 61.406 1 20.86 412 SER A N 1
ATOM 3102 C CA . SER A 1 412 ? -5.707 -8.414 61.969 1 20.86 412 SER A CA 1
ATOM 3103 C C . SER A 1 412 ? -5.469 -8.719 63.438 1 20.86 412 SER A C 1
ATOM 3105 O O . SER A 1 412 ? -4.512 -9.406 63.781 1 20.86 412 SER A O 1
ATOM 3107 N N . SER A 1 413 ? -5.719 -7.746 64.312 1 21.95 413 SER A N 1
ATOM 3108 C CA . SER A 1 413 ? -5.762 -7.902 65.75 1 21.95 413 SER A CA 1
ATOM 3109 C C . SER A 1 413 ? -6.66 -9.062 66.188 1 21.95 413 SER A C 1
ATOM 3111 O O . SER A 1 413 ? -6.906 -9.281 67.375 1 21.95 413 SER A O 1
ATOM 3113 N N . THR A 1 414 ? -7.398 -9.836 65.438 1 21.38 414 THR A N 1
ATOM 3114 C CA . THR A 1 414 ? -8.422 -10.516 66.25 1 21.38 414 THR A CA 1
ATOM 3115 C C . THR A 1 414 ? -7.781 -11.414 67.312 1 21.38 414 THR A C 1
ATOM 3117 O O . THR A 1 414 ? -7.258 -12.484 67 1 21.38 414 THR A O 1
ATOM 3120 N N . LYS A 1 415 ? -6.984 -11.023 68.375 1 22.39 415 LYS A N 1
ATOM 3121 C CA . LYS A 1 415 ? -6.723 -11.969 69.438 1 22.39 415 LYS A CA 1
ATOM 3122 C C . LYS A 1 415 ? -8.016 -12.594 69.938 1 22.39 415 LYS A C 1
ATOM 3124 O O . LYS A 1 415 ? -8.133 -13.82 70.062 1 22.39 415 LYS A O 1
ATOM 3129 N N . MET A 1 416 ? -8.438 -12.312 71.312 1 21.14 416 MET A N 1
ATOM 3130 C CA . MET A 1 416 ? -8.367 -13.242 72.438 1 21.14 416 MET A CA 1
ATOM 3131 C C . MET A 1 416 ? -9.719 -13.898 72.688 1 21.14 416 MET A C 1
ATOM 3133 O O . MET A 1 416 ? -9.789 -15.094 72.938 1 21.14 416 MET A O 1
ATOM 3137 N N . PRO A 1 417 ? -10.828 -13.117 73.25 1 23.7 417 PRO A N 1
ATOM 3138 C CA . PRO A 1 417 ? -11.227 -13.664 74.562 1 23.7 417 PRO A CA 1
ATOM 3139 C C . PRO A 1 417 ? -11.656 -15.125 74.5 1 23.7 417 PRO A C 1
ATOM 3141 O O . PRO A 1 417 ? -11.133 -15.969 75.188 1 23.7 417 PRO A O 1
ATOM 3144 N N . ALA A 1 418 ? -13.141 -15.266 74.75 1 23.05 418 ALA A N 1
ATOM 3145 C CA . ALA A 1 418 ? -13.672 -16.203 75.75 1 23.05 418 ALA A CA 1
ATOM 3146 C C . ALA A 1 418 ? -13.727 -17.625 75.188 1 23.05 418 ALA A C 1
ATOM 3148 O O . ALA A 1 418 ? -14.023 -17.812 74 1 23.05 418 ALA A O 1
ATOM 3149 N N . MET B 1 1 ? 19.547 -96.312 -6.414 1 18.11 1 MET B N 1
ATOM 3150 C CA . MET B 1 1 ? 19.359 -96.312 -7.859 1 18.11 1 MET B CA 1
ATOM 3151 C C . MET B 1 1 ? 18.562 -95.062 -8.297 1 18.11 1 MET B C 1
ATOM 3153 O O . MET B 1 1 ? 18.906 -94.438 -9.289 1 18.11 1 MET B O 1
ATOM 3157 N N . ARG B 1 2 ? 17.188 -95.062 -8.016 1 16.92 2 ARG B N 1
ATOM 3158 C CA . ARG B 1 2 ? 16.203 -94.875 -9.07 1 16.92 2 ARG B CA 1
ATOM 3159 C C . ARG B 1 2 ? 16.172 -93.438 -9.523 1 16.92 2 ARG B C 1
ATOM 3161 O O . ARG B 1 2 ? 16.297 -92.5 -8.703 1 16.92 2 ARG B O 1
ATOM 3168 N N . LEU B 1 3 ? 15.922 -93.125 -10.789 1 19.14 3 LEU B N 1
ATOM 3169 C CA . LEU B 1 3 ? 16.109 -92.25 -11.93 1 19.14 3 LEU B CA 1
ATOM 3170 C C . LEU B 1 3 ? 15.055 -91.188 -11.93 1 19.14 3 LEU B C 1
ATOM 3172 O O . LEU B 1 3 ? 15.211 -90.125 -12.625 1 19.14 3 LEU B O 1
ATOM 3176 N N . LEU B 1 4 ? 13.875 -91.25 -11.273 1 22.16 4 LEU B N 1
ATOM 3177 C CA . LEU B 1 4 ? 12.812 -90.938 -12.227 1 22.16 4 LEU B CA 1
ATOM 3178 C C . LEU B 1 4 ? 12.906 -89.5 -12.703 1 22.16 4 LEU B C 1
ATOM 3180 O O . LEU B 1 4 ? 13.281 -88.625 -11.93 1 22.16 4 LEU B O 1
ATOM 3184 N N . PRO B 1 5 ? 12.508 -89.125 -13.984 1 23.44 5 PRO B N 1
ATOM 3185 C CA . PRO B 1 5 ? 12.742 -88.125 -15.055 1 23.44 5 PRO B CA 1
ATOM 3186 C C . PRO B 1 5 ? 11.945 -86.812 -14.867 1 23.44 5 PRO B C 1
ATOM 3188 O O . PRO B 1 5 ? 12.242 -85.812 -15.516 1 23.44 5 PRO B O 1
ATOM 3191 N N . GLY B 1 6 ? 10.859 -86.75 -14.062 1 22.72 6 GLY B N 1
ATOM 3192 C CA . GLY B 1 6 ? 9.648 -86.25 -14.711 1 22.72 6 GLY B CA 1
ATOM 3193 C C . GLY B 1 6 ? 9.773 -84.875 -15.227 1 22.72 6 GLY B C 1
ATOM 3194 O O . GLY B 1 6 ? 10.711 -84.125 -14.875 1 22.72 6 GLY B O 1
ATOM 3195 N N . ARG B 1 7 ? 8.578 -84.25 -15.867 1 25.11 7 ARG B N 1
ATOM 3196 C CA . ARG B 1 7 ? 8.156 -83.438 -17 1 25.11 7 ARG B CA 1
ATOM 3197 C C . ARG B 1 7 ? 8.391 -81.938 -16.719 1 25.11 7 ARG B C 1
ATOM 3199 O O . ARG B 1 7 ? 8.328 -81.5 -15.57 1 25.11 7 ARG B O 1
ATOM 3206 N N . PRO B 1 8 ? 8.766 -81.062 -17.75 1 24.7 8 PRO B N 1
ATOM 3207 C CA . PRO B 1 8 ? 9.297 -79.688 -17.922 1 24.7 8 PRO B CA 1
ATOM 3208 C C . PRO B 1 8 ? 8.258 -78.625 -17.672 1 24.7 8 PRO B C 1
ATOM 3210 O O . PRO B 1 8 ? 7.184 -78.625 -18.297 1 24.7 8 PRO B O 1
ATOM 3213 N N . ARG B 1 9 ? 7.676 -78.375 -16.531 1 25.47 9 ARG B N 1
ATOM 3214 C CA . ARG B 1 9 ? 6.441 -77.562 -16.453 1 25.47 9 ARG B CA 1
ATOM 3215 C C . ARG B 1 9 ? 6.555 -76.312 -17.281 1 25.47 9 ARG B C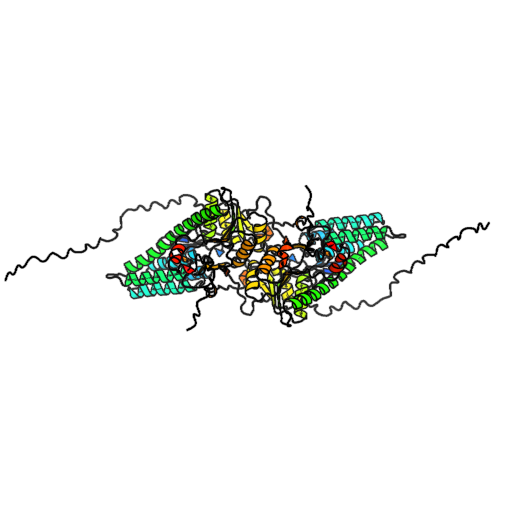 1
ATOM 3217 O O . ARG B 1 9 ? 7.559 -75.562 -17.188 1 25.47 9 ARG B O 1
ATOM 3224 N N . PRO B 1 10 ? 5.727 -76.125 -18.391 1 22.41 10 PRO B N 1
ATOM 3225 C CA . PRO B 1 10 ? 5.777 -75.062 -19.438 1 22.41 10 PRO B CA 1
ATOM 3226 C C . PRO B 1 10 ? 5.754 -73.625 -18.891 1 22.41 10 PRO B C 1
ATOM 3228 O O . PRO B 1 10 ? 5.309 -73.438 -17.766 1 22.41 10 PRO B O 1
ATOM 3231 N N . LEU B 1 11 ? 6.531 -72.688 -19.484 1 23.05 11 LEU B N 1
ATOM 3232 C CA . LEU B 1 11 ? 6.887 -71.25 -19.328 1 23.05 11 LEU B CA 1
ATOM 3233 C C . LEU B 1 11 ? 5.664 -70.375 -19.516 1 23.05 11 LEU B C 1
ATOM 3235 O O . LEU B 1 11 ? 5.062 -70.375 -20.594 1 23.05 11 LEU B O 1
ATOM 3239 N N . ARG B 1 12 ? 4.648 -70.438 -18.609 1 22.2 12 ARG B N 1
ATOM 3240 C CA . ARG B 1 12 ? 3.43 -69.625 -18.844 1 22.2 12 ARG B CA 1
ATOM 3241 C C . ARG B 1 12 ? 3.754 -68.25 -19.328 1 22.2 12 ARG B C 1
ATOM 3243 O O . ARG B 1 12 ? 4.508 -67.5 -18.672 1 22.2 12 ARG B O 1
ATOM 3250 N N . VAL B 1 13 ? 3.633 -67.938 -20.625 1 21.09 13 VAL B N 1
ATOM 3251 C CA . VAL B 1 13 ? 3.812 -66.75 -21.422 1 21.09 13 VAL B CA 1
ATOM 3252 C C . VAL B 1 13 ? 2.98 -65.625 -20.844 1 21.09 13 VAL 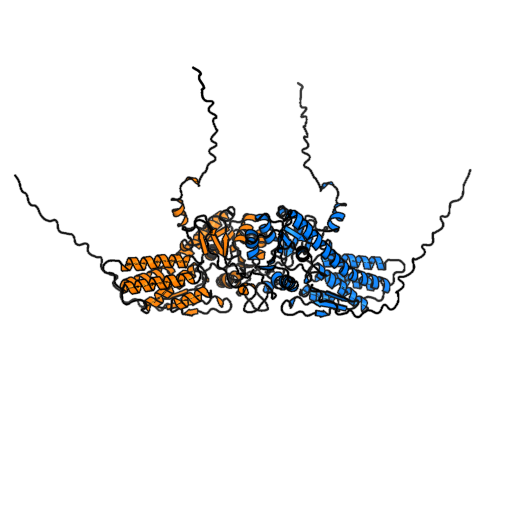B C 1
ATOM 3254 O O . VAL B 1 13 ? 1.809 -65.812 -20.5 1 21.09 13 VAL B O 1
ATOM 3257 N N . PHE B 1 14 ? 3.555 -64.562 -20.172 1 22.39 14 PHE B N 1
ATOM 3258 C CA . PHE B 1 14 ? 3.074 -63.344 -19.609 1 22.39 14 PHE B CA 1
ATOM 3259 C C . PHE B 1 14 ? 2.291 -62.562 -20.656 1 22.39 14 PHE B C 1
ATOM 3261 O O . PHE B 1 14 ? 2.854 -62.125 -21.672 1 22.39 14 PHE B O 1
ATOM 3268 N N . ARG B 1 15 ? 1.041 -62.938 -21.016 1 21.42 15 ARG B N 1
ATOM 3269 C CA . ARG B 1 15 ? 0.237 -62.25 -22.016 1 21.42 15 ARG B CA 1
ATOM 3270 C C . ARG B 1 15 ? 0.224 -60.75 -21.75 1 21.42 15 ARG B C 1
ATOM 3272 O O . ARG B 1 15 ? -0.104 -60.312 -20.656 1 21.42 15 ARG B O 1
ATOM 3279 N N . LEU B 1 16 ? 1.009 -59.969 -22.5 1 21.8 16 LEU B N 1
ATOM 3280 C CA . LEU B 1 16 ? 1.106 -58.531 -22.688 1 21.8 16 LEU B CA 1
ATOM 3281 C C . LEU B 1 16 ? -0.262 -57.938 -22.984 1 21.8 16 LEU B C 1
ATOM 3283 O O . LEU B 1 16 ? -0.945 -58.375 -23.922 1 21.8 16 LEU B O 1
ATOM 3287 N N . ARG B 1 17 ? -1.044 -57.469 -21.938 1 25.75 17 ARG B N 1
ATOM 3288 C CA . ARG B 1 17 ? -2.357 -56.875 -22.141 1 25.75 17 ARG B CA 1
ATOM 3289 C C . ARG B 1 17 ? -2.318 -55.844 -23.266 1 25.75 17 ARG B C 1
ATOM 3291 O O . ARG B 1 17 ? -1.422 -55 -23.312 1 25.75 17 ARG B O 1
ATOM 3298 N N . PRO B 1 18 ? -2.908 -56.188 -24.375 1 24.94 18 PRO B N 1
ATOM 3299 C CA . PRO B 1 18 ? -2.984 -55.344 -25.562 1 24.94 18 PRO B CA 1
ATOM 3300 C C . PRO B 1 18 ? -3.387 -53.906 -25.25 1 24.94 18 PRO B C 1
ATOM 3302 O O . PRO B 1 18 ? -3.965 -53.656 -24.188 1 24.94 18 PRO B O 1
ATOM 3305 N N . ARG B 1 19 ? -2.908 -52.938 -26.109 1 24.06 19 ARG B N 1
ATOM 3306 C CA . ARG B 1 19 ? -2.928 -51.531 -26.438 1 24.06 19 ARG B CA 1
ATOM 3307 C C . ARG B 1 19 ? -4.355 -51 -26.484 1 24.06 19 ARG B C 1
ATOM 3309 O O . ARG B 1 19 ? -5.297 -51.75 -26.719 1 24.06 19 ARG B O 1
ATOM 3316 N N . CYS B 1 20 ? -4.477 -49.719 -26.062 1 26.64 20 CYS B N 1
ATOM 3317 C CA . CYS B 1 20 ? -5.539 -48.719 -25.969 1 26.64 20 CYS B CA 1
ATOM 3318 C C . CYS B 1 20 ? -6.289 -48.594 -27.297 1 26.64 20 CYS B C 1
ATOM 3320 O O . CYS B 1 20 ? -5.785 -48 -28.25 1 26.64 20 CYS B O 1
ATOM 3322 N N . GLU B 1 21 ? -6.945 -49.719 -27.797 1 27.7 21 GLU B N 1
ATOM 3323 C CA . GLU B 1 21 ? -7.746 -49.531 -29 1 27.7 21 GLU B CA 1
ATOM 3324 C C . GLU B 1 21 ? -8.625 -48.312 -28.906 1 27.7 21 GLU B C 1
ATOM 3326 O O . GLU B 1 21 ? -9.203 -48.031 -27.859 1 27.7 21 GLU B O 1
ATOM 3331 N N . ARG B 1 22 ? -8.531 -47.469 -29.984 1 29.53 22 ARG B N 1
ATOM 3332 C CA . ARG B 1 22 ? -9.125 -46.156 -30.328 1 29.53 22 ARG B CA 1
ATOM 3333 C C . ARG B 1 22 ? -10.641 -46.281 -30.469 1 29.53 22 ARG B C 1
ATOM 3335 O O . ARG B 1 22 ? -11.133 -47 -31.344 1 29.53 22 ARG B O 1
ATOM 3342 N N . ALA B 1 23 ? -11.398 -46.406 -29.484 1 28.45 23 ALA B N 1
ATOM 3343 C CA . ALA B 1 23 ? -12.828 -46.531 -29.766 1 28.45 23 ALA B CA 1
ATOM 3344 C C . ALA B 1 23 ? -13.312 -45.406 -30.672 1 28.45 23 ALA B C 1
ATOM 3346 O O . ALA B 1 23 ? -12.852 -44.281 -30.578 1 28.45 23 ALA B O 1
ATOM 3347 N N . PRO B 1 24 ? -14.078 -45.844 -31.75 1 26.84 24 PRO B N 1
ATOM 3348 C CA . PRO B 1 24 ? -14.492 -45.062 -32.906 1 26.84 24 PRO B CA 1
ATOM 3349 C C . PRO B 1 24 ? -15.086 -43.719 -32.531 1 26.84 24 PRO B C 1
ATOM 3351 O O . PRO B 1 24 ? -14.648 -42.688 -33.031 1 26.84 24 PRO B O 1
ATOM 3354 N N . GLY B 1 25 ? -16.438 -43.688 -32.531 1 25.86 25 GLY B N 1
ATOM 3355 C CA . GLY B 1 25 ? -17.422 -42.781 -33.062 1 25.86 25 GLY B CA 1
ATOM 3356 C C . GLY B 1 25 ? -17.672 -41.562 -32.219 1 25.86 25 GLY B C 1
ATOM 3357 O O . GLY B 1 25 ? -18.719 -40.938 -32.281 1 25.86 25 GLY B O 1
ATOM 3358 N N . ALA B 1 26 ? -16.812 -41.25 -31.453 1 23.28 26 ALA B N 1
ATOM 3359 C CA . ALA B 1 26 ? -17.312 -40.281 -30.5 1 23.28 26 ALA B CA 1
ATOM 3360 C C . ALA B 1 26 ? -17.734 -39 -31.203 1 23.28 26 ALA B C 1
ATOM 3362 O O . ALA B 1 26 ? -16.922 -38.312 -31.828 1 23.28 26 ALA B O 1
ATOM 3363 N N . ARG B 1 27 ? -18.984 -39.062 -31.766 1 25.67 27 ARG B N 1
ATOM 3364 C CA . ARG B 1 27 ? -19.562 -37.812 -32.219 1 25.67 27 ARG B CA 1
ATOM 3365 C C . ARG B 1 27 ? -19.219 -36.688 -31.25 1 25.67 27 ARG B C 1
ATOM 3367 O O . ARG B 1 27 ? -19.516 -36.75 -30.062 1 25.67 27 ARG B O 1
ATOM 3374 N N . ARG B 1 28 ? -18.172 -36.125 -31.547 1 22.72 28 ARG B N 1
ATOM 3375 C CA . ARG B 1 28 ? -17.859 -34.938 -30.766 1 22.72 28 ARG B CA 1
ATOM 3376 C C . ARG B 1 28 ? -19.078 -34 -30.703 1 22.72 28 ARG B C 1
ATOM 3378 O O . ARG B 1 28 ? -19.516 -33.469 -31.719 1 22.72 28 ARG B O 1
ATOM 3385 N N . LYS B 1 29 ? -20.109 -34.531 -30.062 1 26.31 29 LYS B N 1
ATOM 3386 C CA . LYS B 1 29 ? -21.078 -33.469 -29.812 1 26.31 29 LYS B CA 1
ATOM 3387 C C . LYS B 1 29 ? -20.391 -32.125 -29.672 1 26.31 29 LYS B C 1
ATOM 3389 O O . LYS B 1 29 ? -19.25 -32.031 -29.188 1 26.31 29 LYS B O 1
ATOM 3394 N N . ALA B 1 30 ? -20.844 -31.234 -30.547 1 25.89 30 ALA B N 1
ATOM 3395 C CA . ALA B 1 30 ? -20.641 -29.797 -30.469 1 25.89 30 ALA B CA 1
ATOM 3396 C C . ALA B 1 30 ? -20.469 -29.344 -29.016 1 25.89 30 ALA B C 1
ATOM 3398 O O . ALA B 1 30 ? -21.219 -29.75 -28.141 1 25.89 30 ALA B O 1
ATOM 3399 N N . VAL B 1 31 ? -19.266 -29.297 -28.594 1 26.73 31 VAL B N 1
ATOM 3400 C CA . VAL B 1 31 ? -19.156 -28.5 -27.375 1 26.73 31 VAL B CA 1
ATOM 3401 C C . VAL B 1 31 ? -20.234 -27.422 -27.344 1 26.73 31 VAL B C 1
ATOM 3403 O O . VAL B 1 31 ? -20.266 -26.531 -28.188 1 26.73 31 VAL B O 1
ATOM 3406 N N . SER B 1 32 ? -21.484 -27.875 -27.328 1 27.69 32 SER B N 1
ATOM 3407 C CA . SER B 1 32 ? -22.469 -26.859 -26.938 1 27.69 32 SER B CA 1
ATOM 3408 C C . SER B 1 32 ? -21.844 -25.766 -26.094 1 27.69 32 SER B C 1
ATOM 3410 O O . SER B 1 32 ? -21.094 -26.062 -25.156 1 27.69 32 SER B O 1
ATOM 3412 N N . ALA B 1 33 ? -21.531 -24.672 -26.703 1 32.22 33 ALA B N 1
ATOM 3413 C CA . ALA B 1 33 ? -21.344 -23.422 -25.984 1 32.22 33 ALA B CA 1
ATOM 3414 C C . ALA B 1 33 ? -22.203 -23.391 -24.719 1 32.22 33 ALA B C 1
ATOM 3416 O O . ALA B 1 33 ? -23.359 -22.938 -24.75 1 32.22 33 ALA B O 1
ATOM 3417 N N . THR B 1 34 ? -22.344 -24.625 -24.188 1 29.56 34 THR B N 1
ATOM 3418 C CA . THR B 1 34 ? -23.25 -24.719 -23.031 1 29.56 34 THR B CA 1
ATOM 3419 C C . THR B 1 34 ? -23.172 -23.453 -22.188 1 29.56 34 THR B C 1
ATOM 3421 O O . THR B 1 34 ? -22.25 -22.656 -22.328 1 29.56 34 THR B O 1
ATOM 3424 N N . VAL B 1 35 ? -23.703 -23.562 -21.016 1 30.3 35 VAL B N 1
ATOM 3425 C CA . VAL B 1 35 ? -24.031 -22.656 -19.938 1 30.3 35 VAL B CA 1
ATOM 3426 C C . VAL B 1 35 ? -22.812 -21.812 -19.578 1 30.3 35 VAL B C 1
ATOM 3428 O O . VAL B 1 35 ? -21.672 -22.234 -19.781 1 30.3 35 VAL B O 1
ATOM 3431 N N . ASP B 1 36 ? -22.797 -20.297 -19.344 1 39.25 36 ASP B N 1
ATOM 3432 C CA . ASP B 1 36 ? -22.219 -19.125 -18.703 1 39.25 36 ASP B CA 1
ATOM 3433 C C . ASP B 1 36 ? -21.234 -19.531 -17.609 1 39.25 36 ASP B C 1
ATOM 3435 O O . ASP B 1 36 ? -21.641 -19.844 -16.484 1 39.25 36 ASP B O 1
ATOM 3439 N N . SER B 1 37 ? -20.359 -20.25 -17.781 1 47.72 37 SER B N 1
ATOM 3440 C CA . SER B 1 37 ? -19.453 -20.594 -16.688 1 47.72 37 SER B CA 1
ATOM 3441 C C . SER B 1 37 ? -19.156 -19.375 -15.812 1 47.72 37 SER B C 1
ATOM 3443 O O . SER B 1 37 ? -18.859 -18.297 -16.328 1 47.72 37 SER B O 1
ATOM 3445 N N . MET B 1 38 ? -19.594 -19.297 -14.578 1 65.06 38 MET B N 1
ATOM 3446 C CA . MET B 1 38 ? -19.594 -18.328 -13.477 1 65.06 38 MET B CA 1
ATOM 3447 C C . MET B 1 38 ? -18.172 -17.953 -13.086 1 65.06 38 MET B C 1
ATOM 3449 O O . MET B 1 38 ? -17.969 -17.031 -12.297 1 65.06 38 MET B O 1
ATOM 3453 N N . THR B 1 39 ? -17.062 -18.719 -13.734 1 74.31 39 THR B N 1
ATOM 3454 C CA . THR B 1 39 ? -15.719 -18.312 -13.312 1 74.31 39 THR B CA 1
ATOM 3455 C C . THR B 1 39 ? -14.836 -18.016 -14.523 1 74.31 39 THR B C 1
ATOM 3457 O O . THR B 1 39 ? -15.023 -18.609 -15.586 1 74.31 39 THR B O 1
ATOM 3460 N N . LEU B 1 40 ? -13.945 -17.109 -14.523 1 87.56 40 LEU B N 1
ATOM 3461 C CA . LEU B 1 40 ? -13 -16.703 -15.555 1 87.56 40 LEU B CA 1
ATOM 3462 C C . LEU B 1 40 ? -12.008 -17.812 -15.867 1 87.56 40 LEU B C 1
ATOM 3464 O O . LEU B 1 40 ? -11.594 -18.547 -14.961 1 87.56 40 LEU B O 1
ATOM 3468 N N . GLU B 1 41 ? -11.719 -18 -17.094 1 92.94 41 GLU B N 1
ATOM 3469 C CA . GLU B 1 41 ? -10.711 -18.969 -17.531 1 92.94 41 GLU B CA 1
ATOM 3470 C C . GLU B 1 41 ? -9.445 -18.266 -18.016 1 92.94 41 GLU B C 1
ATOM 3472 O O . GLU B 1 41 ? -9.492 -17.5 -18.984 1 92.94 41 GLU B O 1
ATOM 3477 N N . ALA B 1 42 ? -8.328 -18.625 -17.391 1 95.62 42 ALA B N 1
ATOM 3478 C CA . ALA B 1 42 ? -7.07 -17.984 -17.766 1 95.62 42 ALA B CA 1
ATOM 3479 C C . ALA B 1 42 ? -6.375 -18.766 -18.875 1 95.62 42 ALA B C 1
ATOM 3481 O O . ALA B 1 42 ? -5.566 -18.219 -19.625 1 95.62 42 ALA B O 1
ATOM 3482 N N . ILE B 1 43 ? -6.637 -20.078 -18.969 1 97.5 43 ILE B N 1
ATOM 3483 C CA . ILE B 1 43 ? -5.973 -21 -19.875 1 97.5 43 ILE B CA 1
ATOM 3484 C C . ILE B 1 43 ? -7.016 -21.812 -20.641 1 97.5 43 ILE B C 1
ATOM 3486 O O . ILE B 1 43 ? -7.863 -22.469 -20.016 1 97.5 43 ILE B O 1
ATOM 3490 N N . ARG B 1 44 ? -6.992 -21.703 -21.906 1 97 44 ARG B N 1
ATOM 3491 C CA . ARG B 1 44 ? -7.805 -22.547 -22.781 1 97 44 ARG B CA 1
ATOM 3492 C C . ARG B 1 44 ? -6.93 -23.5 -23.594 1 97 44 ARG B C 1
ATOM 3494 O O . ARG B 1 44 ? -6.102 -23.047 -24.391 1 97 44 ARG B O 1
ATOM 3501 N N . TYR B 1 45 ? -7.195 -24.781 -23.312 1 97.94 45 TYR B N 1
ATOM 3502 C CA . TYR B 1 45 ? -6.332 -25.75 -23.969 1 97.94 45 TYR B CA 1
ATOM 3503 C C . TYR B 1 45 ? -7.156 -26.875 -24.594 1 97.94 45 TYR B C 1
ATOM 3505 O O . TYR B 1 45 ? -8.133 -27.344 -24 1 97.94 45 TYR B O 1
ATOM 3513 N N . SER B 1 46 ? -6.852 -27.203 -25.812 1 97.5 46 SER B N 1
ATOM 3514 C CA . SER B 1 46 ? -7.137 -28.453 -26.5 1 97.5 46 SER B CA 1
ATOM 3515 C C . SER B 1 46 ? -5.906 -28.984 -27.234 1 97.5 46 SER B C 1
ATOM 3517 O O . SER B 1 46 ? -4.992 -28.219 -27.547 1 97.5 46 SER B O 1
ATOM 3519 N N . ARG B 1 47 ? -5.879 -30.25 -27.359 1 97 47 ARG B N 1
ATOM 3520 C CA . ARG B 1 47 ? -4.672 -30.828 -27.938 1 97 47 ARG B CA 1
ATOM 3521 C C . ARG B 1 47 ? -4.293 -30.094 -29.234 1 97 47 ARG B C 1
ATOM 3523 O O . ARG B 1 47 ? -5.082 -30.047 -30.172 1 97 47 ARG B O 1
ATOM 3530 N N . GLY B 1 48 ? -3.127 -29.469 -29.203 1 97.19 48 GLY B N 1
ATOM 3531 C CA . GLY B 1 48 ? -2.607 -28.75 -30.359 1 97.19 48 GLY B CA 1
ATOM 3532 C C . GLY B 1 48 ? -2.887 -27.25 -30.297 1 97.19 48 GLY B C 1
ATOM 3533 O O . GLY B 1 48 ? -2.377 -26.484 -31.125 1 97.19 48 GLY B O 1
ATOM 3534 N N . SER B 1 49 ? -3.629 -26.906 -29.328 1 98.38 49 SER B N 1
ATOM 3535 C CA . SER B 1 49 ? -3.998 -25.484 -29.25 1 98.38 49 SER B CA 1
ATOM 3536 C C . SER B 1 49 ? -3.975 -24.984 -27.812 1 98.38 49 SER B C 1
ATOM 3538 O O . SER B 1 49 ? -4.566 -25.594 -26.922 1 98.38 49 SER B O 1
ATOM 3540 N N . LEU B 1 50 ? -3.271 -23.875 -27.641 1 98.56 50 LEU B N 1
ATOM 3541 C CA . LEU B 1 50 ? -3.174 -23.219 -26.344 1 98.56 50 LEU B CA 1
ATOM 3542 C C . LEU B 1 50 ? -3.438 -21.719 -26.469 1 98.56 50 LEU B C 1
ATOM 3544 O O . LEU B 1 50 ? -2.826 -21.047 -27.297 1 98.56 50 LEU B O 1
ATOM 3548 N N . GLN B 1 51 ? -4.406 -21.25 -25.734 1 98.56 51 GLN B N 1
ATOM 3549 C CA . GLN B 1 51 ? -4.68 -19.812 -25.625 1 98.56 51 GLN B CA 1
ATOM 3550 C C . GLN B 1 51 ? -4.602 -19.344 -24.172 1 98.56 51 GLN B C 1
ATOM 3552 O O . GLN B 1 51 ? -5.027 -20.047 -23.266 1 98.56 51 GLN B O 1
ATOM 3557 N N . ILE B 1 52 ? -4.023 -18.203 -24.016 1 98.38 52 ILE B N 1
ATOM 3558 C CA . ILE B 1 52 ? -3.939 -17.625 -22.688 1 98.38 52 ILE B CA 1
ATOM 3559 C C . ILE B 1 52 ? -4.656 -16.281 -22.656 1 98.38 52 ILE B C 1
ATOM 3561 O O . ILE B 1 52 ? -4.695 -15.57 -23.672 1 98.38 52 ILE B O 1
ATOM 3565 N N . LEU B 1 53 ? -5.273 -15.977 -21.547 1 97.38 53 LEU B N 1
ATOM 3566 C CA . LEU B 1 53 ? -5.836 -14.648 -21.328 1 97.38 53 LEU B CA 1
ATOM 3567 C C . LEU B 1 53 ? -4.742 -13.641 -21 1 97.38 53 LEU B C 1
ATOM 3569 O O . LEU B 1 53 ? -3.982 -13.828 -20.047 1 97.38 53 LEU B O 1
ATOM 3573 N N . ASP B 1 54 ? -4.598 -12.602 -21.828 1 97.19 54 ASP B N 1
ATOM 3574 C CA . ASP B 1 54 ? -3.615 -11.562 -21.547 1 97.19 54 ASP B CA 1
ATOM 3575 C C . ASP B 1 54 ? -4.02 -10.727 -20.328 1 97.19 54 ASP B C 1
ATOM 3577 O O . ASP B 1 54 ? -4.754 -9.75 -20.453 1 97.19 54 ASP B O 1
ATOM 3581 N N . GLN B 1 55 ? -3.422 -11.031 -19.281 1 94.75 55 GLN B N 1
ATOM 3582 C CA . GLN B 1 55 ? -3.865 -10.445 -18.016 1 94.75 55 GLN B CA 1
ATOM 3583 C C . GLN B 1 55 ? -3.371 -9.016 -17.875 1 94.75 55 GLN B C 1
ATOM 3585 O O . GLN B 1 55 ? -3.834 -8.281 -17 1 94.75 55 GLN B O 1
ATOM 3590 N N . LEU B 1 56 ? -2.414 -8.578 -18.688 1 91.69 56 LEU B N 1
ATOM 3591 C CA . LEU B 1 56 ? -1.94 -7.199 -18.672 1 91.69 56 LEU B CA 1
ATOM 3592 C C . LEU B 1 56 ? -3.049 -6.238 -19.094 1 91.69 56 LEU B C 1
ATOM 3594 O O . LEU B 1 56 ? -3.018 -5.055 -18.734 1 91.69 56 LEU B O 1
ATOM 3598 N N . LEU B 1 57 ? -4.016 -6.77 -19.734 1 91.56 57 LEU B N 1
ATOM 3599 C CA . LEU B 1 57 ? -5.055 -5.922 -20.297 1 91.56 57 LEU B CA 1
ATOM 3600 C C . LEU B 1 57 ? -6.266 -5.848 -19.375 1 91.56 57 LEU B C 1
ATOM 3602 O O . LEU B 1 57 ? -7.137 -4.992 -19.547 1 91.56 57 LEU B O 1
ATOM 3606 N N . LEU B 1 58 ? -6.277 -6.734 -18.438 1 89.81 58 LEU B N 1
ATOM 3607 C CA . LEU B 1 58 ? -7.379 -6.73 -17.484 1 89.81 58 LEU B CA 1
ATOM 3608 C C . LEU B 1 58 ? -7.246 -5.57 -16.5 1 89.81 58 LEU B C 1
ATOM 3610 O O . LEU B 1 58 ? -6.133 -5.172 -16.156 1 89.81 58 LEU B O 1
ATOM 3614 N N . PRO B 1 59 ? -8.367 -4.91 -16.078 1 89.19 59 PRO B N 1
ATOM 3615 C CA . PRO B 1 59 ? -9.742 -5.363 -16.297 1 89.19 59 PRO B CA 1
ATOM 3616 C C . PRO B 1 59 ? -10.391 -4.723 -17.516 1 89.19 59 PRO B C 1
ATOM 3618 O O . PRO B 1 59 ? -11.562 -4.996 -17.812 1 89.19 59 PRO B O 1
ATOM 3621 N N . GLN B 1 60 ? -9.758 -3.969 -18.25 1 85.56 60 GLN B N 1
ATOM 3622 C CA . GLN B 1 60 ? -10.359 -3.168 -19.312 1 85.56 60 GLN B CA 1
ATOM 3623 C C . GLN B 1 60 ? -10.773 -4.043 -20.5 1 85.56 60 GLN B C 1
ATOM 3625 O O . GLN B 1 60 ? -11.812 -3.803 -21.125 1 85.56 60 GLN B O 1
ATOM 3630 N N . GLN B 1 61 ? -9.898 -4.992 -20.766 1 89.5 61 GLN B N 1
ATOM 3631 C CA . GLN B 1 61 ? -10.148 -5.848 -21.922 1 89.5 61 GLN B CA 1
ATOM 3632 C C . GLN B 1 61 ? -9.812 -7.305 -21.609 1 89.5 61 GLN B C 1
ATOM 3634 O O . GLN B 1 61 ? -8.812 -7.586 -20.953 1 89.5 61 GLN B O 1
ATOM 3639 N N . SER B 1 62 ? -10.656 -8.18 -22.125 1 91.94 62 SER B N 1
ATOM 3640 C CA . SER B 1 62 ? -10.383 -9.609 -22.078 1 91.94 62 SER B CA 1
ATOM 3641 C C . SER B 1 62 ? -10.008 -10.141 -23.469 1 91.94 62 SER B C 1
ATOM 3643 O O . SER B 1 62 ? -10.867 -10.289 -24.328 1 91.94 62 SER B O 1
ATOM 3645 N N . ARG B 1 63 ? -8.727 -10.375 -23.609 1 96.56 63 ARG B N 1
ATOM 3646 C CA . ARG B 1 63 ? -8.234 -10.836 -24.906 1 96.56 63 ARG B CA 1
ATOM 3647 C C . ARG B 1 63 ? -7.402 -12.102 -24.75 1 96.56 63 ARG B C 1
ATOM 3649 O O . ARG B 1 63 ? -6.469 -12.148 -23.953 1 96.56 63 ARG B O 1
ATOM 3656 N N . TYR B 1 64 ? -7.773 -13.078 -25.531 1 97.62 64 TYR B N 1
ATOM 3657 C CA . TYR B 1 64 ? -7.008 -14.32 -25.562 1 97.62 64 TYR B CA 1
ATOM 3658 C C . TYR B 1 64 ? -5.957 -14.289 -26.672 1 97.62 64 TYR B C 1
ATOM 3660 O O . TYR B 1 64 ? -6.207 -13.766 -27.766 1 97.62 64 TYR B O 1
ATOM 3668 N N . GLU B 1 65 ? -4.828 -14.836 -26.344 1 98.12 65 GLU B N 1
ATOM 3669 C CA . GLU B 1 65 ? -3.73 -14.945 -27.297 1 98.12 65 GLU B CA 1
ATOM 3670 C C . GLU B 1 65 ? -3.297 -16.406 -27.469 1 98.12 65 GLU B C 1
ATOM 3672 O O . GLU B 1 65 ? -3.25 -17.156 -26.5 1 98.12 65 GLU B O 1
ATOM 3677 N N . ALA B 1 66 ? -3.014 -16.688 -28.719 1 98.31 66 ALA B N 1
ATOM 3678 C CA . ALA B 1 66 ? -2.523 -18.031 -29 1 98.31 66 ALA B CA 1
ATOM 3679 C C . ALA B 1 66 ? -1.052 -18.172 -28.625 1 98.31 66 ALA B C 1
ATOM 3681 O O . ALA B 1 66 ? -0.256 -17.25 -28.859 1 98.31 66 ALA B O 1
ATOM 3682 N N . VAL B 1 67 ? -0.747 -19.266 -28 1 98.38 67 VAL B N 1
ATOM 3683 C CA . VAL B 1 67 ? 0.628 -19.641 -27.688 1 98.38 67 VAL B CA 1
ATOM 3684 C C . VAL B 1 67 ? 1.001 -20.922 -28.422 1 98.38 67 VAL B C 1
ATOM 3686 O O . VAL B 1 67 ? 0.683 -22.031 -27.969 1 98.38 67 VAL B O 1
ATOM 3689 N N . GLY B 1 68 ? 1.838 -20.734 -29.453 1 97.5 68 GLY B N 1
ATOM 3690 C CA . GLY B 1 68 ? 2.09 -21.875 -30.328 1 97.5 68 GLY B CA 1
ATOM 3691 C C . GLY B 1 68 ? 3.449 -22.516 -30.094 1 97.5 68 GLY B C 1
ATOM 3692 O O . GLY B 1 68 ? 3.793 -23.5 -30.75 1 97.5 68 GLY B O 1
ATOM 3693 N N . SER B 1 69 ? 4.191 -21.891 -29.141 1 98.06 69 SER B N 1
ATOM 3694 C CA . SER B 1 69 ? 5.543 -22.391 -28.938 1 98.06 69 SER B CA 1
ATOM 3695 C C . SER B 1 69 ? 6.027 -22.141 -27.516 1 98.06 69 SER B C 1
ATOM 3697 O O . SER B 1 69 ? 5.465 -21.297 -26.812 1 98.06 69 SER B O 1
ATOM 3699 N N . VAL B 1 70 ? 7.086 -22.859 -27.188 1 98.56 70 VAL B N 1
ATOM 3700 C CA . VAL B 1 70 ? 7.754 -22.703 -25.906 1 98.56 70 VAL B CA 1
ATOM 3701 C C . VAL B 1 70 ? 8.32 -21.297 -25.781 1 98.56 70 VAL B C 1
ATOM 3703 O O . VAL B 1 70 ? 8.234 -20.672 -24.719 1 98.56 70 VAL B O 1
ATOM 3706 N N . ARG B 1 71 ? 8.836 -20.766 -26.844 1 98.44 71 ARG B N 1
ATOM 3707 C CA . ARG B 1 71 ? 9.383 -19.406 -26.844 1 98.44 71 ARG B CA 1
ATOM 3708 C C . ARG B 1 71 ? 8.305 -18.375 -26.547 1 98.44 71 ARG B C 1
ATOM 3710 O O . ARG B 1 71 ? 8.508 -17.469 -25.75 1 98.44 71 ARG B O 1
ATOM 3717 N N . GLN B 1 72 ? 7.18 -18.594 -27.156 1 98.44 72 GLN B N 1
ATOM 3718 C CA . GLN B 1 72 ? 6.066 -17.672 -26.922 1 98.44 72 GLN B CA 1
ATOM 3719 C C . GLN B 1 72 ? 5.574 -17.766 -25.469 1 98.44 72 GLN B C 1
ATOM 3721 O O . GLN B 1 72 ? 5.219 -16.75 -24.875 1 98.44 72 GLN B O 1
ATOM 3726 N N . ALA B 1 73 ? 5.523 -18.969 -24.969 1 98.62 73 ALA B N 1
ATOM 3727 C CA . ALA B 1 73 ? 5.148 -19.141 -23.562 1 98.62 73 ALA B CA 1
ATOM 3728 C C . ALA B 1 73 ? 6.141 -18.453 -22.641 1 98.62 73 ALA B C 1
ATOM 3730 O O . ALA B 1 73 ? 5.742 -17.766 -21.688 1 98.62 73 ALA B O 1
ATOM 3731 N N . TRP B 1 74 ? 7.418 -18.594 -22.906 1 98.31 74 TRP B N 1
ATOM 3732 C CA . TRP B 1 74 ? 8.469 -17.953 -22.125 1 98.31 74 TRP B CA 1
ATOM 3733 C C . TRP B 1 74 ? 8.281 -16.438 -22.094 1 98.31 74 TRP B C 1
ATOM 3735 O O . TRP B 1 74 ? 8.344 -15.82 -21.031 1 98.31 74 TRP B O 1
ATOM 3745 N N . GLU B 1 75 ? 7.973 -15.906 -23.219 1 98.19 75 GLU B N 1
ATOM 3746 C CA . GLU B 1 75 ? 7.777 -14.461 -23.328 1 98.19 75 GLU B CA 1
ATOM 3747 C C . GLU B 1 75 ? 6.547 -14.008 -22.562 1 98.19 75 GLU B C 1
ATOM 3749 O O . GLU B 1 75 ? 6.578 -12.977 -21.891 1 98.19 75 GLU B O 1
ATOM 3754 N N . ALA B 1 76 ? 5.473 -14.773 -22.672 1 97.81 76 ALA B N 1
ATOM 3755 C CA . ALA B 1 76 ? 4.234 -14.438 -21.984 1 97.81 76 ALA B CA 1
ATOM 3756 C C . ALA B 1 76 ? 4.422 -14.477 -20.469 1 97.81 76 ALA B C 1
ATOM 3758 O O . ALA B 1 76 ? 3.9 -13.625 -19.75 1 97.81 76 ALA B O 1
ATOM 3759 N N . ILE B 1 77 ? 5.164 -15.438 -20.016 1 96.56 77 ILE B N 1
ATOM 3760 C CA . ILE B 1 77 ? 5.434 -15.609 -18.594 1 96.56 77 ILE B CA 1
ATOM 3761 C C . ILE B 1 77 ? 6.348 -14.484 -18.109 1 96.56 77 ILE B C 1
ATOM 3763 O O . ILE B 1 77 ? 6.066 -13.844 -17.094 1 96.56 77 ILE B O 1
ATOM 3767 N N . ARG B 1 78 ? 7.355 -14.172 -18.859 1 94.25 78 ARG B N 1
ATOM 3768 C CA . ARG B 1 78 ? 8.312 -13.133 -18.5 1 94.25 78 ARG B CA 1
ATOM 3769 C C . ARG B 1 78 ? 7.641 -11.758 -18.453 1 94.25 78 ARG B C 1
ATOM 3771 O O . ARG B 1 78 ? 7.93 -10.953 -17.578 1 94.25 78 ARG B O 1
ATOM 3778 N N . ALA B 1 79 ? 6.734 -11.586 -19.375 1 92.75 79 ALA B N 1
ATOM 3779 C CA . ALA B 1 79 ? 6.035 -10.305 -19.469 1 92.75 79 ALA B CA 1
ATOM 3780 C C . ALA B 1 79 ? 4.879 -10.234 -18.469 1 92.75 79 ALA B C 1
ATOM 3782 O O . ALA B 1 79 ? 4.219 -9.203 -18.359 1 92.75 79 ALA B O 1
ATOM 3783 N N . MET B 1 80 ? 4.543 -11.281 -17.875 1 92.06 80 MET B N 1
ATOM 3784 C CA . MET B 1 80 ? 3.506 -11.422 -16.859 1 92.06 80 MET B CA 1
ATOM 3785 C C . MET B 1 80 ? 2.115 -11.312 -17.469 1 92.06 80 MET B C 1
ATOM 3787 O O . MET B 1 80 ? 1.17 -10.883 -16.812 1 92.06 80 MET B O 1
ATOM 3791 N N . LYS B 1 81 ? 2.078 -11.672 -18.797 1 95.31 81 LYS B N 1
ATOM 3792 C CA . LYS B 1 81 ? 0.75 -11.922 -19.359 1 95.31 81 LYS B CA 1
ATOM 3793 C C . LYS B 1 81 ? 0.072 -13.094 -18.641 1 95.31 81 LYS B C 1
ATOM 3795 O O . LYS B 1 81 ? -1.154 -13.125 -18.531 1 95.31 81 LYS B O 1
ATOM 3800 N N . VAL B 1 82 ? 0.884 -13.961 -18.297 1 94.75 82 VAL B N 1
ATOM 3801 C CA . VAL B 1 82 ? 0.536 -15.094 -17.438 1 94.75 82 VAL B CA 1
ATOM 3802 C C . VAL B 1 82 ? 1.305 -15.008 -16.125 1 94.75 82 VAL B C 1
ATOM 3804 O O . VAL B 1 82 ? 2.529 -14.867 -16.125 1 94.75 82 VAL B O 1
ATOM 3807 N N . ARG B 1 83 ? 0.56 -15.031 -15.172 1 92.12 83 ARG B N 1
ATOM 3808 C CA . ARG B 1 83 ? 1.188 -14.992 -13.859 1 92.12 83 ARG B CA 1
ATOM 3809 C C . ARG B 1 83 ? 0.512 -15.961 -12.898 1 92.12 83 ARG B C 1
ATOM 3811 O O . ARG B 1 83 ? -0.503 -16.578 -13.242 1 92.12 83 ARG B O 1
ATOM 3818 N N . GLY B 1 84 ? 1.143 -16.141 -11.625 1 92.56 84 GLY B N 1
ATOM 3819 C CA . GLY B 1 84 ? 0.77 -17.188 -10.703 1 92.56 84 GLY B CA 1
ATOM 3820 C C . GLY B 1 84 ? 1.604 -18.453 -10.859 1 92.56 84 GLY B C 1
ATOM 3821 O O . GLY B 1 84 ? 1.688 -19.016 -11.961 1 92.56 84 GLY B O 1
ATOM 3822 N N . ALA B 1 85 ? 2.117 -18.906 -9.828 1 90.44 85 ALA B N 1
ATOM 3823 C CA . ALA B 1 85 ? 3.098 -20 -9.875 1 90.44 85 ALA B CA 1
ATOM 3824 C C . ALA B 1 85 ? 2.514 -21.234 -10.547 1 90.44 85 ALA B C 1
ATOM 3826 O O . ALA B 1 85 ? 3.127 -21.797 -11.453 1 90.44 85 ALA B O 1
ATOM 3827 N N . PRO B 1 86 ? 1.292 -21.641 -10.242 1 93.38 86 PRO B N 1
ATOM 3828 C CA . PRO B 1 86 ? 0.723 -22.812 -10.922 1 93.38 86 PRO B CA 1
ATOM 3829 C C . PRO B 1 86 ? 0.441 -22.562 -12.398 1 93.38 86 PRO B C 1
ATOM 3831 O O . PRO B 1 86 ? 0.729 -23.422 -13.242 1 93.38 86 PRO B O 1
ATOM 3834 N N . ALA B 1 87 ? -0.098 -21.406 -12.719 1 96.62 87 ALA B N 1
ATOM 3835 C CA . ALA B 1 87 ? -0.44 -21.094 -14.102 1 96.62 87 ALA B CA 1
ATOM 3836 C C . ALA B 1 87 ? 0.811 -21.031 -14.977 1 96.62 87 ALA B C 1
ATOM 3838 O O . ALA B 1 87 ? 0.783 -21.422 -16.141 1 96.62 87 ALA B O 1
ATOM 3839 N N . ILE B 1 88 ? 1.839 -20.516 -14.445 1 96.19 88 ILE B N 1
ATOM 3840 C CA . ILE B 1 88 ? 3.109 -20.438 -15.156 1 96.19 88 ILE B CA 1
ATOM 3841 C C . ILE B 1 88 ? 3.555 -21.844 -15.57 1 96.19 88 ILE B C 1
ATOM 3843 O O . ILE B 1 88 ? 3.906 -22.078 -16.734 1 96.19 88 ILE B O 1
ATOM 3847 N N . ALA B 1 89 ? 3.504 -22.781 -14.641 1 96.94 89 ALA B N 1
ATOM 3848 C CA . ALA B 1 89 ? 3.906 -24.156 -14.922 1 96.94 89 ALA B CA 1
ATOM 3849 C C . ALA B 1 89 ? 2.986 -24.797 -15.961 1 96.94 89 ALA B C 1
ATOM 3851 O O . ALA B 1 89 ? 3.449 -25.5 -16.859 1 96.94 89 ALA B O 1
ATOM 3852 N N . LEU B 1 90 ? 1.753 -24.547 -15.852 1 97.88 90 LEU B N 1
ATOM 3853 C CA . LEU B 1 90 ? 0.769 -25.125 -16.766 1 97.88 90 LEU B CA 1
ATOM 3854 C C . LEU B 1 90 ? 0.994 -24.609 -18.188 1 97.88 90 LEU B C 1
ATOM 3856 O O . LEU B 1 90 ? 1.088 -25.406 -19.125 1 97.88 90 LEU B O 1
ATOM 3860 N N . VAL B 1 91 ? 1.106 -23.312 -18.297 1 98.44 91 VAL B N 1
ATOM 3861 C CA . VAL B 1 91 ? 1.284 -22.703 -19.625 1 98.44 91 VAL B CA 1
ATOM 3862 C C . VAL B 1 91 ? 2.604 -23.172 -20.219 1 98.44 91 VAL B C 1
ATOM 3864 O O . VAL B 1 91 ? 2.674 -23.469 -21.422 1 98.44 91 VAL B O 1
ATOM 3867 N N . GLY B 1 92 ? 3.629 -23.234 -19.391 1 98.44 92 GLY B N 1
ATOM 3868 C CA . GLY B 1 92 ? 4.906 -23.734 -19.875 1 98.44 92 GLY B CA 1
ATOM 3869 C C . GLY B 1 92 ? 4.82 -25.141 -20.422 1 98.44 92 GLY B C 1
ATOM 3870 O O . GLY B 1 92 ? 5.176 -25.391 -21.578 1 98.44 92 GLY B O 1
ATOM 3871 N N . CYS B 1 93 ? 4.281 -26.062 -19.688 1 98.44 93 CYS B N 1
ATOM 3872 C CA . CYS B 1 93 ? 4.219 -27.469 -20.062 1 98.44 93 CYS B CA 1
ATOM 3873 C C . CYS B 1 93 ? 3.266 -27.672 -21.234 1 98.44 93 CYS B C 1
ATOM 3875 O O . CYS B 1 93 ? 3.545 -28.469 -22.141 1 98.44 93 CYS B O 1
ATOM 3877 N N . LEU B 1 94 ? 2.182 -26.953 -21.219 1 98.69 94 LEU B N 1
ATOM 3878 C CA . LEU B 1 94 ? 1.207 -27.094 -22.297 1 98.69 94 LEU B CA 1
ATOM 3879 C C . LEU B 1 94 ? 1.753 -26.547 -23.609 1 98.69 94 LEU B C 1
ATOM 3881 O O . LEU B 1 94 ? 1.439 -27.047 -24.672 1 98.69 94 LEU B O 1
ATOM 3885 N N . SER B 1 95 ? 2.553 -25.484 -23.516 1 98.81 95 SER B N 1
ATOM 3886 C CA . SER B 1 95 ? 3.174 -24.953 -24.719 1 98.81 95 SER B CA 1
ATOM 3887 C C . SER B 1 95 ? 4.113 -25.984 -25.344 1 98.81 95 SER B C 1
ATOM 3889 O O . SER B 1 95 ? 4.195 -26.094 -26.578 1 98.81 95 SER B O 1
ATOM 3891 N N . LEU B 1 96 ? 4.832 -26.703 -24.516 1 98.75 96 LEU B N 1
ATOM 3892 C CA . LEU B 1 96 ? 5.66 -27.812 -25 1 98.75 96 LEU B CA 1
ATOM 3893 C C . LEU B 1 96 ? 4.809 -28.875 -25.672 1 98.75 96 LEU B C 1
ATOM 3895 O O . LEU B 1 96 ? 5.176 -29.391 -26.734 1 98.75 96 LEU B O 1
ATOM 3899 N N . ALA B 1 97 ? 3.68 -29.219 -25.062 1 98.75 97 ALA B N 1
ATOM 3900 C CA . ALA B 1 97 ? 2.758 -30.188 -25.641 1 98.75 97 ALA B CA 1
ATOM 3901 C C . ALA B 1 97 ? 2.301 -29.75 -27.031 1 98.75 97 ALA B C 1
ATOM 3903 O O . ALA B 1 97 ? 2.207 -30.578 -27.953 1 98.75 97 ALA B O 1
ATOM 3904 N N . VAL B 1 98 ? 2.018 -28.484 -27.188 1 98.69 98 VAL B N 1
ATOM 3905 C CA . VAL B 1 98 ? 1.568 -27.938 -28.469 1 98.69 98 VAL B CA 1
ATOM 3906 C C . VAL B 1 98 ? 2.664 -28.125 -29.516 1 98.69 98 VAL B C 1
ATOM 3908 O O . VAL B 1 98 ? 2.395 -28.547 -30.641 1 98.69 98 VAL B O 1
ATOM 3911 N N . GLU B 1 99 ? 3.908 -27.844 -29.188 1 98.25 99 GLU B N 1
ATOM 3912 C CA . GLU B 1 99 ? 5.027 -27.984 -30.109 1 98.25 99 GLU B CA 1
ATOM 3913 C C . GLU B 1 99 ? 5.254 -29.453 -30.469 1 98.25 99 GLU B C 1
ATOM 3915 O O . GLU B 1 99 ? 5.527 -29.781 -31.625 1 98.25 99 GLU B O 1
ATOM 3920 N N . LEU B 1 100 ? 5.164 -30.25 -29.5 1 98.38 100 LEU B N 1
ATOM 3921 C CA . LEU B 1 100 ? 5.352 -31.672 -29.734 1 98.38 100 LEU B CA 1
ATOM 3922 C C . LEU B 1 100 ? 4.262 -32.219 -30.656 1 98.38 100 LEU B C 1
ATOM 3924 O O . LEU B 1 100 ? 4.539 -33.031 -31.531 1 98.38 100 LEU B O 1
ATOM 3928 N N . GLN B 1 101 ? 3.045 -31.797 -30.375 1 98.06 101 GLN B N 1
ATOM 3929 C CA . GLN B 1 101 ? 1.926 -32.219 -31.203 1 98.06 101 GLN B CA 1
ATOM 3930 C C . GLN B 1 101 ? 2.129 -31.781 -32.656 1 98.06 101 GLN B C 1
ATOM 3932 O O . GLN B 1 101 ? 1.718 -32.5 -33.594 1 98.06 101 GLN B O 1
ATOM 3937 N N . ALA B 1 102 ? 2.783 -30.672 -32.844 1 97.06 102 ALA B N 1
ATOM 3938 C CA . ALA B 1 102 ? 3.053 -30.141 -34.188 1 97.06 102 ALA B CA 1
ATOM 3939 C C . ALA B 1 102 ? 4.258 -30.828 -34.812 1 97.06 102 ALA B C 1
ATOM 3941 O O . ALA B 1 102 ? 4.594 -30.562 -35.969 1 97.06 102 ALA B O 1
ATOM 3942 N N . GLY B 1 103 ? 4.973 -31.609 -34.062 1 96.31 103 GLY B N 1
ATOM 3943 C CA . GLY B 1 103 ? 6.016 -32.438 -34.656 1 96.31 103 GLY B CA 1
ATOM 3944 C C . GLY B 1 103 ? 7.41 -32.031 -34.219 1 96.31 103 GLY B C 1
ATOM 3945 O O . GLY B 1 103 ? 8.398 -32.562 -34.719 1 96.31 103 GLY B O 1
ATOM 3946 N N . ALA B 1 104 ? 7.43 -31.141 -33.312 1 96.56 104 ALA B N 1
ATOM 3947 C CA . ALA B 1 104 ? 8.742 -30.703 -32.875 1 96.56 104 ALA B CA 1
ATOM 3948 C C . ALA B 1 104 ? 9.453 -31.828 -32.094 1 96.56 104 ALA B C 1
ATOM 3950 O O . ALA B 1 104 ? 8.805 -32.688 -31.5 1 96.56 104 ALA B O 1
ATOM 3951 N N . GLY B 1 105 ? 10.75 -31.75 -32.156 1 92.38 105 GLY B N 1
ATOM 3952 C CA . GLY B 1 105 ? 11.555 -32.75 -31.469 1 92.38 105 GLY B CA 1
ATOM 3953 C C . GLY B 1 105 ? 11.805 -33.969 -32.344 1 92.38 105 GLY B C 1
ATOM 3954 O O . GLY B 1 105 ? 10.898 -34.469 -33.031 1 92.38 105 GLY B O 1
ATOM 3955 N N . GLY B 1 106 ? 13 -34.438 -32.406 1 88.38 106 GLY B N 1
ATOM 3956 C CA . GLY B 1 106 ? 13.336 -35.594 -33.219 1 88.38 106 GLY B CA 1
ATOM 3957 C C . GLY B 1 106 ? 14.203 -35.219 -34.438 1 88.38 106 GLY B C 1
ATOM 3958 O O . GLY B 1 106 ? 14.695 -34.094 -34.531 1 88.38 106 GLY B O 1
ATOM 3959 N N . PRO B 1 107 ? 14.344 -36.094 -35.406 1 93.25 107 PRO B N 1
ATOM 3960 C CA . PRO B 1 107 ? 13.906 -37.5 -35.344 1 93.25 107 PRO B CA 1
ATOM 3961 C C . PRO B 1 107 ? 14.719 -38.312 -34.375 1 93.25 107 PRO B C 1
ATOM 3963 O O . PRO B 1 107 ? 15.898 -38.062 -34.156 1 93.25 107 PRO B O 1
ATOM 3966 N N . GLY B 1 108 ? 14.109 -39.312 -33.781 1 95.56 108 GLY B N 1
ATOM 3967 C CA . GLY B 1 108 ? 14.758 -40.219 -32.844 1 95.56 108 GLY B CA 1
ATOM 3968 C C . GLY B 1 108 ? 14.461 -39.938 -31.391 1 95.56 108 GLY B C 1
ATOM 3969 O O . GLY B 1 108 ? 14.141 -38.812 -31.031 1 95.56 108 GLY B O 1
ATOM 3970 N N . LEU B 1 109 ? 14.664 -40.969 -30.625 1 96.44 109 LEU B N 1
ATOM 3971 C CA . LEU B 1 109 ? 14.32 -40.906 -29.219 1 96.44 109 LEU B CA 1
ATOM 3972 C C . LEU B 1 109 ? 15.258 -39.938 -28.469 1 96.44 109 LEU B C 1
ATOM 3974 O O . LEU B 1 109 ? 14.812 -39.125 -27.656 1 96.44 109 LEU B O 1
ATOM 3978 N N . ALA B 1 110 ? 16.531 -40.031 -28.75 1 96.56 110 ALA B N 1
ATOM 3979 C CA . ALA B 1 110 ? 17.516 -39.188 -28.062 1 96.56 110 ALA B CA 1
ATOM 3980 C C . ALA B 1 110 ? 17.281 -37.719 -28.359 1 96.56 110 ALA B C 1
ATOM 3982 O O . ALA B 1 110 ? 17.391 -36.875 -27.469 1 96.56 110 ALA B O 1
ATOM 3983 N N . ALA B 1 111 ? 17 -37.406 -29.594 1 97.38 111 ALA B N 1
ATOM 3984 C CA . ALA B 1 111 ? 16.766 -36.031 -30 1 97.38 111 ALA B CA 1
ATOM 3985 C C . ALA B 1 111 ? 15.484 -35.5 -29.375 1 97.38 111 ALA B C 1
ATOM 3987 O O . ALA B 1 111 ? 15.414 -34.312 -29.016 1 97.38 111 ALA B O 1
ATOM 3988 N N . LEU B 1 112 ? 14.5 -36.375 -29.344 1 98.12 112 LEU B N 1
ATOM 3989 C CA . LEU B 1 112 ? 13.234 -35.969 -28.734 1 98.12 112 LEU B CA 1
ATOM 3990 C C . LEU B 1 112 ? 13.43 -35.625 -27.25 1 98.12 112 LEU B C 1
ATOM 3992 O O . LEU B 1 112 ? 12.961 -34.594 -26.781 1 98.12 112 LEU B O 1
ATOM 3996 N N . VAL B 1 113 ? 14.117 -36.469 -26.562 1 98.44 113 VAL B N 1
ATOM 3997 C CA . VAL B 1 113 ? 14.352 -36.281 -25.141 1 98.44 113 VAL B CA 1
ATOM 3998 C C . VAL B 1 113 ? 15.18 -35.031 -24.906 1 98.44 113 VAL B C 1
ATOM 4000 O O . VAL B 1 113 ? 14.898 -34.25 -24 1 98.44 113 VAL B O 1
ATOM 4003 N N . ALA B 1 114 ? 16.172 -34.781 -25.719 1 98.19 114 ALA B N 1
ATOM 4004 C CA . ALA B 1 114 ? 17 -33.594 -25.609 1 98.19 114 ALA B CA 1
ATOM 4005 C C . ALA B 1 114 ? 16.156 -32.312 -25.828 1 98.19 114 ALA B C 1
ATOM 4007 O O . ALA B 1 114 ? 16.344 -31.328 -25.141 1 98.19 114 ALA B O 1
ATOM 4008 N N . PHE B 1 115 ? 15.297 -32.406 -26.781 1 98.25 115 PHE B N 1
ATOM 4009 C CA . PHE B 1 115 ? 14.43 -31.281 -27.094 1 98.25 115 PHE B CA 1
ATOM 4010 C C . PHE B 1 115 ? 13.555 -30.938 -25.891 1 98.25 115 PHE B C 1
ATOM 4012 O O . PHE B 1 115 ? 13.43 -29.766 -25.516 1 98.25 115 PHE B O 1
ATOM 4019 N N . VAL B 1 116 ? 12.93 -31.984 -25.328 1 98.69 116 VAL B N 1
ATOM 4020 C CA . VAL B 1 116 ? 12.047 -31.812 -24.188 1 98.69 116 VAL B CA 1
ATOM 4021 C C . VAL B 1 116 ? 12.836 -31.203 -23.016 1 98.69 116 VAL B C 1
ATOM 4023 O O . VAL B 1 116 ? 12.398 -30.219 -22.422 1 98.69 116 VAL B O 1
ATOM 4026 N N . GLN B 1 117 ? 13.984 -31.672 -22.766 1 98.5 117 GLN B N 1
ATOM 4027 C CA . GLN B 1 117 ? 14.812 -31.219 -21.656 1 98.5 117 GLN B CA 1
ATOM 4028 C C . GLN B 1 117 ? 15.258 -29.766 -21.875 1 98.5 117 GLN B C 1
ATOM 4030 O O . GLN B 1 117 ? 15.203 -28.953 -20.938 1 98.5 117 GLN B O 1
ATOM 4035 N N . ASP B 1 118 ? 15.633 -29.406 -23.047 1 98.44 118 ASP B N 1
ATOM 4036 C CA . ASP B 1 118 ? 16.078 -28.062 -23.375 1 98.44 118 ASP B CA 1
ATOM 4037 C C . ASP B 1 118 ? 14.938 -27.062 -23.25 1 98.44 118 ASP B C 1
ATOM 4039 O O . ASP B 1 118 ? 15.109 -25.969 -22.703 1 98.44 118 ASP B O 1
ATOM 4043 N N . ALA B 1 119 ? 13.805 -27.484 -23.766 1 98.62 119 ALA B N 1
ATOM 4044 C CA . ALA B 1 119 ? 12.625 -26.625 -23.703 1 98.62 119 ALA B CA 1
ATOM 4045 C C . ALA B 1 119 ? 12.234 -26.344 -22.25 1 98.62 119 ALA B C 1
ATOM 4047 O O . ALA B 1 119 ? 11.938 -25.203 -21.906 1 98.62 119 ALA B O 1
ATOM 4048 N N . LEU B 1 120 ? 12.281 -27.359 -21.484 1 98.38 120 LEU B N 1
ATOM 4049 C CA . LEU B 1 120 ? 11.906 -27.234 -20.078 1 98.38 120 LEU B CA 1
ATOM 4050 C C . LEU B 1 120 ? 12.914 -26.375 -19.328 1 98.38 120 LEU B C 1
ATOM 4052 O O . LEU B 1 120 ? 12.523 -25.516 -18.516 1 98.38 120 LEU B O 1
ATOM 4056 N N . SER B 1 121 ? 14.164 -26.484 -19.594 1 97.5 121 SER B N 1
ATOM 4057 C CA . SER B 1 121 ? 15.203 -25.656 -18.984 1 97.5 121 SER B CA 1
ATOM 4058 C C . SER B 1 121 ? 15.039 -24.188 -19.344 1 97.5 121 SER B C 1
ATOM 4060 O O . SER B 1 121 ? 15.242 -23.312 -18.5 1 97.5 121 SER B O 1
ATOM 4062 N N . PHE B 1 122 ? 14.703 -23.969 -20.562 1 97.75 122 PHE B N 1
ATOM 4063 C CA . PHE B 1 122 ? 14.484 -22.609 -21.062 1 97.75 122 PHE B CA 1
ATOM 4064 C C . PHE B 1 122 ? 13.297 -21.969 -20.344 1 97.75 122 PHE B C 1
ATOM 4066 O O . PHE B 1 122 ? 13.391 -20.828 -19.906 1 97.75 122 PHE B O 1
ATOM 4073 N N . LEU B 1 123 ? 12.227 -22.734 -20.141 1 98.06 123 LEU B N 1
ATOM 4074 C CA . LEU B 1 123 ? 11 -22.234 -19.516 1 98.06 123 LEU B CA 1
ATOM 4075 C C . LEU B 1 123 ? 11.25 -21.859 -18.062 1 98.06 123 LEU B C 1
ATOM 4077 O O . LEU B 1 123 ? 10.68 -20.891 -17.562 1 98.06 123 LEU B O 1
ATOM 4081 N N . VAL B 1 124 ? 12.102 -22.531 -17.359 1 96.19 124 VAL B N 1
ATOM 4082 C CA . VAL B 1 124 ? 12.398 -22.297 -15.953 1 96.19 124 VAL B CA 1
ATOM 4083 C C . VAL B 1 124 ? 13.039 -20.922 -15.781 1 96.19 124 VAL B C 1
ATOM 4085 O O . VAL B 1 124 ? 12.883 -20.281 -14.742 1 96.19 124 VAL B O 1
ATOM 4088 N N . THR B 1 125 ? 13.656 -20.375 -16.797 1 94.94 125 THR B N 1
ATOM 4089 C CA . THR B 1 125 ? 14.391 -19.125 -16.703 1 94.94 125 THR B CA 1
ATOM 4090 C C . THR B 1 125 ? 13.453 -17.922 -16.812 1 94.94 125 THR B C 1
ATOM 4092 O O . THR B 1 125 ? 13.844 -16.797 -16.531 1 94.94 125 THR B O 1
ATOM 4095 N N . ALA B 1 126 ? 12.25 -18.203 -17.188 1 93.69 126 ALA B N 1
ATOM 4096 C CA . ALA B 1 126 ? 11.328 -17.094 -17.406 1 93.69 126 ALA B CA 1
ATOM 4097 C C . ALA B 1 126 ? 11.062 -16.328 -16.109 1 93.69 126 ALA B C 1
ATOM 4099 O O . ALA B 1 126 ? 11.039 -15.102 -16.094 1 93.69 126 ALA B O 1
ATOM 4100 N N . ARG B 1 127 ? 10.828 -17 -14.969 1 87.62 127 ARG B N 1
ATOM 4101 C CA . ARG B 1 127 ? 10.641 -16.469 -13.625 1 87.62 127 ARG B CA 1
ATOM 4102 C C . ARG B 1 127 ? 11.109 -17.453 -12.57 1 87.62 127 ARG B C 1
ATOM 4104 O O . ARG B 1 127 ? 10.305 -18.172 -11.984 1 87.62 127 ARG B O 1
ATOM 4111 N N . PRO B 1 128 ? 12.32 -17.391 -12.164 1 81.75 128 PRO B N 1
ATOM 4112 C CA . PRO B 1 128 ? 12.969 -18.422 -11.344 1 81.75 128 PRO B CA 1
ATOM 4113 C C . PRO B 1 128 ? 12.367 -18.516 -9.945 1 81.75 128 PRO B C 1
ATOM 4115 O O . PRO B 1 128 ? 12.555 -19.531 -9.266 1 81.75 128 PRO B O 1
ATOM 4118 N N . THR B 1 129 ? 11.633 -17.562 -9.539 1 79.12 129 THR B N 1
ATOM 4119 C CA . THR B 1 129 ? 11.055 -17.609 -8.195 1 79.12 129 THR B CA 1
ATOM 4120 C C . THR B 1 129 ? 9.867 -18.547 -8.148 1 79.12 129 THR B C 1
ATOM 4122 O O . THR B 1 129 ? 9.531 -19.094 -7.094 1 79.12 129 THR B O 1
ATOM 4125 N N . ALA B 1 130 ? 9.273 -18.672 -9.289 1 78.81 130 ALA B N 1
ATOM 4126 C CA . ALA B 1 130 ? 8.141 -19.594 -9.383 1 78.81 130 ALA B CA 1
ATOM 4127 C C . ALA B 1 130 ? 8.625 -21.047 -9.398 1 78.81 130 ALA B C 1
ATOM 4129 O O . ALA B 1 130 ? 9.031 -21.562 -10.445 1 78.81 130 ALA B O 1
ATOM 4130 N N . VAL B 1 131 ? 8.438 -21.719 -8.297 1 85.81 131 VAL B N 1
ATOM 4131 C CA . VAL B 1 131 ? 9.039 -23.031 -8.109 1 85.81 131 VAL B CA 1
ATOM 4132 C C . VAL B 1 131 ? 8.25 -24.078 -8.914 1 85.81 131 VAL B C 1
ATOM 4134 O O . VAL B 1 131 ? 8.805 -25.094 -9.312 1 85.81 131 VAL B O 1
ATOM 4137 N N . ASN B 1 132 ? 6.988 -23.766 -9.18 1 91.44 132 ASN B N 1
ATOM 4138 C CA . ASN B 1 132 ? 6.125 -24.734 -9.852 1 91.44 132 ASN B CA 1
ATOM 4139 C C . ASN B 1 132 ? 6.68 -25.125 -11.211 1 91.44 132 ASN B C 1
ATOM 4141 O O . ASN B 1 132 ? 6.66 -26.297 -11.578 1 91.44 132 ASN B O 1
ATOM 4145 N N . MET B 1 133 ? 7.219 -24.188 -11.938 1 94.38 133 MET B N 1
ATOM 4146 C CA . MET B 1 133 ? 7.766 -24.469 -13.266 1 94.38 133 MET B CA 1
ATOM 4147 C C . MET B 1 133 ? 9.016 -25.344 -13.156 1 94.38 133 MET B C 1
ATOM 4149 O O . MET B 1 133 ? 9.188 -26.281 -13.93 1 94.38 133 MET B O 1
ATOM 4153 N N . ALA B 1 134 ? 9.82 -25 -12.203 1 92.81 134 ALA B N 1
ATOM 4154 C CA . ALA B 1 134 ? 11.039 -25.781 -12.016 1 92.81 134 ALA B CA 1
ATOM 4155 C C . ALA B 1 134 ? 10.719 -27.219 -11.641 1 92.81 134 ALA B C 1
ATOM 4157 O O . ALA B 1 134 ? 11.336 -28.156 -12.148 1 92.81 134 ALA B O 1
ATOM 4158 N N . ARG B 1 135 ? 9.82 -27.406 -10.734 1 91.75 135 ARG B N 1
ATOM 4159 C CA . ARG B 1 135 ? 9.414 -28.75 -10.328 1 91.75 135 ARG B CA 1
ATOM 4160 C C . ARG B 1 135 ? 8.805 -29.516 -11.492 1 91.75 135 ARG B C 1
ATOM 4162 O O . ARG B 1 135 ? 9.133 -30.688 -11.719 1 91.75 135 ARG B O 1
ATOM 4169 N N . ALA B 1 136 ? 7.879 -28.891 -12.195 1 95.69 136 ALA B N 1
ATOM 4170 C CA . ALA B 1 136 ? 7.262 -29.531 -13.352 1 95.69 136 ALA B CA 1
ATOM 4171 C C . ALA B 1 136 ? 8.312 -29.906 -14.398 1 95.69 136 ALA B C 1
ATOM 4173 O O . ALA B 1 136 ? 8.227 -30.969 -15.016 1 95.69 136 ALA B O 1
ATOM 4174 N N . ALA B 1 137 ? 9.266 -29 -14.586 1 97 137 ALA B N 1
ATOM 4175 C CA . ALA B 1 137 ? 10.344 -29.266 -15.539 1 97 137 ALA B CA 1
ATOM 4176 C C . ALA B 1 137 ? 11.133 -30.516 -15.156 1 97 137 ALA B C 1
ATOM 4178 O O . ALA B 1 137 ? 11.414 -31.359 -16 1 97 137 ALA B O 1
ATOM 4179 N N . ARG B 1 138 ? 11.477 -30.609 -13.93 1 95 138 ARG B N 1
ATOM 4180 C CA . ARG B 1 138 ? 12.219 -31.766 -13.453 1 95 138 ARG B CA 1
ATOM 4181 C C . ARG B 1 138 ? 11.406 -33.031 -13.625 1 95 138 ARG B C 1
ATOM 4183 O O . ARG B 1 138 ? 11.906 -34.031 -14.164 1 95 138 ARG B O 1
ATOM 4190 N N . ASP B 1 139 ? 10.195 -33.062 -13.164 1 95.69 139 ASP B N 1
ATOM 4191 C CA . ASP B 1 139 ? 9.336 -34.219 -13.219 1 95.69 139 ASP B CA 1
ATOM 4192 C C . ASP B 1 139 ? 9.102 -34.688 -14.656 1 95.69 139 ASP B C 1
ATOM 4194 O O . ASP B 1 139 ? 9.172 -35.875 -14.961 1 95.69 139 ASP B O 1
ATOM 4198 N N . LEU B 1 140 ? 8.812 -33.75 -15.516 1 97.69 140 LEU B N 1
ATOM 4199 C CA . LEU B 1 140 ? 8.492 -34.062 -16.906 1 97.69 140 LEU B CA 1
ATOM 4200 C C . LEU B 1 140 ? 9.734 -34.531 -17.656 1 97.69 140 LEU B C 1
ATOM 4202 O O . LEU B 1 140 ? 9.656 -35.406 -18.5 1 97.69 140 LEU B O 1
ATOM 4206 N N . ALA B 1 141 ? 10.875 -33.875 -17.422 1 98 141 ALA B N 1
ATOM 4207 C CA . ALA B 1 141 ? 12.133 -34.312 -18.016 1 98 141 ALA B CA 1
ATOM 4208 C C . ALA B 1 141 ? 12.453 -35.75 -17.609 1 98 141 ALA B C 1
ATOM 4210 O O . ALA B 1 141 ? 12.859 -36.562 -18.453 1 98 141 ALA B O 1
ATOM 4211 N N . ASP B 1 142 ? 12.32 -36 -16.328 1 97.38 142 ASP B N 1
ATOM 4212 C CA . ASP B 1 142 ? 12.562 -37.344 -15.812 1 97.38 142 ASP B CA 1
ATOM 4213 C C . ASP B 1 142 ? 11.617 -38.344 -16.469 1 97.38 142 ASP B C 1
ATOM 4215 O O . ASP B 1 142 ? 12.031 -39.469 -16.828 1 97.38 142 ASP B O 1
ATOM 4219 N N . LEU B 1 143 ? 10.414 -38 -16.531 1 97.81 143 LEU B N 1
ATOM 4220 C CA . LEU B 1 143 ? 9.43 -38.844 -17.156 1 97.81 143 LEU B CA 1
ATOM 4221 C C . LEU B 1 143 ? 9.82 -39.156 -18.594 1 97.81 143 LEU B C 1
ATOM 4223 O O . LEU B 1 143 ? 9.766 -40.312 -19.016 1 97.81 143 LEU B O 1
ATOM 4227 N N . ALA B 1 144 ? 10.148 -38.156 -19.406 1 98.06 144 ALA B N 1
ATOM 4228 C CA . ALA B 1 144 ? 10.547 -38.344 -20.797 1 98.06 144 ALA B CA 1
ATOM 4229 C C . ALA B 1 144 ? 11.742 -39.281 -20.906 1 98.06 144 ALA B C 1
ATOM 4231 O O . ALA B 1 144 ? 11.766 -40.156 -21.766 1 98.06 144 ALA B O 1
ATOM 4232 N N . ALA B 1 145 ? 12.711 -39.062 -20.031 1 97.62 145 ALA B N 1
ATOM 4233 C CA . ALA B 1 145 ? 13.914 -39.906 -20.031 1 97.62 145 ALA B CA 1
ATOM 4234 C C . ALA B 1 145 ? 13.57 -41.344 -19.703 1 97.62 145 ALA B C 1
ATOM 4236 O O . ALA B 1 145 ? 14.055 -42.281 -20.359 1 97.62 145 ALA B O 1
ATOM 4237 N N . GLN B 1 146 ? 12.805 -41.531 -18.656 1 97.69 146 GLN B N 1
ATOM 4238 C CA . GLN B 1 146 ? 12.414 -42.875 -18.203 1 97.69 146 GLN B CA 1
ATOM 4239 C C . GLN B 1 146 ? 11.625 -43.594 -19.297 1 97.69 146 GLN B C 1
ATOM 4241 O O . GLN B 1 146 ? 11.852 -44.781 -19.547 1 97.69 146 GLN B O 1
ATOM 4246 N N . GLU B 1 147 ? 10.648 -42.875 -19.844 1 97.38 147 GLU B N 1
ATOM 4247 C CA . GLU B 1 147 ? 9.836 -43.469 -20.906 1 97.38 147 GLU B CA 1
ATOM 4248 C C . GLU B 1 147 ? 10.695 -43.875 -22.109 1 97.38 147 GLU B C 1
ATOM 4250 O O . GLU B 1 147 ? 10.422 -44.875 -22.766 1 97.38 147 GLU B O 1
ATOM 4255 N N . ALA B 1 148 ? 11.672 -43.094 -22.453 1 97 148 ALA B N 1
ATOM 4256 C CA . ALA B 1 148 ? 12.555 -43.375 -23.594 1 97 148 ALA B CA 1
ATOM 4257 C C . ALA B 1 148 ? 13.43 -44.594 -23.328 1 97 148 ALA B C 1
ATOM 4259 O O . ALA B 1 148 ? 13.891 -45.25 -24.281 1 97 148 ALA B O 1
ATOM 4260 N N . GLU B 1 149 ? 13.711 -44.875 -22.094 1 96.5 149 GLU B N 1
ATOM 4261 C CA . GLU B 1 149 ? 14.586 -45.969 -21.719 1 96.5 149 GLU B CA 1
ATOM 4262 C C . GLU B 1 149 ? 13.82 -47.312 -21.656 1 96.5 149 GLU B C 1
ATOM 4264 O O . GLU B 1 149 ? 14.422 -48.375 -21.594 1 96.5 149 GLU B O 1
ATOM 4269 N N . ARG B 1 150 ? 12.547 -47.219 -21.703 1 95.69 150 ARG B N 1
ATOM 4270 C CA . ARG B 1 150 ? 11.75 -48.438 -21.656 1 95.69 150 ARG B CA 1
ATOM 4271 C C . ARG B 1 150 ? 12 -49.312 -22.875 1 95.69 150 ARG B C 1
ATOM 4273 O O . ARG B 1 150 ? 12.219 -48.781 -23.984 1 95.69 150 ARG B O 1
ATOM 4280 N N . GLU B 1 151 ? 11.898 -50.594 -22.641 1 95.62 151 GLU B N 1
ATOM 4281 C CA . GLU B 1 151 ? 12.047 -51.5 -23.766 1 95.62 151 GLU B CA 1
ATOM 4282 C C . GLU B 1 151 ? 10.938 -51.312 -24.797 1 95.62 151 GLU B C 1
ATOM 4284 O O . GLU B 1 151 ? 9.758 -51.281 -24.453 1 95.62 151 GLU B O 1
ATOM 4289 N N . GLY B 1 152 ? 11.367 -51.188 -26.062 1 95.12 152 GLY B N 1
ATOM 4290 C CA . GLY B 1 152 ? 10.398 -51.031 -27.141 1 95.12 152 GLY B CA 1
ATOM 4291 C C . GLY B 1 152 ? 9.867 -49.594 -27.266 1 95.12 152 GLY B C 1
ATOM 4292 O O . GLY B 1 152 ? 8.914 -49.344 -28 1 95.12 152 GLY B O 1
ATOM 4293 N N . ALA B 1 153 ? 10.523 -48.656 -26.547 1 96.62 153 ALA B N 1
ATOM 4294 C CA . ALA B 1 153 ? 10.078 -47.281 -26.594 1 96.62 153 ALA B CA 1
ATOM 4295 C C . ALA B 1 153 ? 10.195 -46.719 -28 1 96.62 153 ALA B C 1
ATOM 4297 O O . ALA B 1 153 ? 11.188 -46.938 -28.703 1 96.62 153 ALA B O 1
ATOM 4298 N N . THR B 1 154 ? 9.117 -46.062 -28.469 1 97 154 THR B N 1
ATOM 4299 C CA . THR B 1 154 ? 9.141 -45.344 -29.75 1 97 154 THR B CA 1
ATOM 4300 C C . THR B 1 154 ? 9.031 -43.844 -29.531 1 97 154 THR B C 1
ATOM 4302 O O . THR B 1 154 ? 8.586 -43.375 -28.484 1 97 154 THR B O 1
ATOM 4305 N N . GLU B 1 155 ? 9.492 -43.125 -30.5 1 97 155 GLU B N 1
ATOM 4306 C CA . GLU B 1 155 ? 9.375 -41.688 -30.469 1 97 155 GLU B CA 1
ATOM 4307 C C . GLU B 1 155 ? 7.922 -41.25 -30.25 1 97 155 GLU B C 1
ATOM 4309 O O . GLU B 1 155 ? 7.652 -40.344 -29.453 1 97 155 GLU B O 1
ATOM 4314 N N . GLU B 1 156 ? 7.074 -41.906 -30.938 1 96.75 156 GLU B N 1
ATOM 4315 C CA . GLU B 1 156 ? 5.652 -41.594 -30.875 1 96.75 156 GLU B CA 1
ATOM 4316 C C . GLU B 1 156 ? 5.098 -41.844 -29.469 1 96.75 156 GLU B C 1
ATOM 4318 O O . GLU B 1 156 ? 4.32 -41.031 -28.953 1 96.75 156 GLU B O 1
ATOM 4323 N N . ALA B 1 157 ? 5.508 -42.875 -28.859 1 97.19 157 ALA B N 1
ATOM 4324 C CA . ALA B 1 157 ? 5.012 -43.25 -27.531 1 97.19 157 ALA B CA 1
ATOM 4325 C C . ALA B 1 157 ? 5.504 -42.25 -26.484 1 97.19 157 ALA B C 1
ATOM 4327 O O . ALA B 1 157 ? 4.75 -41.844 -25.594 1 97.19 157 ALA B O 1
ATOM 4328 N N . VAL B 1 158 ? 6.797 -41.938 -26.562 1 98.06 158 VAL B N 1
ATOM 4329 C CA . VAL B 1 158 ? 7.371 -40.969 -25.609 1 98.06 158 VAL B CA 1
ATOM 4330 C C . VAL B 1 158 ? 6.727 -39.625 -25.797 1 98.06 158 VAL B C 1
ATOM 4332 O O . VAL B 1 158 ? 6.367 -38.938 -24.828 1 98.06 158 VAL B O 1
ATOM 4335 N N . ARG B 1 159 ? 6.566 -39.188 -27.047 1 98.06 159 ARG B N 1
ATOM 4336 C CA . ARG B 1 159 ? 5.898 -37.938 -27.375 1 98.06 159 ARG B CA 1
ATOM 4337 C C . ARG B 1 159 ? 4.496 -37.875 -26.781 1 98.06 159 ARG B C 1
ATOM 4339 O O . ARG B 1 159 ? 4.121 -36.906 -26.141 1 98.06 159 ARG B O 1
ATOM 4346 N N . GLU B 1 160 ? 3.797 -38.938 -26.969 1 98.12 160 GLU B N 1
ATOM 4347 C CA . GLU B 1 160 ? 2.43 -39.031 -26.469 1 98.12 160 GLU B CA 1
ATOM 4348 C C . GLU B 1 160 ? 2.395 -38.969 -24.938 1 98.12 160 GLU B C 1
ATOM 4350 O O . GLU B 1 160 ? 1.522 -38.312 -24.359 1 98.12 160 GLU B O 1
ATOM 4355 N N . ARG B 1 161 ? 3.295 -39.594 -24.312 1 98.06 161 ARG B N 1
ATOM 4356 C CA . ARG B 1 161 ? 3.336 -39.625 -22.844 1 98.06 161 ARG B CA 1
ATOM 4357 C C . ARG B 1 161 ? 3.607 -38.219 -22.281 1 98.06 161 ARG B C 1
ATOM 4359 O O . ARG B 1 161 ? 3.025 -37.844 -21.281 1 98.06 161 ARG B O 1
ATOM 4366 N N . VAL B 1 162 ? 4.516 -37.5 -22.891 1 98.44 162 VAL B N 1
ATOM 4367 C CA . VAL B 1 162 ? 4.848 -36.156 -22.453 1 98.44 162 VAL B CA 1
ATOM 4368 C C . VAL B 1 162 ? 3.629 -35.25 -22.609 1 98.44 162 VAL B C 1
ATOM 4370 O O . VAL B 1 162 ? 3.295 -34.469 -21.703 1 98.44 162 VAL B O 1
ATOM 4373 N N . ILE B 1 163 ? 2.961 -35.344 -23.766 1 98.56 163 ILE B N 1
ATOM 4374 C CA . ILE B 1 163 ? 1.784 -34.531 -24.031 1 98.56 163 ILE B CA 1
ATOM 4375 C C . ILE B 1 163 ? 0.692 -34.844 -23.016 1 98.56 163 ILE B C 1
ATOM 4377 O O . ILE B 1 163 ? 0.119 -33.906 -22.422 1 98.56 163 ILE B O 1
ATOM 4381 N N . CYS B 1 164 ? 0.453 -36.094 -22.734 1 98.38 164 CYS B N 1
ATOM 4382 C CA . CYS B 1 164 ? -0.578 -36.5 -21.797 1 98.38 164 CYS B CA 1
ATOM 4383 C C . CYS B 1 164 ? -0.258 -36 -20.391 1 98.38 164 CYS B C 1
ATOM 4385 O O . CYS B 1 164 ? -1.158 -35.625 -19.641 1 98.38 164 CYS B O 1
ATOM 4387 N N . TRP B 1 165 ? 0.954 -36.062 -20.031 1 97.88 165 TRP B N 1
ATOM 4388 C CA . TRP B 1 165 ? 1.368 -35.562 -18.703 1 97.88 165 TRP B CA 1
ATOM 4389 C C . TRP B 1 165 ? 1.015 -34.094 -18.531 1 97.88 165 TRP B C 1
ATOM 4391 O O . TRP B 1 165 ? 0.485 -33.719 -17.484 1 97.88 165 TRP B O 1
ATOM 4401 N N . ALA B 1 166 ? 1.313 -33.312 -19.531 1 97.88 166 ALA B N 1
ATOM 4402 C CA . ALA B 1 166 ? 1 -31.891 -19.484 1 97.88 166 ALA B CA 1
ATOM 4403 C C . ALA B 1 166 ? -0.505 -31.656 -19.391 1 97.88 166 ALA B C 1
ATOM 4405 O O . ALA B 1 166 ? -0.962 -30.781 -18.641 1 97.88 166 ALA B O 1
ATOM 4406 N N . GLU B 1 167 ? -1.287 -32.438 -20.125 1 97.81 167 GLU B N 1
ATOM 4407 C CA . GLU B 1 167 ? -2.744 -32.344 -20.094 1 97.81 167 GLU B CA 1
ATOM 4408 C C . GLU B 1 167 ? -3.289 -32.75 -18.719 1 97.81 167 GLU B C 1
ATOM 4410 O O . GLU B 1 167 ? -4.199 -32.094 -18.203 1 97.81 167 GLU B O 1
ATOM 4415 N N . ASP B 1 168 ? -2.705 -33.75 -18.141 1 96.75 168 ASP B N 1
ATOM 4416 C CA . ASP B 1 168 ? -3.117 -34.219 -16.812 1 96.75 168 ASP B CA 1
ATOM 4417 C C . ASP B 1 168 ? -2.816 -33.156 -15.742 1 96.75 168 ASP B C 1
ATOM 4419 O O . ASP B 1 168 ? -3.537 -33.062 -14.75 1 96.75 168 ASP B O 1
ATOM 4423 N N . MET B 1 169 ? -1.753 -32.438 -15.93 1 95.62 169 MET B N 1
ATOM 4424 C CA . MET B 1 169 ? -1.385 -31.391 -14.992 1 95.62 169 MET B CA 1
ATOM 4425 C C . MET B 1 169 ? -2.512 -30.375 -14.852 1 95.62 169 MET B C 1
ATOM 4427 O O . MET B 1 169 ? -2.754 -29.859 -13.758 1 95.62 169 MET B O 1
ATOM 4431 N N . LEU B 1 170 ? -3.135 -30.062 -15.961 1 95.06 170 LEU B N 1
ATOM 4432 C CA . LEU B 1 170 ? -4.227 -29.094 -15.969 1 95.06 170 LEU B CA 1
ATOM 4433 C C . LEU B 1 170 ? -5.391 -29.578 -15.117 1 95.06 170 LEU B C 1
ATOM 4435 O O . LEU B 1 170 ? -5.898 -28.844 -14.266 1 95.06 170 LEU B O 1
ATOM 4439 N N . ASP B 1 171 ? -5.762 -30.797 -15.281 1 93.56 171 ASP B N 1
ATOM 4440 C CA . ASP B 1 171 ? -6.855 -31.406 -14.531 1 93.56 171 ASP B CA 1
ATOM 4441 C C . ASP B 1 171 ? -6.5 -31.531 -13.055 1 93.56 171 ASP B C 1
ATOM 4443 O O . ASP B 1 171 ? -7.34 -31.281 -12.18 1 93.56 171 ASP B O 1
ATOM 4447 N N . LYS B 1 172 ? -5.348 -31.938 -12.797 1 92.5 172 LYS B N 1
ATOM 4448 C CA . LYS B 1 172 ? -4.891 -32.125 -11.414 1 92.5 172 LYS B CA 1
ATOM 4449 C C . LYS B 1 172 ? -4.895 -30.781 -10.664 1 92.5 172 LYS B C 1
ATOM 4451 O O . LYS B 1 172 ? -5.273 -30.719 -9.492 1 92.5 172 LYS B O 1
ATOM 4456 N N . ASP B 1 173 ? -4.41 -29.75 -11.336 1 93.5 173 ASP B N 1
ATOM 4457 C CA . ASP B 1 173 ? -4.363 -28.438 -10.711 1 93.5 173 ASP B CA 1
ATOM 4458 C C . ASP B 1 173 ? -5.766 -27.969 -10.32 1 93.5 173 ASP B C 1
ATOM 4460 O O . ASP B 1 173 ? -5.961 -27.406 -9.242 1 93.5 173 ASP B O 1
ATOM 4464 N N . LEU B 1 174 ? -6.73 -28.219 -11.203 1 92.88 174 LEU B N 1
ATOM 4465 C CA . LEU B 1 174 ? -8.109 -27.828 -10.93 1 92.88 174 LEU B CA 1
ATOM 4466 C C . LEU B 1 174 ? -8.656 -28.578 -9.719 1 92.88 174 LEU B C 1
ATOM 4468 O O . LEU B 1 174 ? -9.281 -27.984 -8.844 1 92.88 174 LEU B O 1
ATOM 4472 N N . ARG B 1 175 ? -8.398 -29.859 -9.672 1 91.38 175 ARG B N 1
ATOM 4473 C CA . ARG B 1 175 ? -8.852 -30.688 -8.555 1 91.38 175 ARG B CA 1
ATOM 4474 C C . ARG B 1 175 ? -8.18 -30.266 -7.254 1 91.38 175 ARG B C 1
ATOM 4476 O O . ARG B 1 175 ? -8.844 -30.172 -6.215 1 91.38 175 ARG B O 1
ATOM 4483 N N . ASP B 1 176 ? -6.93 -30.016 -7.312 1 90 176 ASP B N 1
ATOM 4484 C CA . ASP B 1 176 ? -6.184 -29.578 -6.133 1 90 176 ASP B CA 1
ATOM 4485 C C . ASP B 1 176 ? -6.723 -28.25 -5.605 1 90 176 ASP B C 1
ATOM 4487 O O . ASP B 1 176 ? -6.883 -28.078 -4.398 1 90 176 ASP B O 1
ATOM 4491 N N . ASN B 1 177 ? -7.004 -27.328 -6.512 1 92.25 177 ASN B N 1
ATOM 4492 C CA . ASN B 1 177 ? -7.5 -26.016 -6.125 1 92.25 177 ASN B CA 1
ATOM 4493 C C . ASN B 1 177 ? -8.867 -26.109 -5.449 1 92.25 177 ASN B C 1
ATOM 4495 O O . ASN B 1 177 ? -9.109 -25.422 -4.453 1 92.25 177 ASN B O 1
ATOM 4499 N N . ARG B 1 178 ? -9.727 -26.969 -5.988 1 91.94 178 ARG B N 1
ATOM 4500 C CA . ARG B 1 178 ? -11.031 -27.172 -5.363 1 91.94 178 ARG B CA 1
ATOM 4501 C C . ARG B 1 178 ? -10.883 -27.766 -3.967 1 91.94 178 ARG B C 1
ATOM 4503 O O . ARG B 1 178 ? -11.57 -27.359 -3.033 1 91.94 178 ARG B O 1
ATOM 4510 N N . SER B 1 179 ? -9.992 -28.672 -3.857 1 89.62 179 SER B N 1
ATOM 4511 C CA . SER B 1 179 ? -9.727 -29.312 -2.568 1 89.62 179 SER B CA 1
ATOM 4512 C C . SER B 1 179 ? -9.18 -28.297 -1.561 1 89.62 179 SER B C 1
ATOM 4514 O O . SER B 1 179 ? -9.609 -28.281 -0.407 1 89.62 179 SER B O 1
ATOM 4516 N N . ILE B 1 180 ? -8.25 -27.484 -1.975 1 89.69 180 ILE B N 1
ATOM 4517 C CA . ILE B 1 180 ? -7.676 -26.438 -1.125 1 89.69 180 ILE B CA 1
ATOM 4518 C C . ILE B 1 180 ? -8.781 -25.516 -0.639 1 89.69 180 ILE B C 1
ATOM 4520 O O . ILE B 1 180 ? -8.852 -25.188 0.548 1 89.69 180 ILE B O 1
ATOM 4524 N N . GLY B 1 181 ? -9.625 -25.109 -1.603 1 92.31 181 GLY B N 1
ATOM 4525 C CA . GLY B 1 181 ? -10.727 -24.219 -1.26 1 92.31 181 GLY B CA 1
ATOM 4526 C C . GLY B 1 181 ? -11.656 -24.812 -0.214 1 92.31 181 GLY B C 1
ATOM 4527 O O . GLY B 1 181 ? -11.953 -24.156 0.795 1 92.31 181 GLY B O 1
ATOM 4528 N N . ASP B 1 182 ? -12.039 -26.047 -0.429 1 90.75 182 ASP B N 1
ATOM 4529 C CA . ASP B 1 182 ? -13.016 -26.688 0.446 1 90.75 182 ASP B CA 1
ATOM 4530 C C . ASP B 1 182 ? -12.406 -26.984 1.814 1 90.75 182 ASP B C 1
ATOM 4532 O O . ASP B 1 182 ? -13.008 -26.688 2.846 1 90.75 182 ASP B O 1
ATOM 4536 N N . LEU B 1 183 ? -11.281 -27.547 1.853 1 88.75 183 LEU B N 1
ATOM 4537 C CA . LEU B 1 183 ? -10.617 -27.875 3.111 1 88.75 183 LEU B CA 1
ATOM 4538 C C . LEU B 1 183 ? -10.281 -26.609 3.895 1 88.75 183 LEU B C 1
ATOM 4540 O O . LEU B 1 183 ? -10.445 -26.578 5.117 1 88.75 183 LEU B O 1
ATOM 4544 N N . GLY B 1 184 ? -9.789 -25.641 3.127 1 91.06 184 GLY B N 1
ATOM 4545 C CA . GLY B 1 184 ? -9.477 -24.375 3.76 1 91.06 184 GLY B CA 1
ATOM 4546 C C . GLY B 1 184 ? -10.688 -23.703 4.387 1 91.06 184 GLY B C 1
ATOM 4547 O O . GLY B 1 184 ? -10.617 -23.203 5.512 1 91.06 184 GLY B O 1
ATOM 4548 N N . ALA B 1 185 ? -11.781 -23.688 3.65 1 93.12 185 ALA B N 1
ATOM 4549 C CA . ALA B 1 185 ? -13.016 -23.094 4.16 1 93.12 185 ALA B CA 1
ATOM 4550 C C . ALA B 1 185 ? -13.477 -23.797 5.434 1 93.12 185 ALA B C 1
ATOM 4552 O O . ALA B 1 185 ? -13.82 -23.141 6.422 1 93.12 185 ALA B O 1
ATOM 4553 N N . HIS B 1 186 ? -13.414 -25.109 5.457 1 90.19 186 HIS B N 1
ATOM 4554 C CA . HIS B 1 186 ? -13.859 -25.875 6.613 1 90.19 186 HIS B CA 1
ATOM 4555 C C . HIS B 1 186 ? -12.961 -25.625 7.82 1 90.19 186 HIS B C 1
ATOM 4557 O O . HIS B 1 186 ? -13.453 -25.438 8.938 1 90.19 186 HIS B O 1
ATOM 4563 N N . HIS B 1 187 ? -11.672 -25.609 7.637 1 87.62 187 HIS B N 1
ATOM 4564 C CA . HIS B 1 187 ? -10.742 -25.375 8.734 1 87.62 187 HIS B CA 1
ATOM 4565 C C . HIS B 1 187 ? -10.922 -23.984 9.32 1 87.62 187 HIS B C 1
ATOM 4567 O O . HIS B 1 187 ? -10.922 -23.812 10.539 1 87.62 187 HIS B O 1
ATOM 4573 N N . LEU B 1 188 ? -11.039 -23.031 8.367 1 89.19 188 LEU B N 1
ATOM 4574 C CA . LEU B 1 188 ? -11.203 -21.641 8.773 1 89.19 188 LEU B CA 1
ATOM 4575 C C . LEU B 1 188 ? -12.477 -21.453 9.594 1 89.19 188 LEU B C 1
ATOM 4577 O O . LEU B 1 188 ? -12.461 -20.797 10.641 1 89.19 188 LEU B O 1
ATOM 4581 N N . LEU B 1 189 ? -13.547 -22.094 9.188 1 92.19 189 LEU B N 1
ATOM 4582 C CA . LEU B 1 189 ? -14.828 -21.984 9.883 1 92.19 189 LEU B CA 1
ATOM 4583 C C . LEU B 1 189 ? -14.758 -22.641 11.258 1 92.19 189 LEU B C 1
ATOM 4585 O O . LEU B 1 189 ? -15.297 -22.109 12.234 1 92.19 189 LEU B O 1
ATOM 4589 N N . LYS B 1 190 ? -14.102 -23.75 11.344 1 87.81 190 LYS B N 1
ATOM 4590 C CA . LYS B 1 190 ? -13.969 -24.453 12.617 1 87.81 190 LYS B CA 1
ATOM 4591 C C . LYS B 1 190 ? -13.234 -23.594 13.641 1 87.81 190 LYS B C 1
ATOM 4593 O O . LYS B 1 190 ? -13.547 -23.641 14.836 1 87.81 190 LYS B O 1
ATOM 4598 N N . ARG B 1 191 ? -12.367 -22.781 13.172 1 85 191 ARG B N 1
ATOM 4599 C CA . ARG B 1 191 ? -11.539 -22 14.07 1 85 191 ARG B CA 1
ATOM 4600 C C . ARG B 1 191 ? -12.156 -20.625 14.32 1 85 191 ARG B C 1
ATOM 4602 O O . ARG B 1 191 ? -12.242 -20.172 15.461 1 85 191 ARG B O 1
ATOM 4609 N N . ALA B 1 192 ? -12.586 -19.969 13.273 1 88.81 192 ALA B N 1
ATOM 4610 C CA . ALA B 1 192 ? -12.977 -18.562 13.359 1 88.81 192 ALA B CA 1
ATOM 4611 C C . ALA B 1 192 ? -14.461 -18.422 13.68 1 88.81 192 ALA B C 1
ATOM 4613 O O . ALA B 1 192 ? -14.906 -17.391 14.195 1 88.81 192 ALA B O 1
ATOM 4614 N N . ALA B 1 193 ? -15.203 -19.453 13.344 1 92.44 193 ALA B N 1
ATOM 4615 C CA . ALA B 1 193 ? -16.641 -19.422 13.586 1 92.44 193 ALA B CA 1
ATOM 4616 C C . ALA B 1 193 ? -17.172 -20.781 14.031 1 92.44 193 ALA B C 1
ATOM 4618 O O . ALA B 1 193 ? -18.094 -21.328 13.43 1 92.44 193 ALA B O 1
ATOM 4619 N N . PRO B 1 194 ? -16.797 -21.156 15.141 1 86.69 194 PRO B N 1
ATOM 4620 C CA . PRO B 1 194 ? -17.188 -22.5 15.578 1 86.69 194 PRO B CA 1
ATOM 4621 C C . PRO B 1 194 ? -18.672 -22.625 15.867 1 86.69 194 PRO B C 1
ATOM 4623 O O . PRO B 1 194 ? -19.25 -23.703 15.781 1 86.69 194 PRO B O 1
ATOM 4626 N N . GLN B 1 195 ? -19.328 -21.531 16.062 1 92.38 195 GLN B N 1
ATOM 4627 C CA . GLN B 1 195 ? -20.75 -21.578 16.391 1 92.38 195 GLN B CA 1
ATOM 4628 C C . GLN B 1 195 ? -21.609 -21.391 15.148 1 92.38 195 GLN B C 1
ATOM 4630 O O . GLN B 1 195 ? -22.844 -21.25 15.242 1 92.38 195 GLN B O 1
ATOM 4635 N N . GLY B 1 196 ? -21.062 -21.375 14.008 1 90.62 196 GLY B N 1
ATOM 4636 C CA . GLY B 1 196 ? -21.828 -21.359 12.773 1 90.62 196 GLY B CA 1
ATOM 4637 C C . GLY B 1 196 ? -22 -19.969 12.188 1 90.62 196 GLY B C 1
ATOM 4638 O O . GLY B 1 196 ? -22.797 -19.766 11.266 1 90.62 196 GLY B O 1
ATOM 4639 N N . GLY B 1 197 ? -21.375 -18.969 12.555 1 94.62 197 GLY B N 1
ATOM 4640 C CA . GLY B 1 197 ? -21.484 -17.625 12.008 1 94.62 197 GLY B CA 1
ATOM 4641 C C . GLY B 1 197 ? -20.703 -17.438 10.719 1 94.62 197 GLY B C 1
ATOM 4642 O O . GLY B 1 197 ? -20.031 -18.344 10.25 1 94.62 197 GLY B O 1
ATOM 4643 N N . LYS B 1 198 ? -20.969 -16.312 10.023 1 97.88 198 LYS B N 1
ATOM 4644 C CA . LYS B 1 198 ? -20.234 -15.945 8.82 1 97.88 198 LYS B CA 1
ATOM 4645 C C . LYS B 1 198 ? -18.891 -15.328 9.164 1 97.88 198 LYS B C 1
ATOM 4647 O O . LYS B 1 198 ? -18.656 -14.914 10.305 1 97.88 198 LYS B O 1
ATOM 4652 N N . VAL B 1 199 ? -18.047 -15.391 8.195 1 97.75 199 VAL B N 1
ATOM 4653 C CA . VAL B 1 199 ? -16.688 -14.891 8.453 1 97.75 199 VAL B CA 1
ATOM 4654 C C . VAL B 1 199 ? -16.344 -13.812 7.43 1 97.75 199 VAL B C 1
ATOM 4656 O O . VAL B 1 199 ? -16.859 -13.805 6.316 1 97.75 199 VAL B O 1
ATOM 4659 N N . THR B 1 200 ? -15.508 -12.852 7.875 1 97.5 200 THR B N 1
ATOM 4660 C CA . THR B 1 200 ? -14.875 -11.852 7.016 1 97.5 200 THR B CA 1
ATOM 4661 C C . THR B 1 200 ? -13.406 -12.203 6.777 1 97.5 200 THR B C 1
ATOM 4663 O O . THR B 1 200 ? -12.656 -12.414 7.723 1 97.5 200 THR B O 1
ATOM 4666 N N . VAL B 1 201 ? -13.055 -12.266 5.469 1 97.38 201 VAL B N 1
ATOM 4667 C CA . VAL B 1 201 ? -11.719 -12.758 5.137 1 97.38 201 VAL B CA 1
ATOM 4668 C C . VAL B 1 201 ? -10.961 -11.688 4.352 1 97.38 201 VAL B C 1
ATOM 4670 O O . VAL B 1 201 ? -11.531 -11.016 3.492 1 97.38 201 VAL B O 1
ATOM 4673 N N . LEU B 1 202 ? -9.688 -11.508 4.707 1 97.25 202 LEU B N 1
ATOM 4674 C CA . LEU B 1 202 ? -8.797 -10.617 3.982 1 97.25 202 LEU B CA 1
ATOM 4675 C C . LEU B 1 202 ? -7.781 -11.406 3.164 1 97.25 202 LEU B C 1
ATOM 4677 O O . LEU B 1 202 ? -7.238 -12.406 3.639 1 97.25 202 LEU B O 1
ATOM 4681 N N . THR B 1 203 ? -7.578 -10.977 1.904 1 97.38 203 THR B N 1
ATOM 4682 C CA . THR B 1 203 ? -6.605 -11.648 1.052 1 97.38 203 THR B CA 1
ATOM 4683 C C . THR B 1 203 ? -5.711 -10.633 0.346 1 97.38 203 THR B C 1
ATOM 4685 O O . THR B 1 203 ? -5.934 -9.43 0.443 1 97.38 203 THR B O 1
ATOM 4688 N N . HIS B 1 204 ? -4.625 -11.148 -0.273 1 96.69 204 HIS B N 1
ATOM 4689 C CA . HIS B 1 204 ? -3.574 -10.344 -0.886 1 96.69 204 HIS B CA 1
ATOM 4690 C C . HIS B 1 204 ? -3.152 -10.922 -2.232 1 96.69 204 HIS B C 1
ATOM 4692 O O . HIS B 1 204 ? -3.17 -12.141 -2.426 1 96.69 204 HIS B O 1
ATOM 4698 N N . CYS B 1 205 ? -2.812 -10.031 -3.141 1 96.38 205 CYS B N 1
ATOM 4699 C CA . CYS B 1 205 ? -2.422 -10.406 -4.496 1 96.38 205 CYS B CA 1
ATOM 4700 C C . CYS B 1 205 ? -3.557 -11.133 -5.207 1 96.38 205 CYS B C 1
ATOM 4702 O O . CYS B 1 205 ? -4.73 -10.844 -4.969 1 96.38 205 CYS B O 1
ATOM 4704 N N . ASN B 1 206 ? -3.285 -11.844 -6.234 1 96.75 206 ASN B N 1
ATOM 4705 C CA . ASN B 1 206 ? -4.289 -12.641 -6.938 1 96.75 206 ASN B CA 1
ATOM 4706 C C . ASN B 1 206 ? -3.951 -14.125 -6.906 1 96.75 206 ASN B C 1
ATOM 4708 O O . ASN B 1 206 ? -2.908 -14.539 -7.422 1 96.75 206 ASN B O 1
ATOM 4712 N N . THR B 1 207 ? -4.816 -14.734 -6.328 1 96.38 207 THR B N 1
ATOM 4713 C CA . THR B 1 207 ? -4.652 -16.172 -6.141 1 96.38 207 THR B CA 1
ATOM 4714 C C . THR B 1 207 ? -5.883 -16.922 -6.629 1 96.38 207 THR B C 1
ATOM 4716 O O . THR B 1 207 ? -6.27 -17.938 -6.039 1 96.38 207 THR B O 1
ATOM 4719 N N . GLY B 1 208 ? -6.562 -16.406 -7.613 1 96.75 208 GLY B N 1
ATOM 4720 C CA . GLY B 1 208 ? -7.812 -16.969 -8.094 1 96.75 208 GLY B CA 1
ATOM 4721 C C . GLY B 1 208 ? -7.648 -17.781 -9.367 1 96.75 208 GLY B C 1
ATOM 4722 O O . GLY B 1 208 ? -6.625 -18.453 -9.555 1 96.75 208 GLY B O 1
ATOM 4723 N N . ALA B 1 209 ? -8.688 -17.797 -10.094 1 95.94 209 ALA B N 1
ATOM 4724 C CA . ALA B 1 209 ? -8.742 -18.578 -11.336 1 95.94 209 ALA B CA 1
ATOM 4725 C C . ALA B 1 209 ? -7.723 -18.047 -12.344 1 95.94 209 ALA B C 1
ATOM 4727 O O . ALA B 1 209 ? -7.188 -18.828 -13.148 1 95.94 209 ALA B O 1
ATOM 4728 N N . LEU B 1 210 ? -7.375 -16.797 -12.281 1 96.25 210 LEU B N 1
ATOM 4729 C CA . LEU B 1 210 ? -6.449 -16.188 -13.227 1 96.25 210 LEU B CA 1
ATOM 4730 C C . LEU B 1 210 ? -5.016 -16.609 -12.938 1 96.25 210 LEU B C 1
ATOM 4732 O O . LEU B 1 210 ? -4.137 -16.469 -13.789 1 96.25 210 LEU B O 1
ATOM 4736 N N . ALA B 1 211 ? -4.781 -17.125 -11.727 1 95.94 211 ALA B N 1
ATOM 4737 C CA . ALA B 1 211 ? -3.43 -17.5 -11.312 1 95.94 211 ALA B CA 1
ATOM 4738 C C . ALA B 1 211 ? -3.229 -19.016 -11.367 1 95.94 211 ALA B C 1
ATOM 4740 O O . ALA B 1 211 ? -2.16 -19.516 -11.008 1 95.94 211 ALA B O 1
ATOM 4741 N N . THR B 1 212 ? -4.246 -19.781 -11.781 1 95.19 212 THR B N 1
ATOM 4742 C CA . THR B 1 212 ? -4.238 -21.234 -11.766 1 95.19 212 THR B CA 1
ATOM 4743 C C . THR B 1 212 ? -5 -21.797 -12.969 1 95.19 212 THR B C 1
ATOM 4745 O O . THR B 1 212 ? -5.254 -21.078 -13.938 1 95.19 212 THR B O 1
ATOM 4748 N N . ALA B 1 213 ? -5.262 -23.156 -12.891 1 94.19 213 ALA B N 1
ATOM 4749 C CA . ALA B 1 213 ? -6.105 -23.766 -13.914 1 94.19 213 ALA B CA 1
ATOM 4750 C C . ALA B 1 213 ? -7.566 -23.375 -13.727 1 94.19 213 ALA B C 1
ATOM 4752 O O . ALA B 1 213 ? -8.375 -23.484 -14.656 1 94.19 213 ALA B O 1
ATOM 4753 N N . GLY B 1 214 ? -7.875 -22.938 -12.586 1 93.81 214 GLY B N 1
ATOM 4754 C CA . GLY B 1 214 ? -9.227 -22.547 -12.203 1 93.81 214 GLY B CA 1
ATOM 4755 C C . GLY B 1 214 ? -9.453 -22.594 -10.703 1 93.81 214 GLY B C 1
ATOM 4756 O O . GLY B 1 214 ? -8.664 -23.188 -9.969 1 93.81 214 GLY B O 1
ATOM 4757 N N . TYR B 1 215 ? -10.461 -21.859 -10.258 1 93.56 215 TYR B N 1
ATOM 4758 C CA . TYR B 1 215 ? -10.922 -21.828 -8.875 1 93.56 215 TYR B CA 1
ATOM 4759 C C . TYR B 1 215 ? -9.984 -21 -8 1 93.56 215 TYR B C 1
ATOM 4761 O O . TYR B 1 215 ? -10.398 -20.031 -7.379 1 93.56 215 TYR B O 1
ATOM 4769 N N . GLY B 1 216 ? -8.625 -21.438 -8.016 1 94.94 216 GLY B N 1
ATOM 4770 C CA . GLY B 1 216 ? -7.641 -20.688 -7.25 1 94.94 216 GLY B CA 1
ATOM 4771 C C . GLY B 1 216 ? -7.258 -21.359 -5.945 1 94.94 216 GLY B C 1
ATOM 4772 O O . GLY B 1 216 ? -7.789 -22.406 -5.602 1 94.94 216 GLY B O 1
ATOM 4773 N N . THR B 1 217 ? -6.309 -20.672 -5.207 1 93.62 217 THR B N 1
ATOM 4774 C CA . THR B 1 217 ? -5.848 -21.188 -3.922 1 93.62 217 THR B CA 1
ATOM 4775 C C . THR B 1 217 ? -6.488 -20.406 -2.771 1 93.62 217 THR B C 1
ATOM 4777 O O . THR B 1 217 ? -7.582 -20.75 -2.32 1 93.62 217 THR B O 1
ATOM 4780 N N . ALA B 1 218 ? -5.91 -19.25 -2.428 1 95 218 ALA B N 1
ATOM 4781 C CA . ALA B 1 218 ? -6.496 -18.453 -1.357 1 95 218 ALA B CA 1
ATOM 4782 C C . ALA B 1 218 ? -7.875 -17.938 -1.753 1 95 218 ALA B C 1
ATOM 4784 O O . ALA B 1 218 ? -8.812 -17.953 -0.947 1 95 218 ALA B O 1
ATOM 4785 N N . LEU B 1 219 ? -7.992 -17.453 -2.971 1 97 219 LEU B N 1
ATOM 4786 C CA . LEU B 1 219 ? -9.297 -17 -3.438 1 97 219 LEU B CA 1
ATOM 4787 C C . LEU B 1 219 ? -10.266 -18.188 -3.568 1 97 219 LEU B C 1
ATOM 4789 O O . LEU B 1 219 ? -11.477 -18 -3.461 1 97 219 LEU B O 1
ATO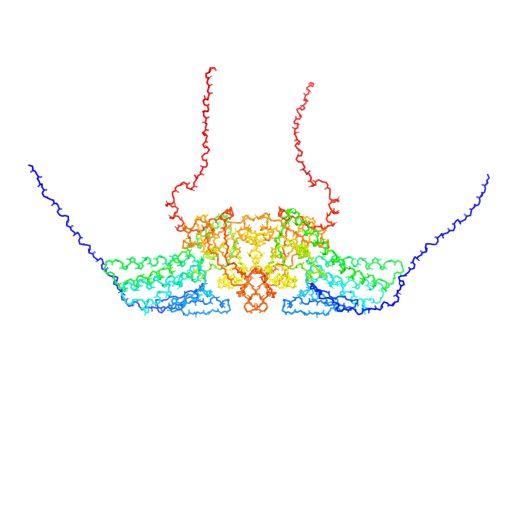M 4793 N N . GLY B 1 220 ? -9.695 -19.406 -3.838 1 95.81 220 GLY B N 1
ATOM 4794 C CA . GLY B 1 220 ? -10.516 -20.609 -3.793 1 95.81 220 GLY B CA 1
ATOM 4795 C C . GLY B 1 220 ? -11.172 -20.844 -2.445 1 95.81 220 GLY B C 1
ATOM 4796 O O . GLY B 1 220 ? -12.328 -21.25 -2.373 1 95.81 220 GLY B O 1
ATOM 4797 N N . VAL B 1 221 ? -10.445 -20.531 -1.378 1 94.75 221 VAL B N 1
ATOM 4798 C CA . VAL B 1 221 ? -10.992 -20.656 -0.031 1 94.75 221 VAL B CA 1
ATOM 4799 C C . VAL B 1 221 ? -12.156 -19.672 0.14 1 94.75 221 VAL B C 1
ATOM 4801 O O . VAL B 1 221 ? -13.211 -20.047 0.667 1 94.75 221 VAL B O 1
ATOM 4804 N N . ILE B 1 222 ? -12 -18.5 -0.316 1 97.31 222 ILE B N 1
ATOM 4805 C CA . ILE B 1 222 ? -13.039 -17.484 -0.232 1 97.31 222 ILE B CA 1
ATOM 4806 C C . ILE B 1 222 ? -14.25 -17.906 -1.053 1 97.31 222 ILE B C 1
ATOM 4808 O O . ILE B 1 222 ? -15.391 -17.766 -0.61 1 97.31 222 ILE B O 1
ATOM 4812 N N . ARG B 1 223 ? -14.008 -18.5 -2.227 1 97 223 ARG B N 1
ATOM 4813 C CA . ARG B 1 223 ? -15.086 -19 -3.066 1 97 223 ARG B CA 1
ATOM 4814 C C . ARG B 1 223 ? -15.867 -20.094 -2.35 1 97 223 ARG B C 1
ATOM 4816 O O . ARG B 1 223 ? -17.094 -20.109 -2.377 1 97 223 ARG B O 1
ATOM 4823 N N . SER B 1 224 ? -15.133 -21 -1.767 1 95.94 224 SER B N 1
ATOM 4824 C CA . SER B 1 224 ? -15.773 -22.078 -1.049 1 95.94 224 SER B CA 1
ATOM 4825 C C . SER B 1 224 ? -16.609 -21.562 0.118 1 95.94 224 SER B C 1
ATOM 4827 O O . SER B 1 224 ? -17.719 -22.047 0.358 1 95.94 224 SER B O 1
ATOM 4829 N N . LEU B 1 225 ? -16.094 -20.594 0.877 1 97.31 225 LEU B N 1
ATOM 4830 C CA . LEU B 1 225 ? -16.844 -19.969 1.959 1 97.31 225 LEU B CA 1
ATOM 4831 C C . LEU B 1 225 ? -18.125 -19.328 1.433 1 97.31 225 LEU B C 1
ATOM 4833 O O . LEU B 1 225 ? -19.188 -19.453 2.062 1 97.31 225 LEU B O 1
ATOM 4837 N N . HIS B 1 226 ? -18.016 -18.672 0.313 1 97.5 226 HIS B N 1
ATOM 4838 C CA . HIS B 1 226 ? -19.172 -18.031 -0.313 1 97.5 226 HIS B CA 1
ATOM 4839 C C . HIS B 1 226 ? -20.203 -19.062 -0.742 1 97.5 226 HIS B C 1
ATOM 4841 O O . HIS B 1 226 ? -21.406 -18.891 -0.518 1 97.5 226 HIS B O 1
ATOM 4847 N N . ASN B 1 227 ? -19.75 -20.109 -1.351 1 96.88 227 ASN B N 1
ATOM 4848 C CA . ASN B 1 227 ? -20.641 -21.172 -1.806 1 96.88 227 ASN B CA 1
ATOM 4849 C C . ASN B 1 227 ? -21.375 -21.828 -0.64 1 96.88 227 ASN B C 1
ATOM 4851 O O . ASN B 1 227 ? -22.516 -22.281 -0.794 1 96.88 227 ASN B O 1
ATOM 4855 N N . LEU B 1 228 ? -20.719 -21.859 0.508 1 96.75 228 LEU B N 1
ATOM 4856 C CA . LEU B 1 228 ? -21.312 -22.438 1.71 1 96.75 228 LEU B CA 1
ATOM 4857 C C . LEU B 1 228 ? -22.266 -21.438 2.371 1 96.75 228 LEU B C 1
ATOM 4859 O O . LEU B 1 228 ? -22.953 -21.797 3.334 1 96.75 228 LEU B O 1
ATOM 4863 N N . GLY B 1 229 ? -22.281 -20.219 1.824 1 97.38 229 GLY B N 1
ATOM 4864 C CA . GLY B 1 229 ? -23.094 -19.188 2.439 1 97.38 229 GLY B CA 1
ATOM 4865 C C . GLY B 1 229 ? -22.531 -18.688 3.76 1 97.38 229 GLY B C 1
ATOM 4866 O O . GLY B 1 229 ? -23.266 -18.156 4.594 1 97.38 229 GLY B O 1
ATOM 4867 N N . ARG B 1 230 ? -21.266 -18.906 3.945 1 97.94 230 ARG B N 1
ATOM 4868 C CA . ARG B 1 230 ? -20.656 -18.609 5.234 1 97.94 230 ARG B CA 1
ATOM 4869 C C . ARG B 1 230 ? -19.641 -17.469 5.109 1 97.94 230 ARG B C 1
ATOM 4871 O O . ARG B 1 230 ? -18.891 -17.188 6.047 1 97.94 230 ARG B O 1
ATOM 4878 N N . LEU B 1 231 ? -19.594 -16.844 3.949 1 97.88 231 LEU B N 1
ATOM 4879 C CA . LEU B 1 231 ? -18.797 -15.625 3.768 1 97.88 231 LEU B CA 1
ATOM 4880 C C . LEU B 1 231 ? -19.656 -14.383 4.02 1 97.88 231 LEU B C 1
ATOM 4882 O O . LEU B 1 231 ? -20.672 -14.188 3.365 1 97.88 231 LEU B O 1
ATOM 4886 N N . GLU B 1 232 ? -19.266 -13.664 4.988 1 96.94 232 GLU B N 1
ATOM 4887 C CA . GLU B 1 232 ? -19.906 -12.367 5.188 1 96.94 232 GLU B CA 1
ATOM 4888 C C . GLU B 1 232 ? -19.359 -11.336 4.195 1 96.94 232 GLU B C 1
ATOM 4890 O O . GLU B 1 232 ? -20.141 -10.625 3.555 1 96.94 232 GLU B O 1
ATOM 4895 N N . HIS B 1 233 ? -18.031 -11.289 4.109 1 95.25 233 HIS B N 1
ATOM 4896 C CA . HIS B 1 233 ? -17.391 -10.266 3.299 1 95.25 233 HIS B CA 1
ATOM 4897 C C . HIS B 1 233 ? -15.93 -10.602 3.047 1 95.25 233 HIS B C 1
ATOM 4899 O O . HIS B 1 233 ? -15.289 -11.266 3.865 1 95.25 233 HIS B O 1
ATOM 4905 N N . ALA B 1 234 ? -15.453 -10.203 1.863 1 96.31 234 ALA B N 1
ATOM 4906 C CA . ALA B 1 234 ? -14.031 -10.328 1.568 1 96.31 234 ALA B CA 1
ATOM 4907 C C . ALA B 1 234 ? -13.383 -8.961 1.381 1 96.31 234 ALA B C 1
ATOM 4909 O O . ALA B 1 234 ? -13.969 -8.07 0.767 1 96.31 234 ALA B O 1
ATOM 4910 N N . PHE B 1 235 ? -12.188 -8.797 1.979 1 95.25 235 PHE B N 1
ATOM 4911 C CA . PHE B 1 235 ? -11.328 -7.652 1.683 1 95.25 235 PHE B CA 1
ATOM 4912 C C . PHE B 1 235 ? -10.141 -8.07 0.822 1 95.25 235 PHE B C 1
ATOM 4914 O O . PHE B 1 235 ? -9.469 -9.055 1.122 1 95.25 235 PHE B O 1
ATOM 4921 N N . CYS B 1 236 ? -9.922 -7.406 -0.254 1 96 236 CYS B N 1
ATOM 4922 C CA . CYS B 1 236 ? -8.703 -7.621 -1.024 1 96 236 CYS B CA 1
ATOM 4923 C C . CYS B 1 236 ? -7.883 -6.34 -1.115 1 96 236 CYS B C 1
ATOM 4925 O O . CYS B 1 236 ? -8.43 -5.258 -1.311 1 96 236 CYS B O 1
ATOM 4927 N N . THR B 1 237 ? -6.645 -6.48 -0.905 1 95.62 237 THR B N 1
ATOM 4928 C CA . THR B 1 237 ? -5.762 -5.32 -0.994 1 95.62 237 THR B CA 1
ATOM 4929 C C . THR B 1 237 ? -5.402 -5.023 -2.447 1 95.62 237 THR B C 1
ATOM 4931 O O . THR B 1 237 ? -5.41 -5.922 -3.289 1 95.62 237 THR B O 1
ATOM 4934 N N . GLU B 1 238 ? -5.105 -3.828 -2.719 1 93.62 238 GLU B N 1
ATOM 4935 C CA . GLU B 1 238 ? -4.793 -3.424 -4.086 1 93.62 238 GLU B CA 1
ATOM 4936 C C . GLU B 1 238 ? -3.506 -4.086 -4.574 1 93.62 238 GLU B C 1
ATOM 4938 O O . GLU B 1 238 ? -3.361 -4.367 -5.766 1 93.62 238 GLU B O 1
ATOM 4943 N N . THR B 1 239 ? -2.555 -4.32 -3.686 1 94.69 239 THR B N 1
ATOM 4944 C CA . THR B 1 239 ? -1.323 -5.062 -3.932 1 94.69 239 THR B CA 1
ATOM 4945 C C . THR B 1 239 ? -0.39 -4.277 -4.848 1 94.69 239 THR B C 1
ATOM 4947 O O . THR B 1 239 ? 0.009 -4.766 -5.906 1 94.69 239 THR B O 1
ATOM 4950 N N . ARG B 1 240 ? -0.052 -3.154 -4.328 1 91.75 240 ARG B N 1
ATOM 4951 C CA . ARG B 1 240 ? 1.013 -2.41 -4.992 1 91.75 240 ARG B CA 1
ATOM 4952 C C . ARG B 1 240 ? 2.328 -3.182 -4.957 1 91.75 240 ARG B C 1
ATOM 4954 O O . ARG B 1 240 ? 2.559 -3.979 -4.043 1 91.75 240 ARG B O 1
ATOM 4961 N N . PRO B 1 241 ? 3.221 -3.039 -6.078 1 88.75 241 PRO B N 1
ATOM 4962 C CA . PRO B 1 241 ? 3.178 -2.004 -7.113 1 88.75 241 PRO B CA 1
ATOM 4963 C C . PRO B 1 241 ? 2.408 -2.445 -8.352 1 88.75 241 PRO B C 1
ATOM 4965 O O . PRO B 1 241 ? 1.963 -1.605 -9.141 1 88.75 241 PRO B O 1
ATOM 4968 N N . TYR B 1 242 ? 2.184 -3.766 -8.562 1 86.56 242 TYR B N 1
ATOM 4969 C CA . TYR B 1 242 ? 1.645 -4.25 -9.828 1 86.56 242 TYR B CA 1
ATOM 4970 C C . TYR B 1 242 ? 0.121 -4.27 -9.805 1 86.56 242 TYR B C 1
ATOM 4972 O O . TYR B 1 242 ? -0.522 -4.453 -10.836 1 86.56 242 TYR B O 1
ATOM 4980 N N . ASN B 1 243 ? -0.487 -4.094 -8.656 1 91.5 243 ASN B N 1
ATOM 4981 C CA . ASN B 1 243 ? -1.926 -3.951 -8.461 1 91.5 243 ASN B CA 1
ATOM 4982 C C . ASN B 1 243 ? -2.672 -5.23 -8.836 1 91.5 243 ASN B C 1
ATOM 4984 O O . ASN B 1 243 ? -3.754 -5.172 -9.422 1 91.5 243 ASN B O 1
ATOM 4988 N N . GLN B 1 244 ? -2.098 -6.324 -8.516 1 93.56 244 GLN B N 1
ATOM 4989 C CA . GLN B 1 244 ? -2.787 -7.57 -8.836 1 93.56 244 GLN B CA 1
ATOM 4990 C C . GLN B 1 244 ? -4.125 -7.66 -8.109 1 93.56 244 GLN B C 1
ATOM 4992 O O . GLN B 1 244 ? -5.086 -8.219 -8.633 1 93.56 244 GLN B O 1
ATOM 4997 N N . GLY B 1 245 ? -4.191 -7.137 -6.941 1 95 245 GLY B N 1
ATOM 4998 C CA . GLY B 1 245 ? -5.453 -7.152 -6.219 1 95 245 GLY B CA 1
ATOM 4999 C C . GLY B 1 245 ? -6.508 -6.262 -6.848 1 95 245 GLY B C 1
ATOM 5000 O O . GLY B 1 245 ? -7.637 -6.703 -7.086 1 95 245 GLY B O 1
ATOM 5001 N N . ALA B 1 246 ? -6.156 -5.109 -7.176 1 92.06 246 ALA B N 1
ATOM 5002 C CA . ALA B 1 246 ? -7.098 -4.137 -7.723 1 92.06 246 ALA B CA 1
ATOM 5003 C C . ALA B 1 246 ? -7.543 -4.531 -9.125 1 92.06 246 ALA B C 1
ATOM 5005 O O . ALA B 1 246 ? -8.703 -4.355 -9.492 1 92.06 246 ALA B O 1
ATOM 5006 N N . ARG B 1 247 ? -6.66 -5.109 -9.875 1 91.69 247 ARG B N 1
ATOM 5007 C CA . ARG B 1 247 ? -6.938 -5.363 -11.281 1 91.69 247 ARG B CA 1
ATOM 5008 C C . ARG B 1 247 ? -7.562 -6.742 -11.477 1 91.69 247 ARG B C 1
ATOM 5010 O O . ARG B 1 247 ? -8.461 -6.914 -12.297 1 91.69 247 ARG B O 1
ATOM 5017 N N . LEU B 1 248 ? -7.016 -7.688 -10.688 1 94.81 248 LEU B N 1
ATOM 5018 C CA . LEU B 1 248 ? -7.348 -9.07 -11 1 94.81 248 LEU B CA 1
ATOM 5019 C C . LEU B 1 248 ? -8.258 -9.672 -9.938 1 94.81 248 LEU B C 1
ATOM 5021 O O . LEU B 1 248 ? -9.344 -10.164 -10.242 1 94.81 248 LEU B O 1
ATOM 5025 N N . THR B 1 249 ? -7.848 -9.609 -8.734 1 96.06 249 THR B N 1
ATOM 5026 C CA . THR B 1 249 ? -8.656 -10.188 -7.668 1 96.06 249 THR B CA 1
ATOM 5027 C C . THR B 1 249 ? -10.023 -9.516 -7.598 1 96.06 249 THR B C 1
ATOM 5029 O O . THR B 1 249 ? -11.055 -10.188 -7.555 1 96.06 249 THR B O 1
ATOM 5032 N N . ALA B 1 250 ? -10.008 -8.211 -7.59 1 93.5 250 ALA B N 1
ATOM 5033 C CA . ALA B 1 250 ? -11.266 -7.477 -7.582 1 93.5 250 ALA B CA 1
ATOM 5034 C C . ALA B 1 250 ? -12.117 -7.832 -8.797 1 93.5 250 ALA B C 1
ATOM 5036 O O . ALA B 1 250 ? -13.336 -7.969 -8.695 1 93.5 250 ALA B O 1
ATOM 5037 N N . PHE B 1 251 ? -11.5 -7.988 -9.906 1 92.69 251 PHE B N 1
ATOM 5038 C CA . PHE B 1 251 ? -12.188 -8.359 -11.141 1 92.69 251 PHE B CA 1
ATOM 5039 C C . PHE B 1 251 ? -12.891 -9.695 -10.992 1 92.69 251 PHE B C 1
ATOM 5041 O O . PHE B 1 251 ? -14.062 -9.828 -11.344 1 92.69 251 PHE B O 1
ATOM 5048 N N . GLU B 1 252 ? -12.219 -10.672 -10.438 1 94.31 252 GLU B N 1
ATOM 5049 C CA . GLU B 1 252 ? -12.805 -11.992 -10.227 1 94.31 252 GLU B CA 1
ATOM 5050 C C . GLU B 1 252 ? -13.961 -11.938 -9.242 1 94.31 252 GLU B C 1
ATOM 5052 O O . GLU B 1 252 ? -15 -12.562 -9.453 1 94.31 252 GLU B O 1
ATOM 5057 N N . LEU B 1 253 ? -13.789 -11.219 -8.164 1 93.38 253 LEU B N 1
ATOM 5058 C CA . LEU B 1 253 ? -14.812 -11.125 -7.125 1 93.38 253 LEU B CA 1
ATOM 5059 C C . LEU B 1 253 ? -16.078 -10.469 -7.672 1 93.38 253 LEU B C 1
ATOM 5061 O O . LEU B 1 253 ? -17.188 -10.93 -7.395 1 93.38 253 LEU B O 1
ATOM 5065 N N . VAL B 1 254 ? -15.859 -9.453 -8.438 1 89.56 254 VAL B N 1
ATOM 5066 C CA . VAL B 1 254 ? -17 -8.773 -9.055 1 89.56 254 VAL B CA 1
ATOM 5067 C C . VAL B 1 254 ? -17.656 -9.703 -10.07 1 89.56 254 VAL B C 1
ATOM 5069 O O . VAL B 1 254 ? -18.891 -9.828 -10.094 1 89.56 254 VAL B O 1
ATOM 5072 N N . TYR B 1 255 ? -16.844 -10.32 -10.883 1 88.75 255 TYR B N 1
ATOM 5073 C CA . TYR B 1 255 ? -17.328 -11.219 -11.914 1 88.75 255 TYR B CA 1
ATOM 5074 C C . TYR B 1 255 ? -18.203 -12.312 -11.32 1 88.75 255 TYR B C 1
ATOM 5076 O O . TYR B 1 255 ? -19.203 -12.711 -11.914 1 88.75 255 TYR B O 1
ATOM 5084 N N . GLU B 1 256 ? -17.891 -12.719 -10.141 1 92.56 256 GLU B N 1
ATOM 5085 C CA . GLU B 1 256 ? -18.594 -13.836 -9.508 1 92.56 256 GLU B CA 1
ATOM 5086 C C . GLU B 1 256 ? -19.594 -13.344 -8.461 1 92.56 256 GLU B C 1
ATOM 5088 O O . GLU B 1 256 ? -20.203 -14.141 -7.75 1 92.56 256 GLU B O 1
ATOM 5093 N N . GLN B 1 257 ? -19.734 -12.031 -8.336 1 90.44 257 GLN B N 1
ATOM 5094 C CA . GLN B 1 257 ? -20.688 -11.391 -7.434 1 90.44 257 GLN B CA 1
ATOM 5095 C C . GLN B 1 257 ? -20.453 -11.812 -5.988 1 90.44 257 GLN B C 1
ATOM 5097 O O . GLN B 1 257 ? -21.391 -12.109 -5.262 1 90.44 257 GLN B O 1
ATOM 5102 N N . ILE B 1 258 ? -19.266 -12 -5.617 1 93.38 258 ILE B N 1
ATOM 5103 C CA . ILE B 1 258 ? -18.875 -12.25 -4.23 1 93.38 258 ILE B CA 1
ATOM 5104 C C . ILE B 1 258 ? -18.766 -10.922 -3.484 1 93.38 258 ILE B C 1
ATOM 5106 O O . ILE B 1 258 ? -18.125 -9.984 -3.963 1 93.38 258 ILE B O 1
ATOM 5110 N N . PRO B 1 259 ? -19.453 -10.789 -2.352 1 93.38 259 PRO B N 1
ATOM 5111 C CA . PRO B 1 259 ? -19.359 -9.523 -1.615 1 93.38 259 PRO B CA 1
ATOM 5112 C C . PRO B 1 259 ? -17.938 -9.203 -1.171 1 93.38 259 PRO B C 1
ATOM 5114 O O . PRO B 1 259 ? -17.359 -9.945 -0.376 1 93.38 259 PRO B O 1
ATOM 5117 N N . ALA B 1 260 ? -17.438 -8.086 -1.701 1 93.62 260 ALA B N 1
ATOM 5118 C CA . ALA B 1 260 ? -16.031 -7.781 -1.427 1 93.62 260 ALA B CA 1
ATOM 5119 C C . ALA B 1 260 ? -15.789 -6.273 -1.464 1 93.62 260 ALA B C 1
ATOM 5121 O O . ALA B 1 260 ? -16.625 -5.516 -1.965 1 93.62 260 ALA B O 1
ATOM 5122 N N . THR B 1 261 ? -14.727 -5.84 -0.784 1 92 261 THR B N 1
ATOM 5123 C CA . THR B 1 261 ? -14.258 -4.457 -0.797 1 92 261 THR B CA 1
ATOM 5124 C C . THR B 1 261 ? -12.766 -4.398 -1.115 1 92 261 THR B C 1
ATOM 5126 O O . THR B 1 261 ? -11.969 -5.137 -0.53 1 92 261 THR B O 1
ATOM 5129 N N . LEU B 1 262 ? -12.438 -3.586 -2.1 1 93.38 262 LEU B N 1
ATOM 5130 C CA . LEU B 1 262 ? -11.039 -3.283 -2.391 1 93.38 262 LEU B CA 1
ATOM 5131 C C . LEU B 1 262 ? -10.5 -2.232 -1.428 1 93.38 262 LEU B C 1
ATOM 5133 O O . LEU B 1 262 ? -11.133 -1.199 -1.207 1 93.38 262 LEU B O 1
ATOM 5137 N N . ILE B 1 263 ? -9.352 -2.549 -0.839 1 92.56 263 ILE B N 1
ATOM 5138 C CA . ILE B 1 263 ? -8.734 -1.571 0.051 1 92.56 263 ILE B CA 1
ATOM 5139 C C . ILE B 1 263 ? -7.277 -1.354 -0.35 1 92.56 263 ILE B C 1
ATOM 5141 O O . ILE B 1 263 ? -6.684 -2.186 -1.042 1 92.56 263 ILE B O 1
ATOM 5145 N N . ALA B 1 264 ? -6.723 -0.217 0.031 1 93.19 264 ALA B N 1
ATOM 5146 C CA . ALA B 1 264 ? -5.289 0.007 -0.13 1 93.19 264 ALA B CA 1
ATOM 5147 C C . ALA B 1 264 ? -4.484 -0.922 0.774 1 93.19 264 ALA B C 1
ATOM 5149 O O . ALA B 1 264 ? -4.984 -1.389 1.8 1 93.19 264 ALA B O 1
ATOM 5150 N N . ASP B 1 265 ? -3.24 -1.215 0.376 1 94.81 265 ASP B N 1
ATOM 5151 C CA . ASP B 1 265 ? -2.381 -2.057 1.204 1 94.81 265 ASP B CA 1
ATOM 5152 C C . ASP B 1 265 ? -2.225 -1.469 2.605 1 94.81 265 ASP B C 1
ATOM 5154 O O . ASP B 1 265 ? -2.135 -2.207 3.588 1 94.81 265 ASP B O 1
ATOM 5158 N N . SER B 1 266 ? -2.268 -0.177 2.697 1 93.12 266 SER B N 1
ATOM 5159 C CA . SER B 1 266 ? -2.039 0.545 3.945 1 93.12 266 SER B CA 1
ATOM 5160 C C . SER B 1 266 ? -3.262 0.48 4.855 1 93.12 266 SER B C 1
ATOM 5162 O O . SER B 1 266 ? -3.188 0.845 6.027 1 93.12 266 SER B O 1
ATOM 5164 N N . MET B 1 267 ? -4.359 -0.022 4.426 1 93.25 267 MET B N 1
ATOM 5165 C CA . MET B 1 267 ? -5.617 -0.025 5.176 1 93.25 267 MET B CA 1
ATOM 5166 C C . MET B 1 267 ? -5.855 -1.38 5.832 1 93.25 267 MET B C 1
ATOM 5168 O O . MET B 1 267 ? -6.809 -1.546 6.594 1 93.25 267 MET B O 1
ATOM 5172 N N . ALA B 1 268 ? -4.945 -2.314 5.59 1 94.81 268 ALA B N 1
ATOM 5173 C CA . ALA B 1 268 ? -5.203 -3.693 5.996 1 94.81 268 ALA B CA 1
ATOM 5174 C C . ALA B 1 268 ? -5.285 -3.811 7.516 1 94.81 268 ALA B C 1
ATOM 5176 O O . ALA B 1 268 ? -6.203 -4.441 8.047 1 94.81 268 ALA B O 1
ATOM 5177 N N . ALA B 1 269 ? -4.352 -3.199 8.242 1 92.94 269 ALA B N 1
ATOM 5178 C CA . ALA B 1 269 ? -4.359 -3.281 9.695 1 92.94 269 ALA B CA 1
ATOM 5179 C C . ALA B 1 269 ? -5.625 -2.652 10.273 1 92.94 269 ALA B C 1
ATOM 5181 O O . ALA B 1 269 ? -6.199 -3.172 11.234 1 92.94 269 ALA B O 1
ATOM 5182 N N . ALA B 1 270 ? -6.07 -1.554 9.719 1 90.69 270 ALA B N 1
ATOM 5183 C CA . ALA B 1 270 ? -7.297 -0.911 10.18 1 90.69 270 ALA B CA 1
ATOM 5184 C C . ALA B 1 270 ? -8.508 -1.808 9.938 1 90.69 270 ALA B C 1
ATOM 5186 O O . ALA B 1 270 ? -9.422 -1.866 10.766 1 90.69 270 ALA B O 1
ATOM 5187 N N . ALA B 1 271 ? -8.531 -2.447 8.789 1 92.88 271 ALA B N 1
ATOM 5188 C CA . ALA B 1 271 ? -9.617 -3.391 8.516 1 92.88 271 ALA B CA 1
ATOM 5189 C C . ALA B 1 271 ? -9.641 -4.516 9.547 1 92.88 271 ALA B C 1
ATOM 5191 O O . ALA B 1 271 ? -10.703 -4.914 10.016 1 92.88 271 ALA B O 1
ATOM 5192 N N . MET B 1 272 ? -8.484 -5.008 9.93 1 92.25 272 MET B N 1
ATOM 5193 C CA . MET B 1 272 ? -8.383 -6.062 10.93 1 92.25 272 MET B CA 1
ATOM 5194 C C . MET B 1 272 ? -8.883 -5.574 12.289 1 92.25 272 MET B C 1
ATOM 5196 O O . MET B 1 272 ? -9.523 -6.324 13.023 1 92.25 272 MET B O 1
ATOM 5200 N N . ALA B 1 273 ? -8.641 -4.348 12.547 1 89.5 273 ALA B N 1
ATOM 5201 C CA . ALA B 1 273 ? -9 -3.777 13.844 1 89.5 273 ALA B CA 1
ATOM 5202 C C . ALA B 1 273 ? -10.484 -3.451 13.906 1 89.5 273 ALA B C 1
ATOM 5204 O O . ALA B 1 273 ? -11.109 -3.594 14.961 1 89.5 273 ALA B O 1
ATOM 5205 N N . HIS B 1 274 ? -11.109 -3.037 12.758 1 88.25 274 HIS B N 1
ATOM 5206 C CA . HIS B 1 274 ? -12.383 -2.344 12.906 1 88.25 274 HIS B CA 1
ATOM 5207 C C . HIS B 1 274 ? -13.453 -2.969 12.016 1 88.25 274 HIS B C 1
ATOM 5209 O O . HIS B 1 274 ? -14.633 -2.629 12.133 1 88.25 274 HIS B O 1
ATOM 5215 N N . GLN B 1 275 ? -13.062 -3.875 11.133 1 92.5 275 GLN B N 1
ATOM 5216 C CA . GLN B 1 275 ? -14.055 -4.34 10.164 1 92.5 275 GLN B CA 1
ATOM 5217 C C . GLN B 1 275 ? -14.336 -5.828 10.336 1 92.5 275 GLN B C 1
ATOM 5219 O O . GLN B 1 275 ? -14.773 -6.496 9.398 1 92.5 275 GLN B O 1
ATOM 5224 N N . GLY B 1 276 ? -13.938 -6.391 11.445 1 93.12 276 GLY B N 1
ATOM 5225 C CA . GLY B 1 276 ? -14.336 -7.738 11.82 1 93.12 276 GLY B CA 1
ATOM 5226 C C . GLY B 1 276 ? -13.641 -8.812 11 1 93.12 276 GLY B C 1
ATOM 5227 O O . GLY B 1 276 ? -14.227 -9.867 10.727 1 93.12 276 GLY B O 1
ATOM 5228 N N . VAL B 1 277 ? -12.445 -8.547 10.57 1 95.75 277 VAL B N 1
ATOM 5229 C CA . VAL B 1 277 ? -11.695 -9.562 9.836 1 95.75 277 VAL B CA 1
ATOM 5230 C C . VAL B 1 277 ? -11.453 -10.773 10.727 1 95.75 277 VAL B C 1
ATOM 5232 O O . VAL B 1 277 ? -10.906 -10.641 11.828 1 95.75 277 VAL B O 1
ATOM 5235 N N . SER B 1 278 ? -11.82 -11.984 10.211 1 94.38 278 SER B N 1
ATOM 5236 C CA . SER B 1 278 ? -11.75 -13.211 11 1 94.38 278 SER B CA 1
ATOM 5237 C C . SER B 1 278 ? -10.484 -14 10.672 1 94.38 278 SER B C 1
ATOM 5239 O O . SER B 1 278 ? -10.008 -14.789 11.492 1 94.38 278 SER B O 1
ATOM 5241 N N . ALA B 1 279 ? -10.039 -13.812 9.477 1 93.06 279 ALA B N 1
ATOM 5242 C CA . ALA B 1 279 ? -8.875 -14.562 9.008 1 93.06 279 ALA B CA 1
ATOM 5243 C C . ALA B 1 279 ? -8.227 -13.875 7.812 1 93.06 279 ALA B C 1
ATOM 5245 O O . ALA B 1 279 ? -8.875 -13.102 7.105 1 93.06 279 ALA B O 1
ATOM 5246 N N . VAL B 1 280 ? -6.953 -14.117 7.715 1 94.31 280 VAL B N 1
ATOM 5247 C CA . VAL B 1 280 ? -6.234 -13.734 6.504 1 94.31 280 VAL B CA 1
ATOM 5248 C C . VAL B 1 280 ? -5.805 -14.984 5.742 1 94.31 280 VAL B C 1
ATOM 5250 O O . VAL B 1 280 ? -5.277 -15.93 6.332 1 94.31 280 VAL B O 1
ATOM 5253 N N . VAL B 1 281 ? -6.086 -15.055 4.43 1 93.25 281 VAL B N 1
ATOM 5254 C CA . VAL B 1 281 ? -5.668 -16.188 3.605 1 93.25 281 VAL B CA 1
ATOM 5255 C C . VAL B 1 281 ? -4.91 -15.672 2.379 1 93.25 281 VAL B C 1
ATOM 5257 O O . VAL B 1 281 ? -5.402 -14.812 1.648 1 93.25 281 VAL B O 1
ATOM 5260 N N . VAL B 1 282 ? -3.689 -16.156 2.193 1 93.94 282 VAL B N 1
ATOM 5261 C CA . VAL B 1 282 ? -2.867 -15.75 1.059 1 93.94 282 VAL B CA 1
ATOM 5262 C C . VAL B 1 282 ? -2.34 -16.984 0.333 1 93.94 282 VAL B C 1
ATOM 5264 O O . VAL B 1 282 ? -2.488 -18.109 0.82 1 93.94 282 VAL B O 1
ATOM 5267 N N . GLY B 1 283 ? -1.802 -16.766 -0.879 1 90.75 283 GLY B N 1
ATOM 5268 C CA . GLY B 1 283 ? -1.126 -17.828 -1.614 1 90.75 283 GLY B CA 1
ATOM 5269 C C . GLY B 1 283 ? 0.355 -17.922 -1.299 1 90.75 283 GLY B C 1
ATOM 5270 O O . GLY B 1 283 ? 0.815 -17.391 -0.291 1 90.75 283 GLY B O 1
ATOM 5271 N N . ALA B 1 284 ? 1.025 -18.75 -2.131 1 88.25 284 ALA B N 1
ATOM 5272 C CA . ALA B 1 284 ? 2.471 -18.906 -1.986 1 88.25 284 ALA B CA 1
ATOM 5273 C C . ALA B 1 284 ? 3.135 -19.156 -3.336 1 88.25 284 ALA B C 1
ATOM 5275 O O . ALA B 1 284 ? 2.604 -19.906 -4.164 1 88.25 284 ALA B O 1
ATOM 5276 N N . ASP B 1 285 ? 4.246 -18.469 -3.527 1 88.06 285 ASP B N 1
ATOM 5277 C CA . ASP B 1 285 ? 5.105 -18.812 -4.66 1 88.06 285 ASP B CA 1
ATOM 5278 C C . ASP B 1 285 ? 5.992 -20 -4.336 1 88.06 285 ASP B C 1
ATOM 5280 O O . ASP B 1 285 ? 6.316 -20.797 -5.223 1 88.06 285 ASP B O 1
ATOM 5284 N N . ARG B 1 286 ? 6.32 -20 -3.053 1 85 286 ARG B N 1
ATOM 5285 C CA . ARG B 1 286 ? 7.176 -21.078 -2.582 1 85 286 ARG B CA 1
ATOM 5286 C C . ARG B 1 286 ? 7.07 -21.25 -1.069 1 85 286 ARG B C 1
ATOM 5288 O O . ARG B 1 286 ? 7.047 -20.266 -0.332 1 85 286 ARG B O 1
ATOM 5295 N N . VAL B 1 287 ? 6.891 -22.484 -0.631 1 84.5 287 VAL B N 1
ATOM 5296 C CA . VAL B 1 287 ? 6.953 -22.859 0.777 1 84.5 287 VAL B CA 1
ATOM 5297 C C . VAL B 1 287 ? 8.109 -23.828 1.003 1 84.5 287 VAL B C 1
ATOM 5299 O O . VAL B 1 287 ? 8.195 -24.859 0.34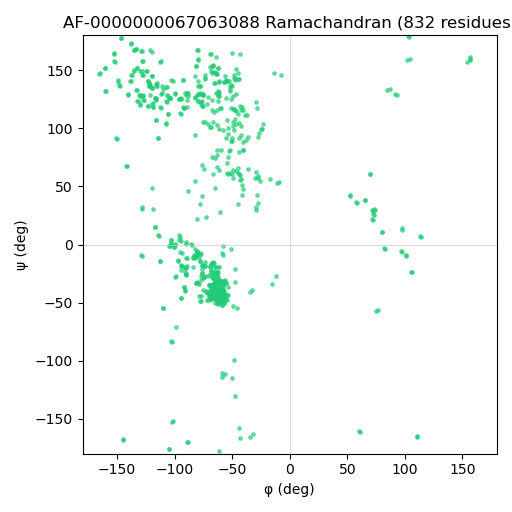1 1 84.5 287 VAL B O 1
ATOM 5302 N N . VAL B 1 288 ? 9 -23.5 1.951 1 84.94 288 VAL B N 1
ATOM 5303 C CA . VAL B 1 288 ? 10.195 -24.312 2.107 1 84.94 288 VAL B CA 1
ATOM 5304 C C . VAL B 1 288 ? 10.055 -25.203 3.348 1 84.94 288 VAL B C 1
ATOM 5306 O O . VAL B 1 288 ? 9.016 -25.188 4.012 1 84.94 288 VAL B O 1
ATOM 5309 N N . ALA B 1 289 ? 11 -25.969 3.779 1 80 289 ALA B N 1
ATOM 5310 C CA . ALA B 1 289 ? 10.914 -27.078 4.723 1 80 289 ALA B CA 1
ATOM 5311 C C . ALA B 1 289 ? 10.516 -26.594 6.113 1 80 289 ALA B C 1
ATOM 5313 O O . ALA B 1 289 ? 9.727 -27.234 6.801 1 80 289 ALA B O 1
ATOM 5314 N N . ASN B 1 290 ? 11.055 -25.469 6.543 1 76.44 290 ASN B N 1
ATOM 5315 C CA . ASN B 1 290 ? 10.758 -24.984 7.891 1 76.44 290 ASN B CA 1
ATOM 5316 C C . ASN B 1 290 ? 9.469 -24.172 7.934 1 76.44 290 ASN B C 1
ATOM 5318 O O . ASN B 1 290 ? 9.125 -23.594 8.961 1 76.44 290 ASN B O 1
ATOM 5322 N N . GLY B 1 291 ? 8.812 -24.016 6.719 1 78.06 291 GLY B N 1
ATOM 5323 C CA . GLY B 1 291 ? 7.535 -23.328 6.672 1 78.06 291 GLY B CA 1
ATOM 5324 C C . GLY B 1 291 ? 7.648 -21.891 6.191 1 78.06 291 GLY B C 1
ATOM 5325 O O . GLY B 1 291 ? 6.637 -21.234 5.938 1 78.06 291 GLY B O 1
ATOM 5326 N N . ASP B 1 292 ? 8.93 -21.453 6.105 1 82.44 292 ASP B N 1
ATOM 5327 C CA . ASP B 1 292 ? 9.078 -20.141 5.508 1 82.44 292 ASP B CA 1
ATOM 5328 C C . ASP B 1 292 ? 8.414 -20.078 4.133 1 82.44 292 ASP B C 1
ATOM 5330 O O . ASP B 1 292 ? 8.445 -21.047 3.379 1 82.44 292 ASP B O 1
ATOM 5334 N N . THR B 1 293 ? 7.77 -18.938 3.873 1 85.62 293 THR B N 1
ATOM 5335 C CA . THR B 1 293 ? 6.969 -18.812 2.658 1 85.62 293 THR B CA 1
ATOM 5336 C C . THR B 1 293 ? 7.328 -17.531 1.901 1 85.62 293 THR B C 1
ATOM 5338 O O . THR B 1 293 ? 7.426 -16.469 2.496 1 85.62 293 THR B O 1
ATOM 5341 N N . ALA B 1 294 ? 7.625 -17.734 0.609 1 88.38 294 ALA B N 1
ATOM 5342 C CA . ALA B 1 294 ? 7.77 -16.562 -0.258 1 88.38 294 ALA B CA 1
ATOM 5343 C C . ALA B 1 294 ? 6.457 -16.25 -0.972 1 88.38 294 ALA B C 1
ATOM 5345 O O . ALA B 1 294 ? 5.828 -17.141 -1.55 1 88.38 294 ALA B O 1
ATOM 5346 N N . ASN B 1 295 ? 6.008 -15.062 -0.839 1 89.81 295 ASN B N 1
ATOM 5347 C CA . ASN B 1 295 ? 4.816 -14.555 -1.51 1 89.81 295 ASN B CA 1
ATOM 5348 C C . ASN B 1 295 ? 4.953 -13.07 -1.849 1 89.81 295 ASN B C 1
ATOM 5350 O O . ASN B 1 295 ? 6.012 -12.477 -1.631 1 89.81 295 ASN B O 1
ATOM 5354 N N . LYS B 1 296 ? 3.957 -12.602 -2.473 1 91.75 296 LYS B N 1
ATOM 5355 C CA . LYS B 1 296 ? 3.926 -11.227 -2.947 1 91.75 296 LYS B CA 1
ATOM 5356 C C . LYS B 1 296 ? 4.367 -10.258 -1.852 1 91.75 296 LYS B C 1
ATOM 5358 O O . LYS B 1 296 ? 4.051 -10.453 -0.677 1 91.75 296 LYS B O 1
ATOM 5363 N N . VAL B 1 297 ? 5.086 -9.219 -2.264 1 91.56 297 VAL B N 1
ATOM 5364 C CA . VAL B 1 297 ? 5.438 -8.148 -1.341 1 91.56 297 VAL B CA 1
ATOM 5365 C C . VAL B 1 297 ? 4.184 -7.652 -0.624 1 91.56 297 VAL B C 1
ATOM 5367 O O . VAL B 1 297 ? 3.119 -7.523 -1.236 1 91.56 297 VAL B O 1
ATOM 5370 N N . GLY B 1 298 ? 4.297 -7.426 0.684 1 93.25 298 GLY B N 1
ATOM 5371 C CA . GLY B 1 298 ? 3.168 -7.051 1.521 1 93.25 298 GLY B CA 1
ATOM 5372 C C . GLY B 1 298 ? 2.676 -8.18 2.404 1 93.25 298 GLY B C 1
ATOM 5373 O O . GLY B 1 298 ? 2.012 -7.941 3.414 1 93.25 298 GLY B O 1
ATOM 5374 N N . THR B 1 299 ? 2.961 -9.406 1.979 1 92.06 299 THR B N 1
ATOM 5375 C CA . THR B 1 299 ? 2.506 -10.562 2.734 1 92.06 299 THR B CA 1
ATOM 5376 C C . THR B 1 299 ? 3.119 -10.578 4.133 1 92.06 299 THR B C 1
ATOM 5378 O O . THR B 1 299 ? 2.428 -10.844 5.117 1 92.06 299 THR B O 1
ATOM 5381 N N . TYR B 1 300 ? 4.418 -10.336 4.305 1 90.25 300 TYR B N 1
ATOM 5382 C CA . TYR B 1 300 ? 5.113 -10.281 5.586 1 90.25 300 TYR B CA 1
ATOM 5383 C C . TYR B 1 300 ? 4.469 -9.25 6.512 1 90.25 300 TYR B C 1
ATOM 5385 O O . TYR B 1 300 ? 4.219 -9.539 7.684 1 90.25 300 TYR B O 1
ATOM 5393 N N . GLN B 1 301 ? 4.18 -8.133 5.957 1 92.44 301 GLN B N 1
ATOM 5394 C CA . GLN B 1 301 ? 3.551 -7.051 6.711 1 92.44 301 GLN B CA 1
ATOM 5395 C C . GLN B 1 301 ? 2.148 -7.445 7.164 1 92.44 301 GLN B C 1
ATOM 5397 O O . GLN B 1 301 ? 1.735 -7.113 8.281 1 92.44 301 GLN B O 1
ATOM 5402 N N . LEU B 1 302 ? 1.389 -8.07 6.309 1 93.25 302 LEU B N 1
ATOM 5403 C CA . LEU B 1 302 ? 0.054 -8.547 6.656 1 93.25 302 LEU B CA 1
ATOM 5404 C C . LEU B 1 302 ? 0.119 -9.57 7.781 1 93.25 302 LEU B C 1
ATOM 5406 O O . LEU B 1 302 ? -0.731 -9.578 8.672 1 93.25 302 LEU B O 1
ATOM 5410 N N . ALA B 1 303 ? 1.112 -10.422 7.723 1 90.94 303 ALA B N 1
ATOM 5411 C CA . ALA B 1 303 ? 1.273 -11.438 8.766 1 90.94 303 ALA B CA 1
ATOM 5412 C C . ALA B 1 303 ? 1.551 -10.789 10.117 1 90.94 303 ALA B C 1
ATOM 5414 O O . ALA B 1 303 ? 1.013 -11.227 11.141 1 90.94 303 ALA B O 1
ATOM 5415 N N . ILE B 1 304 ? 2.395 -9.789 10.148 1 89.75 304 ILE B N 1
ATOM 5416 C CA . ILE B 1 304 ? 2.693 -9.055 11.375 1 89.75 304 ILE B CA 1
ATOM 5417 C C . ILE B 1 304 ? 1.415 -8.422 11.922 1 89.75 304 ILE B C 1
ATOM 5419 O O . ILE B 1 304 ? 1.138 -8.508 13.125 1 89.75 304 ILE B O 1
ATOM 5423 N N . ALA B 1 305 ? 0.617 -7.789 11.031 1 91.56 305 ALA B N 1
ATOM 5424 C CA . ALA B 1 305 ? -0.626 -7.141 11.445 1 91.56 305 ALA B CA 1
ATOM 5425 C C . ALA B 1 305 ? -1.623 -8.164 11.984 1 91.56 305 ALA B C 1
ATOM 5427 O O . ALA B 1 305 ? -2.291 -7.914 12.992 1 91.56 305 ALA B O 1
ATOM 5428 N N . ALA B 1 306 ? -1.729 -9.266 11.297 1 90.12 306 ALA B N 1
ATOM 5429 C CA . ALA B 1 306 ? -2.629 -10.32 11.758 1 90.12 306 ALA B CA 1
ATOM 5430 C C . ALA B 1 306 ? -2.23 -10.82 13.141 1 90.12 306 ALA B C 1
ATOM 5432 O O . ALA B 1 306 ? -3.084 -10.992 14.016 1 90.12 306 ALA B O 1
ATOM 5433 N N . LYS B 1 307 ? -0.957 -11.047 13.344 1 86.88 307 LYS B N 1
ATOM 5434 C CA . LYS B 1 307 ? -0.451 -11.477 14.648 1 86.88 307 LYS B CA 1
ATOM 5435 C C . LYS B 1 307 ? -0.801 -10.461 15.734 1 86.88 307 LYS B C 1
ATOM 5437 O O . LYS B 1 307 ? -1.263 -10.836 16.812 1 86.88 307 LYS B O 1
ATOM 5442 N N . HIS B 1 308 ? -0.594 -9.242 15.438 1 87.31 308 HIS B N 1
ATOM 5443 C CA . HIS B 1 308 ? -0.874 -8.172 16.391 1 87.31 308 HIS B CA 1
ATOM 5444 C C . HIS B 1 308 ? -2.334 -8.195 16.828 1 87.31 308 HIS B C 1
ATOM 5446 O O . HIS B 1 308 ? -2.641 -7.922 18 1 87.31 308 HIS B O 1
ATOM 5452 N N . HIS B 1 309 ? -3.23 -8.57 15.961 1 89.62 309 HIS B N 1
ATOM 5453 C CA . HIS B 1 309 ? -4.66 -8.508 16.234 1 89.62 309 HIS B CA 1
ATOM 5454 C C . HIS B 1 309 ? -5.207 -9.867 16.641 1 89.62 309 HIS B C 1
ATOM 5456 O O . HIS B 1 309 ? -6.414 -10.023 16.828 1 89.62 309 HIS B O 1
ATOM 5462 N N . GLY B 1 310 ? -4.355 -10.852 16.672 1 85.44 310 GLY B N 1
ATOM 5463 C CA . GLY B 1 310 ? -4.793 -12.18 17.062 1 85.44 310 GLY B CA 1
ATOM 5464 C C . GLY B 1 310 ? -5.652 -12.852 16 1 85.44 310 GLY B C 1
ATOM 5465 O O . GLY B 1 310 ? -6.578 -13.594 16.328 1 85.44 310 GLY B O 1
ATOM 5466 N N . ILE B 1 311 ? -5.438 -12.523 14.812 1 89 311 ILE B N 1
ATOM 5467 C CA . ILE B 1 311 ? -6.199 -13.062 13.688 1 89 311 ILE B CA 1
ATOM 5468 C C . ILE B 1 311 ? -5.402 -14.18 13.016 1 89 311 ILE B C 1
ATOM 5470 O O . ILE B 1 311 ? -4.215 -14.016 12.727 1 89 311 ILE B O 1
ATOM 5474 N N . PRO B 1 312 ? -6.008 -15.367 12.789 1 87.38 312 PRO B N 1
ATOM 5475 C CA . PRO B 1 312 ? -5.285 -16.438 12.102 1 87.38 312 PRO B CA 1
ATOM 5476 C C . PRO B 1 312 ? -4.859 -16.047 10.688 1 87.38 312 PRO B C 1
ATOM 5478 O O . PRO B 1 312 ? -5.609 -15.375 9.969 1 87.38 312 PRO B O 1
ATOM 5481 N N . PHE B 1 313 ? -3.646 -16.484 10.375 1 89.5 313 PHE B N 1
ATOM 5482 C CA . PHE B 1 313 ? -3.045 -16.219 9.07 1 89.5 313 PHE B CA 1
ATOM 5483 C C . PHE B 1 313 ? -2.764 -17.531 8.328 1 89.5 313 PHE B C 1
ATOM 5485 O O . PHE B 1 313 ? -1.953 -18.344 8.781 1 89.5 313 PHE B O 1
ATOM 5492 N N . TYR B 1 314 ? -3.383 -17.656 7.109 1 87.81 314 TYR B N 1
ATOM 5493 C CA . TYR B 1 314 ? -3.291 -18.922 6.371 1 87.81 314 TYR B CA 1
ATOM 5494 C C . TYR B 1 314 ? -2.541 -18.719 5.059 1 87.81 314 TYR B C 1
ATOM 5496 O O . TYR B 1 314 ? -2.744 -17.734 4.359 1 87.81 314 TYR B O 1
ATOM 5504 N N . VAL B 1 315 ? -1.682 -19.719 4.805 1 89 315 VAL B N 1
ATOM 5505 C CA . VAL B 1 315 ? -1.105 -19.859 3.473 1 89 315 VAL B CA 1
ATOM 5506 C C . VAL B 1 315 ? -1.768 -21.031 2.746 1 89 315 VAL B C 1
ATOM 5508 O O . VAL B 1 315 ? -1.671 -22.172 3.184 1 89 315 VAL B O 1
ATOM 5511 N N . ALA B 1 316 ? -2.512 -20.719 1.714 1 89.75 316 ALA B N 1
ATOM 5512 C CA . ALA B 1 316 ? -3.15 -21.734 0.879 1 89.75 316 ALA B CA 1
ATOM 5513 C C . ALA B 1 316 ? -2.299 -22.047 -0.346 1 89.75 316 ALA B C 1
ATOM 5515 O O . ALA B 1 316 ? -2.131 -21.203 -1.229 1 89.75 316 ALA B O 1
ATOM 5516 N N . ALA B 1 317 ? -1.765 -23.25 -0.411 1 86.94 317 ALA B N 1
ATOM 5517 C CA . ALA B 1 317 ? -0.861 -23.594 -1.508 1 86.94 317 ALA B CA 1
ATOM 5518 C C . ALA B 1 317 ? -0.948 -25.078 -1.854 1 86.94 317 ALA B C 1
ATOM 5520 O O . ALA B 1 317 ? -1.115 -25.922 -0.969 1 86.94 317 ALA B O 1
ATOM 5521 N N . PRO B 1 318 ? -0.887 -25.375 -3.115 1 86.25 318 PRO B N 1
ATOM 5522 C CA . PRO B 1 318 ? -0.754 -26.781 -3.492 1 86.25 318 PRO B CA 1
ATOM 5523 C C . PRO B 1 318 ? 0.607 -27.359 -3.121 1 86.25 318 PRO B C 1
ATOM 5525 O O . PRO B 1 318 ? 1.56 -26.625 -2.883 1 86.25 318 PRO B O 1
ATOM 5528 N N . SER B 1 319 ? 0.674 -28.641 -3.121 1 83.69 319 SER B N 1
ATOM 5529 C CA . SER B 1 319 ? 1.923 -29.312 -2.783 1 83.69 319 SER B CA 1
ATOM 5530 C C . SER B 1 319 ? 3.021 -28.984 -3.787 1 83.69 319 SER B C 1
ATOM 5532 O O . SER B 1 319 ? 4.203 -28.984 -3.441 1 83.69 319 SER B O 1
ATOM 5534 N N . SER B 1 320 ? 2.625 -28.625 -4.996 1 84.69 320 SER B N 1
ATOM 5535 C CA . SER B 1 320 ? 3.594 -28.281 -6.035 1 84.69 320 SER B CA 1
ATOM 5536 C C . SER B 1 320 ? 4.32 -26.984 -5.707 1 84.69 320 SER B C 1
ATOM 5538 O O . SER B 1 320 ? 5.367 -26.688 -6.285 1 84.69 320 SER B O 1
ATOM 5540 N N . SER B 1 321 ? 3.779 -26.172 -4.773 1 86.25 321 SER B N 1
ATOM 5541 C CA . SER B 1 321 ? 4.426 -24.938 -4.371 1 86.25 321 SER B CA 1
ATOM 5542 C C . SER B 1 321 ? 5.371 -25.156 -3.195 1 86.25 321 SER B C 1
ATOM 5544 O O . SER B 1 321 ? 6.035 -24.219 -2.742 1 86.25 321 SER B O 1
ATOM 5546 N N . CYS B 1 322 ? 5.496 -26.344 -2.777 1 83.44 322 CYS B N 1
ATOM 5547 C CA . CYS B 1 322 ? 6.383 -26.672 -1.665 1 83.44 322 CYS B CA 1
ATOM 5548 C C . CYS B 1 322 ? 7.73 -27.156 -2.172 1 83.44 322 CYS B C 1
ATOM 5550 O O . CYS B 1 322 ? 7.793 -28.031 -3.047 1 83.44 322 CYS B O 1
ATOM 5552 N N . ASP B 1 323 ? 8.727 -26.547 -1.743 1 83.38 323 ASP B N 1
ATOM 5553 C CA . ASP B 1 323 ? 10.102 -26.953 -2.043 1 83.38 323 ASP B CA 1
ATOM 5554 C C . ASP B 1 323 ? 10.828 -27.406 -0.779 1 83.38 323 ASP B C 1
ATOM 5556 O O . ASP B 1 323 ? 11.531 -26.609 -0.15 1 83.38 323 ASP B O 1
ATOM 5560 N N . LEU B 1 324 ? 10.766 -28.672 -0.511 1 82 324 LEU B N 1
ATOM 5561 C CA . LEU B 1 324 ? 11.266 -29.219 0.751 1 82 324 LEU B CA 1
ATOM 5562 C C . LEU B 1 324 ? 12.773 -29.391 0.711 1 82 324 LEU B C 1
ATOM 5564 O O . LEU B 1 324 ? 13.398 -29.672 1.736 1 82 324 LEU B O 1
ATOM 5568 N N . ARG B 1 325 ? 13.398 -29.172 -0.42 1 83.5 325 ARG B N 1
ATOM 5569 C CA . ARG B 1 325 ? 14.844 -29.25 -0.553 1 83.5 325 ARG B CA 1
ATOM 5570 C C . ARG B 1 325 ? 15.523 -28.047 0.083 1 83.5 325 ARG B C 1
ATOM 5572 O O . ARG B 1 325 ? 16.688 -28.109 0.475 1 83.5 325 ARG B O 1
ATOM 5579 N N . LEU B 1 326 ? 14.781 -26.953 0.105 1 85.25 326 LEU B N 1
ATOM 5580 C CA . LEU B 1 326 ? 15.297 -25.766 0.776 1 85.25 326 LEU B CA 1
ATOM 5581 C C . LEU B 1 326 ? 14.914 -25.781 2.254 1 85.25 326 LEU B C 1
ATOM 5583 O O . LEU B 1 326 ? 13.742 -25.938 2.596 1 85.25 326 LEU B O 1
ATOM 5587 N N . GLU B 1 327 ? 15.883 -25.562 3.098 1 83.62 327 GLU B N 1
ATOM 5588 C CA . GLU B 1 327 ? 15.664 -25.703 4.535 1 83.62 327 GLU B CA 1
ATOM 5589 C C . GLU B 1 327 ? 14.953 -24.469 5.098 1 83.62 327 GLU B C 1
ATOM 5591 O O . GLU B 1 327 ? 14.062 -24.594 5.941 1 83.62 327 GLU B O 1
ATOM 5596 N N . THR B 1 328 ? 15.508 -23.312 4.598 1 83.56 328 THR B N 1
ATOM 5597 C CA . THR B 1 328 ? 14.938 -22.078 5.121 1 83.56 328 THR B CA 1
ATOM 5598 C C . THR B 1 328 ? 14.68 -21.078 3.994 1 83.56 328 THR B C 1
ATOM 5600 O O . THR B 1 328 ? 15.156 -21.266 2.871 1 83.56 328 THR B O 1
ATOM 5603 N N . GLY B 1 329 ? 13.945 -20.078 4.34 1 83.5 329 GLY B N 1
ATOM 5604 C CA . GLY B 1 329 ? 13.602 -19.047 3.371 1 83.5 329 GLY B CA 1
ATOM 5605 C C . GLY B 1 329 ? 14.805 -18.234 2.906 1 83.5 329 GLY B C 1
ATOM 5606 O O . GLY B 1 329 ? 14.734 -17.531 1.894 1 83.5 329 GLY B O 1
ATOM 5607 N N . ARG B 1 330 ? 15.906 -18.281 3.582 1 83.75 330 ARG B N 1
ATOM 5608 C CA . ARG B 1 330 ? 17.094 -17.516 3.225 1 83.75 330 ARG B CA 1
ATOM 5609 C C . ARG B 1 330 ? 17.609 -17.922 1.851 1 83.75 330 ARG B C 1
ATOM 5611 O O . ARG B 1 330 ? 18.266 -17.125 1.167 1 83.75 330 ARG B O 1
ATOM 5618 N N . GLU B 1 331 ? 17.203 -19.047 1.45 1 84.81 331 GLU B N 1
ATOM 5619 C CA . GLU B 1 331 ? 17.719 -19.594 0.2 1 84.81 331 GLU B CA 1
ATOM 5620 C C . GLU B 1 331 ? 16.812 -19.25 -0.974 1 84.81 331 GLU B C 1
ATOM 5622 O O . GLU B 1 331 ? 17.156 -19.516 -2.129 1 84.81 331 GLU B O 1
ATOM 5627 N N . ILE B 1 332 ? 15.68 -18.672 -0.652 1 83.19 332 ILE B N 1
ATOM 5628 C CA . ILE B 1 332 ? 14.742 -18.344 -1.72 1 83.19 332 ILE B CA 1
ATOM 5629 C C . ILE B 1 332 ? 15.242 -17.125 -2.482 1 83.19 332 ILE B C 1
ATOM 5631 O O . ILE B 1 332 ? 15.547 -16.094 -1.88 1 83.19 332 ILE B O 1
ATOM 5635 N N . VAL B 1 333 ? 15.297 -17.266 -3.779 1 80.62 333 VAL B N 1
ATOM 5636 C CA . VAL B 1 333 ? 15.688 -16.125 -4.605 1 80.62 333 VAL B CA 1
ATOM 5637 C C . VAL B 1 333 ? 14.508 -15.188 -4.781 1 80.62 333 VAL B C 1
ATOM 5639 O O . VAL B 1 333 ? 13.438 -15.594 -5.238 1 80.62 333 VAL B O 1
ATOM 5642 N N . ILE B 1 334 ? 14.75 -13.984 -4.395 1 79.75 334 ILE B N 1
ATOM 5643 C CA . ILE B 1 334 ? 13.688 -12.992 -4.496 1 79.75 334 ILE B CA 1
ATOM 5644 C C . ILE B 1 334 ? 13.766 -12.289 -5.848 1 79.75 334 ILE B C 1
ATOM 5646 O O . ILE B 1 334 ? 14.844 -11.883 -6.285 1 79.75 334 ILE B O 1
ATOM 5650 N N . GLU B 1 335 ? 12.625 -12.211 -6.531 1 80.31 335 GLU B N 1
ATOM 5651 C CA . GLU B 1 335 ? 12.547 -11.547 -7.828 1 80.31 335 GLU B CA 1
ATOM 5652 C C . GLU B 1 335 ? 12.562 -10.023 -7.672 1 80.31 335 GLU B C 1
ATOM 5654 O O . GLU B 1 335 ? 11.812 -9.469 -6.867 1 80.31 335 GLU B O 1
ATOM 5659 N N . GLU B 1 336 ? 13.43 -9.43 -8.43 1 80.12 336 GLU B N 1
ATOM 5660 C CA . GLU B 1 336 ? 13.469 -7.969 -8.508 1 80.12 336 GLU B CA 1
ATOM 5661 C C . GLU B 1 336 ? 12.984 -7.473 -9.867 1 80.12 336 GLU B C 1
ATOM 5663 O O . GLU B 1 336 ? 13.289 -8.078 -10.898 1 80.12 336 GLU B O 1
ATOM 5668 N N . ARG B 1 337 ? 12.172 -6.512 -9.805 1 82.62 337 ARG B N 1
ATOM 5669 C CA . ARG B 1 337 ? 11.578 -5.965 -11.016 1 82.62 337 ARG B CA 1
ATOM 5670 C C . ARG B 1 337 ? 11.93 -4.488 -11.18 1 82.62 337 ARG B C 1
ATOM 5672 O O . ARG B 1 337 ? 12.391 -3.848 -10.234 1 82.62 337 ARG B O 1
ATOM 5679 N N . PRO B 1 338 ? 11.688 -3.961 -12.398 1 81.44 338 PRO B N 1
ATOM 5680 C CA . PRO B 1 338 ? 12.039 -2.562 -12.656 1 81.44 338 PRO B CA 1
ATOM 5681 C C . PRO B 1 338 ? 11.273 -1.584 -11.766 1 81.44 338 PRO B C 1
ATOM 5683 O O . PRO B 1 338 ? 10.102 -1.812 -11.453 1 81.44 338 PRO B O 1
ATOM 5686 N N . ASP B 1 339 ? 11.891 -0.405 -11.492 1 83.31 339 ASP B N 1
ATOM 5687 C CA . ASP B 1 339 ? 11.336 0.622 -10.617 1 83.31 339 ASP B CA 1
ATOM 5688 C C . ASP B 1 339 ? 10.102 1.263 -11.234 1 83.31 339 ASP B C 1
ATOM 5690 O O . ASP B 1 339 ? 9.25 1.796 -10.523 1 83.31 339 ASP B O 1
ATOM 5694 N N . GLN B 1 340 ? 10.023 1.159 -12.508 1 84 340 GLN B N 1
ATOM 5695 C CA . GLN B 1 340 ? 8.922 1.781 -13.234 1 84 340 GLN B CA 1
ATOM 5696 C C . GLN B 1 340 ? 7.578 1.183 -12.82 1 84 340 GLN B C 1
ATOM 5698 O O . GLN B 1 340 ? 6.543 1.84 -12.93 1 84 340 GLN B O 1
ATOM 5703 N N . GLU B 1 341 ? 7.668 -0.05 -12.305 1 84.44 341 GLU B N 1
ATOM 5704 C CA . GLU B 1 341 ? 6.43 -0.681 -11.859 1 84.44 341 GLU B CA 1
ATOM 5705 C C . GLU B 1 341 ? 5.836 0.053 -10.656 1 84.44 341 GLU B C 1
ATOM 5707 O O . GLU B 1 341 ? 4.629 -0.009 -10.422 1 84.44 341 GLU B O 1
ATOM 5712 N N . LEU B 1 342 ? 6.719 0.716 -9.953 1 86 342 LEU B N 1
ATOM 5713 C CA . LEU B 1 342 ? 6.266 1.494 -8.797 1 86 342 LEU B CA 1
ATOM 5714 C C . LEU B 1 342 ? 5.953 2.932 -9.203 1 86 342 LEU B C 1
ATOM 5716 O O . LEU B 1 342 ? 4.945 3.494 -8.781 1 86 342 LEU B O 1
ATOM 5720 N N . THR B 1 343 ? 6.711 3.465 -10.102 1 86.06 343 THR B N 1
ATOM 5721 C CA . THR B 1 343 ? 6.656 4.902 -10.344 1 86.06 343 THR B CA 1
ATOM 5722 C C . THR B 1 343 ? 5.641 5.227 -11.438 1 86.06 343 THR B C 1
ATOM 5724 O O . THR B 1 343 ? 5.211 6.375 -11.57 1 86.06 343 THR B O 1
ATOM 5727 N N . ASP B 1 344 ? 5.363 4.184 -12.18 1 83.06 344 ASP B N 1
ATOM 5728 C CA . ASP B 1 344 ? 4.477 4.422 -13.312 1 83.06 344 ASP B CA 1
ATOM 5729 C C . ASP B 1 344 ? 3.234 3.535 -13.234 1 83.06 344 ASP B C 1
ATOM 5731 O O . ASP B 1 344 ? 3.32 2.369 -12.844 1 83.06 344 ASP B O 1
ATOM 5735 N N . VAL B 1 345 ? 2.105 4.211 -13.539 1 75.5 345 VAL B N 1
ATOM 5736 C CA . VAL B 1 345 ? 0.855 3.469 -13.672 1 75.5 345 VAL B CA 1
ATOM 5737 C C . VAL B 1 345 ? 0.257 3.709 -15.055 1 75.5 345 VAL B C 1
ATOM 5739 O O . VAL B 1 345 ? -0.064 4.844 -15.414 1 75.5 345 VAL B O 1
ATOM 5742 N N . ASN B 1 346 ? 0.11 2.686 -15.812 1 73.06 346 ASN B N 1
ATOM 5743 C CA . ASN B 1 346 ? -0.42 2.768 -17.172 1 73.06 346 ASN B CA 1
ATOM 5744 C C . ASN B 1 346 ? 0.33 3.803 -18 1 73.06 346 ASN B C 1
ATOM 5746 O O . ASN B 1 346 ? -0.288 4.645 -18.656 1 73.06 346 ASN B O 1
ATOM 5750 N N . GLY B 1 347 ? 1.601 3.789 -17.844 1 72.88 347 GLY B N 1
ATOM 5751 C CA . GLY B 1 347 ? 2.455 4.637 -18.656 1 72.88 347 GLY B CA 1
ATOM 5752 C C . GLY B 1 347 ? 2.553 6.059 -18.141 1 72.88 347 GLY B C 1
ATOM 5753 O O . GLY B 1 347 ? 3.287 6.879 -18.703 1 72.88 347 GLY B O 1
ATOM 5754 N N . VAL B 1 348 ? 1.843 6.324 -17.125 1 75.12 348 VAL B N 1
ATOM 5755 C CA . VAL B 1 348 ? 1.892 7.668 -16.562 1 75.12 348 VAL B CA 1
ATOM 5756 C C . VAL B 1 348 ? 2.717 7.66 -15.281 1 75.12 348 VAL B C 1
ATOM 5758 O O . VAL B 1 348 ? 2.43 6.895 -14.359 1 75.12 348 VAL B O 1
ATOM 5761 N N . ARG B 1 349 ? 3.664 8.523 -15.281 1 81.5 349 ARG B N 1
ATOM 5762 C CA . ARG B 1 349 ? 4.523 8.609 -14.109 1 81.5 349 ARG B CA 1
ATOM 5763 C C . ARG B 1 349 ? 3.832 9.359 -12.969 1 81.5 349 ARG B C 1
ATOM 5765 O O . ARG B 1 349 ? 3.299 10.445 -13.18 1 81.5 349 ARG B O 1
ATOM 5772 N N . ILE B 1 350 ? 3.842 8.789 -11.844 1 75.94 350 ILE B N 1
ATOM 5773 C CA . ILE B 1 350 ? 3.148 9.406 -10.719 1 75.94 350 ILE B CA 1
ATOM 5774 C C . ILE B 1 350 ? 4.164 9.852 -9.672 1 75.94 350 ILE B C 1
ATOM 5776 O O . ILE B 1 350 ? 3.838 10.625 -8.766 1 75.94 350 ILE B O 1
ATOM 5780 N N . ALA B 1 351 ? 5.359 9.383 -9.805 1 75.81 351 ALA B N 1
ATOM 5781 C CA . ALA B 1 351 ? 6.379 9.68 -8.805 1 75.81 351 ALA B CA 1
ATOM 5782 C C . ALA B 1 351 ? 7.336 10.758 -9.305 1 75.81 351 ALA B C 1
ATOM 5784 O O . ALA B 1 351 ? 7.535 10.906 -10.508 1 75.81 351 ALA B O 1
ATOM 5785 N N . ALA B 1 352 ? 7.762 11.672 -8.375 1 73.12 352 ALA B N 1
ATOM 5786 C CA . ALA B 1 352 ? 8.797 12.648 -8.703 1 73.12 352 ALA B CA 1
ATOM 5787 C C . ALA B 1 352 ? 10.062 11.961 -9.211 1 73.12 352 ALA B C 1
ATOM 5789 O O . ALA B 1 352 ? 10.344 10.82 -8.844 1 73.12 352 ALA B O 1
ATOM 5790 N N . PRO B 1 353 ? 10.656 12.867 -10.383 1 63.12 353 PRO B N 1
ATOM 5791 C CA . PRO B 1 353 ? 11.93 12.297 -10.812 1 63.12 353 PRO B CA 1
ATOM 5792 C C . PRO B 1 353 ? 12.938 12.164 -9.68 1 63.12 353 PRO B C 1
ATOM 5794 O O . PRO B 1 353 ? 12.938 12.984 -8.75 1 63.12 353 PRO B O 1
ATOM 5797 N N . GLY B 1 354 ? 13.625 11.406 -9.438 1 55.28 354 GLY B N 1
ATOM 5798 C CA . GLY B 1 354 ? 14.648 11.18 -8.43 1 55.28 354 GLY B CA 1
ATOM 5799 C C . GLY B 1 354 ? 14.953 9.711 -8.211 1 55.28 354 GLY B C 1
ATOM 5800 O O . GLY B 1 354 ? 14.32 8.844 -8.82 1 55.28 354 GLY B O 1
ATOM 5801 N N . ARG B 1 355 ? 16.172 9.617 -7.598 1 47.72 355 ARG B N 1
ATOM 5802 C CA . ARG B 1 355 ? 16.531 8.234 -7.305 1 47.72 355 ARG B CA 1
ATOM 5803 C C . ARG B 1 355 ? 15.383 7.512 -6.613 1 47.72 355 ARG B C 1
ATOM 5805 O O . ARG B 1 355 ? 14.914 7.945 -5.559 1 47.72 355 ARG B O 1
ATOM 5812 N N . VAL B 1 356 ? 14.273 7.477 -7.223 1 46.66 356 VAL B N 1
ATOM 5813 C CA . VAL B 1 356 ? 13.727 6.301 -6.547 1 46.66 356 VAL B CA 1
ATOM 5814 C C . VAL B 1 356 ? 14.875 5.426 -6.039 1 46.66 356 VAL B C 1
ATOM 5816 O O . VAL B 1 356 ? 15.664 4.906 -6.828 1 46.66 356 VAL B O 1
ATOM 5819 N N . ILE B 1 357 ? 15.711 6.305 -5.211 1 38.19 357 ILE B N 1
ATOM 5820 C CA . ILE B 1 357 ? 17.062 5.98 -4.758 1 38.19 357 ILE B CA 1
ATOM 5821 C C . ILE B 1 357 ? 17.203 4.465 -4.621 1 38.19 357 ILE B C 1
ATOM 5823 O O . ILE B 1 357 ? 16.766 3.879 -3.631 1 38.19 357 ILE B O 1
ATOM 5827 N N . ALA B 1 358 ? 16.766 3.891 -5.414 1 33.78 358 ALA B N 1
ATOM 5828 C CA . ALA B 1 358 ? 17.297 2.533 -5.34 1 33.78 358 ALA B CA 1
ATOM 5829 C C . ALA B 1 358 ? 18.828 2.541 -5.383 1 33.78 358 ALA B C 1
ATOM 5831 O O . ALA B 1 358 ? 19.422 3.342 -6.098 1 33.78 358 ALA B O 1
ATOM 5832 N N . PRO B 1 359 ? 19.594 2.586 -4.332 1 33.75 359 PRO B N 1
ATOM 5833 C CA . PRO B 1 359 ? 20.953 2.238 -4.766 1 33.75 359 PRO B CA 1
ATOM 5834 C C . PRO B 1 359 ? 21 1.763 -6.215 1 33.75 359 PRO B C 1
ATOM 5836 O O . PRO B 1 359 ? 19.984 1.356 -6.773 1 33.75 359 PRO B O 1
ATOM 5839 N N . LYS B 1 360 ? 22.156 2.074 -7.055 1 36.91 360 LYS B N 1
ATOM 5840 C CA . LYS B 1 360 ? 22.406 1.576 -8.406 1 36.91 360 LYS B CA 1
ATOM 5841 C C . LYS B 1 360 ? 21.438 0.437 -8.75 1 36.91 360 LYS B C 1
ATOM 5843 O O . LYS B 1 360 ? 21.141 0.204 -9.922 1 36.91 360 LYS B O 1
ATOM 5848 N N . LYS B 1 361 ? 20.859 -0.406 -7.715 1 43.25 361 LYS B N 1
ATOM 5849 C CA . LYS B 1 361 ? 20.141 -1.661 -7.875 1 43.25 361 LYS B CA 1
ATOM 5850 C C . LYS B 1 361 ? 18.703 -1.538 -7.348 1 43.25 361 LYS B C 1
ATOM 5852 O O . LYS B 1 361 ? 18.344 -2.186 -6.363 1 43.25 361 LYS B O 1
ATOM 5857 N N . ALA B 1 362 ? 18.047 -0.417 -7.379 1 48.03 362 ALA B N 1
ATOM 5858 C CA . ALA B 1 362 ? 16.703 -0.429 -6.805 1 48.03 362 ALA B CA 1
ATOM 5859 C C . ALA B 1 362 ? 15.758 -1.308 -7.625 1 48.03 362 ALA B C 1
ATOM 5861 O O . ALA B 1 362 ? 15.688 -1.181 -8.852 1 48.03 362 ALA B O 1
ATOM 5862 N N . ARG B 1 363 ? 15.477 -2.309 -7.211 1 57 363 ARG B N 1
ATOM 5863 C CA . ARG B 1 363 ? 14.562 -3.324 -7.73 1 57 363 ARG B CA 1
ATOM 5864 C C . ARG B 1 363 ? 13.398 -3.553 -6.781 1 57 363 ARG B C 1
ATOM 5866 O O . ARG B 1 363 ? 13.523 -3.348 -5.57 1 57 363 ARG B O 1
ATOM 5873 N N . ILE B 1 364 ? 12.297 -3.402 -7.426 1 59.31 364 ILE B N 1
ATOM 5874 C CA . ILE B 1 364 ? 11.109 -3.74 -6.648 1 59.31 364 ILE B CA 1
ATOM 5875 C C . ILE B 1 364 ? 11.148 -5.215 -6.254 1 59.31 364 ILE B C 1
ATOM 5877 O O . ILE B 1 364 ? 11.438 -6.078 -7.086 1 59.31 364 ILE B O 1
ATOM 5881 N N . VAL B 1 365 ? 11.062 -5.324 -4.984 1 62 365 VAL B N 1
ATOM 5882 C CA . VAL B 1 365 ? 10.906 -6.695 -4.512 1 62 365 VAL B CA 1
ATOM 5883 C C . VAL B 1 365 ? 9.469 -7.16 -4.73 1 62 365 VAL B C 1
ATOM 5885 O O . VAL B 1 365 ? 8.523 -6.488 -4.316 1 62 365 VAL B O 1
ATOM 5888 N N . GLN B 1 366 ? 9.375 -8.172 -5.461 1 69.81 366 GLN B N 1
ATOM 5889 C CA . GLN B 1 366 ? 8.031 -8.641 -5.785 1 69.81 366 GLN B CA 1
ATOM 5890 C C . GLN B 1 366 ? 7.527 -9.633 -4.734 1 69.81 366 GLN B C 1
ATOM 5892 O O . GLN B 1 366 ? 6.32 -9.867 -4.629 1 69.81 366 GLN B O 1
ATOM 5897 N N . GLN B 1 367 ? 8.523 -10.164 -3.971 1 73.44 367 GLN B N 1
ATOM 5898 C CA . GLN B 1 367 ? 8.141 -11.164 -2.982 1 73.44 367 GLN B CA 1
ATOM 5899 C C . GLN B 1 367 ? 8.836 -10.914 -1.646 1 73.44 367 GLN B C 1
ATOM 5901 O O . GLN B 1 367 ? 9.898 -10.289 -1.601 1 73.44 367 GLN B O 1
ATOM 5906 N N . GLN B 1 368 ? 8.125 -11.312 -0.593 1 73.31 368 GLN B N 1
ATOM 5907 C CA . GLN B 1 368 ? 8.695 -11.25 0.75 1 73.31 368 GLN B CA 1
ATOM 5908 C C . GLN B 1 368 ? 8.562 -12.594 1.464 1 73.31 368 GLN B C 1
ATOM 5910 O O . GLN B 1 368 ? 7.648 -13.367 1.179 1 73.31 368 GLN B O 1
ATOM 5915 N N . GLN B 1 369 ? 9.586 -12.773 2.326 1 67.69 369 GLN B N 1
ATOM 5916 C CA . GLN B 1 369 ? 9.609 -14.031 3.068 1 67.69 369 GLN B CA 1
ATOM 5917 C C . GLN B 1 369 ? 8.828 -13.914 4.371 1 67.69 369 GLN B C 1
ATOM 5919 O O . GLN B 1 369 ? 8.984 -12.938 5.113 1 67.69 369 GLN B O 1
ATOM 5924 N N . LEU B 1 370 ? 7.859 -14.789 4.57 1 70.25 370 LEU B N 1
ATOM 5925 C CA . LEU B 1 370 ? 7.16 -14.984 5.836 1 70.25 370 LEU B CA 1
ATOM 5926 C C . LEU B 1 370 ? 7.871 -16.016 6.699 1 70.25 370 LEU B C 1
ATOM 5928 O O . LEU B 1 370 ? 8.055 -17.156 6.281 1 70.25 370 LEU B O 1
ATOM 5932 N N . LYS B 1 371 ? 8.359 -15.492 7.973 1 66 371 LYS B N 1
ATOM 5933 C CA . LYS B 1 371 ? 9.023 -16.422 8.875 1 66 371 LYS B CA 1
ATOM 5934 C C . LYS B 1 371 ? 8 -17.266 9.641 1 66 371 LYS B C 1
ATOM 5936 O O . LYS B 1 371 ? 6.98 -16.75 10.102 1 66 371 LYS B O 1
ATOM 5941 N N . LYS B 1 372 ? 8.297 -18.547 9.719 1 58.22 372 LYS B N 1
ATOM 5942 C CA . LYS B 1 372 ? 7.406 -19.516 10.367 1 58.22 372 LYS B CA 1
ATOM 5943 C C . LYS B 1 372 ? 7.062 -19.062 11.789 1 58.22 372 LYS B C 1
ATOM 5945 O O . LYS B 1 372 ? 5.941 -19.281 12.258 1 58.22 372 LYS B O 1
ATOM 5950 N N . ASN B 1 373 ? 8.086 -18.453 12.445 1 47.84 373 ASN B N 1
ATOM 5951 C CA . ASN B 1 373 ? 7.895 -18.094 13.852 1 47.84 373 ASN B CA 1
ATOM 5952 C C . ASN B 1 373 ? 6.957 -16.891 14 1 47.84 373 ASN B C 1
ATOM 5954 O O . ASN B 1 373 ? 6.68 -16.453 15.109 1 47.84 373 ASN B O 1
ATOM 5958 N N . LEU B 1 374 ? 6.812 -16.297 12.859 1 46.88 374 LEU B N 1
ATOM 5959 C CA . LEU B 1 374 ? 5.715 -15.352 13.023 1 46.88 374 LEU B CA 1
ATOM 5960 C C . LEU B 1 374 ? 4.43 -16.078 13.406 1 46.88 374 LEU B C 1
ATOM 5962 O O . LEU B 1 374 ? 3.504 -16.172 12.594 1 46.88 374 LEU B O 1
ATOM 5966 N N . GLU B 1 375 ? 4.586 -17.234 14.078 1 42.28 375 GLU B N 1
ATOM 5967 C CA . GLU B 1 375 ? 3.771 -18.391 14.43 1 42.28 375 GLU B CA 1
ATOM 5968 C C . GLU B 1 375 ? 2.404 -17.969 14.953 1 42.28 375 GLU B C 1
ATOM 5970 O O . GLU B 1 375 ? 1.396 -18.625 14.68 1 42.28 375 GLU B O 1
ATOM 5975 N N . VAL B 1 376 ? 2.326 -17.125 15.953 1 38.03 376 VAL B N 1
ATOM 5976 C CA . VAL B 1 376 ? 0.999 -17.297 16.531 1 38.03 376 VAL B CA 1
ATOM 5977 C C . VAL B 1 376 ? -0.058 -17.266 15.43 1 38.03 376 VAL B C 1
ATOM 5979 O O . VAL B 1 376 ? -1.055 -17.984 15.492 1 38.03 376 VAL B O 1
ATOM 5982 N N . GLY B 1 377 ? 0 -16.297 14.719 1 33.38 377 GLY B N 1
ATOM 5983 C CA . GLY B 1 377 ? -1.18 -16 13.922 1 33.38 377 GLY B CA 1
ATOM 5984 C C . GLY B 1 377 ? -1.279 -16.844 12.664 1 33.38 377 GLY B C 1
ATOM 5985 O O . GLY B 1 377 ? -2.281 -16.781 11.945 1 33.38 377 GLY B O 1
ATOM 5986 N N . ILE B 1 378 ? -0.133 -17.141 12.164 1 36.75 378 ILE B N 1
ATOM 5987 C CA . ILE B 1 378 ? -0.318 -17.797 10.875 1 36.75 378 ILE B CA 1
ATOM 5988 C C . ILE B 1 378 ? -0.764 -19.25 11.094 1 36.75 378 ILE B C 1
ATOM 5990 O O . ILE B 1 378 ? -0.028 -20.047 11.68 1 36.75 378 ILE B O 1
ATOM 5994 N N . ARG B 1 379 ? -1.857 -19.391 11.539 1 33.25 379 ARG B N 1
ATOM 5995 C CA . ARG B 1 379 ? -2.352 -20.766 11.625 1 33.25 379 ARG B CA 1
ATOM 5996 C C . ARG B 1 379 ? -2.01 -21.547 10.359 1 33.25 379 ARG B C 1
ATOM 5998 O O . ARG B 1 379 ? -1.825 -20.969 9.289 1 33.25 379 ARG B O 1
ATOM 6005 N N . LYS B 1 380 ? -2.141 -22.891 10.562 1 33.97 380 LYS B N 1
ATOM 6006 C CA . LYS B 1 380 ? -1.773 -24.062 9.773 1 33.97 380 LYS B CA 1
ATOM 6007 C C . LYS B 1 380 ? -2.166 -23.891 8.305 1 33.97 380 LYS B C 1
ATOM 6009 O O . LYS B 1 380 ? -3.213 -23.312 8.008 1 33.97 380 LYS B O 1
ATOM 6014 N N . LYS B 1 381 ? -1.099 -23.812 7.641 1 38.62 381 LYS B N 1
ATOM 6015 C CA . LYS B 1 381 ? -1.206 -24.109 6.219 1 38.62 381 LYS B CA 1
ATOM 6016 C C . LYS B 1 381 ? -2.373 -25.062 5.945 1 38.62 381 LYS B C 1
ATOM 6018 O O . LYS B 1 381 ? -2.547 -26.062 6.648 1 38.62 381 LYS B O 1
ATOM 6023 N N . ILE B 1 382 ? -3.434 -24.562 5.602 1 34.12 382 ILE B N 1
ATOM 6024 C CA . ILE B 1 382 ? -4.371 -25.531 5.027 1 34.12 382 ILE B CA 1
ATOM 6025 C C . ILE B 1 382 ? -3.623 -26.5 4.109 1 34.12 382 ILE B C 1
ATOM 6027 O O . ILE B 1 382 ? -3.264 -26.141 2.986 1 34.12 382 ILE B O 1
ATOM 6031 N N . GLU B 1 383 ? -2.566 -27.062 4.629 1 34.34 383 GLU B N 1
ATOM 6032 C CA . GLU B 1 383 ? -1.915 -28.172 3.943 1 34.34 383 GLU B CA 1
ATOM 6033 C C . GLU B 1 383 ? -2.91 -29.281 3.633 1 34.34 383 GLU B C 1
ATOM 6035 O O . GLU B 1 383 ? -3.703 -29.672 4.492 1 34.34 383 GLU B O 1
ATOM 6040 N N . HIS B 1 384 ? -3.457 -29.406 2.652 1 32.03 384 HIS B N 1
ATOM 6041 C CA . HIS B 1 384 ? -3.93 -30.75 2.383 1 32.03 384 HIS B CA 1
ATOM 6042 C C . HIS B 1 384 ? -2.871 -31.797 2.744 1 32.03 384 HIS B C 1
ATOM 6044 O O . HIS B 1 384 ? -1.685 -31.469 2.836 1 32.03 384 HIS B O 1
ATOM 6050 N N . ASP B 1 385 ? -2.924 -33.156 2.354 1 30.86 385 ASP B N 1
ATOM 6051 C CA . ASP B 1 385 ? -2.162 -34.406 2.537 1 30.86 385 ASP B CA 1
ATOM 6052 C C . ASP B 1 385 ? -0.672 -34.156 2.297 1 30.86 385 ASP B C 1
ATOM 6054 O O . ASP B 1 385 ? 0.13 -35.094 2.375 1 30.86 385 ASP B O 1
ATOM 6058 N N . VAL B 1 386 ? -0.101 -33.281 1.703 1 28.31 386 VAL B N 1
ATOM 6059 C CA . VAL B 1 386 ? 1.349 -33.406 1.588 1 28.31 386 VAL B CA 1
ATOM 6060 C C . VAL B 1 386 ? 2.004 -33.062 2.928 1 28.31 386 VAL B C 1
ATOM 6062 O O . VAL B 1 386 ? 3.129 -33.5 3.197 1 28.31 386 VAL B O 1
ATOM 6065 N N . VAL B 1 387 ? 1.632 -32.125 3.719 1 28.75 387 VAL B N 1
ATOM 6066 C CA . VAL B 1 387 ? 2.5 -31.953 4.879 1 28.75 387 VAL B CA 1
ATOM 6067 C C . VAL B 1 387 ? 2.223 -33.062 5.895 1 28.75 387 VAL B C 1
ATOM 6069 O O . VAL B 1 387 ? 2.857 -33.125 6.953 1 28.75 387 VAL B O 1
ATOM 6072 N N . MET B 1 388 ? 1.293 -33.688 5.914 1 28 388 MET B N 1
ATOM 6073 C CA . MET B 1 388 ? 1.278 -34.781 6.852 1 28 388 MET B CA 1
ATOM 6074 C C . MET B 1 388 ? 2.396 -35.781 6.531 1 28 388 MET B C 1
ATOM 6076 O O . MET B 1 388 ? 2.914 -36.438 7.43 1 28 388 MET B O 1
ATOM 6080 N N . LYS B 1 389 ? 2.598 -36.25 5.301 1 28.19 389 LYS B N 1
ATOM 6081 C CA . LYS B 1 389 ? 3.641 -37.25 5.09 1 28.19 389 LYS B CA 1
ATOM 6082 C C . LYS B 1 389 ? 5.023 -36.656 5.391 1 28.19 389 LYS B C 1
ATOM 6084 O O . LYS B 1 389 ? 5.969 -37.406 5.645 1 28.19 389 LYS B O 1
ATOM 6089 N N . ALA B 1 390 ? 5.312 -35.469 5.23 1 26.86 390 ALA B N 1
ATOM 6090 C CA . ALA B 1 390 ? 6.672 -35.094 5.605 1 26.86 390 ALA B CA 1
ATOM 6091 C C . ALA B 1 390 ? 6.816 -35 7.125 1 26.86 390 ALA B C 1
ATOM 6093 O O . ALA B 1 390 ? 7.93 -34.938 7.645 1 26.86 390 ALA B O 1
ATOM 6094 N N . SER B 1 391 ? 5.91 -34.844 7.867 1 28.23 391 SER B N 1
ATOM 6095 C CA . SER B 1 391 ? 6.102 -34.938 9.312 1 28.23 391 SER B CA 1
ATOM 6096 C C . SER B 1 391 ? 6.457 -36.375 9.719 1 28.23 391 SER B C 1
ATOM 6098 O O . SER B 1 391 ? 6.855 -36.625 10.859 1 28.23 391 SER B O 1
ATOM 6100 N N . THR B 1 392 ? 6.023 -37.312 9.227 1 28.09 392 THR B N 1
ATOM 6101 C CA . THR B 1 392 ? 6.387 -38.625 9.789 1 28.09 392 THR B CA 1
ATOM 6102 C C . THR B 1 392 ? 7.883 -38.875 9.641 1 28.09 392 THR B C 1
ATOM 6104 O O . THR B 1 392 ? 8.43 -39.781 10.289 1 28.09 392 THR B O 1
ATOM 6107 N N . SER B 1 393 ? 8.578 -38.562 8.617 1 26.23 393 SER B N 1
ATOM 6108 C CA . SER B 1 393 ? 10.008 -38.844 8.672 1 26.23 393 SER B CA 1
ATOM 6109 C C . SER B 1 393 ? 10.742 -37.781 9.492 1 26.23 393 SER B C 1
ATOM 6111 O O . SER B 1 393 ? 11.977 -37.781 9.555 1 26.23 393 SER B O 1
ATOM 6113 N N . LEU B 1 394 ? 10.094 -36.656 9.867 1 26.25 394 LEU B N 1
ATOM 6114 C CA . LEU B 1 394 ? 10.891 -35.906 10.844 1 26.25 394 LEU B CA 1
ATOM 6115 C C . LEU B 1 394 ? 10.812 -36.562 12.219 1 26.25 394 LEU B C 1
ATOM 6117 O O . LEU B 1 394 ? 9.758 -37.062 12.617 1 26.25 394 LEU B O 1
ATOM 6121 N N . PRO B 1 395 ? 11.961 -36.938 12.852 1 26.14 395 PRO B N 1
ATOM 6122 C CA . PRO B 1 395 ? 11.984 -37.531 14.195 1 26.14 395 PRO B CA 1
ATOM 6123 C C . PRO B 1 395 ? 11.078 -36.812 15.18 1 26.14 395 PRO B C 1
ATOM 6125 O O . PRO B 1 395 ? 10.789 -35.625 15 1 26.14 395 PRO B O 1
ATOM 6128 N N . LYS B 1 396 ? 10.375 -37.469 16.109 1 26.23 396 LYS B N 1
ATOM 6129 C CA . LYS B 1 396 ? 9.531 -37.281 17.281 1 26.23 396 LYS B CA 1
ATOM 6130 C C . LYS B 1 396 ? 9.969 -36.062 18.062 1 26.23 396 LYS B C 1
ATOM 6132 O O . LYS B 1 396 ? 9.18 -35.469 18.797 1 26.23 396 LYS B O 1
ATOM 6137 N N . LYS B 1 397 ? 11.273 -35.781 18.203 1 25.55 397 LYS B N 1
ATOM 6138 C CA . LYS B 1 397 ? 11.703 -34.906 19.281 1 25.55 397 LYS B CA 1
ATOM 6139 C C . LYS B 1 397 ? 11.086 -33.5 19.125 1 25.55 397 LYS B C 1
ATOM 6141 O O . LYS B 1 397 ? 11.109 -32.688 20.062 1 25.55 397 LYS B O 1
ATOM 6146 N N . LEU B 1 398 ? 10.891 -33.125 17.969 1 22.17 398 LEU B N 1
ATOM 6147 C CA . LEU B 1 398 ? 10.578 -31.703 18.078 1 22.17 398 LEU B CA 1
ATOM 6148 C C . LEU B 1 398 ? 9.109 -31.484 18.438 1 22.17 398 LEU B C 1
ATOM 6150 O O . LEU B 1 398 ? 8.625 -30.359 18.484 1 22.17 398 LEU B O 1
ATOM 6154 N N . ALA B 1 399 ? 8.344 -32.656 18.5 1 22.42 399 ALA B N 1
ATOM 6155 C CA . ALA B 1 399 ? 6.988 -32.562 19.047 1 22.42 399 ALA B CA 1
ATOM 6156 C C . ALA B 1 399 ? 7.012 -32.031 20.469 1 22.42 399 ALA B C 1
ATOM 6158 O O . ALA B 1 399 ? 6.336 -31.047 20.797 1 22.42 399 ALA B O 1
ATOM 6159 N N . LEU B 1 400 ? 6.594 -32.906 21.547 1 24.58 400 LEU B N 1
ATOM 6160 C CA . LEU B 1 400 ? 6.219 -32.75 22.953 1 24.58 400 LEU B CA 1
ATOM 6161 C C . LEU B 1 400 ? 7.449 -32.531 23.828 1 24.58 400 LEU B C 1
ATOM 6163 O O . LEU B 1 400 ? 8.172 -33.469 24.141 1 24.58 400 LEU B O 1
ATOM 6167 N N . LEU B 1 401 ? 8.398 -31.734 23.406 1 23.84 401 LEU B N 1
ATOM 6168 C CA . LEU B 1 401 ? 9.312 -31.625 24.547 1 23.84 401 LEU B CA 1
ATOM 6169 C C . LEU B 1 401 ? 8.562 -31.203 25.797 1 23.84 401 LEU B C 1
ATOM 6171 O O . LEU B 1 401 ? 8.102 -30.062 25.906 1 23.84 401 LEU B O 1
ATOM 6175 N N . LYS B 1 402 ? 7.559 -32.156 26.141 1 24.25 402 LYS B N 1
ATOM 6176 C CA . LYS B 1 402 ? 7.074 -32.094 27.516 1 24.25 402 LYS B CA 1
ATOM 6177 C C . LYS B 1 402 ? 8.227 -31.891 28.5 1 24.25 402 LYS B C 1
ATOM 6179 O O . LYS B 1 402 ? 9.273 -32.531 28.375 1 24.25 402 LYS B O 1
ATOM 6184 N N . ALA B 1 403 ? 8.203 -30.672 29.219 1 23.19 403 ALA B N 1
ATOM 6185 C CA . ALA B 1 403 ? 9.062 -30.297 30.344 1 23.19 403 ALA B CA 1
ATOM 6186 C C . ALA B 1 403 ? 9.219 -31.469 31.328 1 23.19 403 ALA B C 1
ATOM 6188 O O . ALA B 1 403 ? 8.258 -31.859 31.984 1 23.19 403 ALA B O 1
ATOM 6189 N N . SER B 1 404 ? 9.68 -32.594 30.781 1 23.72 404 SER B N 1
ATOM 6190 C CA . SER B 1 404 ? 9.992 -33.531 31.859 1 23.72 404 SER B CA 1
ATOM 6191 C C . SER B 1 404 ? 10.719 -32.844 33 1 23.72 404 SER B C 1
ATOM 6193 O O . SER B 1 404 ? 11.719 -32.156 32.781 1 23.72 404 SER B O 1
ATOM 6195 N N . THR B 1 405 ? 9.828 -32.375 33.969 1 24.12 405 THR B N 1
ATOM 6196 C CA . THR B 1 405 ? 10.266 -32 35.312 1 24.12 405 THR B CA 1
ATOM 6197 C C . THR B 1 405 ? 11.281 -33 35.844 1 24.12 405 THR B C 1
ATOM 6199 O O . THR B 1 405 ? 10.914 -34.125 36.25 1 24.12 405 THR B O 1
ATOM 6202 N N . LYS B 1 406 ? 12.195 -33.406 35.031 1 24.62 406 LYS B N 1
ATOM 6203 C CA . LYS B 1 406 ? 13.156 -34.156 35.812 1 24.62 406 LYS B CA 1
ATOM 6204 C C . LYS B 1 406 ? 13.633 -33.406 37.031 1 24.62 406 LYS B C 1
ATOM 6206 O O . LYS B 1 406 ? 14.18 -32.312 36.906 1 24.62 406 LYS B O 1
ATOM 6211 N N . LYS B 1 407 ? 12.828 -33.656 38.125 1 24.2 407 LYS B N 1
ATOM 6212 C CA . LYS B 1 407 ? 13.328 -33.531 39.469 1 24.2 407 LYS B CA 1
ATOM 6213 C C . LYS B 1 407 ? 14.75 -34.094 39.594 1 24.2 407 LYS B C 1
ATOM 6215 O O . LYS B 1 407 ? 15 -35.25 39.25 1 24.2 407 LYS B O 1
ATOM 6220 N N . LYS B 1 408 ? 15.758 -33.25 39.188 1 23.89 408 LYS B N 1
ATOM 6221 C CA . LYS B 1 408 ? 17.094 -33.5 39.688 1 23.89 408 LYS B CA 1
ATOM 6222 C C . LYS B 1 408 ? 17.062 -34.188 41.031 1 23.89 408 LYS B C 1
ATOM 6224 O O . LYS B 1 408 ? 16.703 -33.562 42.062 1 23.89 408 LYS B O 1
ATOM 6229 N N . GLU B 1 409 ? 16.359 -35.406 41.031 1 22.67 409 GLU B N 1
ATOM 6230 C CA . GLU B 1 409 ? 16.75 -35.969 42.312 1 22.67 409 GLU B CA 1
ATOM 6231 C C . GLU B 1 409 ? 18.266 -36 42.5 1 22.67 409 GLU B C 1
ATOM 6233 O O . GLU B 1 409 ? 18.984 -36.531 41.625 1 22.67 409 GLU B O 1
ATOM 6238 N N . ALA B 1 410 ? 18.922 -34.875 42.906 1 23.48 410 ALA B N 1
ATOM 6239 C CA . ALA B 1 410 ? 20.219 -34.812 43.562 1 23.48 410 ALA B CA 1
ATOM 6240 C C . ALA B 1 410 ? 20.484 -36.094 44.344 1 23.48 410 ALA B C 1
ATOM 6242 O O . ALA B 1 410 ? 19.812 -36.344 45.344 1 23.48 410 ALA B O 1
ATOM 6243 N N . SER B 1 411 ? 20.484 -37.281 43.688 1 20.56 411 SER B N 1
ATOM 6244 C CA . SER B 1 411 ? 20.969 -38.406 44.469 1 20.56 411 SER B CA 1
ATOM 6245 C C . SER B 1 411 ? 22.297 -38.062 45.156 1 20.56 411 SER B C 1
ATOM 6247 O O . SER B 1 411 ? 23.234 -37.594 44.5 1 20.56 411 SER B O 1
ATOM 6249 N N . SER B 1 412 ? 22.328 -37.688 46.438 1 23.75 412 SER B N 1
ATOM 6250 C CA . SER B 1 412 ? 23.312 -37.719 47.5 1 23.75 412 SER B CA 1
ATOM 6251 C C . SER B 1 412 ? 24.078 -39.062 47.5 1 23.75 412 SER B C 1
ATOM 6253 O O . SER B 1 412 ? 23.516 -40.094 47.812 1 23.75 412 SER B O 1
ATOM 6255 N N . SER B 1 413 ? 24.719 -39.438 46.375 1 21.19 413 SER B N 1
ATOM 6256 C CA . SER B 1 413 ? 25.516 -40.656 46.531 1 21.19 413 SER B CA 1
ATOM 6257 C C . SER B 1 413 ? 26.422 -40.531 47.781 1 21.19 413 SER B C 1
ATOM 6259 O O . SER B 1 413 ? 26.781 -39.438 48.188 1 21.19 413 SER B O 1
ATOM 6261 N N . THR B 1 414 ? 26.984 -41.781 48.219 1 22.88 414 THR B N 1
ATOM 6262 C CA . THR B 1 414 ? 27.5 -42.688 49.25 1 22.88 414 THR B CA 1
ATOM 6263 C C . THR B 1 414 ? 29 -42.469 49.469 1 22.88 414 THR B C 1
ATOM 6265 O O . THR B 1 414 ? 29.781 -42.812 48.594 1 22.88 414 THR B O 1
ATOM 6268 N N . LYS B 1 415 ? 29.797 -41.5 49.625 1 24.47 415 LYS B N 1
ATOM 6269 C CA . LYS B 1 415 ? 31.188 -41.906 49.875 1 24.47 415 LYS B CA 1
ATOM 6270 C C . LYS B 1 415 ? 31.266 -42.875 51.062 1 24.47 415 LYS B C 1
ATOM 6272 O O . LYS B 1 415 ? 30.906 -42.5 52.188 1 24.47 415 LYS B O 1
ATOM 6277 N N . MET B 1 416 ? 30.797 -44.219 51.094 1 20.42 416 MET B N 1
ATOM 6278 C CA . MET B 1 416 ? 31.391 -44.875 52.281 1 20.42 416 MET B CA 1
ATOM 6279 C C . MET B 1 416 ? 32.906 -44.938 52.156 1 20.42 416 MET B C 1
ATOM 6281 O O . MET B 1 416 ? 33.438 -45.25 51.094 1 20.42 416 MET B O 1
ATOM 6285 N N . PRO B 1 417 ? 33.625 -44.219 53.094 1 26.48 417 PRO B N 1
ATOM 6286 C CA . PRO B 1 417 ? 34.969 -44.531 53.531 1 26.48 417 PRO B CA 1
ATOM 6287 C C . PRO B 1 417 ? 35.188 -46.031 53.781 1 26.48 417 PRO B C 1
ATOM 6289 O O . PRO B 1 417 ? 34.25 -46.719 54.156 1 26.48 417 PRO B O 1
ATOM 6292 N N . ALA B 1 418 ? 36.156 -46.75 53.031 1 18.94 418 ALA B N 1
ATOM 6293 C CA . ALA B 1 418 ? 37.125 -47.531 53.812 1 18.94 418 ALA B CA 1
ATOM 6294 C C . ALA B 1 418 ? 37.938 -46.594 54.75 1 18.94 418 ALA B C 1
ATOM 6296 O O . ALA B 1 418 ? 38.25 -45.469 54.375 1 18.94 418 ALA B O 1
#

Solvent-accessible surface area (backbone atoms only — not comparable to full-atom values): 43822 Å² total; per-residue (Å²): 141,82,75,73,83,84,78,81,77,79,79,79,78,77,78,76,79,83,76,88,74,77,74,81,80,72,73,72,67,66,77,58,85,54,81,83,70,71,64,70,70,28,65,49,76,49,98,65,41,39,32,35,38,38,49,74,44,41,57,83,41,90,47,73,40,81,34,73,26,50,68,50,32,30,49,34,40,54,69,44,28,40,41,40,34,57,26,42,25,47,48,43,42,41,13,44,31,24,28,43,67,74,57,51,56,47,86,51,55,69,42,28,43,48,41,51,42,51,52,37,57,57,44,32,66,39,52,70,51,31,39,23,30,46,53,50,32,52,54,50,40,48,47,41,51,54,46,55,67,37,89,86,53,44,52,66,56,36,52,49,50,52,34,49,51,35,56,48,49,46,55,50,44,32,52,50,16,50,46,34,3,47,54,34,30,52,54,49,36,59,70,67,24,67,87,70,55,61,39,22,39,35,36,54,42,49,29,25,20,66,18,22,67,23,61,8,34,23,44,11,19,54,49,38,23,44,75,70,69,34,47,64,35,35,38,33,21,24,28,60,62,80,27,36,8,28,17,45,38,41,30,53,33,39,69,53,67,48,63,35,24,68,38,49,57,36,43,50,44,56,38,51,73,72,63,61,43,44,33,35,36,25,46,49,31,29,30,24,56,63,53,15,29,36,24,51,38,28,49,40,43,50,47,54,44,28,37,74,70,72,23,44,27,31,36,25,40,60,67,66,27,46,40,67,87,38,60,47,53,87,74,58,66,70,48,66,40,65,49,54,47,67,35,32,58,94,86,40,72,56,38,25,80,46,62,56,26,32,65,101,76,51,52,38,63,51,41,28,67,34,59,43,81,60,22,89,22,43,42,69,59,40,47,66,73,56,56,60,61,60,53,66,77,46,72,71,70,78,68,75,68,65,79,70,74,68,75,72,73,73,74,78,64,86,74,77,86,135,134,90,72,85,80,81,84,81,80,80,82,80,77,80,78,74,80,78,76,88,74,78,78,79,74,73,69,71,64,68,77,60,85,56,81,83,69,71,65,70,71,28,63,48,77,51,97,66,41,39,32,36,38,37,50,74,44,39,56,84,42,90,47,75,42,80,35,72,27,51,68,50,32,30,50,34,42,54,70,44,29,41,40,40,34,57,26,42,25,47,48,43,43,41,12,44,30,23,28,43,68,73,57,51,56,46,85,51,56,70,43,28,42,49,40,52,41,52,53,36,56,57,46,31,65,39,51,70,51,33,38,22,29,46,53,50,32,51,53,51,39,49,46,39,50,54,45,55,68,37,87,86,53,44,52,67,55,35,52,51,52,50,35,49,51,36,57,47,47,46,55,49,44,32,53,50,16,50,49,46,3,48,55,32,28,52,53,48,38,59,69,68,26,68,87,70,58,59,40,23,39,35,37,54,43,51,29,25,18,67,19,22,67,24,60,8,32,23,44,11,19,54,49,37,24,44,76,69,68,34,47,64,36,33,39,35,20,24,28,60,60,80,26,38,8,28,17,45,36,42,29,53,33,41,68,54,67,47,61,31,28,67,36,49,57,36,42,50,45,57,39,51,72,70,63,62,43,44,32,36,36,24,47,50,31,29,32,24,56,62,52,15,26,34,25,52,37,30,50,40,43,49,50,53,42,29,40,74,70,69,21,40,27,30,42,26,51,61,68,65,28,47,40,69,87,37,61,46,54,86,74,57,66,71,51,66,40,65,52,55,46,66,34,32,58,95,86,39,71,55,38,27,79,49,61,56,29,26,64,106,74,46,47,39,60,52,42,29,67,32,60,46,79,62,33,85,12,42,38,70,50,44,54,62,79,59,58,60,63,58,51,68,77,47,75,70,71,80,67,71,73,62,79,70,75,68,70,76,70,76,72,80,78,75,81,75,77,132

Secondary structure (DSSP, 8-state):
----------------------------------S--SS--SEEEETTEEEEE-GGGTTT---EEE--SHHHHHHHHHTTSS-SHHHHHHHHHHHHHHHHHTT-S-SSHHHHHHHHHHHHHHHHTT-TT-HHHHHHHHHHHHHHHHHHHSTT--HHHHHHHHHHHHHHHHHHHHHHHHHHHHHHHHHHHHHH-TTS--EEEEE-S--SGGGSSSS-SHHHHHHHHHHTT-EEEEEEE--TTTTHIIIIIHHHHHHTT--EEEE-GGGHHHHHHHS-EEEEEE--SEEETTS-EEEETTHHHHHHHHHHHT--EEEB--GGGEETT--SGGGPPPPEE-THHHHEETTEE-SPSS-----S---EE-EEEEPGGGGGSB---B--SHHHHHHHSS-GGGT-------------------/----------------------------------S--SS--SEEEETTEEEEE-GGGTTT---EEE--SHHHHHHHHHTTSS-SHHHHHHHHHHHHHHHHHTT-S-SSHHHHHHHHHHHHHHHHTT-TT-HHHHHHHHHHHHHHHHHHHSTT--HHHHHHHHHHHHHHHHHHHHHHHHHHHHHHHHHHHHHH-TTS--EEEEE-S--SGGGSSSS-SHHHHHHHHHHTT-EEEEEEE--TTTTHIIIIIHHHHHHTT--EEEE-GGGHHHHHHHS-EEEEEE--SEEETTS-EEEETTHHHHHHHHHHTT--EEEB--GGGEETT--SGGGPPPPEE-THHHHEETTEE-SPSS----TTT--EE-EEEEPTTTTTTS---B--THHHHHHHSS-GGGT-------------------